Protein AF-0000000087791833 (afdb_homodimer)

Radius of gyration: 27.37 Å; Cα contacts (8 Å, |Δi|>4): 2060; chains: 2; bounding box: 64×82×60 Å

Solvent-accessible surface area (backbone atoms only — not comparable to full-atom values): 40857 Å² total; per-residue (Å²): 89,43,78,44,76,68,55,69,66,64,51,42,50,54,48,45,53,60,31,59,57,48,72,59,84,49,70,69,60,51,51,53,32,48,51,53,37,53,38,26,66,72,51,24,54,63,36,48,48,52,50,39,30,72,74,45,14,71,63,53,49,77,88,54,33,49,57,49,72,65,58,38,51,51,20,49,70,66,48,53,68,69,48,51,52,27,51,52,50,20,44,50,29,24,38,57,50,36,64,71,59,79,70,76,64,50,69,49,68,45,99,62,56,26,41,38,35,40,44,58,41,42,31,60,32,35,30,36,39,35,54,51,74,98,41,51,39,32,53,52,39,34,42,53,43,34,24,35,51,67,39,56,37,78,38,59,35,38,30,26,33,26,37,65,82,42,42,63,58,42,61,42,40,30,30,30,48,75,62,69,44,70,49,36,33,45,33,40,46,34,59,34,44,35,35,33,46,63,23,35,89,83,39,69,53,30,36,28,42,40,64,58,42,53,71,54,17,28,52,27,46,58,70,43,50,69,75,18,36,66,73,70,62,40,44,49,53,36,37,36,34,38,37,46,83,84,46,56,35,61,57,54,23,30,45,47,44,28,57,19,62,78,30,48,72,16,38,36,35,39,28,21,48,31,66,63,53,55,53,45,21,55,53,34,40,57,59,59,46,76,76,42,92,55,43,71,41,31,51,47,4,32,59,67,12,38,38,34,46,36,90,33,64,66,52,28,30,49,46,43,30,69,40,4,27,21,32,34,32,28,30,49,96,58,24,71,69,50,50,73,57,35,82,21,25,11,26,40,19,39,57,30,60,65,52,48,40,54,54,45,64,18,62,37,60,56,39,18,17,44,36,28,13,46,51,34,42,33,55,42,28,67,74,33,39,28,40,25,40,37,40,34,37,47,50,68,27,41,44,74,41,34,63,40,46,32,46,54,28,51,72,33,70,33,59,41,37,32,52,29,44,50,57,58,36,99,89,42,77,44,75,70,55,68,66,64,52,43,49,55,46,44,53,60,28,61,60,47,74,59,85,50,70,70,59,51,50,53,33,49,51,53,38,52,38,27,66,73,51,24,54,62,36,49,47,54,50,39,30,72,76,47,12,71,63,55,51,79,86,52,32,49,56,49,70,64,58,40,50,50,19,50,70,64,48,52,66,69,49,51,52,28,51,53,50,21,44,52,29,24,36,56,50,37,64,70,59,78,69,77,64,52,69,50,69,46,98,61,56,27,41,37,34,39,44,58,41,42,30,61,31,37,31,36,39,34,53,51,73,99,40,51,41,32,53,52,41,36,41,54,43,35,24,33,51,69,39,56,36,76,40,59,35,38,29,27,34,27,35,66,82,40,42,63,56,42,60,44,41,28,31,30,49,75,62,69,45,71,49,35,34,46,32,41,47,33,60,33,45,35,36,32,45,61,23,34,92,82,40,69,53,32,37,30,42,40,66,56,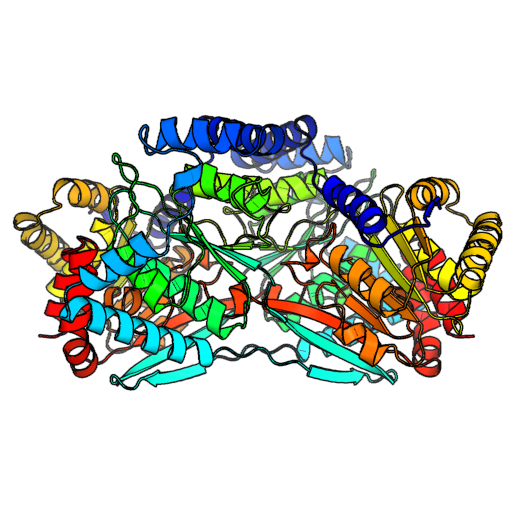42,53,71,54,18,29,50,27,47,58,69,43,50,70,76,18,37,65,75,71,64,42,45,47,55,38,36,36,34,37,37,47,82,84,46,58,34,61,56,54,24,31,44,48,45,28,58,18,61,78,28,47,72,15,39,36,35,39,29,22,50,31,65,63,52,54,51,45,20,56,52,34,39,56,60,58,46,75,75,42,93,55,42,69,41,30,50,47,4,32,59,68,11,40,37,34,46,38,91,33,64,68,53,28,30,50,45,44,30,69,36,4,27,21,32,34,32,26,32,48,97,56,24,71,67,50,51,73,58,34,82,21,25,12,27,40,19,40,58,30,62,66,53,50,40,54,52,43,64,18,61,36,60,55,40,17,16,42,34,28,13,45,52,35,42,33,54,42,27,67,76,33,38,28,42,25,39,37,40,32,37,46,51,68,26,41,44,74,42,35,66,41,46,31,45,51,28,50,73,34,70,33,59,41,36,31,50,28,44,50,56,59,36,99

Sequence (852 aa):
MKFIEGTLAARAAILEANAARAFSSNPQIEAVVREICEAIASRGDEALLEWTRKLDSAALNLDQIRVSKAEIEAAMSALPAPARTALERAAKNIETFHSRQTLPDWSFTSADGALLGQRTTPIERVGLYAPNGRAAYPSTVLMLAMPAQVAGVKQIALATPASLDGMANPTILAAAHIAGIEEIYKIGGAVAMAAFAYGTDTVQKVDKIVGPANIYGTLAKKYLYGIVGIDGLYGPSDAAIVADVGANPAQLAADLIAQAEHGGDSFVCLLTASAQIARDVQSEIEVQLLGSLRAKILVEALENGLICHVDSLNDACEMCDLLAAEHVEIWSRDAFALSARIPNAGAIFINTPVPIGDYIAGPSHALPTGATARFASGVGVDTFLKRTSLVSAPRESIAGLADDLETIALLEELPGHAAAVRRAAAMKFIEGTLAARAAILEANAARAFSSNPQIEAVVREICEAIASRGDEALLEWTRKLDSAALNLDQIRVSKAEIEAAMSALPAPARTALERAAKNIETFHSRQTLPDWSFTSADGALLGQRTTPIERVGLYAPNGRAAYPSTVLMLAMPAQVAGVKQIALATPASLDGMANPTILAAAHIAGIEEIYKIGGAVAMAAFAYGTDTVQKVDKIVGPANIYGTLAKKYLYGIVGIDGLYGPSDAAIVADVGANPAQLAADLIAQAEHGGDSFVCLLTASAQIARDVQSEIEVQLLGSLRAKILVEALENGLICHVDSLNDACEMCDLLAAEHVEIWSRDAFALSARIPNAGAIFINTPVPIGDYIAGPSHALPTGATARFASGVGVDTFLKRTSLVSAPRESIAGLADDLETIALLEELPGHAAAVRRAAA

Secondary structure (DSSP, 8-state):
-EEEES-HHHHHHHHHHHHHGGG---HHHHHHHHHHHHHHHHHTHHHHHHHHHHHT-TT--GGGSBPPHHHHHHHHHHS-HHHHHHHHHHHHHHHHHHTT-----EEEE-TTS-EEEEEEEE-SEEEEE--BSSSB-HHHHHHHHHHHHHHT-SEEEEE-PPPTTSPPPHHHHHHHHHTT--EEE---HHHHHHHHHH--SSS---SEEES---HHHHHHHHHHBTTBEE-----S-EEEEEE-TTS-HHHHHHHHHHHHTT-TT-EEEEEES-HHHHHHHHHHHHHHHHT-TTHHHHHHHHHS-EEEE-S-HHHHHHHHHHHT-SEEEEESTTHHHHHTT----SEEEESS-HHHHHHTSSS-S----TTGGGT---S-GGGGEEEEEEEE--HHHHHHHHHHHHHHHHHTT-HHHHHHHHHHH-/-EEEES-HHHHHHHHHHHHHGGG---HHHHHHHHHHHHHHHHHTHHHHHHHHHHHT-TT--GGGSBPPHHHHHHHHHHS-HHHHHHHHHHHHHHHHHHTT-----EEEE-TTS-EEEEEEEE-SEEEEE--BSSSB-HHHHHHHHHHHHHHT-SEEEEE-PPPTTSPPPHHHHHHHHHTT--EEE---HHHHHHHHHH--SSS---SEEES---HHHHHHHHHHBTTBEE-----S-EEEEEE-TTS-HHHHHHHHHHHHTT-TT-EEEEEES-HHHHHHHHHHHHHHHHT-TTHHHHHHHHHS-EEEE-S-HHHHHHHHHHHT-SEEEEESTTHHHHHTT----SEEEESS-HHHHHHTSSS-S----TTGGGT---S-GGGGEEEEEEEE--HHHHHHHHHHHHHHHHHTT-HHHHHHHHHHH-

Structure (mmCIF, N/CA/C/O backbone):
data_AF-0000000087791833-model_v1
#
loop_
_entity.id
_entity.type
_entity.pdbx_description
1 polymer 'Histidinol dehydrogenase'
#
loop_
_atom_site.group_PDB
_atom_site.id
_atom_site.type_symbol
_atom_site.label_atom_id
_atom_site.label_alt_id
_atom_site.label_comp_id
_atom_site.label_asym_id
_atom_site.label_entity_id
_atom_site.label_seq_id
_atom_site.pdbx_PDB_ins_code
_atom_site.Cartn_x
_atom_site.Cartn_y
_atom_site.Cartn_z
_atom_site.occupancy
_atom_site.B_iso_or_equiv
_atom_site.auth_seq_id
_atom_site.auth_comp_id
_atom_site.auth_asym_id
_atom_site.auth_atom_id
_atom_site.pdbx_PDB_model_num
ATOM 1 N N . MET A 1 1 ? 13.672 25.422 20.25 1 90.19 1 MET A N 1
ATOM 2 C CA . MET A 1 1 ? 14.266 24.656 19.156 1 90.19 1 MET A CA 1
ATOM 3 C C . MET A 1 1 ? 15.773 24.531 19.328 1 90.19 1 MET A C 1
ATOM 5 O O . MET A 1 1 ? 16.422 25.438 19.828 1 90.19 1 MET A O 1
ATOM 9 N N . LYS A 1 2 ? 16.344 23.438 19.141 1 82.38 2 LYS A N 1
ATOM 10 C CA . LYS A 1 2 ? 17.781 23.203 19.234 1 82.38 2 LYS A CA 1
ATOM 11 C C . LYS A 1 2 ? 18.5 23.672 17.984 1 82.38 2 LYS A C 1
ATOM 13 O O . LYS A 1 2 ? 18.109 23.312 16.859 1 82.38 2 LYS A O 1
ATOM 18 N N . PHE A 1 3 ? 19.406 24.438 18.266 1 84.56 3 PHE A N 1
ATOM 19 C CA . PHE A 1 3 ? 20.25 24.891 17.172 1 84.56 3 PHE A CA 1
ATOM 20 C C . PHE A 1 3 ? 21.391 23.906 16.906 1 84.56 3 PHE A C 1
ATOM 22 O O . PHE A 1 3 ? 22.141 23.578 17.828 1 84.56 3 PHE A O 1
ATOM 29 N N . ILE A 1 4 ? 21.484 23.438 15.711 1 84.94 4 ILE A N 1
ATOM 30 C CA . ILE A 1 4 ? 22.5 22.438 15.375 1 84.94 4 ILE A CA 1
ATOM 31 C C . ILE A 1 4 ? 23.406 22.984 14.281 1 84.94 4 ILE A C 1
ATOM 33 O O . ILE A 1 4 ? 22.938 23.438 13.227 1 84.94 4 ILE A O 1
ATOM 37 N N . GLU A 1 5 ? 24.672 22.969 14.656 1 83.5 5 GLU A N 1
ATOM 38 C CA . GLU A 1 5 ? 25.719 23.297 13.703 1 83.5 5 GLU A CA 1
ATOM 39 C C . GLU A 1 5 ? 26.656 22.109 13.492 1 83.5 5 GLU A C 1
ATOM 41 O O . GLU A 1 5 ? 26.766 21.234 14.367 1 83.5 5 GLU A O 1
ATOM 46 N N . GLY A 1 6 ? 27.281 22.047 12.398 1 77.75 6 GLY A N 1
ATOM 47 C CA . GLY A 1 6 ? 28.203 20.953 12.156 1 77.75 6 GLY A CA 1
ATOM 48 C C . GLY A 1 6 ? 28.141 20.422 10.734 1 77.75 6 GLY A C 1
ATOM 49 O O . GLY A 1 6 ? 27.609 21.094 9.844 1 77.75 6 GLY A O 1
ATOM 50 N N . THR A 1 7 ? 28.656 19.156 10.625 1 81.19 7 THR A N 1
ATOM 51 C CA . THR A 1 7 ? 28.734 18.562 9.297 1 81.19 7 THR A CA 1
ATOM 52 C C . THR A 1 7 ? 27.391 17.922 8.922 1 81.19 7 THR A C 1
ATOM 54 O O . THR A 1 7 ? 26.547 17.703 9.789 1 81.19 7 THR A O 1
ATOM 57 N N . LEU A 1 8 ? 27.25 17.719 7.738 1 81.88 8 LEU A N 1
ATOM 58 C CA . LEU A 1 8 ? 26.031 17.141 7.191 1 81.88 8 LEU A CA 1
ATOM 59 C C . LEU A 1 8 ? 25.734 15.781 7.809 1 81.88 8 LEU A C 1
ATOM 61 O O . LEU A 1 8 ? 24.594 15.484 8.164 1 81.88 8 LEU A O 1
ATOM 65 N N . ALA A 1 9 ? 26.766 15.039 7.965 1 79.19 9 ALA A N 1
ATOM 66 C CA . ALA A 1 9 ? 26.594 13.68 8.469 1 79.19 9 ALA A CA 1
ATOM 67 C C . ALA A 1 9 ? 26.078 13.68 9.898 1 79.19 9 ALA A C 1
ATOM 69 O O . ALA A 1 9 ? 25.172 12.914 10.242 1 79.19 9 ALA A O 1
ATOM 70 N N . ALA A 1 10 ? 26.656 14.5 10.68 1 80.62 10 ALA A N 1
ATOM 71 C CA . ALA A 1 10 ? 26.25 14.57 12.086 1 80.62 10 ALA A CA 1
ATOM 72 C C . ALA A 1 10 ? 24.812 15.07 12.203 1 80.62 10 ALA A C 1
ATOM 74 O O . ALA A 1 10 ? 24.031 14.555 13.016 1 80.62 10 ALA A O 1
ATOM 75 N N . ARG A 1 11 ? 24.547 15.961 11.391 1 80.44 11 ARG A N 1
ATOM 76 C CA . ARG A 1 11 ? 23.188 16.516 11.391 1 80.44 11 ARG A CA 1
ATOM 77 C C . ARG A 1 11 ? 22.172 15.492 10.891 1 80.44 11 ARG A C 1
ATOM 79 O O . ARG A 1 11 ? 21.109 15.344 11.484 1 80.44 11 ARG A O 1
ATOM 86 N N . ALA A 1 12 ? 22.609 14.797 9.906 1 81.5 12 ALA A N 1
ATOM 87 C CA . ALA A 1 12 ? 21.75 13.766 9.32 1 81.5 12 ALA A CA 1
ATOM 88 C C . ALA A 1 12 ? 21.422 12.68 10.336 1 81.5 12 ALA A C 1
ATOM 90 O O . ALA A 1 12 ? 20.281 12.203 10.398 1 81.5 12 ALA A O 1
ATOM 91 N N . ALA A 1 13 ? 22.297 12.398 11.117 1 80.5 13 ALA A N 1
ATOM 92 C CA . ALA A 1 13 ? 22.109 11.344 12.109 1 80.5 13 ALA A CA 1
ATOM 93 C C . ALA A 1 13 ? 21.062 11.75 13.148 1 80.5 13 ALA A C 1
ATOM 95 O O . ALA A 1 13 ? 20.25 10.93 13.57 1 80.5 13 ALA A O 1
ATOM 96 N N . ILE A 1 14 ? 21.109 12.945 13.516 1 79.56 14 ILE A N 1
ATOM 97 C CA . ILE A 1 14 ? 20.156 13.453 14.5 1 79.56 14 ILE A CA 1
ATOM 98 C C . ILE A 1 14 ? 18.75 13.438 13.914 1 79.56 14 ILE A C 1
ATOM 100 O O . ILE A 1 14 ? 17.797 13 14.57 1 79.56 14 ILE A O 1
ATOM 104 N N . LEU A 1 15 ? 18.719 13.781 12.75 1 81.5 15 LEU A N 1
ATOM 105 C CA . LEU A 1 15 ? 17.422 13.852 12.094 1 81.5 15 LEU A CA 1
ATOM 106 C C . LEU A 1 15 ? 16.859 12.461 11.836 1 81.5 15 LEU A C 1
ATOM 108 O O . LEU A 1 15 ? 15.656 12.227 12.008 1 81.5 15 LEU A O 1
ATOM 112 N N . GLU A 1 16 ? 17.719 11.594 11.492 1 78.12 16 GLU A N 1
ATOM 113 C CA . GLU A 1 16 ? 17.312 10.203 11.281 1 78.12 16 GLU A CA 1
ATOM 114 C C . GLU A 1 16 ? 16.812 9.57 12.578 1 78.12 16 GLU A C 1
ATOM 116 O O . GLU A 1 16 ? 15.836 8.828 12.57 1 78.12 16 GLU A O 1
ATOM 121 N N . ALA A 1 17 ? 17.438 9.844 13.594 1 76.94 17 ALA A N 1
ATOM 122 C CA . ALA A 1 17 ? 17.062 9.312 14.898 1 76.94 17 ALA A CA 1
ATOM 123 C C . ALA A 1 17 ? 15.68 9.82 15.312 1 76.94 17 ALA A C 1
ATOM 125 O O . ALA A 1 17 ? 14.883 9.078 15.891 1 76.94 17 ALA A O 1
ATOM 126 N N . ASN A 1 18 ? 15.438 10.977 14.992 1 75.25 18 ASN A N 1
ATOM 127 C CA . ASN A 1 18 ? 14.133 11.555 15.32 1 75.25 18 ASN A CA 1
ATOM 128 C C . ASN A 1 18 ? 13.016 10.906 14.5 1 75.25 18 ASN A C 1
ATOM 130 O O . ASN A 1 18 ? 11.93 10.648 15.031 1 75.25 18 ASN A O 1
ATOM 134 N N . ALA A 1 19 ? 13.344 10.609 13.344 1 73.5 19 ALA A N 1
ATOM 135 C CA . ALA A 1 19 ? 12.367 9.961 12.469 1 73.5 19 ALA A CA 1
ATOM 136 C C . ALA A 1 19 ? 12.094 8.531 12.914 1 73.5 19 ALA A C 1
ATOM 138 O O . ALA A 1 19 ? 10.945 8.086 12.906 1 73.5 19 ALA A O 1
ATOM 139 N N . ALA A 1 20 ? 13.094 7.848 13.344 1 71.31 20 ALA A N 1
ATOM 140 C CA . ALA A 1 20 ? 12.984 6.453 13.758 1 71.31 20 ALA A CA 1
ATOM 141 C C . ALA A 1 20 ? 12.125 6.32 15.008 1 71.31 20 ALA A C 1
ATOM 143 O O . ALA A 1 20 ? 11.492 5.281 15.227 1 71.31 20 ALA A O 1
ATOM 144 N N . ARG A 1 21 ? 11.875 7.301 15.695 1 69.62 21 ARG A N 1
ATOM 145 C CA . ARG A 1 21 ? 11.117 7.254 16.938 1 69.62 21 ARG A CA 1
ATOM 146 C C . ARG A 1 21 ? 9.617 7.25 16.672 1 69.62 21 ARG A C 1
ATOM 148 O O . ARG A 1 21 ? 8.828 6.867 17.531 1 69.62 21 ARG A O 1
ATOM 155 N N . ALA A 1 22 ? 9.281 7.426 15.523 1 70.5 22 ALA A N 1
ATOM 156 C CA . ALA A 1 22 ? 7.867 7.605 15.219 1 70.5 22 ALA A CA 1
ATOM 157 C C . ALA A 1 22 ? 7.109 6.289 15.336 1 70.5 22 ALA A C 1
ATOM 159 O O . ALA A 1 22 ? 5.965 6.262 15.805 1 70.5 22 ALA A O 1
ATOM 160 N N . PHE A 1 23 ? 7.691 5.129 15.055 1 71.44 23 PHE A N 1
ATOM 161 C CA . PHE A 1 23 ? 6.934 3.883 15.039 1 71.44 23 PHE A CA 1
ATOM 162 C C . PHE A 1 23 ? 7.555 2.859 15.984 1 71.44 23 PHE A C 1
ATOM 164 O O . PHE A 1 23 ? 7.348 1.655 15.828 1 71.44 23 PHE A O 1
ATOM 171 N N . SER A 1 24 ? 8.242 3.383 16.938 1 67.19 24 SER A N 1
ATOM 172 C CA . SER A 1 24 ? 8.844 2.471 17.906 1 67.19 24 SER A CA 1
ATOM 173 C C . SER A 1 24 ? 7.785 1.608 18.578 1 67.19 24 SER A C 1
ATOM 175 O O . SER A 1 24 ? 6.699 2.092 18.906 1 67.19 24 SER A O 1
ATOM 177 N N . SER A 1 25 ? 8.086 0.357 18.562 1 69.06 25 SER A N 1
ATOM 178 C CA . SER A 1 25 ? 7.191 -0.628 19.141 1 69.06 25 SER A CA 1
ATOM 179 C C . SER A 1 25 ? 6.988 -0.367 20.641 1 69.06 25 SER A C 1
ATOM 181 O O . SER A 1 25 ? 7.938 -0.022 21.344 1 69.06 25 SER A O 1
ATOM 183 N N . ASN A 1 26 ? 5.711 -0.274 21 1 81.19 26 ASN A N 1
ATOM 184 C CA . ASN A 1 26 ? 5.312 -0.252 22.406 1 81.19 26 ASN A CA 1
ATOM 185 C C . ASN A 1 26 ? 4.488 -1.484 22.766 1 81.19 26 ASN A C 1
ATOM 187 O O . ASN A 1 26 ? 3.291 -1.543 22.484 1 81.19 26 ASN A O 1
ATOM 191 N N . PRO A 1 27 ? 5.113 -2.441 23.344 1 85.56 27 PRO A N 1
ATOM 192 C CA . PRO A 1 27 ? 4.457 -3.723 23.609 1 85.56 27 PRO A CA 1
ATOM 193 C C . PRO A 1 27 ? 3.176 -3.57 24.422 1 85.56 27 PRO A C 1
ATOM 195 O O . PRO A 1 27 ? 2.23 -4.344 24.25 1 85.56 27 PRO A O 1
ATOM 198 N N . GLN A 1 28 ? 3.176 -2.641 25.281 1 91.19 28 GLN A N 1
ATOM 199 C CA . GLN A 1 28 ? 1.991 -2.441 26.109 1 91.19 28 GLN A CA 1
ATOM 200 C C . GLN A 1 28 ? 0.803 -1.985 25.266 1 91.19 28 GLN A C 1
ATOM 202 O O . GLN A 1 28 ? -0.31 -2.49 25.438 1 91.19 28 GLN A O 1
ATOM 207 N N . ILE A 1 29 ? 1.038 -1.091 24.375 1 93 29 ILE A N 1
ATOM 208 C CA . ILE A 1 29 ? -0.024 -0.596 23.516 1 93 29 ILE A CA 1
ATOM 209 C C . ILE A 1 29 ? -0.479 -1.708 22.562 1 93 29 ILE A C 1
ATOM 211 O O . ILE A 1 29 ? -1.678 -1.89 22.344 1 93 29 ILE A O 1
ATOM 215 N N . GLU A 1 30 ? 0.467 -2.494 22.125 1 92 30 GLU A N 1
ATOM 216 C CA . GLU A 1 30 ? 0.159 -3.6 21.219 1 92 30 GLU A CA 1
ATOM 217 C C . GLU A 1 30 ? -0.732 -4.637 21.891 1 92 30 GLU A C 1
ATOM 219 O O . GLU A 1 30 ? -1.626 -5.203 21.266 1 92 30 GLU A O 1
ATOM 224 N N . ALA A 1 31 ? -0.485 -4.844 23.109 1 93.62 31 ALA A N 1
ATOM 225 C CA . ALA A 1 31 ? -1.283 -5.809 23.859 1 93.62 31 ALA A CA 1
ATOM 226 C C . ALA A 1 31 ? -2.73 -5.344 24 1 93.62 31 ALA A C 1
ATOM 228 O O . ALA A 1 31 ? -3.662 -6.137 23.844 1 93.62 31 ALA A O 1
ATOM 229 N N . VAL A 1 32 ? -2.865 -4.086 24.281 1 96.12 32 VAL A N 1
ATOM 230 C CA . VAL A 1 32 ? -4.203 -3.516 24.406 1 96.12 32 VAL A CA 1
ATOM 231 C C . VAL A 1 32 ? -4.922 -3.58 23.047 1 96.12 32 VAL A C 1
ATOM 233 O O . VAL A 1 32 ? -6.094 -3.949 22.984 1 96.12 32 VAL A O 1
ATOM 236 N N . VAL A 1 33 ? -4.246 -3.285 22.031 1 96.69 33 VAL A N 1
ATOM 237 C CA . VAL A 1 33 ? -4.801 -3.316 20.688 1 96.69 33 VAL A CA 1
ATOM 238 C C . VAL A 1 33 ? -5.258 -4.734 20.344 1 96.69 33 VAL A C 1
ATOM 240 O O . VAL A 1 33 ? -6.367 -4.934 19.844 1 96.69 33 VAL A O 1
ATOM 243 N N . ARG A 1 34 ? -4.434 -5.672 20.625 1 94.69 34 ARG A N 1
ATOM 244 C CA . ARG A 1 34 ? -4.766 -7.07 20.375 1 94.69 34 ARG A CA 1
ATOM 245 C C . ARG A 1 34 ? -6.02 -7.48 21.156 1 94.69 34 ARG A C 1
ATOM 247 O O . ARG A 1 34 ? -6.891 -8.164 20.609 1 94.69 34 ARG A O 1
ATOM 254 N N . GLU A 1 35 ? -6.039 -7.078 22.328 1 97.38 35 GLU A N 1
ATOM 255 C CA . GLU A 1 35 ? -7.191 -7.398 23.172 1 97.38 35 GLU A CA 1
ATOM 256 C C . GLU A 1 35 ? -8.477 -6.832 22.578 1 97.38 35 GLU A C 1
ATOM 258 O O . GLU A 1 35 ? -9.492 -7.531 22.5 1 97.38 35 GLU A O 1
ATOM 263 N N . ILE A 1 36 ? -8.461 -5.594 22.172 1 98.25 36 ILE A N 1
ATOM 264 C CA . ILE A 1 36 ? -9.625 -4.934 21.594 1 98.25 36 ILE A CA 1
ATOM 265 C C . ILE A 1 36 ? -10.047 -5.66 20.312 1 98.25 36 ILE A C 1
ATOM 267 O O . ILE A 1 36 ? -11.219 -5.996 20.141 1 98.25 36 ILE A O 1
ATOM 271 N N . CYS A 1 37 ? -9.125 -5.934 19.438 1 97.44 37 CYS A N 1
ATOM 272 C CA . CYS A 1 37 ? -9.406 -6.559 18.141 1 97.44 37 CYS A CA 1
ATOM 273 C C . CYS A 1 37 ? -9.984 -7.953 18.328 1 97.44 37 CYS A C 1
ATOM 275 O O . CYS A 1 37 ? -10.992 -8.305 17.719 1 97.44 37 CYS A O 1
ATOM 277 N N . GLU A 1 38 ? -9.391 -8.711 19.234 1 96.12 38 GLU A N 1
ATOM 278 C CA . GLU A 1 38 ? -9.852 -10.078 19.469 1 96.12 38 GLU A CA 1
ATOM 279 C C . GLU A 1 38 ? -11.242 -10.086 20.109 1 96.12 38 GLU A C 1
ATOM 281 O O . GLU A 1 38 ? -12.062 -10.945 19.797 1 96.12 38 GLU A O 1
ATOM 286 N N . ALA A 1 39 ? -11.445 -9.18 20.969 1 98.19 39 ALA A N 1
ATOM 287 C CA . ALA A 1 39 ? -12.75 -9.086 21.609 1 98.19 39 ALA A CA 1
ATOM 288 C C . ALA A 1 39 ? -13.844 -8.789 20.594 1 98.19 39 ALA A C 1
ATOM 290 O O . ALA A 1 39 ? -14.906 -9.414 20.609 1 98.19 39 ALA A O 1
ATOM 291 N N . ILE A 1 40 ? -13.617 -7.918 19.719 1 98.31 40 ILE A N 1
ATOM 292 C CA . ILE A 1 40 ? -14.625 -7.527 18.734 1 98.31 40 ILE A CA 1
ATOM 293 C C . ILE A 1 40 ? -14.805 -8.648 17.703 1 98.31 40 ILE A C 1
ATOM 295 O O . ILE A 1 40 ? -15.93 -8.922 17.281 1 98.31 40 ILE A O 1
ATOM 299 N N . ALA A 1 41 ? -13.742 -9.281 17.344 1 96 41 ALA A N 1
ATOM 300 C CA . ALA A 1 41 ? -13.828 -10.414 16.438 1 96 41 ALA A CA 1
ATOM 301 C C . ALA A 1 41 ? -14.719 -11.516 17 1 96 41 ALA A C 1
ATOM 303 O O . ALA A 1 41 ? -15.492 -12.141 16.266 1 96 41 ALA A O 1
ATOM 304 N N . SER A 1 42 ? -14.625 -11.703 18.297 1 96.81 42 SER A N 1
ATOM 305 C CA . SER A 1 42 ? -15.281 -12.852 18.922 1 96.81 42 SER A CA 1
ATOM 306 C C . SER A 1 42 ? -16.688 -12.492 19.406 1 96.81 42 SER A C 1
ATOM 308 O O . SER A 1 42 ? -17.594 -13.312 19.328 1 96.81 42 SER A O 1
ATOM 310 N N . ARG A 1 43 ? -16.844 -11.242 19.969 1 97.94 43 ARG A N 1
ATOM 311 C CA . ARG A 1 43 ? -18.062 -10.93 20.672 1 97.94 43 ARG A CA 1
ATOM 312 C C . ARG A 1 43 ? -18.875 -9.859 19.938 1 97.94 43 ARG A C 1
ATOM 314 O O . ARG A 1 43 ? -19.969 -9.492 20.375 1 97.94 43 ARG A O 1
ATOM 321 N N . GLY A 1 44 ? -18.422 -9.266 18.844 1 98 44 GLY A N 1
ATOM 322 C CA . GLY A 1 44 ? -19.172 -8.359 17.984 1 98 44 GLY A CA 1
ATOM 323 C C . GLY A 1 44 ? -19.625 -7.098 18.703 1 98 44 GLY A C 1
ATOM 324 O O . GLY A 1 44 ? -18.812 -6.41 19.328 1 98 44 GLY A O 1
ATOM 325 N N . ASP A 1 45 ? -20.859 -6.812 18.672 1 98.5 45 ASP A N 1
ATOM 326 C CA . ASP A 1 45 ? -21.453 -5.57 19.172 1 98.5 45 ASP A CA 1
ATOM 327 C C . ASP A 1 45 ? -21.25 -5.438 20.672 1 98.5 45 ASP A C 1
ATOM 329 O O . ASP A 1 45 ? -21.078 -4.332 21.188 1 98.5 45 ASP A O 1
ATOM 333 N N . GLU A 1 46 ? -21.297 -6.578 21.328 1 98.31 46 GLU A N 1
ATOM 334 C CA . GLU A 1 46 ? -21.109 -6.531 22.781 1 98.31 46 GLU A CA 1
ATOM 335 C C . GLU A 1 46 ? -19.75 -5.926 23.141 1 98.31 46 GLU A C 1
ATOM 337 O O . GLU A 1 46 ? -19.688 -5.016 23.984 1 98.31 46 GLU A O 1
ATOM 342 N N . ALA A 1 47 ? -18.719 -6.41 22.5 1 98.5 47 ALA A N 1
ATOM 343 C CA . ALA A 1 47 ? -17.359 -5.898 22.75 1 98.5 47 ALA A CA 1
ATOM 344 C C . ALA A 1 47 ? -17.203 -4.48 22.203 1 98.5 47 ALA A C 1
ATOM 346 O O . ALA A 1 47 ? -16.547 -3.646 22.828 1 98.5 47 ALA A O 1
ATOM 347 N N . LEU A 1 48 ? -17.828 -4.23 21.047 1 98.31 48 LEU A N 1
ATOM 348 C CA . LEU A 1 48 ? -17.812 -2.902 20.453 1 98.31 48 LEU A CA 1
ATOM 349 C C . LEU A 1 48 ? -18.328 -1.849 21.422 1 98.31 48 LEU A C 1
ATOM 351 O O . LEU A 1 48 ? -17.672 -0.833 21.656 1 98.31 48 LEU A O 1
ATOM 355 N N . LEU A 1 49 ? -19.469 -2.115 22 1 97.81 49 LEU A N 1
ATOM 356 C CA . LEU A 1 49 ? -20.078 -1.169 22.938 1 97.81 49 LEU A CA 1
ATOM 357 C C . LEU A 1 49 ? -19.25 -1.055 24.203 1 97.81 49 LEU A C 1
ATOM 359 O O . LEU A 1 49 ? -19.031 0.048 24.719 1 97.81 49 LEU A O 1
ATOM 363 N N . GLU A 1 50 ? -18.797 -2.176 24.734 1 97.94 50 GLU A N 1
ATOM 364 C CA . GLU A 1 50 ? -18.016 -2.203 25.953 1 97.94 50 GLU A CA 1
ATOM 365 C C . GLU A 1 50 ? -16.766 -1.319 25.844 1 97.94 50 GLU A C 1
ATOM 367 O O . GLU A 1 50 ? -16.531 -0.468 26.688 1 97.94 50 GLU A O 1
ATOM 372 N N . TRP A 1 51 ? -16.062 -1.479 24.766 1 97.81 51 TRP A N 1
ATOM 373 C CA . TRP A 1 51 ? -14.82 -0.745 24.594 1 97.81 51 TRP A CA 1
ATOM 374 C C . TRP A 1 51 ? -15.094 0.716 24.25 1 97.81 51 TRP A C 1
ATOM 376 O O . TRP A 1 51 ? -14.352 1.607 24.656 1 97.81 51 TRP A O 1
ATOM 386 N N . THR A 1 52 ? -16.141 0.982 23.469 1 96.88 52 THR A N 1
ATOM 387 C CA . THR A 1 52 ? -16.484 2.365 23.172 1 96.88 52 THR A CA 1
ATOM 388 C C . THR A 1 52 ? -16.859 3.121 24.438 1 96.88 52 THR A C 1
ATOM 390 O O . THR A 1 52 ? -16.422 4.262 24.641 1 96.88 52 THR A O 1
ATOM 393 N N . ARG A 1 53 ? -17.609 2.494 25.344 1 96.69 53 ARG A N 1
ATOM 394 C CA . ARG A 1 53 ? -17.984 3.117 26.609 1 96.69 53 ARG A CA 1
ATOM 395 C C . ARG A 1 53 ? -16.766 3.361 27.5 1 96.69 53 ARG A C 1
ATOM 397 O O . ARG A 1 53 ? -16.688 4.383 28.188 1 96.69 53 ARG A O 1
ATOM 404 N N . LYS A 1 54 ? -15.852 2.467 27.438 1 95.81 54 LYS A N 1
ATOM 405 C CA . LYS A 1 54 ? -14.656 2.533 28.266 1 95.81 54 LYS A CA 1
ATOM 406 C C . LYS A 1 54 ? -13.703 3.627 27.781 1 95.81 54 LYS A C 1
ATOM 408 O O . LYS A 1 54 ? -13.102 4.336 28.594 1 95.81 54 LYS A O 1
ATOM 413 N N . LEU A 1 55 ? -13.562 3.834 26.453 1 93.44 55 LEU A N 1
ATOM 414 C CA . LEU A 1 55 ? -12.477 4.656 25.922 1 93.44 55 LEU A CA 1
ATOM 415 C C . LEU A 1 55 ? -13 6.016 25.469 1 93.44 55 LEU A C 1
ATOM 417 O O . LEU A 1 55 ? -12.258 6.996 25.453 1 93.44 55 LEU A O 1
ATOM 421 N N . ASP A 1 56 ? -14.281 6.047 25.109 1 90.31 56 ASP A N 1
ATOM 422 C CA . ASP A 1 56 ? -14.758 7.277 24.5 1 90.31 56 ASP A CA 1
ATOM 423 C C . ASP A 1 56 ? -15.93 7.867 25.266 1 90.31 56 ASP A C 1
ATOM 425 O O . ASP A 1 56 ? -15.836 8.969 25.812 1 90.31 56 ASP A O 1
ATOM 429 N N . SER A 1 57 ? -17.062 7.082 25.328 1 91.75 57 SER A N 1
ATOM 430 C CA . SER A 1 57 ? -18.25 7.68 25.938 1 91.75 57 SER A CA 1
ATOM 431 C C . SER A 1 57 ? -19.078 6.633 26.672 1 91.75 57 SER A C 1
ATOM 433 O O . SER A 1 57 ? -19.766 5.82 26.062 1 91.75 57 SER A O 1
ATOM 435 N N . ALA A 1 58 ? -19.203 6.852 27.922 1 89.19 58 ALA A N 1
ATOM 436 C CA . ALA A 1 58 ? -20 5.949 28.766 1 89.19 58 ALA A CA 1
ATOM 437 C C . ALA A 1 58 ? -21.484 6.102 28.484 1 89.19 58 ALA A C 1
ATOM 439 O O . ALA A 1 58 ? -22.281 5.219 28.812 1 89.19 58 ALA A O 1
ATOM 440 N N . ALA A 1 59 ? -21.812 7.047 27.812 1 89.25 59 ALA A N 1
ATOM 441 C CA . ALA A 1 59 ? -23.219 7.398 27.625 1 89.25 59 ALA A CA 1
ATOM 442 C C . ALA A 1 59 ? -23.797 6.703 26.406 1 89.25 59 ALA A C 1
ATOM 444 O O . ALA A 1 59 ? -25.031 6.68 26.219 1 89.25 59 ALA A O 1
ATOM 445 N N . LEU A 1 60 ? -23 6.121 25.562 1 93.88 60 LEU A N 1
ATOM 446 C CA . LEU A 1 60 ? -23.453 5.621 24.281 1 93.88 60 LEU A CA 1
ATOM 447 C C . LEU A 1 60 ? -24.188 4.289 24.438 1 93.88 60 LEU A C 1
ATOM 449 O O . LEU A 1 60 ? -23.75 3.432 25.203 1 93.88 60 LEU A O 1
ATOM 453 N N . ASN A 1 61 ? -25.328 4.188 23.734 1 95 61 ASN A N 1
ATOM 454 C CA . ASN A 1 61 ? -26 2.9 23.547 1 95 61 ASN A CA 1
ATOM 455 C C . ASN A 1 61 ? -25.766 2.354 22.141 1 95 61 ASN A C 1
ATOM 457 O O . ASN A 1 61 ? -25.375 3.092 21.234 1 95 61 ASN A O 1
ATOM 461 N N . LEU A 1 62 ? -26.047 1.09 22.016 1 95.69 62 LEU A N 1
ATOM 462 C CA . LEU A 1 62 ? -25.75 0.424 20.75 1 95.69 62 LEU A CA 1
ATOM 463 C C . LEU A 1 62 ? -26.516 1.065 19.609 1 95.69 62 LEU A C 1
ATOM 465 O O . LEU A 1 62 ? -26 1.211 18.5 1 95.69 62 LEU A O 1
ATOM 469 N N . ASP A 1 63 ? -27.734 1.466 19.859 1 95.19 63 ASP A N 1
ATOM 470 C CA . ASP A 1 63 ? -28.594 2.025 18.812 1 95.19 63 ASP A CA 1
ATOM 471 C C . ASP A 1 63 ? -28.156 3.441 18.438 1 95.19 63 ASP A C 1
ATOM 473 O O . ASP A 1 63 ? -28.625 4.008 17.453 1 95.19 63 ASP A O 1
ATOM 477 N N . GLN A 1 64 ? -27.188 3.959 19.188 1 95.44 64 GLN A N 1
ATOM 478 C CA . GLN A 1 64 ? -26.703 5.316 18.953 1 95.44 64 GLN A CA 1
ATOM 479 C C . GLN A 1 64 ? -25.359 5.312 18.25 1 95.44 64 GLN A C 1
ATOM 481 O O . GLN A 1 64 ? -24.828 6.367 17.875 1 95.44 64 GLN A O 1
ATOM 486 N N . ILE A 1 65 ? -24.859 4.125 18.047 1 97.25 65 ILE A N 1
ATOM 487 C CA . ILE A 1 65 ? -23.516 4.016 17.484 1 97.25 65 ILE A CA 1
ATOM 488 C C . ILE A 1 65 ? -23.516 4.609 16.078 1 97.25 65 ILE A C 1
ATOM 490 O O . ILE A 1 65 ? -22.578 5.324 15.695 1 97.25 65 ILE A O 1
ATOM 494 N N . ARG A 1 66 ? -24.531 4.309 15.312 1 97.69 66 ARG A N 1
ATOM 495 C CA . ARG A 1 66 ? -24.656 4.898 13.984 1 97.69 66 ARG A CA 1
ATOM 496 C C . ARG A 1 66 ? -25.312 6.273 14.055 1 97.69 66 ARG A C 1
ATOM 498 O O . ARG A 1 66 ? -26.328 6.449 14.727 1 97.69 66 ARG A O 1
ATOM 505 N N . VAL A 1 67 ? -24.703 7.227 13.461 1 97.75 67 VAL A N 1
ATOM 506 C CA . VAL A 1 67 ? -25.25 8.578 13.438 1 97.75 67 VAL A CA 1
ATOM 507 C C . VAL A 1 67 ? -26.562 8.594 12.672 1 97.75 67 VAL A C 1
ATOM 509 O O . VAL A 1 67 ? -26.672 8.008 11.594 1 97.75 67 VAL A O 1
ATOM 512 N N . SER A 1 68 ? -27.578 9.227 13.195 1 96.88 68 SER A N 1
ATOM 513 C CA . SER A 1 68 ? -28.891 9.289 12.555 1 96.88 68 SER A CA 1
ATOM 514 C C . SER A 1 68 ? -28.953 10.43 11.539 1 96.88 68 SER A C 1
ATOM 516 O O . SER A 1 68 ? -28.125 11.336 11.57 1 96.88 68 SER A O 1
ATOM 518 N N . LYS A 1 69 ? -29.922 10.344 10.711 1 96.5 69 LYS A N 1
ATOM 519 C CA . LYS A 1 69 ? -30.156 11.422 9.758 1 96.5 69 LYS A CA 1
ATOM 520 C C . LYS A 1 69 ? -30.469 12.734 10.469 1 96.5 69 LYS A C 1
ATOM 522 O O . LYS A 1 69 ? -30.062 13.805 10.016 1 96.5 69 LYS A O 1
ATOM 527 N N . ALA A 1 70 ? -31.125 12.641 11.539 1 96.69 70 ALA A N 1
ATOM 528 C CA . ALA A 1 70 ? -31.484 13.82 12.32 1 96.69 70 ALA A CA 1
ATOM 529 C C . ALA A 1 70 ? -30.25 14.508 12.875 1 96.69 70 ALA A C 1
ATOM 531 O O . ALA A 1 70 ? -30.188 15.742 12.922 1 96.69 70 ALA A O 1
ATOM 532 N N . GLU A 1 71 ? -29.281 13.734 13.344 1 96.5 71 GLU A N 1
ATOM 533 C CA . GLU A 1 71 ? -28.031 14.297 13.852 1 96.5 71 GLU A CA 1
ATOM 534 C C . GLU A 1 71 ? -27.281 15.047 12.75 1 96.5 71 GLU A C 1
ATOM 536 O O . GLU A 1 71 ? -26.734 16.125 13 1 96.5 71 GLU A O 1
ATOM 541 N N . ILE A 1 72 ? -27.297 14.5 11.586 1 97.06 72 ILE A N 1
ATOM 542 C CA . ILE A 1 72 ? -26.609 15.109 10.453 1 97.06 72 ILE A CA 1
ATOM 543 C C . ILE A 1 72 ? -27.297 16.406 10.07 1 97.06 72 ILE A C 1
ATOM 545 O O . ILE A 1 72 ? -26.641 17.438 9.859 1 97.06 72 ILE A O 1
ATOM 549 N N . GLU A 1 73 ? -28.594 16.391 10.031 1 96.25 73 GLU A N 1
ATOM 550 C CA . GLU A 1 73 ? -29.375 17.578 9.695 1 96.25 73 GLU A CA 1
ATOM 551 C C . GLU A 1 73 ? -29.156 18.688 10.727 1 96.25 73 GLU A C 1
ATOM 553 O O . GLU A 1 73 ? -29.031 19.859 10.367 1 96.25 73 GLU A O 1
ATOM 558 N N . ALA A 1 74 ? -29.141 18.297 11.938 1 96.69 74 ALA A N 1
ATOM 559 C CA . ALA A 1 74 ? -28.906 19.266 13 1 96.69 74 ALA A CA 1
ATOM 560 C C . ALA A 1 74 ? -27.531 19.906 12.867 1 96.69 74 ALA A C 1
ATOM 562 O O . ALA A 1 74 ? -27.359 21.109 13.086 1 96.69 74 ALA A O 1
ATOM 563 N N . ALA A 1 75 ? -26.531 19.109 12.562 1 95.56 75 ALA A N 1
ATOM 564 C CA . ALA A 1 75 ? -25.172 19.594 12.375 1 95.56 75 ALA A CA 1
ATOM 565 C C . ALA A 1 75 ? -25.094 20.594 11.227 1 95.56 75 ALA A C 1
ATOM 567 O O . ALA A 1 75 ? -24.438 21.641 11.344 1 95.56 75 ALA A O 1
ATOM 568 N N . MET A 1 76 ? -25.812 20.328 10.148 1 95.88 76 MET A N 1
ATOM 569 C CA . MET A 1 76 ? -25.812 21.203 8.984 1 95.88 76 MET A CA 1
ATOM 570 C C . MET A 1 76 ? -26.516 22.531 9.297 1 95.88 76 MET A C 1
ATOM 572 O O . MET A 1 76 ? -26.062 23.594 8.867 1 95.88 76 MET A O 1
ATOM 576 N N . SER A 1 77 ? -27.547 22.391 10.055 1 96.06 77 SER A N 1
ATOM 577 C CA . SER A 1 77 ? -28.297 23.578 10.422 1 96.06 77 SER A CA 1
ATOM 578 C C . SER A 1 77 ? -27.5 24.469 11.367 1 96.06 77 SER A C 1
ATOM 580 O O . SER A 1 77 ? -27.641 25.703 11.328 1 96.06 77 SER A O 1
ATOM 582 N N . ALA A 1 78 ? -26.688 23.875 12.125 1 94.5 78 ALA A N 1
ATOM 583 C CA . ALA A 1 78 ? -25.938 24.609 13.141 1 94.5 78 ALA A CA 1
ATOM 584 C C . ALA A 1 78 ? -24.641 25.172 12.555 1 94.5 78 ALA A C 1
ATOM 586 O O . ALA A 1 78 ? -24 26.031 13.156 1 94.5 78 ALA A O 1
ATOM 587 N N . LEU A 1 79 ? -24.25 24.719 11.438 1 95.81 79 LEU A N 1
ATOM 588 C CA . LEU A 1 79 ? -22.984 25.141 10.82 1 95.81 79 LEU A CA 1
ATOM 589 C C . LEU A 1 79 ? -23.078 26.578 10.336 1 95.81 79 LEU A C 1
ATOM 591 O O . LEU A 1 79 ? -23.906 26.906 9.484 1 95.81 79 LEU A O 1
ATOM 595 N N . PRO A 1 80 ? -22.234 27.5 10.859 1 96.31 80 PRO A N 1
ATOM 596 C CA . PRO A 1 80 ? -22.25 28.875 10.359 1 96.31 80 PRO A CA 1
ATOM 597 C C . PRO A 1 80 ? -22.047 28.953 8.852 1 96.31 80 PRO A C 1
ATOM 599 O O . PRO A 1 80 ? -21.266 28.188 8.289 1 96.31 80 PRO A O 1
ATOM 602 N N . ALA A 1 81 ? -22.609 29.906 8.211 1 97.25 81 ALA A N 1
ATOM 603 C CA . ALA A 1 81 ? -22.594 30.047 6.762 1 97.25 81 ALA A CA 1
ATOM 604 C C . ALA A 1 81 ? -21.172 30.172 6.227 1 97.25 81 ALA A C 1
ATOM 606 O O . ALA A 1 81 ? -20.828 29.531 5.23 1 97.25 81 ALA A O 1
ATOM 607 N N . PRO A 1 82 ? -20.328 30.953 6.887 1 97.69 82 PRO A N 1
ATOM 608 C CA . PRO A 1 82 ? -18.953 31.031 6.375 1 97.69 82 PRO A CA 1
ATOM 609 C C . PRO A 1 82 ? -18.219 29.688 6.418 1 97.69 82 PRO A C 1
ATOM 611 O O . PRO A 1 82 ? -17.438 29.391 5.516 1 97.69 82 PRO A O 1
ATOM 614 N N . ALA A 1 83 ? -18.531 28.938 7.434 1 97.75 83 ALA A N 1
ATOM 615 C CA . ALA A 1 83 ? -17.906 27.625 7.559 1 97.75 83 ALA A CA 1
ATOM 616 C C . ALA A 1 83 ? -18.391 26.688 6.453 1 97.75 83 ALA A C 1
ATOM 618 O O . ALA A 1 83 ? -17.594 25.938 5.875 1 97.75 83 ALA A O 1
ATOM 619 N N . ARG A 1 84 ? -19.672 26.719 6.191 1 97.88 84 ARG A N 1
ATOM 620 C CA . ARG A 1 84 ? -20.219 25.891 5.117 1 97.88 84 ARG A CA 1
ATOM 621 C C . ARG A 1 84 ? -19.578 26.25 3.777 1 97.88 84 ARG A C 1
ATOM 623 O O . ARG A 1 84 ? -19.156 25.359 3.033 1 97.88 84 ARG A O 1
ATOM 630 N N . THR A 1 85 ? -19.484 27.516 3.516 1 98.25 85 THR A N 1
ATOM 631 C CA . THR A 1 85 ? -18.891 27.984 2.264 1 98.25 85 THR A CA 1
ATOM 632 C C . THR A 1 85 ? -17.438 27.547 2.143 1 98.25 85 THR A C 1
ATOM 634 O O . THR A 1 85 ? -17.016 27.062 1.086 1 98.25 85 THR A O 1
ATOM 637 N N . ALA A 1 86 ? -16.719 27.688 3.207 1 98.56 86 ALA A N 1
ATOM 638 C CA . ALA A 1 86 ? -15.297 27.328 3.215 1 98.56 86 ALA A CA 1
ATOM 639 C C . ALA A 1 86 ? -15.109 25.828 2.977 1 98.56 86 ALA A C 1
ATOM 641 O O . ALA A 1 86 ? -14.273 25.422 2.17 1 98.56 86 ALA A O 1
ATOM 642 N N . LEU A 1 87 ? -15.906 25.016 3.621 1 98.62 87 LEU A N 1
ATOM 643 C CA . LEU A 1 87 ? -15.805 23.562 3.488 1 98.62 87 LEU A CA 1
ATOM 644 C C . LEU A 1 87 ? -16.203 23.125 2.088 1 98.62 87 LEU A C 1
ATOM 646 O O . LEU A 1 87 ? -15.594 22.219 1.519 1 98.62 87 LEU A O 1
ATOM 650 N N . GLU A 1 88 ? -17.25 23.719 1.542 1 98.62 88 GLU A N 1
ATOM 651 C CA . GLU A 1 88 ? -17.688 23.391 0.19 1 98.62 88 GLU A CA 1
ATOM 652 C C . GLU A 1 88 ? -16.625 23.766 -0.841 1 98.62 88 GLU A C 1
ATOM 654 O O . GLU A 1 88 ? -16.391 23.016 -1.8 1 98.62 88 GLU A O 1
ATOM 659 N N . ARG A 1 89 ? -15.969 24.875 -0.63 1 98.69 89 ARG A N 1
ATOM 660 C CA . ARG A 1 89 ? -14.883 25.266 -1.526 1 98.69 89 ARG A CA 1
ATOM 661 C C . ARG A 1 89 ? -13.711 24.297 -1.424 1 98.69 89 ARG A C 1
ATOM 663 O O . ARG A 1 89 ? -13.148 23.891 -2.441 1 98.69 89 ARG A O 1
ATOM 670 N N . ALA A 1 90 ? -13.359 23.953 -0.21 1 98.69 90 ALA A N 1
ATOM 671 C CA . ALA A 1 90 ? -12.297 22.969 -0.01 1 98.69 90 ALA A CA 1
ATOM 672 C C . ALA A 1 90 ? -12.625 21.656 -0.708 1 98.69 90 ALA A C 1
ATOM 674 O O . ALA A 1 90 ? -11.781 21.094 -1.409 1 98.69 90 ALA A O 1
ATOM 675 N N . ALA A 1 91 ? -13.867 21.188 -0.553 1 98.75 91 ALA A N 1
ATOM 676 C CA . ALA A 1 91 ? -14.297 19.953 -1.178 1 98.75 91 ALA A CA 1
ATOM 677 C C . ALA A 1 91 ? -14.156 20.016 -2.695 1 98.75 91 ALA A C 1
ATOM 679 O O . ALA A 1 91 ? -13.656 19.078 -3.324 1 98.75 91 ALA A O 1
ATOM 680 N N . LYS A 1 92 ? -14.586 21.109 -3.232 1 98.69 92 LYS A N 1
ATOM 681 C CA . LYS A 1 92 ? -14.523 21.297 -4.68 1 98.69 92 LYS A CA 1
ATOM 682 C C . LYS A 1 92 ? -13.078 21.297 -5.168 1 98.69 92 LYS A C 1
ATOM 684 O O . LYS A 1 92 ? -12.758 20.688 -6.191 1 98.69 92 LYS A O 1
ATOM 689 N N . ASN A 1 93 ? -12.195 22.016 -4.477 1 98.81 93 ASN A N 1
ATOM 690 C CA . ASN A 1 93 ? -10.781 22.078 -4.84 1 98.81 93 ASN A CA 1
ATOM 691 C C . ASN A 1 93 ? -10.133 20.688 -4.758 1 98.81 93 ASN A C 1
ATOM 693 O O . ASN A 1 93 ? -9.359 20.312 -5.637 1 98.81 93 ASN A O 1
ATOM 697 N N . ILE A 1 94 ? -10.469 19.953 -3.697 1 98.75 94 ILE A N 1
ATOM 698 C CA . ILE A 1 94 ? -9.922 18.625 -3.506 1 98.75 94 ILE A CA 1
ATOM 699 C C . ILE A 1 94 ? -10.391 17.703 -4.629 1 98.75 94 ILE A C 1
ATOM 701 O O . ILE A 1 94 ? -9.602 16.953 -5.195 1 98.75 94 ILE A O 1
ATOM 705 N N . GLU A 1 95 ? -11.641 17.797 -4.988 1 98.62 95 GLU A N 1
ATOM 706 C CA . GLU A 1 95 ? -12.188 17.031 -6.102 1 98.62 95 GLU A CA 1
ATOM 707 C C . GLU A 1 95 ? -11.469 17.359 -7.406 1 98.62 95 GLU A C 1
ATOM 709 O O . GLU A 1 95 ? -11.102 16.469 -8.172 1 98.62 95 GLU A O 1
ATOM 714 N N . THR A 1 96 ? -11.273 18.609 -7.637 1 98.62 96 THR A N 1
ATOM 715 C CA . THR A 1 96 ? -10.641 19.078 -8.875 1 98.62 96 THR A CA 1
ATOM 716 C C . THR A 1 96 ? -9.219 18.531 -8.992 1 98.62 96 THR A C 1
ATOM 718 O O . THR A 1 96 ? -8.828 18.031 -10.047 1 98.62 96 THR A O 1
ATOM 721 N N . PHE A 1 97 ? -8.484 18.609 -7.957 1 98.62 97 PHE A N 1
ATOM 722 C CA . PHE A 1 97 ? -7.117 18.125 -7.961 1 98.62 97 PHE A CA 1
ATOM 723 C C . PHE A 1 97 ? -7.082 16.625 -8.258 1 98.62 97 PHE A C 1
ATOM 725 O O . PHE A 1 97 ? -6.344 16.172 -9.141 1 98.62 97 PHE A O 1
ATOM 732 N N . HIS A 1 98 ? -7.91 15.852 -7.566 1 98.38 98 HIS A N 1
ATOM 733 C CA . HIS A 1 98 ? -7.832 14.398 -7.637 1 98.38 98 HIS A CA 1
ATOM 734 C C . HIS A 1 98 ? -8.438 13.875 -8.938 1 98.38 98 HIS A C 1
ATOM 736 O O . HIS A 1 98 ? -8.109 12.766 -9.375 1 98.38 98 HIS A O 1
ATOM 742 N N . SER A 1 99 ? -9.305 14.664 -9.547 1 97.75 99 SER A N 1
ATOM 743 C CA . SER A 1 99 ? -9.875 14.273 -10.836 1 97.75 99 SER A CA 1
ATOM 744 C C . SER A 1 99 ? -8.805 14.219 -11.922 1 97.75 99 SER A C 1
ATOM 746 O O . SER A 1 99 ? -9.023 13.648 -12.992 1 97.75 99 SER A O 1
ATOM 748 N N . ARG A 1 100 ? -7.637 14.789 -11.625 1 95.88 100 ARG A N 1
ATOM 749 C CA . ARG A 1 100 ? -6.531 14.781 -12.586 1 95.88 100 ARG A CA 1
ATOM 750 C C . ARG A 1 100 ? -5.754 13.469 -12.508 1 95.88 100 ARG A C 1
ATOM 752 O O . ARG A 1 100 ? -4.973 13.156 -13.406 1 95.88 100 ARG A O 1
ATOM 759 N N . GLN A 1 101 ? -6.004 12.773 -11.422 1 93 101 GLN A N 1
ATOM 760 C CA . GLN A 1 101 ? -5.359 11.469 -11.266 1 93 101 GLN A CA 1
ATOM 761 C C . GLN A 1 101 ? -6.152 10.375 -11.977 1 93 101 GLN A C 1
ATOM 763 O O . GLN A 1 101 ? -7.281 10.062 -11.586 1 93 101 GLN A O 1
ATOM 768 N N . THR A 1 102 ? -5.598 9.82 -13.109 1 86.12 102 THR A N 1
ATOM 769 C CA . THR A 1 102 ? -6.309 8.797 -13.867 1 86.12 102 THR A CA 1
ATOM 770 C C . THR A 1 102 ? -5.441 7.555 -14.047 1 86.12 102 THR A C 1
ATOM 772 O O . THR A 1 102 ? -4.223 7.66 -14.211 1 86.12 102 THR A O 1
ATOM 775 N N . LEU A 1 103 ? -6.051 6.434 -13.922 1 88.62 103 LEU A N 1
ATOM 776 C CA . LEU A 1 103 ? -5.457 5.133 -14.211 1 88.62 103 LEU A CA 1
ATOM 777 C C . LEU A 1 103 ? -6.359 4.312 -15.133 1 88.62 103 LEU A C 1
ATOM 779 O O . LEU A 1 103 ? -6.965 3.328 -14.695 1 88.62 103 LEU A O 1
ATOM 783 N N . PRO A 1 104 ? -6.359 4.621 -16.375 1 90.25 104 PRO A N 1
ATOM 784 C CA . PRO A 1 104 ? -7.277 3.949 -17.297 1 90.25 104 PRO A CA 1
ATOM 785 C C . PRO A 1 104 ? -6.898 2.492 -17.547 1 90.25 104 PRO A C 1
ATOM 787 O O . PRO A 1 104 ? -5.727 2.121 -17.422 1 90.25 104 PRO A O 1
ATOM 790 N N . ASP A 1 105 ? -7.891 1.765 -17.984 1 95.62 105 ASP A N 1
ATOM 791 C CA . ASP A 1 105 ? -7.641 0.422 -18.5 1 95.62 105 ASP A CA 1
ATOM 792 C C . ASP A 1 105 ? -6.801 0.47 -19.766 1 95.62 105 ASP A C 1
ATOM 794 O O . ASP A 1 105 ? -6.836 1.457 -20.516 1 95.62 105 ASP A O 1
ATOM 798 N N . TRP A 1 106 ? -6.031 -0.564 -19.984 1 96.62 106 TRP A N 1
ATOM 799 C CA . TRP A 1 106 ? -5.301 -0.675 -21.25 1 96.62 106 TRP A CA 1
ATOM 800 C C . TRP A 1 106 ? -5.098 -2.137 -21.625 1 96.62 106 TRP A C 1
ATOM 802 O O . TRP A 1 106 ? -5.215 -3.029 -20.781 1 96.62 106 TRP A O 1
ATOM 812 N N . SER A 1 107 ? -4.934 -2.393 -22.828 1 97.62 107 SER A N 1
ATOM 813 C CA . SER A 1 107 ? -4.594 -3.701 -23.375 1 97.62 107 SER A CA 1
ATOM 814 C C . SER A 1 107 ? -3.76 -3.572 -24.656 1 97.62 107 SER A C 1
ATOM 816 O O . SER A 1 107 ? -3.717 -2.504 -25.266 1 97.62 107 SER A O 1
ATOM 818 N N . PHE A 1 108 ? -3.047 -4.621 -24.984 1 98.12 108 PHE A N 1
ATOM 819 C CA . PHE A 1 108 ? -2.275 -4.711 -26.203 1 98.12 108 PHE A CA 1
ATOM 820 C C . PHE A 1 108 ? -2.047 -6.168 -26.594 1 98.12 108 PHE A C 1
ATOM 822 O O . PHE A 1 108 ? -2.232 -7.07 -25.781 1 98.12 108 PHE A O 1
ATOM 829 N N . THR A 1 109 ? -1.759 -6.41 -27.828 1 98.5 109 THR A N 1
ATOM 830 C CA . THR A 1 109 ? -1.379 -7.742 -28.281 1 98.5 109 THR A CA 1
ATOM 831 C C . THR A 1 109 ? 0.137 -7.914 -28.25 1 98.5 109 THR A C 1
ATOM 833 O O . THR A 1 109 ? 0.869 -7.121 -28.859 1 98.5 109 THR A O 1
ATOM 836 N N . SER A 1 110 ? 0.572 -8.891 -27.547 1 97.88 110 SER A N 1
ATOM 837 C CA . SER A 1 110 ? 2.002 -9.141 -27.422 1 97.88 110 SER A CA 1
ATOM 838 C C . SER A 1 110 ? 2.596 -9.664 -28.719 1 97.88 110 SER A C 1
ATOM 840 O O . SER A 1 110 ? 1.859 -10.031 -29.641 1 97.88 110 SER A O 1
ATOM 842 N N . ALA A 1 111 ? 3.914 -9.703 -28.781 1 96.69 111 ALA A N 1
ATOM 843 C CA . ALA A 1 111 ? 4.617 -10.242 -29.953 1 96.69 111 ALA A CA 1
ATOM 844 C C . ALA A 1 111 ? 4.297 -11.727 -30.141 1 96.69 111 ALA A C 1
ATOM 846 O O . ALA A 1 111 ? 4.328 -12.234 -31.266 1 96.69 111 ALA A O 1
ATOM 847 N N . ASP A 1 112 ? 3.844 -12.398 -29.078 1 97.25 112 ASP A N 1
ATOM 848 C CA . ASP A 1 112 ? 3.533 -13.82 -29.125 1 97.25 112 ASP A CA 1
ATOM 849 C C . ASP A 1 112 ? 2.064 -14.055 -29.469 1 97.25 112 ASP A C 1
ATOM 851 O O . ASP A 1 112 ? 1.61 -15.195 -29.547 1 97.25 112 ASP A O 1
ATOM 855 N N . GLY A 1 113 ? 1.323 -13.031 -29.578 1 97.75 113 GLY A N 1
ATOM 856 C CA . GLY A 1 113 ? -0.051 -13.148 -30.047 1 97.75 113 GLY A CA 1
ATOM 857 C C . GLY A 1 113 ? -1.062 -13.141 -28.906 1 97.75 113 GLY A C 1
ATOM 858 O O . GLY A 1 113 ? -2.268 -13.258 -29.141 1 97.75 113 GLY A O 1
ATOM 859 N N . ALA A 1 114 ? -0.675 -12.984 -27.688 1 98.25 114 ALA A N 1
ATOM 860 C CA . ALA A 1 114 ? -1.59 -12.945 -26.547 1 98.25 114 ALA A CA 1
ATOM 861 C C . ALA A 1 114 ? -2.121 -11.539 -26.328 1 98.25 114 ALA A C 1
ATOM 863 O O . ALA A 1 114 ? -1.382 -10.555 -26.453 1 98.25 114 ALA A O 1
ATOM 864 N N . LEU A 1 115 ? -3.383 -11.391 -26.062 1 98.5 115 LEU A N 1
ATOM 865 C CA . LEU A 1 115 ? -3.941 -10.133 -25.578 1 98.5 115 LEU A CA 1
ATOM 866 C C . LEU A 1 115 ? -3.689 -9.969 -24.078 1 98.5 115 LEU A C 1
ATOM 868 O O . LEU A 1 115 ? -4.16 -10.773 -23.281 1 98.5 115 LEU A O 1
ATOM 872 N N . LEU A 1 116 ? -2.914 -8.953 -23.75 1 98.62 116 LEU A N 1
ATOM 873 C CA . LEU A 1 116 ? -2.566 -8.641 -22.375 1 98.62 116 LEU A CA 1
ATOM 874 C C . LEU A 1 116 ? -3.127 -7.281 -21.969 1 98.62 116 LEU A C 1
ATOM 876 O O . LEU A 1 116 ? -3.326 -6.406 -22.812 1 98.62 116 LEU A O 1
ATOM 880 N N . GLY A 1 117 ? -3.439 -7.164 -20.719 1 97.81 117 GLY A N 1
ATOM 881 C CA . GLY A 1 117 ? -3.939 -5.871 -20.297 1 97.81 117 GLY A CA 1
ATOM 882 C C . GLY A 1 117 ? -4.07 -5.754 -18.781 1 97.81 117 GLY A C 1
ATOM 883 O O . GLY A 1 117 ? -3.646 -6.648 -18.047 1 97.81 117 GLY A O 1
ATOM 884 N N . GLN A 1 118 ? -4.562 -4.645 -18.391 1 97.44 118 GLN A N 1
ATOM 885 C CA . GLN A 1 118 ? -4.816 -4.332 -16.984 1 97.44 118 GLN A CA 1
ATOM 886 C C . GLN A 1 118 ? -6.129 -3.568 -16.812 1 97.44 118 GLN A C 1
ATOM 888 O O . GLN A 1 118 ? -6.418 -2.645 -17.578 1 97.44 118 GLN A O 1
ATOM 893 N N . ARG A 1 119 ? -6.902 -4.051 -15.938 1 97.69 119 ARG A N 1
ATOM 894 C CA . ARG A 1 119 ? -8.141 -3.387 -15.555 1 97.69 119 ARG A CA 1
ATOM 895 C C . ARG A 1 119 ? -8.016 -2.727 -14.188 1 97.69 119 ARG A C 1
ATOM 897 O O . ARG A 1 119 ? -7.488 -3.33 -13.25 1 97.69 119 ARG A O 1
ATOM 904 N N . THR A 1 120 ? -8.422 -1.438 -14.133 1 96.88 120 THR A N 1
ATOM 905 C CA . THR A 1 120 ? -8.43 -0.708 -12.867 1 96.88 120 THR A CA 1
ATOM 906 C C . THR A 1 120 ? -9.844 -0.618 -12.305 1 96.88 120 THR A C 1
ATOM 908 O O . THR A 1 120 ? -10.766 -0.19 -13 1 96.88 120 THR A O 1
ATOM 911 N N . THR A 1 121 ? -10.023 -1.037 -11.07 1 97.75 121 THR A N 1
ATOM 912 C CA . THR A 1 121 ? -11.344 -1.05 -10.445 1 97.75 121 THR A CA 1
ATOM 913 C C . THR A 1 121 ? -11.289 -0.419 -9.055 1 97.75 121 THR A C 1
ATOM 915 O O . THR A 1 121 ? -10.328 -0.623 -8.312 1 97.75 121 THR A O 1
ATOM 918 N N . PRO A 1 122 ? -12.312 0.396 -8.703 1 98.19 122 PRO A N 1
ATOM 919 C CA . PRO A 1 122 ? -12.359 0.929 -7.34 1 98.19 122 PRO A CA 1
ATOM 920 C C . PRO A 1 122 ? -12.609 -0.151 -6.293 1 98.19 122 PRO A C 1
ATOM 922 O O . PRO A 1 122 ? -13.281 -1.146 -6.574 1 98.19 122 PRO A O 1
ATOM 925 N N . ILE A 1 123 ? -12.023 0.033 -5.164 1 98.5 123 ILE A N 1
ATOM 926 C CA . ILE A 1 123 ? -12.375 -0.784 -4.008 1 98.5 123 ILE A CA 1
ATOM 927 C C . ILE A 1 123 ? -13.867 -0.638 -3.715 1 98.5 123 ILE A C 1
ATOM 929 O O . ILE A 1 123 ? -14.414 0.466 -3.777 1 98.5 123 ILE A O 1
ATOM 933 N N . GLU A 1 124 ? -14.492 -1.706 -3.4 1 97.62 124 GLU A N 1
ATOM 934 C CA . GLU A 1 124 ? -15.945 -1.726 -3.295 1 97.62 124 GLU A CA 1
ATOM 935 C C . GLU A 1 124 ? -16.422 -0.944 -2.072 1 97.62 124 GLU A C 1
ATOM 937 O O . GLU A 1 124 ? -17.344 -0.124 -2.172 1 97.62 124 GLU A O 1
ATOM 942 N N . ARG A 1 125 ? -15.859 -1.194 -0.95 1 98.31 125 ARG A N 1
ATOM 943 C CA . ARG A 1 125 ? -16.281 -0.587 0.306 1 98.31 125 ARG A CA 1
ATOM 944 C C . ARG A 1 125 ? -15.086 -0.129 1.13 1 98.31 125 ARG A C 1
ATOM 946 O O . ARG A 1 125 ? -14.164 -0.91 1.387 1 98.31 125 ARG A O 1
ATOM 953 N N . VAL A 1 126 ? -15.062 1.135 1.567 1 98.81 126 VAL A N 1
ATOM 954 C CA . VAL A 1 126 ? -13.945 1.676 2.336 1 98.81 126 VAL A CA 1
ATOM 955 C C . VAL A 1 126 ? -14.461 2.297 3.631 1 98.81 126 VAL A C 1
ATOM 957 O O . VAL A 1 126 ? -15.578 2.807 3.678 1 98.81 126 VAL A O 1
ATOM 960 N N . GLY A 1 127 ? -13.68 2.145 4.68 1 98.88 127 GLY A N 1
ATOM 961 C CA . GLY A 1 127 ? -13.898 2.85 5.934 1 98.88 127 GLY A CA 1
ATOM 962 C C . GLY A 1 127 ? -12.914 3.984 6.152 1 98.88 127 GLY A C 1
ATOM 963 O O . GLY A 1 127 ? -11.703 3.76 6.23 1 98.88 127 GLY A O 1
ATOM 964 N N . LEU A 1 128 ? -13.461 5.16 6.246 1 98.88 128 LEU A N 1
ATOM 965 C CA . LEU A 1 128 ? -12.633 6.324 6.559 1 98.88 128 LEU A CA 1
ATOM 966 C C . LEU A 1 128 ? -12.633 6.594 8.062 1 98.88 128 LEU A C 1
ATOM 968 O O . LEU A 1 128 ? -13.625 6.352 8.742 1 98.88 128 LEU A O 1
ATOM 972 N N . TYR A 1 129 ? -11.523 7.09 8.562 1 98.38 129 TYR A N 1
ATOM 973 C CA . TYR A 1 129 ? -11.43 7.449 9.969 1 98.38 129 TYR A CA 1
ATOM 974 C C . TYR A 1 129 ? -11.016 8.906 10.141 1 98.38 129 TYR A C 1
ATOM 976 O O . TYR A 1 129 ? -10.008 9.344 9.57 1 98.38 129 TYR A O 1
ATOM 984 N N . ALA A 1 130 ? -11.781 9.609 10.82 1 96.25 130 ALA A N 1
ATOM 985 C CA . ALA A 1 130 ? -11.477 10.992 11.156 1 96.25 130 ALA A CA 1
ATOM 986 C C . ALA A 1 130 ? -11.312 11.172 12.664 1 96.25 130 ALA A C 1
ATOM 988 O O . ALA A 1 130 ? -12.273 11.039 13.422 1 96.25 130 ALA A O 1
ATOM 989 N N . PRO A 1 131 ? -10.172 11.547 13.078 1 90.06 131 PRO A N 1
ATOM 990 C CA . PRO A 1 131 ? -9.938 11.711 14.516 1 90.06 131 PRO A CA 1
ATOM 991 C C . PRO A 1 131 ? -10.742 12.859 15.117 1 90.06 131 PRO A C 1
ATOM 993 O O . PRO A 1 131 ? -11.211 13.742 14.383 1 90.06 131 PRO A O 1
ATOM 996 N N . ASN A 1 132 ? -11.023 12.812 16.391 1 80.06 132 ASN A N 1
ATOM 997 C CA . ASN A 1 132 ? -11.664 13.836 17.203 1 80.06 132 ASN A CA 1
ATOM 998 C C . ASN A 1 132 ? -11 13.969 18.578 1 80.06 132 ASN A C 1
ATOM 1000 O O . ASN A 1 132 ? -11.68 14.062 19.594 1 80.06 132 ASN A O 1
ATOM 1004 N N . GLY A 1 133 ? -9.742 13.758 18.656 1 64.88 133 GLY A N 1
ATOM 1005 C CA . GLY A 1 133 ? -9.086 13.789 19.953 1 64.88 133 GLY A CA 1
ATOM 1006 C C . GLY A 1 133 ? -8.844 15.195 20.469 1 64.88 133 GLY A C 1
ATOM 1007 O O . GLY A 1 133 ? -9.781 15.867 20.891 1 64.88 133 GLY A O 1
ATOM 1008 N N . ARG A 1 134 ? -7.816 15.828 20.25 1 61.19 134 ARG A N 1
ATOM 1009 C CA . ARG A 1 134 ? -7.418 17.156 20.703 1 61.19 134 ARG A CA 1
ATOM 1010 C C . ARG A 1 134 ? -8.156 18.25 19.938 1 61.19 134 ARG A C 1
ATOM 1012 O O . ARG A 1 134 ? -8.43 19.312 20.484 1 61.19 134 ARG A O 1
ATOM 1019 N N . ALA A 1 135 ? -8.422 17.75 18.609 1 65 135 ALA A N 1
ATOM 1020 C CA . ALA A 1 135 ? -9.195 18.609 17.734 1 65 135 ALA A CA 1
ATOM 1021 C C . ALA A 1 135 ? -10.031 17.797 16.75 1 65 135 ALA A C 1
ATOM 1023 O O . ALA A 1 135 ? -9.734 16.625 16.5 1 65 135 ALA A O 1
ATOM 1024 N N . ALA A 1 136 ? -11.234 18.375 16.406 1 82.88 136 ALA A N 1
ATOM 1025 C CA . ALA A 1 136 ? -12.023 17.797 15.32 1 82.88 136 ALA A CA 1
ATOM 1026 C C . ALA A 1 136 ? -11.508 18.25 13.961 1 82.88 136 ALA A C 1
ATOM 1028 O O . ALA A 1 136 ? -11.078 19.391 13.797 1 82.88 136 ALA A O 1
ATOM 1029 N N . TYR A 1 137 ? -11.477 17.312 13.016 1 90.81 137 TYR A N 1
ATOM 1030 C CA . TYR A 1 137 ? -10.852 17.641 11.734 1 90.81 137 TYR A CA 1
ATOM 1031 C C . TYR A 1 137 ? -11.828 17.422 10.586 1 90.81 137 TYR A C 1
ATOM 1033 O O . TYR A 1 137 ? -11.719 16.453 9.828 1 90.81 137 TYR A O 1
ATOM 1041 N N . PRO A 1 138 ? -12.75 18.406 10.414 1 96.62 138 PRO A N 1
ATOM 1042 C CA . PRO A 1 138 ? -13.602 18.312 9.227 1 96.62 138 PRO A CA 1
ATOM 1043 C C . PRO A 1 138 ? -12.797 18.312 7.926 1 96.62 138 PRO A C 1
ATOM 1045 O O . PRO A 1 138 ? -13.219 17.703 6.941 1 96.62 138 PRO A O 1
ATOM 1048 N N . SER A 1 139 ? -11.625 18.922 7.945 1 97.69 139 SER A N 1
ATOM 1049 C CA . SER A 1 139 ? -10.781 18.938 6.758 1 97.69 139 SER A CA 1
ATOM 1050 C C . SER A 1 139 ? -10.336 17.531 6.383 1 97.69 139 SER A C 1
ATOM 1052 O O . SER A 1 139 ? -10.289 17.188 5.199 1 97.69 139 SER A O 1
ATOM 1054 N N . THR A 1 140 ? -10.031 16.703 7.391 1 97.56 140 THR A N 1
ATOM 1055 C CA . THR A 1 140 ? -9.578 15.344 7.133 1 97.56 140 THR A CA 1
ATOM 1056 C C . THR A 1 140 ? -10.688 14.516 6.492 1 97.56 140 THR A C 1
ATOM 1058 O O . THR A 1 140 ? -10.422 13.688 5.621 1 97.56 140 THR A O 1
ATOM 1061 N N . VAL A 1 141 ? -11.922 14.766 6.918 1 98.31 141 VAL A N 1
ATOM 1062 C CA . VAL A 1 141 ? -13.047 14.07 6.301 1 98.31 141 VAL A CA 1
ATOM 1063 C C . VAL A 1 141 ? -13.047 14.312 4.793 1 98.31 141 VAL A C 1
ATOM 1065 O O . VAL A 1 141 ? -13.109 13.367 4.004 1 98.31 141 VAL A O 1
ATOM 1068 N N . LEU A 1 142 ? -12.914 15.562 4.426 1 98.75 142 LEU A N 1
ATOM 1069 C CA . LEU A 1 142 ? -12.945 15.93 3.014 1 98.75 142 LEU A CA 1
ATOM 1070 C C . LEU A 1 142 ? -11.727 15.367 2.283 1 98.75 142 LEU A C 1
ATOM 1072 O O . LEU A 1 142 ? -11.852 14.859 1.165 1 98.75 142 LEU A O 1
ATOM 1076 N N . MET A 1 143 ? -10.586 15.43 2.936 1 98.69 143 MET A N 1
ATOM 1077 C CA . MET A 1 143 ? -9.32 15.031 2.342 1 98.69 143 MET A CA 1
ATOM 1078 C C . MET A 1 143 ? -9.289 13.531 2.086 1 98.69 143 MET A C 1
ATOM 1080 O O . MET A 1 143 ? -8.453 13.039 1.323 1 98.69 143 MET A O 1
ATOM 1084 N N . LEU A 1 144 ? -10.133 12.766 2.729 1 98.75 144 LEU A N 1
ATOM 1085 C CA . LEU A 1 144 ? -10.219 11.32 2.521 1 98.75 144 LEU A CA 1
ATOM 1086 C C . LEU A 1 144 ? -11.383 10.969 1.602 1 98.75 144 LEU A C 1
ATOM 1088 O O . LEU A 1 144 ? -11.242 10.141 0.699 1 98.75 144 LEU A O 1
ATOM 1092 N N . ALA A 1 145 ? -12.5 11.625 1.752 1 98.81 145 ALA A N 1
ATOM 1093 C CA . ALA A 1 145 ? -13.75 11.273 1.086 1 98.81 145 ALA A CA 1
ATOM 1094 C C . ALA A 1 145 ? -13.719 11.664 -0.389 1 98.81 145 ALA A C 1
ATOM 1096 O O . ALA A 1 145 ? -14.195 10.914 -1.246 1 98.81 145 ALA A O 1
ATOM 1097 N N . MET A 1 146 ? -13.195 12.812 -0.69 1 98.75 146 MET A N 1
ATOM 1098 C CA . MET A 1 146 ? -13.281 13.32 -2.057 1 98.75 146 MET A CA 1
ATOM 1099 C C . MET A 1 146 ? -12.469 12.461 -3.012 1 98.75 146 MET A C 1
ATOM 1101 O O . MET A 1 146 ? -12.953 12.07 -4.074 1 98.75 146 MET A O 1
ATOM 1105 N N . PRO A 1 147 ? -11.227 12.102 -2.619 1 98.69 147 PRO A N 1
ATOM 1106 C CA . PRO A 1 147 ? -10.508 11.195 -3.514 1 98.69 147 PRO A CA 1
ATOM 1107 C C . PRO A 1 147 ? -11.203 9.844 -3.668 1 98.69 147 PRO A C 1
ATOM 1109 O O . PRO A 1 147 ? -11.156 9.242 -4.742 1 98.69 147 PRO A O 1
ATOM 1112 N N . ALA A 1 148 ? -11.789 9.312 -2.613 1 98.75 148 ALA A N 1
ATOM 1113 C CA . ALA A 1 148 ? -12.523 8.055 -2.691 1 98.75 148 ALA A CA 1
ATOM 1114 C C . ALA A 1 148 ? -13.672 8.156 -3.686 1 98.75 148 ALA A C 1
ATOM 1116 O O . ALA A 1 148 ? -13.883 7.246 -4.492 1 98.75 148 ALA A O 1
ATOM 1117 N N . GLN A 1 149 ? -14.359 9.273 -3.617 1 98.31 149 GLN A N 1
ATOM 1118 C CA . GLN A 1 149 ? -15.477 9.5 -4.527 1 98.31 149 GLN A CA 1
ATOM 1119 C C . GLN A 1 149 ? -14.992 9.617 -5.973 1 98.31 149 GLN A C 1
ATOM 1121 O O . GLN A 1 149 ? -15.586 9.031 -6.879 1 98.31 149 GLN A O 1
ATOM 1126 N N . VAL A 1 150 ? -13.938 10.359 -6.164 1 98.38 150 VAL A N 1
ATOM 1127 C CA . VAL A 1 150 ? -13.383 10.523 -7.5 1 98.38 150 VAL A CA 1
ATOM 1128 C C . VAL A 1 150 ? -12.953 9.172 -8.055 1 98.38 150 VAL A C 1
ATOM 1130 O O . VAL A 1 150 ? -13.109 8.906 -9.25 1 98.38 150 VAL A O 1
ATOM 1133 N N . ALA A 1 151 ? -12.461 8.289 -7.219 1 98.12 151 ALA A N 1
ATOM 1134 C CA . ALA A 1 151 ? -12.023 6.957 -7.629 1 98.12 151 ALA A CA 1
ATOM 1135 C C . ALA A 1 151 ? -13.219 6.09 -8.031 1 98.12 151 ALA A C 1
ATOM 1137 O O . ALA A 1 151 ? -13.055 5.074 -8.711 1 98.12 151 ALA A O 1
ATOM 1138 N N . GLY A 1 152 ? -14.414 6.426 -7.543 1 97.69 152 GLY A N 1
ATOM 1139 C CA . GLY A 1 152 ? -15.617 5.688 -7.887 1 97.69 152 GLY A CA 1
ATOM 1140 C C . GLY A 1 152 ? -16.031 4.691 -6.824 1 97.69 152 GLY A C 1
ATOM 1141 O O . GLY A 1 152 ? -16.797 3.756 -7.098 1 97.69 152 GLY A O 1
ATOM 1142 N N . VAL A 1 153 ? -15.516 4.828 -5.586 1 98.31 153 VAL A N 1
ATOM 1143 C CA . VAL A 1 153 ? -15.922 3.938 -4.508 1 98.31 153 VAL A CA 1
ATOM 1144 C C . VAL A 1 153 ? -17.422 4.094 -4.246 1 98.31 153 VAL A C 1
ATOM 1146 O O . VAL A 1 153 ? -17.906 5.207 -4.035 1 98.31 153 VAL A O 1
ATOM 1149 N N . LYS A 1 154 ? -18.094 3.049 -4.164 1 95.69 154 LYS A N 1
ATOM 1150 C CA . LYS A 1 154 ? -19.562 3.104 -4.086 1 95.69 154 LYS A CA 1
ATOM 1151 C C . LYS A 1 154 ? -20.031 3.174 -2.635 1 95.69 154 LYS A C 1
ATOM 1153 O O . LYS A 1 154 ? -21.016 3.846 -2.328 1 95.69 154 LYS A O 1
ATOM 1158 N N . GLN A 1 155 ? -19.312 2.451 -1.788 1 98.25 155 GLN A N 1
ATOM 1159 C CA . GLN A 1 155 ? -19.719 2.412 -0.385 1 98.25 155 GLN A CA 1
ATOM 1160 C C . GLN A 1 155 ? -18.625 2.986 0.512 1 98.25 155 GLN A C 1
ATOM 1162 O O . GLN A 1 155 ? -17.547 2.404 0.633 1 98.25 155 GLN A O 1
ATOM 1167 N N . ILE A 1 156 ? -18.938 4.105 1.152 1 98.81 156 ILE A N 1
ATOM 1168 C CA . ILE A 1 156 ? -17.984 4.77 2.035 1 98.81 156 ILE A CA 1
ATOM 1169 C C . ILE A 1 156 ? -18.594 4.945 3.42 1 98.81 156 ILE A C 1
ATOM 1171 O O . ILE A 1 156 ? -19.688 5.508 3.553 1 98.81 156 ILE A O 1
ATOM 1175 N N . ALA A 1 157 ? -17.953 4.441 4.414 1 98.88 157 ALA A N 1
ATOM 1176 C CA . ALA A 1 157 ? -18.328 4.66 5.812 1 98.88 157 ALA A CA 1
ATOM 1177 C C . ALA A 1 157 ? -17.297 5.539 6.516 1 98.88 157 ALA A C 1
ATOM 1179 O O . ALA A 1 157 ? -16.125 5.574 6.125 1 98.88 157 ALA A O 1
ATOM 1180 N N . LEU A 1 158 ? -17.781 6.258 7.473 1 98.75 158 LEU A N 1
ATOM 1181 C CA . LEU A 1 158 ? -16.906 7.102 8.273 1 98.75 158 LEU A CA 1
ATOM 1182 C C . LEU A 1 158 ? -17.016 6.75 9.758 1 98.75 158 LEU A C 1
ATOM 1184 O O . LEU A 1 158 ? -18.125 6.52 10.266 1 98.75 158 LEU A O 1
ATOM 1188 N N . ALA A 1 159 ? -15.906 6.629 10.414 1 98.38 159 ALA A N 1
ATOM 1189 C CA . ALA A 1 159 ? -15.875 6.477 11.867 1 98.38 159 ALA A CA 1
ATOM 1190 C C . ALA A 1 159 ? -15.18 7.664 12.523 1 98.38 159 ALA A C 1
ATOM 1192 O O . ALA A 1 159 ? -14.188 8.18 12.008 1 98.38 159 ALA A O 1
ATOM 1193 N N . THR A 1 160 ? -15.711 8.141 13.555 1 97.56 160 THR A N 1
ATOM 1194 C CA . THR A 1 160 ? -15.164 9.188 14.406 1 97.56 160 THR A CA 1
ATOM 1195 C C . THR A 1 160 ? -15.562 8.953 15.859 1 97.56 160 THR A C 1
ATOM 1197 O O . THR A 1 160 ? -16.672 8.508 16.141 1 97.56 160 THR A O 1
ATOM 1200 N N . PRO A 1 161 ? -14.695 9.203 16.781 1 95.81 161 PRO A N 1
ATOM 1201 C CA . PRO A 1 161 ? -15.047 8.938 18.188 1 95.81 161 PRO A CA 1
ATOM 1202 C C . PRO A 1 161 ? -16.203 9.797 18.688 1 95.81 161 PRO A C 1
ATOM 1204 O O . PRO A 1 161 ? -16.344 10.953 18.266 1 95.81 161 PRO A O 1
ATOM 1207 N N . ALA A 1 162 ? -16.922 9.281 19.641 1 92.94 162 ALA A N 1
ATOM 1208 C CA . ALA A 1 162 ? -17.984 10.039 20.281 1 92.94 162 ALA A CA 1
ATOM 1209 C C . ALA A 1 162 ? -17.406 10.984 21.344 1 92.94 162 ALA A C 1
ATOM 1211 O O . ALA A 1 162 ? -16.344 10.727 21.906 1 92.94 162 ALA A O 1
ATOM 1212 N N . SER A 1 163 ? -18.188 12.047 21.5 1 89.5 163 SER A N 1
ATOM 1213 C CA . SER A 1 163 ? -17.891 12.883 22.656 1 89.5 163 SER A CA 1
ATOM 1214 C C . SER A 1 163 ? -18.359 12.211 23.953 1 89.5 163 SER A C 1
ATOM 1216 O O . SER A 1 163 ? -19 11.156 23.906 1 89.5 163 SER A O 1
ATOM 1218 N N . LEU A 1 164 ? -18 12.852 25.047 1 88.56 164 LEU A N 1
ATOM 1219 C CA . LEU A 1 164 ? -18.328 12.289 26.359 1 88.56 164 LEU A CA 1
ATOM 1220 C C . LEU A 1 164 ? -19.828 12.125 26.516 1 88.56 164 LEU A C 1
ATOM 1222 O O . LEU A 1 164 ? -20.297 11.195 27.188 1 88.56 164 LEU A O 1
ATOM 1226 N N . ASP A 1 165 ? -20.547 12.961 25.812 1 89 165 ASP A N 1
ATOM 1227 C CA . ASP A 1 165 ? -22 12.93 25.922 1 89 165 ASP A CA 1
ATOM 1228 C C . ASP A 1 165 ? -22.609 12.008 24.875 1 89 165 ASP A C 1
ATOM 1230 O O . ASP A 1 165 ? -23.828 11.93 24.75 1 89 165 ASP A O 1
ATOM 1234 N N . GLY A 1 166 ? -21.75 11.422 24.062 1 91 166 GLY A N 1
ATOM 1235 C CA . GLY A 1 166 ? -22.219 10.414 23.109 1 91 166 GLY A CA 1
ATOM 1236 C C . GLY A 1 166 ? -22.562 10.992 21.75 1 91 166 GLY A C 1
ATOM 1237 O O . GLY A 1 166 ? -23.203 10.336 20.938 1 91 166 GLY A O 1
ATOM 1238 N N . MET A 1 167 ? -22.156 12.172 21.562 1 90.81 167 MET A N 1
ATOM 1239 C CA . MET A 1 167 ? -22.453 12.812 20.281 1 90.81 167 MET A CA 1
ATOM 1240 C C . MET A 1 167 ? -21.219 12.812 19.375 1 90.81 167 MET A C 1
ATOM 1242 O O . MET A 1 167 ? -20.094 12.688 19.859 1 90.81 167 MET A O 1
ATOM 1246 N N . ALA A 1 168 ? -21.484 12.859 18.078 1 93 168 ALA A N 1
ATOM 1247 C CA . ALA A 1 168 ? -20.406 13.117 17.125 1 93 168 ALA A CA 1
ATOM 1248 C C . ALA A 1 168 ? -20.203 14.617 16.953 1 93 168 ALA A C 1
ATOM 1250 O O . ALA A 1 168 ? -21.125 15.414 17.094 1 93 168 ALA A O 1
ATOM 1251 N N . ASN A 1 169 ? -19 15 16.688 1 94.12 169 ASN A N 1
ATOM 1252 C CA . ASN A 1 169 ? -18.703 16.406 16.453 1 94.12 169 ASN A CA 1
ATOM 1253 C C . ASN A 1 169 ? -19.516 16.953 15.273 1 94.12 169 ASN A C 1
ATOM 1255 O O . ASN A 1 169 ? -19.453 16.422 14.172 1 94.12 169 ASN A O 1
ATOM 1259 N N . PRO A 1 170 ? -20.203 18.016 15.5 1 94.56 170 PRO A N 1
ATOM 1260 C CA . PRO A 1 170 ? -21.094 18.531 14.453 1 94.56 170 PRO A CA 1
ATOM 1261 C C . PRO A 1 170 ? -20.344 18.969 13.195 1 94.56 170 PRO A C 1
ATOM 1263 O O . PRO A 1 170 ? -20.859 18.844 12.086 1 94.56 170 PRO A O 1
ATOM 1266 N N . THR A 1 171 ? -19.125 19.469 13.32 1 95.56 171 THR A N 1
ATOM 1267 C CA . THR A 1 171 ? -18.391 19.922 12.148 1 95.56 171 THR A CA 1
ATOM 1268 C C . THR A 1 171 ? -17.922 18.734 11.305 1 95.56 171 THR A C 1
ATOM 1270 O O . THR A 1 171 ? -17.844 18.828 10.078 1 95.56 171 THR A O 1
ATOM 1273 N N . ILE A 1 172 ? -17.625 17.609 11.953 1 96.81 172 ILE A N 1
ATOM 1274 C CA . ILE A 1 172 ? -17.281 16.375 11.242 1 96.81 172 ILE A CA 1
ATOM 1275 C C . ILE A 1 172 ? -18.5 15.875 10.477 1 96.81 172 ILE A C 1
ATOM 1277 O O . ILE A 1 172 ? -18.406 15.508 9.305 1 96.81 172 ILE A O 1
ATOM 1281 N N . LEU A 1 173 ? -19.656 15.891 11.156 1 97.44 173 LEU A N 1
ATOM 1282 C CA . LEU A 1 173 ? -20.891 15.461 10.508 1 97.44 173 LEU A CA 1
ATOM 1283 C C . LEU A 1 173 ? -21.203 16.328 9.305 1 97.44 173 LEU A C 1
ATOM 1285 O O . LEU A 1 173 ? -21.625 15.828 8.258 1 97.44 173 LEU A O 1
ATOM 1289 N N . ALA A 1 174 ? -21 17.625 9.453 1 96.94 174 ALA A N 1
ATOM 1290 C CA . ALA A 1 174 ? -21.266 18.547 8.359 1 96.94 174 ALA A CA 1
ATOM 1291 C C . ALA A 1 174 ? -20.344 18.281 7.172 1 96.94 174 ALA A C 1
ATOM 1293 O O . ALA A 1 174 ? -20.797 18.234 6.027 1 96.94 174 ALA A O 1
ATOM 1294 N N . ALA A 1 175 ? -19.047 18.109 7.441 1 97.88 175 ALA A N 1
ATOM 1295 C CA . ALA A 1 175 ? -18.094 17.812 6.383 1 97.88 175 ALA A CA 1
ATOM 1296 C C . ALA A 1 175 ? -18.453 16.5 5.672 1 97.88 175 ALA A C 1
ATOM 1298 O O . ALA A 1 175 ? -18.344 16.406 4.449 1 97.88 175 ALA A O 1
ATOM 1299 N N . ALA A 1 176 ? -18.859 15.5 6.469 1 98.06 176 ALA A N 1
ATOM 1300 C CA . ALA A 1 176 ? -19.281 14.227 5.898 1 98.06 176 ALA A CA 1
ATOM 1301 C C . ALA A 1 176 ? -20.469 14.406 4.961 1 98.06 176 ALA A C 1
ATOM 1303 O O . ALA A 1 176 ? -20.484 13.859 3.854 1 98.06 176 ALA A O 1
ATOM 1304 N N . HIS A 1 177 ? -21.406 15.18 5.414 1 97.75 177 HIS A N 1
ATOM 1305 C CA . HIS A 1 177 ? -22.578 15.453 4.594 1 97.75 177 HIS A CA 1
ATOM 1306 C C . HIS A 1 177 ? -22.188 16.156 3.295 1 97.75 177 HIS A C 1
ATOM 1308 O O . HIS A 1 177 ? -22.688 15.797 2.223 1 97.75 177 HIS A O 1
ATOM 1314 N N . ILE A 1 178 ? -21.344 17.125 3.449 1 97.81 178 ILE A N 1
ATOM 1315 C CA . ILE A 1 178 ? -20.875 17.875 2.287 1 97.81 178 ILE A CA 1
ATOM 1316 C C . ILE A 1 178 ? -20.188 16.922 1.312 1 97.81 178 ILE A C 1
ATOM 1318 O O . ILE A 1 178 ? -20.312 17.078 0.094 1 97.81 178 ILE A O 1
ATOM 1322 N N . ALA A 1 179 ? -19.5 15.938 1.822 1 97.81 179 ALA A N 1
ATOM 1323 C CA . ALA A 1 179 ? -18.797 14.961 1 1 97.81 179 ALA A CA 1
ATOM 1324 C C . ALA A 1 179 ? -19.75 13.867 0.519 1 97.81 179 ALA A C 1
ATOM 1326 O O . ALA A 1 179 ? -19.328 12.953 -0.2 1 97.81 179 ALA A O 1
ATOM 1327 N N . GLY A 1 180 ? -20.984 13.836 0.974 1 96.44 180 GLY A N 1
ATOM 1328 C CA . GLY A 1 180 ? -21.969 12.867 0.54 1 96.44 180 GLY A CA 1
ATOM 1329 C C . GLY A 1 180 ? -21.906 11.562 1.312 1 96.44 180 GLY A C 1
ATOM 1330 O O . GLY A 1 180 ? -22.328 10.516 0.811 1 96.44 180 GLY A O 1
ATOM 1331 N N . ILE A 1 181 ? -21.344 11.57 2.461 1 97.75 181 ILE A N 1
ATOM 1332 C CA . ILE A 1 181 ? -21.25 10.367 3.281 1 97.75 181 ILE A CA 1
ATOM 1333 C C . ILE A 1 181 ? -22.375 10.352 4.316 1 97.75 181 ILE A C 1
ATOM 1335 O O . ILE A 1 181 ? -22.5 11.273 5.121 1 97.75 181 ILE A O 1
ATOM 1339 N N . GLU A 1 182 ? -23.062 9.242 4.344 1 94.75 182 GLU A N 1
ATOM 1340 C CA . GLU A 1 182 ? -24.203 9.172 5.25 1 94.75 182 GLU A CA 1
ATOM 1341 C C . GLU A 1 182 ? -24.016 8.07 6.289 1 94.75 182 GLU A C 1
ATOM 1343 O O . GLU A 1 182 ? -24.672 8.078 7.336 1 94.75 182 GLU A O 1
ATOM 1348 N N . GLU A 1 183 ? -23.234 7.133 5.945 1 98.44 183 GLU A N 1
ATOM 1349 C CA . GLU A 1 183 ? -22.938 6.07 6.906 1 98.44 183 GLU A CA 1
ATOM 1350 C C . GLU A 1 183 ? -21.797 6.465 7.832 1 98.44 183 GLU A C 1
ATOM 1352 O O . GLU A 1 183 ? -20.625 6.371 7.453 1 98.44 183 GLU A O 1
ATOM 1357 N N . ILE A 1 184 ? -22.156 6.879 9.031 1 98.5 184 ILE A N 1
ATOM 1358 C CA . ILE A 1 184 ? -21.172 7.379 9.992 1 98.5 184 ILE A CA 1
ATOM 1359 C C . ILE A 1 184 ? -21.344 6.648 11.32 1 98.5 184 ILE A C 1
ATOM 1361 O O . ILE A 1 184 ? -22.469 6.473 11.805 1 98.5 184 ILE A O 1
ATOM 1365 N N . TYR A 1 185 ? -20.25 6.223 11.867 1 98.44 185 TYR A N 1
ATOM 1366 C CA . TYR A 1 185 ? -20.266 5.523 13.141 1 98.44 185 TYR A CA 1
ATOM 1367 C C . TYR A 1 185 ? -19.484 6.309 14.195 1 98.44 185 TYR A C 1
ATOM 1369 O O . TYR A 1 185 ? -18.422 6.855 13.914 1 98.44 185 TYR A O 1
ATOM 1377 N N . LYS A 1 186 ? -20.062 6.352 15.492 1 97.25 186 LYS A N 1
ATOM 1378 C CA . LYS A 1 186 ? -19.438 7.047 16.609 1 97.25 186 LYS A CA 1
ATOM 1379 C C . LYS A 1 186 ? -18.516 6.113 17.391 1 97.25 186 LYS A C 1
ATOM 1381 O O . LYS A 1 186 ? -18.703 5.902 18.594 1 97.25 186 LYS A O 1
ATOM 1386 N N . ILE A 1 187 ? -17.469 5.617 16.703 1 97.12 187 ILE A N 1
ATOM 1387 C CA . ILE A 1 187 ? -16.469 4.746 17.297 1 97.12 187 ILE A CA 1
ATOM 1388 C C . ILE A 1 187 ? -15.07 5.258 16.953 1 97.12 187 ILE A C 1
ATOM 1390 O O . ILE A 1 187 ? -14.859 5.824 15.883 1 97.12 187 ILE A O 1
ATOM 1394 N N . GLY A 1 188 ? -14.133 5.059 17.938 1 96.38 188 GLY A N 1
ATOM 1395 C CA . GLY A 1 188 ? -12.828 5.676 17.766 1 96.38 188 GLY A CA 1
ATOM 1396 C C . GLY A 1 188 ? -11.68 4.691 17.875 1 96.38 188 GLY A C 1
ATOM 1397 O O . GLY A 1 188 ? -11.836 3.609 18.453 1 96.38 188 GLY A O 1
ATOM 1398 N N . GLY A 1 189 ? -10.547 5.059 17.266 1 96.06 189 GLY A N 1
ATOM 1399 C CA . GLY A 1 189 ? -9.273 4.383 17.469 1 96.06 189 GLY A CA 1
ATOM 1400 C C . GLY A 1 189 ? -9.305 2.922 17.062 1 96.06 189 GLY A C 1
ATOM 1401 O O . GLY A 1 189 ? -9.781 2.582 15.984 1 96.06 189 GLY A O 1
ATOM 1402 N N . ALA A 1 190 ? -8.805 2.121 17.953 1 97.94 190 ALA A N 1
ATOM 1403 C CA . ALA A 1 190 ? -8.656 0.692 17.688 1 97.94 190 ALA A CA 1
ATOM 1404 C C . ALA A 1 190 ? -10.016 0.018 17.547 1 97.94 190 ALA A C 1
ATOM 1406 O O . ALA A 1 190 ? -10.172 -0.933 16.781 1 97.94 190 ALA A O 1
ATOM 1407 N N . VAL A 1 191 ? -10.984 0.525 18.25 1 98.5 191 VAL A N 1
ATOM 1408 C CA . VAL A 1 191 ? -12.336 -0.033 18.203 1 98.5 191 VAL A CA 1
ATOM 1409 C C . VAL A 1 191 ? -12.898 0.132 16.781 1 98.5 191 VAL A C 1
ATOM 1411 O O . VAL A 1 191 ? -13.453 -0.812 16.219 1 98.5 191 VAL A O 1
ATOM 1414 N N . ALA A 1 192 ? -12.727 1.319 16.25 1 98.56 192 ALA A N 1
ATOM 1415 C CA . ALA A 1 192 ? -13.195 1.596 14.891 1 98.56 192 ALA A CA 1
ATOM 1416 C C . ALA A 1 192 ? -12.508 0.696 13.875 1 98.56 192 ALA A C 1
ATOM 1418 O O . ALA A 1 192 ? -13.156 0.128 12.992 1 98.56 192 ALA A O 1
ATOM 1419 N N . MET A 1 193 ? -11.211 0.568 14.031 1 98.69 193 MET A N 1
ATOM 1420 C CA . MET A 1 193 ? -10.445 -0.246 13.086 1 98.69 193 MET A CA 1
ATOM 1421 C C . MET A 1 193 ? -10.914 -1.698 13.125 1 98.69 193 MET A C 1
ATOM 1423 O O . MET A 1 193 ? -11.133 -2.309 12.078 1 98.69 193 MET A O 1
ATOM 1427 N N . ALA A 1 194 ? -11.07 -2.225 14.289 1 98.69 194 ALA A N 1
ATOM 1428 C CA . ALA A 1 194 ? -11.484 -3.615 14.453 1 98.69 194 ALA A CA 1
ATOM 1429 C C . ALA A 1 194 ? -12.891 -3.84 13.914 1 98.69 194 ALA A C 1
ATOM 1431 O O . ALA A 1 194 ? -13.148 -4.832 13.227 1 98.69 194 ALA A O 1
ATOM 1432 N N . ALA A 1 195 ? -13.773 -2.943 14.219 1 98.81 195 ALA A N 1
ATOM 1433 C CA . ALA A 1 195 ? -15.148 -3.061 13.758 1 98.81 195 ALA A CA 1
ATOM 1434 C C . ALA A 1 195 ? -15.219 -3.027 12.234 1 98.81 195 ALA A C 1
ATOM 1436 O O . ALA A 1 195 ? -15.953 -3.805 11.617 1 98.81 195 ALA A O 1
ATOM 1437 N N . PHE A 1 196 ? -14.492 -2.137 11.602 1 98.81 196 PHE A N 1
ATOM 1438 C CA . PHE A 1 196 ? -14.438 -2.039 10.148 1 98.81 196 PHE A CA 1
ATOM 1439 C C . PHE A 1 196 ? -13.844 -3.305 9.547 1 98.81 196 PHE A C 1
ATOM 1441 O O . PHE A 1 196 ? -14.297 -3.773 8.5 1 98.81 196 PHE A O 1
ATOM 1448 N N . ALA A 1 197 ? -12.859 -3.857 10.219 1 97.69 197 ALA A N 1
ATOM 1449 C CA . ALA A 1 197 ? -12.141 -5.004 9.672 1 97.69 197 ALA A CA 1
ATOM 1450 C C . ALA A 1 197 ? -12.969 -6.277 9.773 1 97.69 197 ALA A C 1
ATOM 1452 O O . ALA A 1 197 ? -13.07 -7.039 8.805 1 97.69 197 ALA A O 1
ATOM 1453 N N . TYR A 1 198 ? -13.586 -6.5 10.922 1 96.31 198 TYR A N 1
ATOM 1454 C CA . TYR A 1 198 ? -14.258 -7.77 11.188 1 96.31 198 TYR A CA 1
ATOM 1455 C C . TYR A 1 198 ? -15.75 -7.672 10.883 1 96.31 198 TYR A C 1
ATOM 1457 O O . TYR A 1 198 ? -16.406 -8.688 10.617 1 96.31 198 TYR A O 1
ATOM 1465 N N . GLY A 1 199 ? -16.266 -6.469 10.953 1 97.5 199 GLY A N 1
ATOM 1466 C CA . GLY A 1 199 ? -17.703 -6.309 10.93 1 97.5 199 GLY A CA 1
ATOM 1467 C C . GLY A 1 199 ? -18.375 -6.746 12.219 1 97.5 199 GLY A C 1
ATOM 1468 O O . GLY A 1 199 ? -17.812 -7.543 12.977 1 97.5 199 GLY A O 1
ATOM 1469 N N . THR A 1 200 ? -19.438 -6.129 12.508 1 97.88 200 THR A N 1
ATOM 1470 C CA . THR A 1 200 ? -20.391 -6.523 13.555 1 97.88 200 THR A CA 1
ATOM 1471 C C . THR A 1 200 ? -21.812 -6.453 13.039 1 97.88 200 THR A C 1
ATOM 1473 O O . THR A 1 200 ? -22.047 -6.176 11.859 1 97.88 200 THR A O 1
ATOM 1476 N N . ASP A 1 201 ? -22.75 -6.789 13.906 1 97.56 201 ASP A N 1
ATOM 1477 C CA . ASP A 1 201 ? -24.141 -6.652 13.484 1 97.56 201 ASP A CA 1
ATOM 1478 C C . ASP A 1 201 ? -24.469 -5.199 13.164 1 97.56 201 ASP A C 1
ATOM 1480 O O . ASP A 1 201 ? -25.297 -4.926 12.297 1 97.56 201 ASP A O 1
ATOM 1484 N N . THR A 1 202 ? -23.797 -4.25 13.742 1 97.94 202 THR A N 1
ATOM 1485 C CA . THR A 1 202 ? -24.062 -2.822 13.586 1 97.94 202 THR A CA 1
ATOM 1486 C C . THR A 1 202 ? -23.172 -2.217 12.516 1 97.94 202 THR A C 1
ATOM 1488 O O . THR A 1 202 ? -23.609 -1.388 11.719 1 97.94 202 THR A O 1
ATOM 1491 N N . VAL A 1 203 ? -21.984 -2.604 12.508 1 98.5 203 VAL A N 1
ATOM 1492 C CA . VAL A 1 203 ? -20.984 -2.039 11.594 1 98.5 203 VAL A CA 1
ATOM 1493 C C . VAL A 1 203 ? -20.656 -3.049 10.5 1 98.5 203 VAL A C 1
ATOM 1495 O O . VAL A 1 203 ? -20.141 -4.137 10.781 1 98.5 203 VAL A O 1
ATOM 1498 N N . GLN A 1 204 ? -20.922 -2.715 9.273 1 97.38 204 GLN A N 1
ATOM 1499 C CA . GLN A 1 204 ? -20.578 -3.594 8.156 1 97.38 204 GLN A CA 1
ATOM 1500 C C . GLN A 1 204 ? -19.094 -3.564 7.867 1 97.38 204 GLN A C 1
ATOM 1502 O O . GLN A 1 204 ? -18.469 -2.502 7.895 1 97.38 204 GLN A O 1
ATOM 1507 N N . LYS A 1 205 ? -18.516 -4.691 7.629 1 96.62 205 LYS A N 1
ATOM 1508 C CA . LYS A 1 205 ? -17.094 -4.809 7.34 1 96.62 205 LYS A CA 1
ATOM 1509 C C . LYS A 1 205 ? -16.719 -4.008 6.098 1 96.62 205 LYS A C 1
ATOM 1511 O O . LYS A 1 205 ? -17.547 -3.801 5.211 1 96.62 205 LYS A O 1
ATOM 1516 N N . VAL A 1 206 ? -15.508 -3.572 5.977 1 98.44 206 VAL A N 1
ATOM 1517 C CA . VAL A 1 206 ? -15 -2.852 4.812 1 98.44 206 VAL A CA 1
ATOM 1518 C C . VAL A 1 206 ? -13.805 -3.594 4.223 1 98.44 206 VAL A C 1
ATOM 1520 O O . VAL A 1 206 ? -13.266 -4.512 4.844 1 98.44 206 VAL A O 1
ATOM 1523 N N . ASP A 1 207 ? -13.375 -3.203 3.043 1 98.12 207 ASP A N 1
ATOM 1524 C CA . ASP A 1 207 ? -12.242 -3.822 2.371 1 98.12 207 ASP A CA 1
ATOM 1525 C C . ASP A 1 207 ? -10.945 -3.086 2.697 1 98.12 207 ASP A C 1
ATOM 1527 O O . ASP A 1 207 ? -9.867 -3.684 2.686 1 98.12 207 ASP A O 1
ATOM 1531 N N . LYS A 1 208 ? -11.062 -1.829 2.988 1 98.75 208 LYS A N 1
ATOM 1532 C CA . LYS A 1 208 ? -9.883 -1.025 3.279 1 98.75 208 LYS A CA 1
ATOM 1533 C C . LYS A 1 208 ? -10.211 0.109 4.246 1 98.75 208 LYS A C 1
ATOM 1535 O O . LYS A 1 208 ? -11.258 0.75 4.125 1 98.75 208 LYS A O 1
ATOM 1540 N N . ILE A 1 209 ? -9.305 0.374 5.18 1 98.88 209 ILE A N 1
ATOM 1541 C CA . ILE A 1 209 ? -9.422 1.472 6.133 1 98.88 209 ILE A CA 1
ATOM 1542 C C . ILE A 1 209 ? -8.438 2.582 5.766 1 98.88 209 ILE A C 1
ATOM 1544 O O . ILE A 1 209 ? -7.258 2.318 5.52 1 98.88 209 ILE A O 1
ATOM 1548 N N . VAL A 1 210 ? -8.906 3.826 5.727 1 98.81 210 VAL A N 1
ATOM 1549 C CA . VAL A 1 210 ? -8.07 4.957 5.324 1 98.81 210 VAL A CA 1
ATOM 1550 C C . VAL A 1 210 ? -8.219 6.09 6.332 1 98.81 210 VAL A C 1
ATOM 1552 O O . VAL A 1 210 ? -9.328 6.418 6.754 1 98.81 210 VAL A O 1
ATOM 1555 N N . GLY A 1 211 ? -7.07 6.656 6.723 1 97.88 211 GLY A N 1
ATOM 1556 C CA . GLY A 1 211 ? -7.113 7.836 7.57 1 97.88 211 GLY A CA 1
ATOM 1557 C C . GLY A 1 211 ? -6.16 7.758 8.75 1 97.88 211 GLY A C 1
ATOM 1558 O O . GLY A 1 211 ? -5.816 6.668 9.203 1 97.88 211 GLY A O 1
ATOM 1559 N N . PRO A 1 212 ? -5.742 8.898 9.258 1 95.38 212 PRO A N 1
ATOM 1560 C CA . PRO A 1 212 ? -4.871 8.93 10.438 1 95.38 212 PRO A CA 1
ATOM 1561 C C . PRO A 1 212 ? -5.621 8.641 11.734 1 95.38 212 PRO A C 1
ATOM 1563 O O . PRO A 1 212 ? -6.824 8.891 11.828 1 95.38 212 PRO A O 1
ATOM 1566 N N . ALA A 1 213 ? -4.91 8.086 12.664 1 93.5 213 ALA A N 1
ATOM 1567 C CA . ALA A 1 213 ? -5.445 7.785 13.984 1 93.5 213 ALA A CA 1
ATOM 1568 C C . ALA A 1 213 ? -4.371 7.922 15.062 1 93.5 213 ALA A C 1
ATOM 1570 O O . ALA A 1 213 ? -3.197 8.141 14.75 1 93.5 213 ALA A O 1
ATOM 1571 N N . ASN A 1 214 ? -4.809 7.93 16.297 1 89.94 214 ASN A N 1
ATOM 1572 C CA . ASN A 1 214 ? -3.834 7.883 17.375 1 89.94 214 ASN A CA 1
ATOM 1573 C C . ASN A 1 214 ? -3.031 6.586 17.359 1 89.94 214 ASN A C 1
ATOM 1575 O O . ASN A 1 214 ? -3.27 5.719 16.516 1 89.94 214 ASN A O 1
ATOM 1579 N N . ILE A 1 215 ? -2.129 6.492 18.25 1 90.94 215 ILE A N 1
ATOM 1580 C CA . ILE A 1 215 ? -1.176 5.391 18.219 1 90.94 215 ILE A CA 1
ATOM 1581 C C . ILE A 1 215 ? -1.918 4.059 18.328 1 90.94 215 ILE A C 1
ATOM 1583 O O . ILE A 1 215 ? -1.532 3.068 17.703 1 90.94 215 ILE A O 1
ATOM 1587 N N . TYR A 1 216 ? -3.039 3.994 19.125 1 94.06 216 TYR A N 1
ATOM 1588 C CA . TYR A 1 216 ? -3.82 2.768 19.25 1 94.06 216 TYR A CA 1
ATOM 1589 C C . TYR A 1 216 ? -4.477 2.4 17.922 1 94.06 216 TYR A C 1
ATOM 1591 O O . TYR A 1 216 ? -4.449 1.238 17.516 1 94.06 216 TYR A O 1
ATOM 1599 N N . GLY A 1 217 ? -5.094 3.412 17.281 1 95.75 217 GLY A N 1
ATOM 1600 C CA . GLY A 1 217 ? -5.676 3.182 15.969 1 95.75 217 GLY A CA 1
ATOM 1601 C C . GLY A 1 217 ? -4.652 2.783 14.922 1 95.75 217 GLY A C 1
ATOM 1602 O O . GLY A 1 217 ? -4.895 1.884 14.117 1 95.75 217 GLY A O 1
ATOM 1603 N N . THR A 1 218 ? -3.516 3.449 14.977 1 94.75 218 THR A N 1
ATOM 1604 C CA . THR A 1 218 ? -2.451 3.182 14.016 1 94.75 218 THR A CA 1
ATOM 1605 C C . THR A 1 218 ? -1.937 1.754 14.156 1 94.75 218 THR A C 1
ATOM 1607 O O . THR A 1 218 ? -1.774 1.041 13.164 1 94.75 218 THR A O 1
ATOM 1610 N N . LEU A 1 219 ? -1.722 1.309 15.352 1 94.25 219 LEU A N 1
ATOM 1611 C CA . LEU A 1 219 ? -1.215 -0.04 15.578 1 94.25 219 LEU A CA 1
ATOM 1612 C C . LEU A 1 219 ? -2.299 -1.08 15.32 1 94.25 219 LEU A C 1
ATOM 1614 O O . LEU A 1 219 ? -1.998 -2.207 14.914 1 94.25 219 LEU A O 1
ATOM 1618 N N . ALA A 1 220 ? -3.562 -0.679 15.539 1 96.75 220 ALA A N 1
ATOM 1619 C CA . ALA A 1 220 ? -4.652 -1.573 15.164 1 96.75 220 ALA A CA 1
ATOM 1620 C C . ALA A 1 220 ? -4.688 -1.795 13.656 1 96.75 220 ALA A C 1
ATOM 1622 O O . ALA A 1 220 ? -4.891 -2.918 13.188 1 96.75 220 ALA A O 1
ATOM 1623 N N . LYS A 1 221 ? -4.504 -0.703 12.898 1 96.69 221 LYS A N 1
ATOM 1624 C CA . LYS A 1 221 ? -4.414 -0.842 11.445 1 96.69 221 LYS A CA 1
ATOM 1625 C C . LYS A 1 221 ? -3.316 -1.829 11.055 1 96.69 221 LYS A C 1
ATOM 1627 O O . LYS A 1 221 ? -3.529 -2.699 10.211 1 96.69 221 LYS A O 1
ATOM 1632 N N . LYS A 1 222 ? -2.188 -1.697 11.656 1 94.38 222 LYS A N 1
ATOM 1633 C CA . LYS A 1 222 ? -1.076 -2.604 11.383 1 94.38 222 LYS A CA 1
ATOM 1634 C C . LYS A 1 222 ? -1.442 -4.043 11.727 1 94.38 222 LYS A C 1
ATOM 1636 O O . LYS A 1 222 ? -1.199 -4.957 10.938 1 94.38 222 LYS A O 1
ATOM 1641 N N . TYR A 1 223 ? -2.061 -4.223 12.859 1 93.19 223 TYR A N 1
ATOM 1642 C CA . TYR A 1 223 ? -2.445 -5.543 13.352 1 93.19 223 TYR A CA 1
ATOM 1643 C C . TYR A 1 223 ? -3.445 -6.203 12.414 1 93.19 223 TYR A C 1
ATOM 1645 O O . TYR A 1 223 ? -3.377 -7.41 12.172 1 93.19 223 TYR A O 1
ATOM 1653 N N . LEU A 1 224 ? -4.316 -5.445 11.875 1 95.81 224 LEU A N 1
ATOM 1654 C CA . LEU A 1 224 ? -5.445 -5.961 11.117 1 95.81 224 LEU A CA 1
ATOM 1655 C C . LEU A 1 224 ? -5.094 -6.082 9.633 1 95.81 224 LEU A C 1
ATOM 1657 O O . LEU A 1 224 ? -5.844 -6.684 8.859 1 95.81 224 LEU A O 1
ATOM 1661 N N . TYR A 1 225 ? -3.896 -5.527 9.25 1 95.56 225 TYR A N 1
ATOM 1662 C CA . TYR A 1 225 ? -3.479 -5.566 7.855 1 95.56 225 TYR A CA 1
ATOM 1663 C C . TYR A 1 225 ? -3.432 -7 7.34 1 95.56 225 TYR A C 1
ATOM 1665 O O . TYR A 1 225 ? -2.832 -7.875 7.973 1 95.56 225 TYR A O 1
ATOM 1673 N N . GLY A 1 226 ? -4.07 -7.258 6.168 1 92.5 226 GLY A N 1
ATOM 1674 C CA . GLY A 1 226 ? -4.234 -8.594 5.613 1 92.5 226 GLY A CA 1
ATOM 1675 C C . GLY A 1 226 ? -5.668 -9.086 5.656 1 92.5 226 GLY A C 1
ATOM 1676 O O . GLY A 1 226 ? -6.141 -9.727 4.715 1 92.5 226 GLY A O 1
ATOM 1677 N N . ILE A 1 227 ? -6.293 -8.797 6.809 1 92.56 227 ILE A N 1
ATOM 1678 C CA . ILE A 1 227 ? -7.727 -9.023 6.93 1 92.56 227 ILE A CA 1
ATOM 1679 C C . ILE A 1 227 ? -8.492 -7.926 6.199 1 92.56 227 ILE A C 1
ATOM 1681 O O . ILE A 1 227 ? -9.531 -8.188 5.59 1 92.56 227 ILE A O 1
ATOM 1685 N N . VAL A 1 228 ? -7.934 -6.777 6.297 1 96.44 228 VAL A N 1
ATOM 1686 C CA . VAL A 1 228 ? -8.414 -5.562 5.652 1 96.44 228 VAL A CA 1
ATOM 1687 C C . VAL A 1 228 ? -7.238 -4.789 5.059 1 96.44 228 VAL A C 1
ATOM 1689 O O . VAL A 1 228 ? -6.098 -4.945 5.504 1 96.44 228 VAL A O 1
ATOM 1692 N N . GLY A 1 229 ? -7.453 -4.074 3.996 1 97.56 229 GLY A N 1
ATOM 1693 C CA . GLY A 1 229 ? -6.43 -3.156 3.514 1 97.56 229 GLY A CA 1
ATOM 1694 C C . GLY A 1 229 ? -6.316 -1.895 4.352 1 97.56 229 GLY A C 1
ATOM 1695 O O . GLY A 1 229 ? -7.262 -1.522 5.051 1 97.56 229 GLY A O 1
ATOM 1696 N N . ILE A 1 230 ? -5.156 -1.28 4.316 1 98.19 230 ILE A N 1
ATOM 1697 C CA . ILE A 1 230 ? -4.957 0.019 4.949 1 98.19 230 ILE A CA 1
ATOM 1698 C C . ILE A 1 230 ? -4.18 0.937 4.008 1 98.19 230 ILE A C 1
ATOM 1700 O O . ILE A 1 230 ? -3.486 0.466 3.104 1 98.19 230 ILE A O 1
ATOM 1704 N N . ASP A 1 231 ? -4.301 2.219 4.227 1 97.69 231 ASP A N 1
ATOM 1705 C CA . ASP A 1 231 ? -3.576 3.186 3.404 1 97.69 231 ASP A CA 1
ATOM 1706 C C . ASP A 1 231 ? -2.139 3.352 3.891 1 97.69 231 ASP A C 1
ATOM 1708 O O . ASP A 1 231 ? -1.248 3.693 3.109 1 97.69 231 ASP A O 1
ATOM 1712 N N . GLY A 1 232 ? -1.924 3.213 5.078 1 95.12 232 GLY A N 1
ATOM 1713 C CA . GLY A 1 232 ? -0.607 3.367 5.676 1 95.12 232 GLY A CA 1
ATOM 1714 C C . GLY A 1 232 ? -0.653 3.578 7.176 1 95.12 232 GLY A C 1
ATOM 1715 O O . GLY A 1 232 ? -1.715 3.461 7.793 1 95.12 232 GLY A O 1
ATOM 1716 N N . LEU A 1 233 ? 0.508 3.844 7.727 1 93.56 233 LEU A N 1
ATOM 1717 C CA . LEU A 1 233 ? 0.661 4.141 9.148 1 93.56 233 LEU A CA 1
ATOM 1718 C C . LEU A 1 233 ? 1.042 5.602 9.359 1 93.56 233 LEU A C 1
ATOM 1720 O O . LEU A 1 233 ? 1.975 6.102 8.727 1 93.56 233 LEU A O 1
ATOM 1724 N N . TYR A 1 234 ? 0.288 6.199 10.188 1 91.62 234 TYR A N 1
ATOM 1725 C CA . TYR A 1 234 ? 0.527 7.617 10.43 1 91.62 234 TYR A CA 1
ATOM 1726 C C . TYR A 1 234 ? 1.079 7.844 11.828 1 91.62 234 TYR A C 1
ATOM 1728 O O . TYR A 1 234 ? 0.502 7.379 12.812 1 91.62 234 TYR A O 1
ATOM 1736 N N . GLY A 1 235 ? 2.209 8.422 11.906 1 86.88 235 GLY A N 1
ATOM 1737 C CA . GLY A 1 235 ? 2.779 8.867 13.164 1 86.88 235 GLY A CA 1
ATOM 1738 C C . GLY A 1 235 ? 2.623 10.359 13.398 1 86.88 235 GLY A C 1
ATOM 1739 O O . GLY A 1 235 ? 1.721 10.992 12.836 1 86.88 235 GLY A O 1
ATOM 1740 N N . PRO A 1 236 ? 3.412 10.844 14.266 1 88.31 236 PRO A N 1
ATOM 1741 C CA . PRO A 1 236 ? 3.359 12.281 14.508 1 88.31 236 PRO A CA 1
ATOM 1742 C C . PRO A 1 236 ? 3.688 13.102 13.266 1 88.31 236 PRO A C 1
ATOM 1744 O O . PRO A 1 236 ? 4.539 12.711 12.469 1 88.31 236 PRO A O 1
ATOM 1747 N N . SER A 1 237 ? 3.027 14.156 13.148 1 90.94 237 SER A N 1
ATOM 1748 C CA . SER A 1 237 ? 3.229 15.008 11.984 1 90.94 237 SER A CA 1
ATOM 1749 C C . SER A 1 237 ? 4.602 15.672 12.016 1 90.94 237 SER A C 1
ATOM 1751 O O . SER A 1 237 ? 5.164 15.891 13.094 1 90.94 237 SER A O 1
ATOM 1753 N N . ASP A 1 238 ? 5.152 15.945 10.859 1 93.75 238 ASP A N 1
ATOM 1754 C CA . ASP A 1 238 ? 6.461 16.578 10.789 1 93.75 238 ASP A CA 1
ATOM 1755 C C . ASP A 1 238 ? 6.566 17.484 9.57 1 93.75 238 ASP A C 1
ATOM 1757 O O . ASP A 1 238 ? 5.77 17.375 8.633 1 93.75 238 ASP A O 1
ATOM 1761 N N . ALA A 1 239 ? 7.449 18.453 9.672 1 96.5 239 ALA A N 1
ATOM 1762 C CA . ALA A 1 239 ? 7.688 19.406 8.586 1 96.5 239 ALA A CA 1
ATOM 1763 C C . ALA A 1 239 ? 9.148 19.859 8.57 1 96.5 239 ALA A C 1
ATOM 1765 O O . ALA A 1 239 ? 9.773 19.984 9.617 1 96.5 239 ALA A O 1
ATOM 1766 N N . ALA A 1 240 ? 9.656 20.031 7.398 1 97.12 240 ALA A N 1
ATOM 1767 C CA . ALA A 1 240 ? 10.992 20.594 7.18 1 97.12 240 ALA A CA 1
ATOM 1768 C C . ALA A 1 240 ? 10.922 21.812 6.27 1 97.12 240 ALA A C 1
ATOM 1770 O O . ALA A 1 240 ? 10.203 21.812 5.266 1 97.12 240 ALA A O 1
ATOM 1771 N N . ILE A 1 241 ? 11.633 22.859 6.664 1 98.5 241 ILE A N 1
ATOM 1772 C CA . ILE A 1 241 ? 11.695 24.078 5.863 1 98.5 241 ILE A CA 1
ATOM 1773 C C . ILE A 1 241 ? 13.125 24.297 5.371 1 98.5 241 ILE A C 1
ATOM 1775 O O . ILE A 1 241 ? 14.062 24.312 6.168 1 98.5 241 ILE A O 1
ATOM 1779 N N . VAL A 1 242 ? 13.266 24.375 4.078 1 98.5 242 VAL A N 1
ATOM 1780 C CA . VAL A 1 242 ? 14.5 24.844 3.455 1 98.5 242 VAL A CA 1
ATOM 1781 C C . VAL A 1 242 ? 14.383 26.312 3.104 1 98.5 242 VAL A C 1
ATOM 1783 O O . VAL A 1 242 ? 13.484 26.719 2.365 1 98.5 242 VAL A O 1
ATOM 1786 N N . ALA A 1 243 ? 15.258 27.141 3.629 1 98.38 243 ALA A N 1
ATOM 1787 C CA . ALA A 1 243 ? 15.109 28.594 3.432 1 98.38 243 ALA A CA 1
ATOM 1788 C C . ALA A 1 243 ? 16.438 29.219 3.016 1 98.38 243 ALA A C 1
ATOM 1790 O O . ALA A 1 243 ? 17.484 28.906 3.578 1 98.38 243 ALA A O 1
ATOM 1791 N N . ASP A 1 244 ? 16.359 30.094 2.041 1 97.06 244 ASP A N 1
ATOM 1792 C CA . ASP A 1 244 ? 17.547 30.859 1.67 1 97.06 244 ASP A CA 1
ATOM 1793 C C . ASP A 1 244 ? 17.547 32.219 2.344 1 97.06 244 ASP A C 1
ATOM 1795 O O . ASP A 1 244 ? 16.703 32.5 3.199 1 97.06 244 ASP A O 1
ATOM 1799 N N . VAL A 1 245 ? 18.531 33.062 1.997 1 95 245 VAL A N 1
ATOM 1800 C CA . VAL A 1 245 ? 18.797 34.312 2.689 1 95 245 VAL A CA 1
ATOM 1801 C C . VAL A 1 245 ? 17.656 35.312 2.414 1 95 245 VAL A C 1
ATOM 1803 O O . VAL A 1 245 ? 17.406 36.219 3.203 1 95 245 VAL A O 1
ATOM 1806 N N . GLY A 1 246 ? 16.922 35.125 1.441 1 94.88 246 GLY A N 1
ATOM 1807 C CA . GLY A 1 246 ? 15.852 36.062 1.083 1 94.88 246 GLY A CA 1
ATOM 1808 C C . GLY A 1 246 ? 14.531 35.719 1.761 1 94.88 246 GLY A C 1
ATOM 1809 O O . GLY A 1 246 ? 13.586 36.531 1.68 1 94.88 246 GLY A O 1
ATOM 1810 N N . ALA A 1 247 ? 14.453 34.688 2.518 1 97.19 247 ALA A N 1
ATOM 1811 C CA . ALA A 1 247 ? 13.211 34.281 3.16 1 97.19 247 ALA A CA 1
ATOM 1812 C C . ALA A 1 247 ? 12.859 35.188 4.324 1 97.19 247 ALA A C 1
ATOM 1814 O O . ALA A 1 247 ? 13.742 35.781 4.934 1 97.19 247 ALA A O 1
ATOM 1815 N N . ASN A 1 248 ? 11.562 35.344 4.586 1 97.81 248 ASN A N 1
ATOM 1816 C CA . ASN A 1 248 ? 11.078 36.156 5.703 1 97.81 248 ASN A CA 1
ATOM 1817 C C . ASN A 1 248 ? 11.07 35.344 7.004 1 97.81 248 ASN A C 1
ATOM 1819 O O . ASN A 1 248 ? 10.234 34.469 7.18 1 97.81 248 ASN A O 1
ATOM 1823 N N . PRO A 1 249 ? 11.93 35.719 7.953 1 98.19 249 PRO A N 1
ATOM 1824 C CA . PRO A 1 249 ? 12.039 34.938 9.188 1 98.19 249 PRO A CA 1
ATOM 1825 C C . PRO A 1 249 ? 10.711 34.844 9.938 1 98.19 249 PRO A C 1
ATOM 1827 O O . PRO A 1 249 ? 10.43 33.812 10.57 1 98.19 249 PRO A O 1
ATOM 1830 N N . ALA A 1 250 ? 9.945 35.906 9.898 1 98 250 ALA A N 1
ATOM 1831 C CA . ALA A 1 250 ? 8.656 35.906 10.594 1 98 250 ALA A CA 1
ATOM 1832 C C . ALA A 1 250 ? 7.723 34.844 9.984 1 98 250 ALA A C 1
ATOM 1834 O O . ALA A 1 250 ? 6.98 34.188 10.703 1 98 250 ALA A O 1
ATOM 1835 N N . GLN A 1 251 ? 7.742 34.75 8.711 1 98.19 251 GLN A N 1
ATOM 1836 C CA . GLN A 1 251 ? 6.934 33.75 8.016 1 98.19 251 GLN A CA 1
ATOM 1837 C C . GLN A 1 251 ? 7.414 32.312 8.336 1 98.19 251 GLN A C 1
ATOM 1839 O O . GLN A 1 251 ? 6.605 31.438 8.602 1 98.19 251 GLN A O 1
ATOM 1844 N N . LEU A 1 252 ? 8.711 32.125 8.305 1 98.5 252 LEU A N 1
ATOM 1845 C CA . LEU A 1 252 ? 9.273 30.812 8.609 1 98.5 252 LEU A CA 1
ATOM 1846 C C . LEU A 1 252 ? 8.883 30.375 10.016 1 98.5 252 LEU A C 1
ATOM 1848 O O . LEU A 1 252 ? 8.508 29.219 10.219 1 98.5 252 LEU A O 1
ATOM 1852 N N . ALA A 1 253 ? 8.961 31.297 10.938 1 97.62 253 ALA A N 1
ATOM 1853 C CA . ALA A 1 253 ? 8.586 31 12.32 1 97.62 253 ALA A CA 1
ATOM 1854 C C . ALA A 1 253 ? 7.117 30.609 12.414 1 97.62 253 ALA A C 1
ATOM 1856 O O . ALA A 1 253 ? 6.773 29.656 13.109 1 97.62 253 ALA A O 1
ATOM 1857 N N . ALA A 1 254 ? 6.293 31.359 11.727 1 97.5 254 ALA A N 1
ATOM 1858 C CA . ALA A 1 254 ? 4.859 31.078 11.742 1 97.5 254 ALA A CA 1
ATOM 1859 C C . ALA A 1 254 ? 4.57 29.688 11.18 1 97.5 254 ALA A C 1
ATOM 1861 O O . ALA A 1 254 ? 3.701 28.984 11.688 1 97.5 254 ALA A O 1
ATOM 1862 N N . ASP A 1 255 ? 5.266 29.344 10.172 1 98 255 ASP A N 1
ATOM 1863 C CA . ASP A 1 255 ? 5.074 28.047 9.547 1 98 255 ASP A CA 1
ATOM 1864 C C . ASP A 1 255 ? 5.508 26.922 10.484 1 98 255 ASP A C 1
ATOM 1866 O O . ASP A 1 255 ? 4.844 25.891 10.57 1 98 255 ASP A O 1
ATOM 1870 N N . LEU A 1 256 ? 6.605 27.047 11.117 1 97.56 256 LEU A N 1
ATOM 1871 C CA . LEU A 1 256 ? 7.062 26.062 12.094 1 97.56 256 LEU A CA 1
ATOM 1872 C C . LEU A 1 256 ? 6.059 25.922 13.227 1 97.56 256 LEU A C 1
ATOM 1874 O O . LEU A 1 256 ? 5.742 24.812 13.641 1 97.56 256 LEU A O 1
ATOM 1878 N N . ILE A 1 257 ? 5.543 27.047 13.664 1 96.12 257 ILE A N 1
ATOM 1879 C CA . ILE A 1 257 ? 4.582 27.062 14.766 1 96.12 257 ILE A CA 1
ATOM 1880 C C . ILE A 1 257 ? 3.287 26.375 14.328 1 96.12 257 ILE A C 1
ATOM 1882 O O . ILE A 1 257 ? 2.695 25.609 15.094 1 96.12 257 ILE A O 1
ATOM 1886 N N . ALA A 1 258 ? 2.879 26.641 13.117 1 96.25 258 ALA A N 1
ATOM 1887 C CA . ALA A 1 258 ? 1.662 26.016 12.594 1 96.25 258 ALA A CA 1
ATOM 1888 C C . ALA A 1 258 ? 1.744 24.5 12.656 1 96.25 258 ALA A C 1
ATOM 1890 O O . ALA A 1 258 ? 0.8 23.844 13.102 1 96.25 258 ALA A O 1
ATOM 1891 N N . GLN A 1 259 ? 2.863 23.938 12.273 1 95.62 259 GLN A N 1
ATOM 1892 C CA . GLN A 1 259 ? 3.027 22.484 12.328 1 95.62 259 GLN A CA 1
ATOM 1893 C C . GLN A 1 259 ? 3.143 22 13.766 1 95.62 259 GLN A C 1
ATOM 1895 O O . GLN A 1 259 ? 2.59 20.953 14.117 1 95.62 259 GLN A O 1
ATOM 1900 N N . ALA A 1 260 ? 3.773 22.703 14.602 1 93.81 260 ALA A N 1
ATOM 1901 C CA . ALA A 1 260 ? 4.066 22.297 15.977 1 93.81 260 ALA A CA 1
ATOM 1902 C C . ALA A 1 260 ? 2.793 22.25 16.812 1 93.81 260 ALA A C 1
ATOM 1904 O O . ALA A 1 260 ? 2.727 21.531 17.812 1 93.81 260 ALA A O 1
ATOM 1905 N N . GLU A 1 261 ? 1.8 22.984 16.406 1 92.38 261 GLU A N 1
ATOM 1906 C CA . GLU A 1 261 ? 0.632 23.109 17.266 1 92.38 261 GLU A CA 1
ATOM 1907 C C . GLU A 1 261 ? -0.261 21.875 17.188 1 92.38 261 GLU A C 1
ATOM 1909 O O . GLU A 1 261 ? -1.262 21.781 17.891 1 92.38 261 GLU A O 1
ATOM 1914 N N . HIS A 1 262 ? 0.082 20.906 16.297 1 88.75 262 HIS A N 1
ATOM 1915 C CA . HIS A 1 262 ? -0.673 19.672 16.188 1 88.75 262 HIS A CA 1
ATOM 1916 C C . HIS A 1 262 ? -0.544 18.828 17.453 1 88.75 262 HIS A C 1
ATOM 1918 O O . HIS A 1 262 ? -1.458 18.078 17.812 1 88.75 262 HIS A O 1
ATOM 1924 N N . GLY A 1 263 ? 0.629 18.922 18.047 1 87.38 263 GLY A N 1
ATOM 1925 C CA . GLY A 1 263 ? 0.872 18.156 19.25 1 87.38 263 GLY A CA 1
ATOM 1926 C C . GLY A 1 263 ? 2.311 18.219 19.719 1 87.38 263 GLY A C 1
ATOM 1927 O O . GLY A 1 263 ? 3.205 18.594 18.969 1 87.38 263 GLY A O 1
ATOM 1928 N N . GLY A 1 264 ? 2.459 17.781 20.938 1 87 264 GLY A N 1
ATOM 1929 C CA . GLY A 1 264 ? 3.779 17.828 21.547 1 87 264 GLY A CA 1
ATOM 1930 C C . GLY A 1 264 ? 4.777 16.906 20.891 1 87 264 GLY A C 1
ATOM 1931 O O . GLY A 1 264 ? 5.992 17.094 21 1 87 264 GLY A O 1
ATOM 1932 N N . ASP A 1 265 ? 4.309 15.945 20.109 1 87.38 265 ASP A N 1
ATOM 1933 C CA . ASP A 1 265 ? 5.199 14.969 19.484 1 87.38 265 ASP A CA 1
ATOM 1934 C C . ASP A 1 265 ? 5.48 15.328 18.031 1 87.38 265 ASP A C 1
ATOM 1936 O O . ASP A 1 265 ? 6.164 14.586 17.328 1 87.38 265 ASP A O 1
ATOM 1940 N N . SER A 1 266 ? 4.988 16.484 17.609 1 90.94 266 SER A N 1
ATOM 1941 C CA . SER A 1 266 ? 5.285 16.938 16.25 1 90.94 266 SER A CA 1
ATOM 1942 C C . SER A 1 266 ? 6.766 17.281 16.094 1 90.94 266 SER A C 1
ATOM 1944 O O . SER A 1 266 ? 7.414 17.703 17.062 1 90.94 266 SER A O 1
ATOM 1946 N N . PHE A 1 267 ? 7.27 17.125 14.945 1 92.5 267 PHE A N 1
ATOM 1947 C CA . PHE A 1 267 ? 8.664 17.453 14.672 1 92.5 267 PHE A CA 1
ATOM 1948 C C . PHE A 1 267 ? 8.758 18.531 13.578 1 92.5 267 PHE A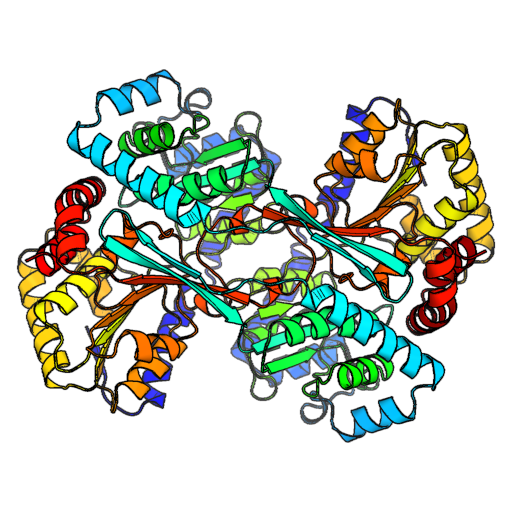 C 1
ATOM 1950 O O . PHE A 1 267 ? 8.148 18.391 12.516 1 92.5 267 PHE A O 1
ATOM 1957 N N . VAL A 1 268 ? 9.5 19.578 13.883 1 95.44 268 VAL A N 1
ATOM 1958 C CA . VAL A 1 268 ? 9.703 20.641 12.898 1 95.44 268 VAL A CA 1
ATOM 1959 C C . VAL A 1 268 ? 11.195 20.953 12.781 1 95.44 268 VAL A C 1
ATOM 1961 O O . VAL A 1 268 ? 11.93 20.891 13.773 1 95.44 268 VAL A O 1
ATOM 1964 N N . CYS A 1 269 ? 11.594 21.266 11.57 1 95.69 269 CYS A N 1
ATOM 1965 C CA . CYS A 1 269 ? 13.008 21.531 11.305 1 95.69 269 CYS A CA 1
ATOM 1966 C C . CYS A 1 269 ? 13.18 22.641 10.281 1 95.69 269 CYS A C 1
ATOM 1968 O O . CYS A 1 269 ? 12.438 22.703 9.297 1 95.69 269 CYS A O 1
ATOM 1970 N N . LEU A 1 270 ? 14.086 23.562 10.594 1 97.62 270 LEU A N 1
ATOM 1971 C CA . LEU A 1 270 ? 14.539 24.547 9.625 1 97.62 270 LEU A CA 1
ATOM 1972 C C . LEU A 1 270 ? 15.945 24.234 9.141 1 97.62 270 LEU A C 1
ATOM 1974 O O . LEU A 1 270 ? 16.859 24.016 9.945 1 97.62 270 LEU A O 1
ATOM 1978 N N . LEU A 1 271 ? 16.141 24.156 7.859 1 97.19 271 LEU A N 1
ATOM 1979 C CA . LEU A 1 271 ? 17.438 23.969 7.203 1 97.19 271 LEU A CA 1
ATOM 1980 C C . LEU A 1 271 ? 17.797 25.203 6.379 1 97.19 271 LEU A C 1
ATOM 1982 O O . LEU A 1 271 ? 17.094 25.547 5.43 1 97.19 271 LEU A O 1
ATOM 1986 N N . THR A 1 272 ? 18.875 25.875 6.684 1 96.81 272 THR A N 1
ATOM 1987 C CA . THR A 1 272 ? 19.266 27.094 5.98 1 96.81 272 THR A CA 1
ATOM 1988 C C . THR A 1 272 ? 20.781 27.234 5.953 1 96.81 272 THR A C 1
ATOM 1990 O O . THR A 1 272 ? 21.469 26.734 6.848 1 96.81 272 THR A O 1
ATOM 1993 N N . ALA A 1 273 ? 21.25 27.875 4.883 1 94.94 273 ALA A N 1
ATOM 1994 C CA . ALA A 1 273 ? 22.672 28.156 4.781 1 94.94 273 ALA A CA 1
ATOM 1995 C C . ALA A 1 273 ? 23 29.547 5.328 1 94.94 273 ALA A C 1
ATOM 1997 O O . ALA A 1 273 ? 24.125 30.016 5.234 1 94.94 273 ALA A O 1
ATOM 1998 N N . SER A 1 274 ? 22.047 30.234 5.93 1 96.12 274 SER A N 1
ATOM 1999 C CA . SER A 1 274 ? 22.219 31.562 6.492 1 96.12 274 SER A CA 1
ATOM 2000 C C . SER A 1 274 ? 22.125 31.531 8.016 1 96.12 274 SER A C 1
ATOM 2002 O O . SER A 1 274 ? 21.047 31.312 8.57 1 96.12 274 SER A O 1
ATOM 2004 N N . ALA A 1 275 ? 23.203 31.875 8.633 1 95.06 275 ALA A N 1
ATOM 2005 C CA . ALA A 1 275 ? 23.219 31.953 10.086 1 95.06 275 ALA A CA 1
ATOM 2006 C C . ALA A 1 275 ? 22.266 33.031 10.586 1 95.06 275 ALA A C 1
ATOM 2008 O O . ALA A 1 275 ? 21.656 32.875 11.648 1 95.06 275 ALA A O 1
ATOM 2009 N N . GLN A 1 276 ? 22.203 34.062 9.82 1 96.75 276 GLN A N 1
ATOM 2010 C CA . GLN A 1 276 ? 21.312 35.156 10.188 1 96.75 276 GLN A CA 1
ATOM 2011 C C . GLN A 1 276 ? 19.844 34.688 10.195 1 96.75 276 GLN A C 1
ATOM 2013 O O . GLN A 1 276 ? 19.109 35 11.133 1 96.75 276 GLN A O 1
ATOM 2018 N N . ILE A 1 277 ? 19.469 34 9.148 1 97.31 277 ILE A N 1
ATOM 2019 C CA . ILE A 1 277 ? 18.109 33.5 9.062 1 97.31 277 ILE A CA 1
ATOM 2020 C C . ILE A 1 277 ? 17.828 32.594 10.258 1 97.31 277 ILE A C 1
ATOM 2022 O O . ILE A 1 277 ? 16.766 32.656 10.867 1 97.31 277 ILE A O 1
ATOM 2026 N N . ALA A 1 278 ? 18.75 31.719 10.586 1 96.56 278 ALA A N 1
ATOM 2027 C CA . ALA A 1 278 ? 18.609 30.797 11.703 1 96.56 278 ALA A CA 1
ATOM 2028 C C . ALA A 1 278 ? 18.328 31.547 13 1 96.56 278 ALA A C 1
ATOM 2030 O O . ALA A 1 278 ? 17.391 31.219 13.734 1 96.56 278 ALA A O 1
ATOM 2031 N N . ARG A 1 279 ? 19.094 32.594 13.234 1 96.38 279 ARG A N 1
ATOM 2032 C CA . ARG A 1 279 ? 18.953 33.375 14.453 1 96.38 279 ARG A CA 1
ATOM 2033 C C . ARG A 1 279 ? 17.641 34.156 14.453 1 96.38 279 ARG A C 1
ATOM 2035 O O . ARG A 1 279 ? 16.953 34.219 15.469 1 96.38 279 ARG A O 1
ATOM 2042 N N . ASP A 1 280 ? 17.391 34.75 13.312 1 97.69 280 ASP A N 1
ATOM 2043 C CA . ASP A 1 280 ? 16.188 35.562 13.203 1 97.69 280 ASP A CA 1
ATOM 2044 C C . ASP A 1 280 ? 14.938 34.719 13.414 1 97.69 280 ASP A C 1
ATOM 2046 O O . ASP A 1 280 ? 13.977 35.188 14.039 1 97.69 280 ASP A O 1
ATOM 2050 N N . VAL A 1 281 ? 14.914 33.531 12.875 1 97.94 281 VAL A N 1
ATOM 2051 C CA . VAL A 1 281 ? 13.758 32.656 13.016 1 97.94 281 VAL A CA 1
ATOM 2052 C C . VAL A 1 281 ? 13.586 32.25 14.477 1 97.94 281 VAL A C 1
ATOM 2054 O O . VAL A 1 281 ? 12.469 32.25 14.992 1 97.94 281 VAL A O 1
ATOM 2057 N N . GLN A 1 282 ? 14.664 31.938 15.125 1 96 282 GLN A N 1
ATOM 2058 C CA . GLN A 1 282 ? 14.594 31.594 16.547 1 96 282 GLN A CA 1
ATOM 2059 C C . GLN A 1 282 ? 13.969 32.719 17.344 1 96 282 GLN A C 1
ATOM 2061 O O . GLN A 1 282 ? 13.109 32.5 18.203 1 96 282 GLN A O 1
ATOM 2066 N N . SER A 1 283 ? 14.422 33.906 17.078 1 96.31 283 SER A N 1
ATOM 2067 C CA . SER A 1 283 ? 13.883 35.094 17.766 1 96.31 283 SER A CA 1
ATOM 2068 C C . SER A 1 283 ? 12.398 35.281 17.469 1 96.31 283 SER A C 1
ATOM 2070 O O . SER A 1 283 ? 11.617 35.594 18.359 1 96.31 283 SER A O 1
ATOM 2072 N N . GLU A 1 284 ? 12.07 35.125 16.219 1 96.69 284 GLU A N 1
ATOM 2073 C CA . GLU A 1 284 ? 10.68 35.281 15.805 1 96.69 284 GLU A CA 1
ATOM 2074 C C . GLU A 1 284 ? 9.781 34.25 16.484 1 96.69 284 GLU A C 1
ATOM 2076 O O . GLU A 1 284 ? 8.625 34.531 16.797 1 96.69 284 GLU A O 1
ATOM 2081 N N . ILE A 1 285 ? 10.258 33 16.656 1 95.75 285 ILE A N 1
ATOM 2082 C CA . ILE A 1 285 ? 9.492 31.969 17.328 1 95.75 285 ILE A CA 1
ATOM 2083 C C . ILE A 1 285 ? 9.164 32.406 18.766 1 95.75 285 ILE A C 1
ATOM 2085 O O . ILE A 1 285 ? 8.031 32.281 19.219 1 95.75 285 ILE A O 1
ATOM 2089 N N . GLU A 1 286 ? 10.109 33 19.438 1 93.38 286 GLU A N 1
ATOM 2090 C CA . GLU A 1 286 ? 9.898 33.469 20.812 1 93.38 286 GLU A CA 1
ATOM 2091 C C . GLU A 1 286 ? 8.844 34.562 20.859 1 93.38 286 GLU A C 1
ATOM 2093 O O . GLU A 1 286 ? 7.977 34.562 21.734 1 93.38 286 GLU A O 1
ATOM 2098 N N . VAL A 1 287 ? 8.922 35.406 19.922 1 94.25 287 VAL A N 1
ATOM 2099 C CA . VAL A 1 287 ? 7.98 36.5 19.859 1 94.25 287 VAL A CA 1
ATOM 2100 C C . VAL A 1 287 ? 6.57 36 19.609 1 94.25 287 VAL A C 1
ATOM 2102 O O . VAL A 1 287 ? 5.617 36.406 20.281 1 94.25 287 VAL A O 1
ATOM 2105 N N . GLN A 1 288 ? 6.457 35.125 18.688 1 93.94 288 GLN A N 1
ATOM 2106 C CA . GLN A 1 288 ? 5.148 34.625 18.266 1 93.94 288 GLN A CA 1
ATOM 2107 C C . GLN A 1 288 ? 4.559 33.688 19.312 1 93.94 288 GLN A C 1
ATOM 2109 O O . GLN A 1 288 ? 3.342 33.531 19.391 1 93.94 288 GLN A O 1
ATOM 2114 N N . LEU A 1 289 ? 5.344 33.031 20.172 1 92.19 289 LEU A N 1
ATOM 2115 C CA . LEU A 1 289 ? 4.879 32.156 21.234 1 92.19 289 LEU A CA 1
ATOM 2116 C C . LEU A 1 289 ? 4.219 32.938 22.359 1 92.19 289 LEU A C 1
ATOM 2118 O O . LEU A 1 289 ? 3.322 32.438 23.031 1 92.19 289 LEU A O 1
ATOM 2122 N N . LEU A 1 290 ? 4.703 34.094 22.688 1 87.25 290 LEU A N 1
ATOM 2123 C CA . LEU A 1 290 ? 4.184 34.938 23.766 1 87.25 290 LEU A CA 1
ATOM 2124 C C . LEU A 1 290 ? 2.689 35.188 23.594 1 87.25 290 LEU A C 1
ATOM 2126 O O . LEU A 1 290 ? 1.944 35.25 24.562 1 87.25 290 LEU A O 1
ATOM 2130 N N . GLY A 1 291 ? 2.072 35.156 22.5 1 76.06 291 GLY A N 1
ATOM 2131 C CA . GLY A 1 291 ? 0.676 35.438 22.219 1 76.06 291 GLY A CA 1
ATOM 2132 C C . GLY A 1 291 ? -0.13 34.219 21.844 1 76.06 291 GLY A C 1
ATOM 2133 O O . GLY A 1 291 ? -1.317 34.312 21.516 1 76.06 291 GLY A O 1
ATOM 2134 N N . SER A 1 292 ? 0.542 33.094 22.188 1 82.19 292 SER A N 1
ATOM 2135 C CA . SER A 1 292 ? -0.142 31.922 21.609 1 82.19 292 SER A CA 1
ATOM 2136 C C . SER A 1 292 ? -1.054 31.266 22.641 1 82.19 292 SER A C 1
ATOM 2138 O O . SER A 1 292 ? -0.703 31.172 23.812 1 82.19 292 SER A O 1
ATOM 2140 N N . LEU A 1 293 ? -2.266 30.875 22.219 1 76.69 293 LEU A N 1
ATOM 2141 C CA . LEU A 1 293 ? -3.258 30.172 23.031 1 76.69 293 LEU A CA 1
ATOM 2142 C C . LEU A 1 293 ? -2.828 28.734 23.297 1 76.69 293 LEU A C 1
ATOM 2144 O O . LEU A 1 293 ? -3.344 28.094 24.219 1 76.69 293 LEU A O 1
ATOM 2148 N N . ARG A 1 294 ? -1.928 28.141 22.594 1 80.44 294 ARG A N 1
ATOM 2149 C CA . ARG A 1 294 ? -1.482 26.75 22.734 1 80.44 294 ARG A CA 1
ATOM 2150 C C . ARG A 1 294 ? -0.029 26.688 23.188 1 80.44 294 ARG A C 1
ATOM 2152 O O . ARG A 1 294 ? 0.73 25.828 22.75 1 80.44 294 ARG A O 1
ATOM 2159 N N . ALA A 1 295 ? 0.321 27.484 24.062 1 82.06 295 ALA A N 1
ATOM 2160 C CA . ALA A 1 295 ? 1.723 27.688 24.422 1 82.06 295 ALA A CA 1
ATOM 2161 C C . ALA A 1 295 ? 2.344 26.406 24.969 1 82.06 295 ALA A C 1
ATOM 2163 O O . ALA A 1 295 ? 3.475 26.062 24.625 1 82.06 295 ALA A O 1
ATOM 2164 N N . LYS A 1 296 ? 1.662 25.688 25.766 1 83.06 296 LYS A N 1
ATOM 2165 C CA . LYS A 1 296 ? 2.234 24.516 26.406 1 83.06 296 LYS A CA 1
ATOM 2166 C C . LYS A 1 296 ? 2.602 23.453 25.375 1 83.06 296 LYS A C 1
ATOM 2168 O O . LYS A 1 296 ? 3.725 22.938 25.359 1 83.06 296 LYS A O 1
ATOM 2173 N N . ILE A 1 297 ? 1.684 23.125 24.453 1 86.81 297 ILE A N 1
ATOM 2174 C CA . ILE A 1 297 ? 1.91 22.125 23.422 1 86.81 297 ILE A CA 1
ATOM 2175 C C . ILE A 1 297 ? 3.021 22.594 22.484 1 86.81 297 ILE A C 1
ATOM 2177 O O . ILE A 1 297 ? 3.848 21.797 22.047 1 86.81 297 ILE A O 1
ATOM 2181 N N . LEU A 1 298 ? 3.021 23.844 22.25 1 91.12 298 LEU A N 1
ATOM 2182 C CA . LEU A 1 298 ? 4 24.406 21.344 1 91.12 298 LEU A CA 1
ATOM 2183 C C . LEU A 1 298 ? 5.406 24.328 21.922 1 91.12 298 LEU A C 1
ATOM 2185 O O . LEU A 1 298 ? 6.355 23.984 21.203 1 91.12 298 LEU A O 1
ATOM 2189 N N . VAL A 1 299 ? 5.465 24.594 23.172 1 89.69 299 VAL A N 1
ATOM 2190 C CA . VAL A 1 299 ? 6.77 24.531 23.812 1 89.69 299 VAL A CA 1
ATOM 2191 C C . VAL A 1 299 ? 7.312 23.109 23.781 1 89.69 299 VAL A C 1
ATOM 2193 O O . VAL A 1 299 ? 8.492 22.891 23.484 1 89.69 299 VAL A O 1
ATOM 2196 N N . GLU A 1 300 ? 6.496 22.203 24 1 89.62 300 GLU A N 1
ATOM 2197 C CA . GLU A 1 300 ? 6.895 20.797 23.969 1 89.62 300 GLU A CA 1
ATOM 2198 C C . GLU A 1 300 ? 7.371 20.391 22.578 1 89.62 300 GLU A C 1
ATOM 2200 O O . GLU A 1 300 ? 8.414 19.75 22.438 1 89.62 300 GLU A O 1
ATOM 2205 N N . ALA A 1 301 ? 6.617 20.719 21.578 1 90.06 301 ALA A N 1
ATOM 2206 C CA . ALA A 1 301 ? 6.957 20.375 20.203 1 90.06 301 ALA A CA 1
ATOM 2207 C C . ALA A 1 301 ? 8.242 21.062 19.75 1 90.06 301 ALA A C 1
ATOM 2209 O O . ALA A 1 301 ? 9.102 20.453 19.125 1 90.06 301 ALA A O 1
ATOM 2210 N N . LEU A 1 302 ? 8.352 22.297 20.141 1 92.31 302 LEU A N 1
ATOM 2211 C CA . LEU A 1 302 ? 9.477 23.109 19.672 1 92.31 302 LEU A CA 1
ATOM 2212 C C . LEU A 1 302 ? 10.758 22.719 20.391 1 92.31 302 LEU A C 1
ATOM 2214 O O . LEU A 1 302 ? 11.859 22.953 19.875 1 92.31 302 LEU A O 1
ATOM 2218 N N . GLU A 1 303 ? 10.57 22.109 21.562 1 88.69 303 GLU A N 1
ATOM 2219 C CA . GLU A 1 303 ? 11.734 21.609 22.266 1 88.69 303 GLU A CA 1
ATOM 2220 C C . GLU A 1 303 ? 12.422 20.5 21.484 1 88.69 303 GLU A C 1
ATOM 2222 O O . GLU A 1 303 ? 13.641 20.328 21.562 1 88.69 303 GLU A O 1
ATOM 2227 N N . ASN A 1 304 ? 11.672 19.812 20.719 1 86.75 304 ASN A N 1
ATOM 2228 C CA . ASN A 1 304 ? 12.211 18.719 19.906 1 86.75 304 ASN A CA 1
ATOM 2229 C C . ASN A 1 304 ? 12.547 19.188 18.484 1 86.75 304 ASN A C 1
ATOM 2231 O O . ASN A 1 304 ? 13.109 18.438 17.703 1 86.75 304 ASN A O 1
ATOM 2235 N N . GLY A 1 305 ? 12.172 20.422 18.172 1 92.5 305 GLY A N 1
ATOM 2236 C CA . GLY A 1 305 ? 12.438 20.969 16.844 1 92.5 305 GLY A CA 1
ATOM 2237 C C . GLY A 1 305 ? 13.891 21.344 16.625 1 92.5 305 GLY A C 1
ATOM 2238 O O . GLY A 1 305 ? 14.664 21.438 17.594 1 92.5 305 GLY A O 1
ATOM 2239 N N . LEU A 1 306 ? 14.312 21.469 15.367 1 93.62 306 LEU A N 1
ATOM 2240 C CA . LEU A 1 306 ? 15.703 21.734 15.031 1 93.62 306 LEU A CA 1
ATOM 2241 C C . LEU A 1 306 ? 15.82 22.938 14.109 1 93.62 306 LEU A C 1
ATOM 2243 O O . LEU A 1 306 ? 14.977 23.141 13.234 1 93.62 306 LEU A O 1
ATOM 2247 N N . ILE A 1 307 ? 16.734 23.766 14.398 1 95.56 307 ILE A N 1
ATOM 2248 C CA . ILE A 1 307 ? 17.25 24.75 13.453 1 95.56 307 ILE A CA 1
ATOM 2249 C C . ILE A 1 307 ? 18.672 24.391 13.055 1 95.56 307 ILE A C 1
ATOM 2251 O O . ILE A 1 307 ? 19.594 24.453 13.875 1 95.56 307 ILE A O 1
ATOM 2255 N N . CYS A 1 308 ? 18.844 24.062 11.805 1 94.75 308 CYS A N 1
ATOM 2256 C CA . CYS A 1 308 ? 20.141 23.594 11.328 1 94.75 308 CYS A CA 1
ATOM 2257 C C . CYS A 1 308 ? 20.781 24.594 10.375 1 94.75 308 CYS A C 1
ATOM 2259 O O . CYS A 1 308 ? 20.219 24.891 9.312 1 94.75 308 CYS A O 1
ATOM 2261 N N . HIS A 1 309 ? 21.859 25.109 10.742 1 94.5 309 HIS A N 1
ATOM 2262 C CA . HIS A 1 309 ? 22.703 25.906 9.859 1 94.5 309 HIS A CA 1
ATOM 2263 C C . HIS A 1 309 ? 23.641 25.016 9.039 1 94.5 309 HIS A C 1
ATOM 2265 O O . HIS A 1 309 ? 24.578 24.438 9.586 1 94.5 309 HIS A O 1
ATOM 2271 N N . VAL A 1 310 ? 23.406 24.922 7.742 1 94.06 310 VAL A N 1
ATOM 2272 C CA . VAL A 1 310 ? 24.141 24.016 6.867 1 94.06 310 VAL A CA 1
ATOM 2273 C C . VAL A 1 310 ? 25.062 24.828 5.953 1 94.06 310 VAL A C 1
ATOM 2275 O O . VAL A 1 310 ? 25 26.062 5.93 1 94.06 310 VAL A O 1
ATOM 2278 N N . ASP A 1 311 ? 25.906 24.156 5.172 1 93.25 311 ASP A N 1
ATOM 2279 C CA . ASP A 1 311 ? 26.969 24.812 4.398 1 93.25 311 ASP A CA 1
ATOM 2280 C C . ASP A 1 311 ? 26.406 25.391 3.098 1 93.25 311 ASP A C 1
ATOM 2282 O O . ASP A 1 311 ? 26.922 26.391 2.58 1 93.25 311 ASP A O 1
ATOM 2286 N N . SER A 1 312 ? 25.375 24.75 2.516 1 94.56 312 SER A N 1
ATOM 2287 C CA . SER A 1 312 ? 24.781 25.188 1.26 1 94.56 312 SER A CA 1
ATOM 2288 C C . SER A 1 312 ? 23.328 24.75 1.155 1 94.56 312 SER A C 1
ATOM 2290 O O . SER A 1 312 ? 22.875 23.906 1.923 1 94.56 312 SER A O 1
ATOM 2292 N N . LEU A 1 313 ? 22.625 25.344 0.235 1 95.5 313 LEU A N 1
ATOM 2293 C CA . LEU A 1 313 ? 21.25 24.938 0.002 1 95.5 313 LEU A CA 1
ATOM 2294 C C . LEU A 1 313 ? 21.188 23.5 -0.525 1 95.5 313 LEU A C 1
ATOM 2296 O O . LEU A 1 313 ? 20.219 22.781 -0.265 1 95.5 313 LEU A O 1
ATOM 2300 N N . ASN A 1 314 ? 22.219 23.141 -1.243 1 95 314 ASN A N 1
ATOM 2301 C CA . ASN A 1 314 ? 22.297 21.75 -1.683 1 95 314 ASN A CA 1
ATOM 2302 C C . ASN A 1 314 ? 22.359 20.797 -0.498 1 95 314 ASN A C 1
ATOM 2304 O O . ASN A 1 314 ? 21.703 19.75 -0.503 1 95 314 ASN A O 1
ATOM 2308 N N . ASP A 1 315 ? 23.141 21.203 0.478 1 94.75 315 ASP A N 1
ATOM 2309 C CA . ASP A 1 315 ? 23.203 20.406 1.697 1 94.75 315 ASP A CA 1
ATOM 2310 C C . ASP A 1 315 ? 21.859 20.359 2.408 1 94.75 315 ASP A C 1
ATOM 2312 O O . ASP A 1 315 ? 21.469 19.328 2.957 1 94.75 315 ASP A O 1
ATOM 2316 N N . ALA A 1 316 ? 21.156 21.484 2.387 1 95.12 316 ALA A N 1
ATOM 2317 C CA . ALA A 1 316 ? 19.828 21.547 2.992 1 95.12 316 ALA A CA 1
ATOM 2318 C C . ALA A 1 316 ? 18.875 20.562 2.318 1 95.12 316 ALA A C 1
ATOM 2320 O O . ALA A 1 316 ? 18.141 19.844 2.994 1 95.12 316 ALA A O 1
ATOM 2321 N N . CYS A 1 317 ? 18.953 20.531 1.025 1 96.38 317 CYS A N 1
ATOM 2322 C CA . CYS A 1 317 ? 18.062 19.641 0.272 1 96.38 317 CYS A CA 1
ATOM 2323 C C . CYS A 1 317 ? 18.406 18.188 0.541 1 96.38 317 CYS A C 1
ATOM 2325 O O . CYS A 1 317 ? 17.516 17.344 0.674 1 96.38 317 CYS A O 1
ATOM 2327 N N . GLU A 1 318 ? 19.688 17.891 0.596 1 94.31 318 GLU A N 1
ATOM 2328 C CA . GLU A 1 318 ? 20.109 16.531 0.886 1 94.31 318 GLU A CA 1
ATOM 2329 C C . GLU A 1 318 ? 19.609 16.078 2.254 1 94.31 318 GLU A C 1
ATOM 2331 O O . GLU A 1 318 ? 19.141 14.938 2.406 1 94.31 318 GLU A O 1
ATOM 2336 N N . MET A 1 319 ? 19.688 16.953 3.199 1 92.94 319 MET A N 1
ATOM 2337 C CA . MET A 1 319 ? 19.219 16.641 4.543 1 92.94 319 MET A CA 1
ATOM 2338 C C . MET A 1 319 ? 17.703 16.484 4.559 1 92.94 319 MET A C 1
ATOM 2340 O O . MET A 1 319 ? 17.172 15.594 5.238 1 92.94 319 MET A O 1
ATOM 2344 N N . CYS A 1 320 ? 17.109 17.328 3.869 1 94.38 320 CYS A N 1
ATOM 2345 C CA . CYS A 1 320 ? 15.648 17.25 3.764 1 94.38 320 CYS A CA 1
ATOM 2346 C C . CYS A 1 320 ? 15.227 15.922 3.145 1 94.38 320 CYS A C 1
ATOM 2348 O O . CYS A 1 320 ? 14.273 15.289 3.604 1 94.38 320 CYS A O 1
ATOM 2350 N N . ASP A 1 321 ? 15.922 15.523 2.119 1 94.5 321 ASP A N 1
ATOM 2351 C CA . ASP A 1 321 ? 15.641 14.258 1.459 1 94.5 321 ASP A CA 1
ATOM 2352 C C . ASP A 1 321 ? 15.836 13.086 2.42 1 94.5 321 ASP A C 1
ATOM 2354 O O . ASP A 1 321 ? 15.055 12.125 2.404 1 94.5 321 ASP A O 1
ATOM 2358 N N . LEU A 1 322 ? 16.875 13.172 3.223 1 90.81 322 LEU A N 1
ATOM 2359 C CA . LEU A 1 322 ? 17.141 12.133 4.207 1 90.81 322 LEU A CA 1
ATOM 2360 C C . LEU A 1 322 ? 16.031 12.055 5.242 1 90.81 322 LEU A C 1
ATOM 2362 O O . LEU A 1 322 ? 15.672 10.969 5.699 1 90.81 322 LEU A O 1
ATOM 2366 N N . LEU A 1 323 ? 15.453 13.172 5.566 1 92.44 323 LEU A N 1
ATOM 2367 C CA . LEU A 1 323 ? 14.383 13.25 6.555 1 92.44 323 LEU A CA 1
ATOM 2368 C C . LEU A 1 323 ? 13.102 12.641 6.008 1 92.44 323 LEU A C 1
ATOM 2370 O O . LEU A 1 323 ? 12.328 12.031 6.754 1 92.44 323 LEU A O 1
ATOM 2374 N N . ALA A 1 324 ? 12.898 12.812 4.672 1 94.88 324 ALA A N 1
ATOM 2375 C CA . ALA A 1 324 ? 11.672 12.336 4.027 1 94.88 324 ALA A CA 1
ATOM 2376 C C . ALA A 1 324 ? 10.438 12.797 4.789 1 94.88 324 ALA A C 1
ATOM 2378 O O . ALA A 1 324 ? 9.586 11.984 5.16 1 94.88 324 ALA A O 1
ATOM 2379 N N . ALA A 1 325 ? 10.352 14.102 4.914 1 95.75 325 ALA A N 1
ATOM 2380 C CA . ALA A 1 325 ? 9.336 14.688 5.793 1 95.75 325 ALA A CA 1
ATOM 2381 C C . ALA A 1 325 ? 7.953 14.617 5.156 1 95.75 325 ALA A C 1
ATOM 2383 O O . ALA A 1 325 ? 7.828 14.5 3.934 1 95.75 325 ALA A O 1
ATOM 2384 N N . GLU A 1 326 ? 6.957 14.688 6.031 1 96.62 326 GLU A N 1
ATOM 2385 C CA . GLU A 1 326 ? 5.555 14.773 5.637 1 96.62 326 GLU A CA 1
ATOM 2386 C C . GLU A 1 326 ? 5.293 16.016 4.785 1 96.62 326 GLU A C 1
ATOM 2388 O O . GLU A 1 326 ? 4.746 15.914 3.688 1 96.62 326 GLU A O 1
ATOM 2393 N N . HIS A 1 327 ? 5.773 17.141 5.27 1 98.31 327 HIS A N 1
ATOM 2394 C CA . HIS A 1 327 ? 5.676 18.438 4.59 1 98.31 327 HIS A CA 1
ATOM 2395 C C . HIS A 1 327 ? 7.055 19.062 4.387 1 98.31 327 HIS A C 1
ATOM 2397 O O . HIS A 1 327 ? 7.832 19.172 5.336 1 98.31 327 HIS A O 1
ATOM 2403 N N . VAL A 1 328 ? 7.312 19.5 3.213 1 98.62 328 VAL A N 1
ATOM 2404 C CA . VAL A 1 328 ? 8.531 20.25 2.93 1 98.62 328 VAL A CA 1
ATOM 2405 C C . VAL A 1 328 ? 8.18 21.609 2.346 1 98.62 328 VAL A C 1
ATOM 2407 O O . VAL A 1 328 ? 7.414 21.703 1.383 1 98.62 328 VAL A O 1
ATOM 2410 N N . GLU A 1 329 ? 8.68 22.641 2.986 1 98.75 329 GLU A N 1
ATOM 2411 C CA . GLU A 1 329 ? 8.586 23.984 2.43 1 98.75 329 GLU A CA 1
ATOM 2412 C C . GLU A 1 329 ? 9.945 24.469 1.913 1 98.75 329 GLU A C 1
ATOM 2414 O O . GLU A 1 329 ? 10.969 24.266 2.568 1 98.75 329 GLU A O 1
ATOM 2419 N N . ILE A 1 330 ? 9.875 25.031 0.779 1 98.81 330 ILE A N 1
ATOM 2420 C CA . ILE A 1 330 ? 11.078 25.656 0.246 1 98.81 330 ILE A CA 1
ATOM 2421 C C . ILE A 1 330 ? 10.82 27.141 -0.001 1 98.81 330 ILE A C 1
ATOM 2423 O O . ILE A 1 330 ? 9.969 27.5 -0.812 1 98.81 330 ILE A O 1
ATOM 2427 N N . TRP A 1 331 ? 11.531 27.969 0.712 1 98.5 331 TRP A N 1
ATOM 2428 C CA . TRP A 1 331 ? 11.477 29.422 0.562 1 98.5 331 TRP A CA 1
ATOM 2429 C C . TRP A 1 331 ? 12.75 29.953 -0.074 1 98.5 331 TRP A C 1
ATOM 2431 O O . TRP A 1 331 ? 13.758 30.156 0.615 1 98.5 331 TRP A O 1
ATOM 2441 N N . SER A 1 332 ? 12.695 30.109 -1.363 1 97.75 332 SER A N 1
ATOM 2442 C CA . SER A 1 332 ? 13.852 30.5 -2.166 1 97.75 332 SER A CA 1
ATOM 2443 C C . SER A 1 332 ? 13.414 31.016 -3.537 1 97.75 332 SER A C 1
ATOM 2445 O O . SER A 1 332 ? 12.328 30.672 -4.012 1 97.75 332 SER A O 1
ATOM 2447 N N . ARG A 1 333 ? 14.305 31.812 -4.129 1 95.44 333 ARG A N 1
ATOM 2448 C CA . ARG A 1 333 ? 14.078 32.219 -5.508 1 95.44 333 ARG A CA 1
ATOM 2449 C C . ARG A 1 333 ? 14.172 31.047 -6.461 1 95.44 333 ARG A C 1
ATOM 2451 O O . ARG A 1 333 ? 13.492 31.016 -7.492 1 95.44 333 ARG A O 1
ATOM 2458 N N . ASP A 1 334 ? 14.953 30.016 -6.113 1 96.06 334 ASP A N 1
ATOM 2459 C CA . ASP A 1 334 ? 15.164 28.844 -6.938 1 96.06 334 ASP A CA 1
ATOM 2460 C C . ASP A 1 334 ? 14.414 27.641 -6.375 1 96.06 334 ASP A C 1
ATOM 2462 O O . ASP A 1 334 ? 14.875 26.5 -6.48 1 96.06 334 ASP A O 1
ATOM 2466 N N . ALA A 1 335 ? 13.305 27.891 -5.773 1 97.56 335 ALA A N 1
ATOM 2467 C CA . ALA A 1 335 ? 12.609 26.875 -5.004 1 97.56 335 ALA A CA 1
ATOM 2468 C C . ALA A 1 335 ? 12.203 25.688 -5.895 1 97.56 335 ALA A C 1
ATOM 2470 O O . ALA A 1 335 ? 12.266 24.531 -5.473 1 97.56 335 ALA A O 1
ATOM 2471 N N . PHE A 1 336 ? 11.789 25.906 -7.117 1 97 336 PHE A N 1
ATOM 2472 C CA . PHE A 1 336 ? 11.398 24.844 -8.023 1 97 336 PHE A CA 1
ATOM 2473 C C . PHE A 1 336 ? 12.57 23.922 -8.32 1 97 336 PHE A C 1
ATOM 2475 O O . PHE A 1 336 ? 12.445 22.688 -8.25 1 97 336 PHE A O 1
ATOM 2482 N N . ALA A 1 337 ? 13.68 24.531 -8.648 1 97.19 337 ALA A N 1
ATOM 2483 C CA . ALA A 1 337 ? 14.875 23.75 -8.938 1 97.19 337 ALA A CA 1
ATOM 2484 C C . ALA A 1 337 ? 15.32 22.953 -7.715 1 97.19 337 ALA A C 1
ATOM 2486 O O . ALA A 1 337 ? 15.734 21.797 -7.832 1 97.19 337 ALA A O 1
ATOM 2487 N N . LEU A 1 338 ? 15.258 23.594 -6.562 1 98 338 LEU A N 1
ATOM 2488 C CA . LEU A 1 338 ? 15.664 22.922 -5.328 1 98 338 LEU A CA 1
ATOM 2489 C C . LEU A 1 338 ? 14.742 21.75 -5.02 1 98 338 LEU A C 1
ATOM 2491 O O . LEU A 1 338 ? 15.195 20.734 -4.492 1 98 338 LEU A O 1
ATOM 2495 N N . SER A 1 339 ? 13.461 21.891 -5.348 1 98 339 SER A N 1
ATOM 2496 C CA . SER A 1 339 ? 12.5 20.828 -5.059 1 98 339 SER A CA 1
ATOM 2497 C C . SER A 1 339 ? 12.852 19.547 -5.797 1 98 339 SER A C 1
ATOM 2499 O O . SER A 1 339 ? 12.578 18.453 -5.312 1 98 339 SER A O 1
ATOM 2501 N N . ALA A 1 340 ? 13.484 19.641 -6.941 1 96.56 340 ALA A N 1
ATOM 2502 C CA . ALA A 1 340 ? 13.859 18.484 -7.746 1 96.56 340 ALA A CA 1
ATOM 2503 C C . ALA A 1 340 ? 14.953 17.672 -7.055 1 96.56 340 ALA A C 1
ATOM 2505 O O . ALA A 1 340 ? 15.172 16.5 -7.395 1 96.56 340 ALA A O 1
ATOM 2506 N N . ARG A 1 341 ? 15.578 18.25 -6.07 1 96.94 341 ARG A N 1
ATOM 2507 C CA . ARG A 1 341 ? 16.656 17.578 -5.344 1 96.94 341 ARG A CA 1
ATOM 2508 C C . ARG A 1 341 ? 16.125 16.859 -4.109 1 96.94 341 ARG A C 1
ATOM 2510 O O . ARG A 1 341 ? 16.891 16.281 -3.338 1 96.94 341 ARG A O 1
ATOM 2517 N N . ILE A 1 342 ? 14.836 16.859 -3.945 1 97.69 342 ILE A N 1
ATOM 2518 C CA . ILE A 1 342 ? 14.211 16.234 -2.787 1 97.69 342 ILE A CA 1
ATOM 2519 C C . ILE A 1 342 ? 13.195 15.188 -3.25 1 97.69 342 ILE A C 1
ATOM 2521 O O . ILE A 1 342 ? 11.984 15.422 -3.186 1 97.69 342 ILE A O 1
ATOM 2525 N N . PRO A 1 343 ? 13.625 14.078 -3.621 1 96.62 343 PRO A N 1
ATOM 2526 C CA . PRO A 1 343 ? 12.711 13.055 -4.109 1 96.62 343 PRO A CA 1
ATOM 2527 C C . PRO A 1 343 ? 11.82 12.484 -3.006 1 96.62 343 PRO A C 1
ATOM 2529 O O . PRO A 1 343 ? 10.758 11.93 -3.291 1 96.62 343 PRO A O 1
ATOM 2532 N N . ASN A 1 344 ? 12.203 12.578 -1.769 1 96.88 344 ASN A N 1
ATOM 2533 C CA . ASN A 1 344 ? 11.43 11.984 -0.679 1 96.88 344 ASN A CA 1
ATOM 2534 C C . ASN A 1 344 ? 10.75 13.055 0.169 1 96.88 344 ASN A C 1
ATOM 2536 O O . ASN A 1 344 ? 11.375 13.648 1.053 1 96.88 344 ASN A O 1
ATOM 2540 N N . ALA A 1 345 ? 9.469 13.242 -0.045 1 98.06 345 ALA A N 1
ATOM 2541 C CA . ALA A 1 345 ? 8.586 14.141 0.689 1 98.06 345 ALA A CA 1
ATOM 2542 C C . ALA A 1 345 ? 7.121 13.781 0.466 1 98.06 345 ALA A C 1
ATOM 2544 O O . ALA A 1 345 ? 6.75 13.312 -0.612 1 98.06 345 ALA A O 1
ATOM 2545 N N . GLY A 1 346 ? 6.344 13.93 1.493 1 98.12 346 GLY A N 1
ATOM 2546 C CA . GLY A 1 346 ? 4.914 13.766 1.278 1 98.12 346 GLY A CA 1
ATOM 2547 C C . GLY A 1 346 ? 4.332 14.805 0.333 1 98.12 346 GLY A C 1
ATOM 2548 O O . GLY A 1 346 ? 3.707 14.453 -0.669 1 98.12 346 GLY A O 1
ATOM 2549 N N . ALA A 1 347 ? 4.613 16.031 0.657 1 98.75 347 ALA A N 1
ATOM 2550 C CA . ALA A 1 347 ? 4.23 17.172 -0.169 1 98.75 347 ALA A CA 1
ATOM 2551 C C . ALA A 1 347 ? 5.289 18.266 -0.109 1 98.75 347 ALA A C 1
ATOM 2553 O O . ALA A 1 347 ? 5.918 18.484 0.931 1 98.75 347 ALA A O 1
ATOM 2554 N N . ILE A 1 348 ? 5.434 18.953 -1.205 1 98.88 348 ILE A N 1
ATOM 2555 C CA . ILE A 1 348 ? 6.391 20.047 -1.271 1 98.88 348 ILE A CA 1
ATOM 2556 C C . ILE A 1 348 ? 5.66 21.359 -1.564 1 98.88 348 ILE A C 1
ATOM 2558 O O . ILE A 1 348 ? 4.863 21.438 -2.502 1 98.88 348 ILE A O 1
ATOM 2562 N N . PHE A 1 349 ? 5.93 22.297 -0.766 1 98.88 349 PHE A N 1
ATOM 2563 C CA . PHE A 1 349 ? 5.355 23.625 -0.883 1 98.88 349 PHE A CA 1
ATOM 2564 C C . PHE A 1 349 ? 6.414 24.641 -1.327 1 98.88 349 PHE A C 1
ATOM 2566 O O . PHE A 1 349 ? 7.406 24.859 -0.625 1 98.88 349 PHE A O 1
ATOM 2573 N N . ILE A 1 350 ? 6.195 25.219 -2.418 1 98.62 350 ILE A N 1
ATOM 2574 C CA . ILE A 1 350 ? 7.148 26.125 -3.033 1 98.62 350 ILE A CA 1
ATOM 2575 C C . ILE A 1 350 ? 6.727 27.562 -2.766 1 98.62 350 ILE A C 1
ATOM 2577 O O . ILE A 1 350 ? 5.773 28.062 -3.367 1 98.62 350 ILE A O 1
ATOM 2581 N N . ASN A 1 351 ? 7.461 28.234 -1.907 1 98.19 351 ASN A N 1
ATOM 2582 C CA . ASN A 1 351 ? 7.145 29.594 -1.468 1 98.19 351 ASN A CA 1
ATOM 2583 C C . ASN A 1 351 ? 5.684 29.719 -1.051 1 98.19 351 ASN A C 1
ATOM 2585 O O . ASN A 1 351 ? 5 30.672 -1.447 1 98.19 351 ASN A O 1
ATOM 2589 N N . THR A 1 352 ? 5.211 28.75 -0.383 1 98.56 352 THR A N 1
ATOM 2590 C CA . THR A 1 352 ? 3.816 28.609 0.026 1 98.56 352 THR A CA 1
ATOM 2591 C C . THR A 1 352 ? 3.721 27.938 1.395 1 98.56 352 THR A C 1
ATOM 2593 O O . THR A 1 352 ? 4.375 26.922 1.643 1 98.56 352 THR A O 1
ATOM 2596 N N . PRO A 1 353 ? 2.938 28.531 2.312 1 98.5 353 PRO A N 1
ATOM 2597 C CA . PRO A 1 353 ? 2.781 27.875 3.611 1 98.5 353 PRO A CA 1
ATOM 2598 C C . PRO A 1 353 ? 2.025 26.547 3.518 1 98.5 353 PRO A C 1
ATOM 2600 O O . PRO A 1 353 ? 1.084 26.422 2.729 1 98.5 353 PRO A O 1
ATOM 2603 N N . VAL A 1 354 ? 2.346 25.594 4.352 1 98.31 354 VAL A N 1
ATOM 2604 C CA . VAL A 1 354 ? 1.806 24.234 4.383 1 98.31 354 VAL A CA 1
ATOM 2605 C C . VAL A 1 354 ? 0.292 24.297 4.574 1 98.31 354 VAL A C 1
ATOM 2607 O O . VAL A 1 354 ? -0.443 23.516 3.961 1 98.31 354 VAL A O 1
ATOM 2610 N N . PRO A 1 355 ? -0.274 25.281 5.379 1 98.38 355 PRO A N 1
ATOM 2611 C CA . PRO A 1 355 ? -1.72 25.281 5.617 1 98.38 355 PRO A CA 1
ATOM 2612 C C . PRO A 1 355 ? -2.529 25.406 4.328 1 98.38 355 PRO A C 1
ATOM 2614 O O . PRO A 1 355 ? -3.668 24.938 4.262 1 98.38 355 PRO A O 1
ATOM 2617 N N . ILE A 1 356 ? -1.979 26.016 3.311 1 98.5 356 ILE A N 1
ATOM 2618 C CA . ILE A 1 356 ? -2.666 26.109 2.025 1 98.5 356 ILE A CA 1
ATOM 2619 C C . ILE A 1 356 ? -2.994 24.719 1.516 1 98.5 356 ILE A C 1
ATOM 2621 O O . ILE A 1 356 ? -4.109 24.453 1.05 1 98.5 356 ILE A O 1
ATOM 2625 N N . GLY A 1 357 ? -2.084 23.828 1.654 1 97.88 357 GLY A N 1
ATOM 2626 C CA . GLY A 1 357 ? -2.293 22.438 1.253 1 97.88 357 GLY A CA 1
ATOM 2627 C C . GLY A 1 357 ? -3.094 21.641 2.262 1 97.88 357 GLY A C 1
ATOM 2628 O O . GLY A 1 357 ? -3.83 20.719 1.892 1 97.88 357 GLY A O 1
ATOM 2629 N N . ASP A 1 358 ? -3.049 21.984 3.496 1 97.38 358 ASP A N 1
ATOM 2630 C CA . ASP A 1 358 ? -3.73 21.266 4.562 1 97.38 358 ASP A CA 1
ATOM 2631 C C . ASP A 1 358 ? -5.246 21.422 4.449 1 97.38 358 ASP A C 1
ATOM 2633 O O . ASP A 1 358 ? -5.996 20.531 4.871 1 97.38 358 ASP A O 1
ATOM 2637 N N . TYR A 1 359 ? -5.613 22.562 3.836 1 98.12 359 TYR A N 1
ATOM 2638 C CA . TYR A 1 359 ? -7.031 22.844 4.027 1 98.12 359 TYR A CA 1
ATOM 2639 C C . TYR A 1 359 ? -7.738 23.016 2.686 1 98.12 359 TYR A C 1
ATOM 2641 O O . TYR A 1 359 ? -8.914 22.656 2.547 1 98.12 359 TYR A O 1
ATOM 2649 N N . ILE A 1 360 ? -6.977 23.578 1.658 1 98.31 360 ILE A N 1
ATOM 2650 C CA . ILE A 1 360 ? -7.949 24.094 0.707 1 98.31 360 ILE A CA 1
ATOM 2651 C C . ILE A 1 360 ? -7.359 24.062 -0.702 1 98.31 360 ILE A C 1
ATOM 2653 O O . ILE A 1 360 ? -8.086 24.234 -1.687 1 98.31 360 ILE A O 1
ATOM 2657 N N . ALA A 1 361 ? -6.09 23.781 -0.906 1 98.06 361 ALA A N 1
ATOM 2658 C CA . ALA A 1 361 ? -5.473 23.875 -2.227 1 98.06 361 ALA A CA 1
ATOM 2659 C C . ALA A 1 361 ? -5.926 22.734 -3.129 1 98.06 361 ALA A C 1
ATOM 2661 O O . ALA A 1 361 ? -6.109 22.922 -4.332 1 98.06 361 ALA A O 1
ATOM 2662 N N . GLY A 1 362 ? -6.039 21.516 -2.525 1 98.25 362 GLY A N 1
ATOM 2663 C CA . GLY A 1 362 ? -6.449 20.406 -3.375 1 98.25 362 GLY A CA 1
ATOM 2664 C C . GLY A 1 362 ? -5.883 19.062 -2.93 1 98.25 362 GLY A C 1
ATOM 2665 O O . GLY A 1 362 ? -6.637 18.156 -2.584 1 98.25 362 GLY A O 1
ATOM 2666 N N . PRO A 1 363 ? -4.582 18.969 -2.885 1 98.38 363 PRO A N 1
ATOM 2667 C CA . PRO A 1 363 ? -4 17.688 -2.498 1 98.38 363 PRO A CA 1
ATOM 2668 C C . PRO A 1 363 ? -4.395 17.266 -1.087 1 98.38 363 PRO A C 1
ATOM 2670 O O . PRO A 1 363 ? -4.582 18.109 -0.211 1 98.38 363 PRO A O 1
ATOM 2673 N N . SER A 1 364 ? -4.488 15.992 -0.894 1 98.38 364 SER A N 1
ATOM 2674 C CA . SER A 1 364 ? -4.809 15.484 0.436 1 98.38 364 SER A CA 1
ATOM 2675 C C . SER A 1 364 ? -3.672 15.742 1.418 1 98.38 364 SER A C 1
ATOM 2677 O O . SER A 1 364 ? -2.5 15.594 1.071 1 98.38 364 SER A O 1
ATOM 2679 N N . HIS A 1 365 ? -4.07 16.125 2.639 1 97.88 365 HIS A N 1
ATOM 2680 C CA . HIS A 1 365 ? -3.066 16.359 3.668 1 97.88 365 HIS A CA 1
ATOM 2681 C C . HIS A 1 365 ? -2.803 15.102 4.48 1 97.88 365 HIS A C 1
ATOM 2683 O O . HIS A 1 365 ? -2.104 15.148 5.496 1 97.88 365 HIS A O 1
ATOM 2689 N N . ALA A 1 366 ? -3.539 13.969 4.145 1 97.5 366 ALA A N 1
ATOM 2690 C CA . ALA A 1 366 ? -3.146 12.664 4.688 1 97.5 366 ALA A CA 1
ATOM 2691 C C . ALA A 1 366 ? -1.886 12.141 4.004 1 97.5 366 ALA A C 1
ATOM 2693 O O . ALA A 1 366 ? -1.961 11.508 2.949 1 97.5 366 ALA A O 1
ATOM 2694 N N . LEU A 1 367 ? -0.773 12.367 4.633 1 97.88 367 LEU A N 1
ATOM 2695 C CA . LEU A 1 367 ? 0.542 12.164 4.039 1 97.88 367 LEU A CA 1
ATOM 2696 C C . LEU A 1 367 ? 1.384 11.219 4.887 1 97.88 367 LEU A C 1
ATOM 2698 O O . LEU A 1 367 ? 1.117 11.047 6.078 1 97.88 367 LEU A O 1
ATOM 2702 N N . PRO A 1 368 ? 2.361 10.617 4.25 1 96.06 368 PRO A N 1
ATOM 2703 C CA . PRO A 1 368 ? 3.26 9.766 5.031 1 96.06 368 PRO A CA 1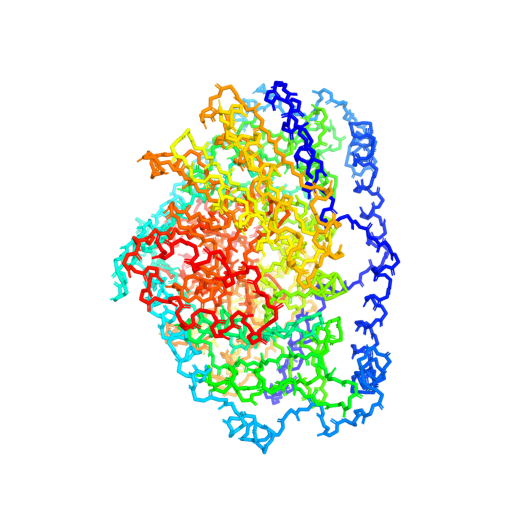
ATOM 2704 C C . PRO A 1 368 ? 4.059 10.547 6.07 1 96.06 368 PRO A C 1
ATOM 2706 O O . PRO A 1 368 ? 4.598 11.617 5.762 1 96.06 368 PRO A O 1
ATOM 2709 N N . THR A 1 369 ? 4.16 10.047 7.254 1 93.5 369 THR A N 1
ATOM 2710 C CA . THR A 1 369 ? 4.93 10.641 8.344 1 93.5 369 THR A CA 1
ATOM 2711 C C . THR A 1 369 ? 6.09 9.734 8.742 1 93.5 369 THR A C 1
ATOM 2713 O O . THR A 1 369 ? 6.203 8.609 8.258 1 93.5 369 THR A O 1
ATOM 2716 N N . GLY A 1 370 ? 6.957 10.227 9.531 1 90 370 GLY A N 1
ATOM 2717 C CA . GLY A 1 370 ? 8.016 9.414 10.102 1 90 370 GLY A CA 1
ATOM 2718 C C . GLY A 1 370 ? 8.945 8.828 9.062 1 90 370 GLY A C 1
ATOM 2719 O O . GLY A 1 370 ? 9.258 7.633 9.102 1 90 370 GLY A O 1
ATOM 2720 N N . ALA A 1 371 ? 9.211 9.539 8.008 1 92.69 371 ALA A N 1
ATOM 2721 C CA . ALA A 1 371 ? 10.195 9.203 6.98 1 92.69 371 ALA A CA 1
ATOM 2722 C C . ALA A 1 371 ? 9.633 8.18 6 1 92.69 371 ALA A C 1
ATOM 2724 O O . ALA A 1 371 ? 10.359 7.641 5.164 1 92.69 371 ALA A O 1
ATOM 2725 N N . THR A 1 372 ? 8.32 7.918 6.133 1 95 372 THR A N 1
ATOM 2726 C CA . THR A 1 372 ? 7.746 6.887 5.281 1 95 372 THR A CA 1
ATOM 2727 C C . THR A 1 372 ? 7.535 7.414 3.863 1 95 372 THR A C 1
ATOM 2729 O O . THR A 1 372 ? 7.238 6.645 2.945 1 95 372 THR A O 1
ATOM 2732 N N . ALA A 1 373 ? 7.816 8.68 3.658 1 96.88 373 ALA A N 1
ATOM 2733 C CA . ALA A 1 373 ? 7.762 9.219 2.303 1 96.88 373 ALA A CA 1
ATOM 2734 C C . ALA A 1 373 ? 8.82 8.578 1.413 1 96.88 373 ALA A C 1
ATOM 2736 O O . ALA A 1 373 ? 8.805 8.75 0.192 1 96.88 373 ALA A O 1
ATOM 2737 N N . ARG A 1 374 ? 9.68 7.816 2.008 1 96.31 374 ARG A N 1
ATOM 2738 C CA . ARG A 1 374 ? 10.672 7.07 1.248 1 96.31 374 ARG A CA 1
ATOM 2739 C C . ARG A 1 374 ? 10.023 5.965 0.424 1 96.31 374 ARG A C 1
ATOM 2741 O O . ARG A 1 374 ? 10.594 5.512 -0.572 1 96.31 374 ARG A O 1
ATOM 2748 N N . PHE A 1 375 ? 8.789 5.531 0.884 1 97.5 375 PHE A N 1
ATOM 2749 C CA . PHE A 1 375 ? 8.203 4.402 0.173 1 97.5 375 PHE A CA 1
ATOM 2750 C C . PHE A 1 375 ? 6.688 4.551 0.077 1 97.5 375 PHE A C 1
ATOM 2752 O O . PHE A 1 375 ? 6.016 3.707 -0.517 1 97.5 375 PHE A O 1
ATOM 2759 N N . ALA A 1 376 ? 6.098 5.566 0.673 1 97.25 376 ALA A N 1
ATOM 2760 C CA . ALA A 1 376 ? 4.648 5.746 0.699 1 97.25 376 ALA A CA 1
ATOM 2761 C C . ALA A 1 376 ? 4.25 7.082 0.079 1 97.25 376 ALA A C 1
ATOM 2763 O O . ALA A 1 376 ? 5.074 7.996 -0.027 1 97.25 376 ALA A O 1
ATOM 2764 N N . SER A 1 377 ? 3.051 7.207 -0.359 1 97.75 377 SER A N 1
ATOM 2765 C CA . SER A 1 377 ? 2.471 8.406 -0.952 1 97.75 377 SER A CA 1
ATOM 2766 C C . SER A 1 377 ? 1.307 8.93 -0.115 1 97.75 377 SER A C 1
ATOM 2768 O O . SER A 1 377 ? 0.755 8.203 0.713 1 97.75 377 SER A O 1
ATOM 2770 N N . GLY A 1 378 ? 1.013 10.141 -0.303 1 97.69 378 GLY A N 1
ATOM 2771 C CA . GLY A 1 378 ? -0.211 10.656 0.291 1 97.69 378 GLY A CA 1
ATOM 2772 C C . GLY A 1 378 ? -1.466 10.039 -0.299 1 97.69 378 GLY A C 1
ATOM 2773 O O . GLY A 1 378 ? -1.427 9.453 -1.385 1 97.69 378 GLY A O 1
ATOM 2774 N N . VAL A 1 379 ? -2.568 10.172 0.439 1 98.44 379 VAL A N 1
ATOM 2775 C CA . VAL A 1 379 ? -3.848 9.656 -0.039 1 98.44 379 VAL A CA 1
ATOM 2776 C C . VAL A 1 379 ? -4.195 10.305 -1.38 1 98.44 379 VAL A C 1
ATOM 2778 O O . VAL A 1 379 ? -4.062 11.516 -1.547 1 98.44 379 VAL A O 1
ATOM 2781 N N . GLY A 1 380 ? -4.531 9.594 -2.369 1 97.81 380 GLY A N 1
ATOM 2782 C CA . GLY A 1 380 ? -5 9.969 -3.691 1 97.81 380 GLY A CA 1
ATOM 2783 C C . GLY A 1 380 ? -5.984 8.977 -4.281 1 97.81 380 GLY A C 1
ATOM 2784 O O . GLY A 1 380 ? -6.48 8.094 -3.578 1 97.81 380 GLY A O 1
ATOM 2785 N N . VAL A 1 381 ? -6.32 9.164 -5.523 1 97.81 381 VAL A N 1
ATOM 2786 C CA . VAL A 1 381 ? -7.293 8.305 -6.188 1 97.81 381 VAL A CA 1
ATOM 2787 C C . VAL A 1 381 ? -6.797 6.859 -6.184 1 97.81 381 VAL A C 1
ATOM 2789 O O . VAL A 1 381 ? -7.578 5.926 -5.98 1 97.81 381 VAL A O 1
ATOM 2792 N N . ASP A 1 382 ? -5.523 6.688 -6.332 1 96.38 382 ASP A N 1
ATOM 2793 C CA . ASP A 1 382 ? -4.922 5.363 -6.414 1 96.38 382 ASP A CA 1
ATOM 2794 C C . ASP A 1 382 ? -5.09 4.602 -5.102 1 96.38 382 ASP A C 1
ATOM 2796 O O . ASP A 1 382 ? -5.109 3.367 -5.09 1 96.38 382 ASP A O 1
ATOM 2800 N N . THR A 1 383 ? -5.203 5.34 -3.996 1 98.12 383 THR A N 1
ATOM 2801 C CA . THR A 1 383 ? -5.422 4.719 -2.693 1 98.12 383 THR A CA 1
ATOM 2802 C C . THR A 1 383 ? -6.688 3.867 -2.707 1 98.12 383 THR A C 1
ATOM 2804 O O . THR A 1 383 ? -6.805 2.908 -1.941 1 98.12 383 THR A O 1
ATOM 2807 N N . PHE A 1 384 ? -7.57 4.133 -3.639 1 98.69 384 PHE A N 1
ATOM 2808 C CA . PHE A 1 384 ? -8.906 3.545 -3.602 1 98.69 384 PHE A CA 1
ATOM 2809 C C . PHE A 1 384 ? -9.141 2.664 -4.824 1 98.69 384 PHE A C 1
ATOM 2811 O O . PHE A 1 384 ? -10.273 2.26 -5.094 1 98.69 384 PHE A O 1
ATOM 2818 N N . LEU A 1 385 ? -8.07 2.381 -5.551 1 97.94 385 LEU A N 1
ATOM 2819 C CA . LEU A 1 385 ? -8.164 1.583 -6.766 1 97.94 385 LEU A CA 1
ATOM 2820 C C . LEU A 1 385 ? -7.324 0.316 -6.648 1 97.94 385 LEU A C 1
ATOM 2822 O O . LEU A 1 385 ? -6.387 0.26 -5.855 1 97.94 385 LEU A O 1
ATOM 2826 N N . LYS A 1 386 ? -7.684 -0.665 -7.336 1 97.06 386 LYS A N 1
ATOM 2827 C CA . LYS A 1 386 ? -6.879 -1.868 -7.527 1 97.06 386 LYS A CA 1
ATOM 2828 C C . LYS A 1 386 ? -6.77 -2.225 -9.008 1 97.06 386 LYS A C 1
ATOM 2830 O O . LYS A 1 386 ? -7.594 -1.798 -9.82 1 97.06 386 LYS A O 1
ATOM 2835 N N . ARG A 1 387 ? -5.777 -2.969 -9.312 1 96.88 387 ARG A N 1
ATOM 2836 C CA . ARG A 1 387 ? -5.527 -3.387 -10.688 1 96.88 387 ARG A CA 1
ATOM 2837 C C . ARG A 1 387 ? -5.59 -4.902 -10.812 1 96.88 387 ARG A C 1
ATOM 2839 O O . ARG A 1 387 ? -5.129 -5.629 -9.93 1 96.88 387 ARG A O 1
ATOM 2846 N N . THR A 1 388 ? -6.113 -5.371 -11.914 1 98.12 388 THR A N 1
ATOM 2847 C CA . THR A 1 388 ? -6.188 -6.777 -12.289 1 98.12 388 THR A CA 1
ATOM 2848 C C . THR A 1 388 ? -5.566 -7.004 -13.672 1 98.12 388 THR A C 1
ATOM 2850 O O . THR A 1 388 ? -5.926 -6.328 -14.633 1 98.12 388 THR A O 1
ATOM 2853 N N . SER A 1 389 ? -4.656 -7.926 -13.773 1 98.31 389 SER A N 1
ATOM 2854 C CA . SER A 1 389 ? -4.086 -8.266 -15.07 1 98.31 389 SER A CA 1
ATOM 2855 C C . SER A 1 389 ? -5.023 -9.18 -15.859 1 98.31 389 SER A C 1
ATOM 2857 O O . SER A 1 389 ? -5.691 -10.039 -15.289 1 98.31 389 SER A O 1
ATOM 2859 N N . LEU A 1 390 ? -5.051 -8.977 -17.109 1 98.56 390 LEU A N 1
ATOM 2860 C CA . LEU A 1 390 ? -5.82 -9.805 -18.031 1 98.56 390 LEU A CA 1
ATOM 2861 C C . LEU A 1 390 ? -4.906 -10.516 -19.016 1 98.56 390 LEU A C 1
ATOM 2863 O O . LEU A 1 390 ? -3.998 -9.898 -19.578 1 98.56 390 LEU A O 1
ATOM 2867 N N . VAL A 1 391 ? -5.102 -11.789 -19.172 1 98.81 391 VAL A N 1
ATOM 2868 C CA . VAL A 1 391 ? -4.328 -12.586 -20.125 1 98.81 391 VAL A CA 1
ATOM 2869 C C . VAL A 1 391 ? -5.266 -13.438 -20.984 1 98.81 391 VAL A C 1
ATOM 2871 O O . VAL A 1 391 ? -6.016 -14.266 -20.453 1 98.81 391 VAL A O 1
ATOM 2874 N N . SER A 1 392 ? -5.242 -13.227 -22.203 1 98.69 392 SER A N 1
ATOM 2875 C CA . SER A 1 392 ? -5.957 -14.031 -23.188 1 98.69 392 SER A CA 1
ATOM 2876 C C . SER A 1 392 ? -5.039 -14.461 -24.328 1 98.69 392 SER A C 1
ATOM 2878 O O . SER A 1 392 ? -4.672 -13.648 -25.172 1 98.69 392 SER A O 1
ATOM 2880 N N . ALA A 1 393 ? -4.746 -15.773 -24.328 1 98.31 393 ALA A N 1
ATOM 2881 C CA . ALA A 1 393 ? -3.832 -16.297 -25.344 1 98.31 393 ALA A CA 1
ATOM 2882 C C . ALA A 1 393 ? -4.527 -17.328 -26.234 1 98.31 393 ALA A C 1
ATOM 2884 O O . ALA A 1 393 ? -5.043 -18.328 -25.75 1 98.31 393 ALA A O 1
ATOM 2885 N N . PRO A 1 394 ? -4.523 -17.031 -27.562 1 97.06 394 PRO A N 1
ATOM 2886 C CA . PRO A 1 394 ? -5.027 -18.078 -28.453 1 97.06 394 PRO A CA 1
ATOM 2887 C C . PRO A 1 394 ? -4.113 -19.297 -28.516 1 97.06 394 PRO A C 1
ATOM 2889 O O . PRO A 1 394 ? -2.957 -19.234 -28.094 1 97.06 394 PRO A O 1
ATOM 2892 N N . ARG A 1 395 ? -4.629 -20.375 -29 1 97.19 395 ARG A N 1
ATOM 2893 C CA . ARG A 1 395 ? -3.918 -21.656 -29.031 1 97.19 395 ARG A CA 1
ATOM 2894 C C . ARG A 1 395 ? -2.551 -21.5 -29.688 1 97.19 395 ARG A C 1
ATOM 2896 O O . ARG A 1 395 ? -1.568 -22.094 -29.234 1 97.19 395 ARG A O 1
ATOM 2903 N N . GLU A 1 396 ? -2.479 -20.75 -30.734 1 97.38 396 GLU A N 1
ATOM 2904 C CA . GLU A 1 396 ? -1.221 -20.562 -31.453 1 97.38 396 GLU A CA 1
ATOM 2905 C C . GLU A 1 396 ? -0.181 -19.875 -30.562 1 97.38 396 GLU A C 1
ATOM 2907 O O . GLU A 1 396 ? 0.997 -20.234 -30.594 1 97.38 396 GLU A O 1
ATOM 2912 N N . SER A 1 397 ? -0.641 -18.875 -29.844 1 97.81 397 SER A N 1
ATOM 2913 C CA . SER A 1 397 ? 0.234 -18.188 -28.906 1 97.81 397 SER A CA 1
ATOM 2914 C C . SER A 1 397 ? 0.726 -19.125 -27.812 1 97.81 397 SER A C 1
ATOM 2916 O O . SER A 1 397 ? 1.915 -19.141 -27.484 1 97.81 397 SER A O 1
ATOM 2918 N N . ILE A 1 398 ? -0.132 -19.938 -27.297 1 98.38 398 ILE A N 1
ATOM 2919 C CA . ILE A 1 398 ? 0.211 -20.906 -26.25 1 98.38 398 ILE A CA 1
ATOM 2920 C C . ILE A 1 398 ? 1.235 -21.906 -26.781 1 98.38 398 ILE A C 1
ATOM 2922 O O . ILE A 1 398 ? 2.24 -22.188 -26.125 1 98.38 398 ILE A O 1
ATOM 2926 N N . ALA A 1 399 ? 0.995 -22.375 -27.953 1 97.94 399 ALA A N 1
ATOM 2927 C CA . ALA A 1 399 ? 1.895 -23.344 -28.562 1 97.94 399 ALA A CA 1
ATOM 2928 C C . ALA A 1 399 ? 3.289 -22.75 -28.75 1 97.94 399 ALA A C 1
ATOM 2930 O O . ALA A 1 399 ? 4.293 -23.438 -28.547 1 97.94 399 ALA A O 1
ATOM 2931 N N . GLY A 1 400 ? 3.338 -21.5 -29.172 1 97.75 400 GLY A N 1
ATOM 2932 C CA . GLY A 1 400 ? 4.605 -20.828 -29.406 1 97.75 400 GLY A CA 1
ATOM 2933 C C . GLY A 1 400 ? 5.398 -20.609 -28.125 1 97.75 400 GLY A C 1
ATOM 2934 O O . GLY A 1 400 ? 6.625 -20.469 -28.172 1 97.75 400 GLY A O 1
ATOM 2935 N N . LEU A 1 401 ? 4.707 -20.625 -26.969 1 98 401 LEU A N 1
ATOM 2936 C CA . LEU A 1 401 ? 5.34 -20.328 -25.688 1 98 401 LEU A CA 1
ATOM 2937 C C . LEU A 1 401 ? 5.594 -21.609 -24.906 1 98 401 LEU A C 1
ATOM 2939 O O . LEU A 1 401 ? 6.316 -21.609 -23.906 1 98 401 LEU A O 1
ATOM 2943 N N . ALA A 1 402 ? 5.07 -22.703 -25.344 1 98 402 ALA A N 1
ATOM 2944 C CA . ALA A 1 402 ? 4.941 -23.922 -24.547 1 98 402 ALA A CA 1
ATOM 2945 C C . ALA A 1 402 ? 6.309 -24.5 -24.203 1 98 402 ALA A C 1
ATOM 2947 O O . ALA A 1 402 ? 6.547 -24.906 -23.062 1 98 402 ALA A O 1
ATOM 2948 N N . ASP A 1 403 ? 7.234 -24.516 -25.172 1 98.06 403 ASP A N 1
ATOM 2949 C CA . ASP A 1 403 ? 8.539 -25.125 -24.922 1 98.06 403 ASP A CA 1
ATOM 2950 C C . ASP A 1 403 ? 9.32 -24.344 -23.875 1 98.06 403 ASP A C 1
ATOM 2952 O O . ASP A 1 403 ? 9.883 -24.922 -22.938 1 98.06 403 ASP A O 1
ATOM 2956 N N . ASP A 1 404 ? 9.344 -23.031 -24.062 1 98.31 404 ASP A N 1
ATOM 2957 C CA . ASP A 1 404 ? 10.047 -22.188 -23.109 1 98.31 404 ASP A CA 1
ATOM 2958 C C . ASP A 1 404 ? 9.414 -22.297 -21.719 1 98.31 404 ASP A C 1
ATOM 2960 O O . ASP A 1 404 ? 10.125 -22.422 -20.719 1 98.31 404 ASP A O 1
ATOM 2964 N N . LEU A 1 405 ? 8.102 -22.234 -21.703 1 98.25 405 LEU A N 1
ATOM 2965 C CA . LEU A 1 405 ? 7.387 -22.328 -20.438 1 98.25 405 LEU A CA 1
ATOM 2966 C C . LEU A 1 405 ? 7.672 -23.656 -19.75 1 98.25 405 LEU A C 1
ATOM 2968 O O . LEU A 1 405 ? 7.949 -23.688 -18.547 1 98.25 405 LEU A O 1
ATOM 2972 N N . GLU A 1 406 ? 7.582 -24.719 -20.469 1 97.81 406 GLU A N 1
ATOM 2973 C CA . GLU A 1 406 ? 7.855 -26.047 -19.906 1 97.81 406 GLU A CA 1
ATOM 2974 C C . GLU A 1 406 ? 9.266 -26.109 -19.328 1 97.81 406 GLU A C 1
ATOM 2976 O O . GLU A 1 406 ? 9.484 -26.703 -18.266 1 97.81 406 GLU A O 1
ATOM 2981 N N . THR A 1 407 ? 10.188 -25.531 -20.047 1 98 407 THR A N 1
ATOM 2982 C CA . THR A 1 407 ? 11.578 -25.516 -19.594 1 98 407 THR A CA 1
ATOM 2983 C C . THR A 1 407 ? 11.688 -24.844 -18.219 1 98 407 THR A C 1
ATOM 2985 O O . THR A 1 407 ? 12.312 -25.391 -17.312 1 98 407 THR A O 1
ATOM 2988 N N . ILE A 1 408 ? 11.055 -23.703 -18.031 1 97.75 408 ILE A N 1
ATOM 2989 C CA . ILE A 1 408 ? 11.133 -22.969 -16.766 1 97.75 408 ILE A CA 1
ATOM 2990 C C . ILE A 1 408 ? 10.375 -23.734 -15.688 1 97.75 408 ILE A C 1
ATOM 2992 O O . ILE A 1 408 ? 10.867 -23.891 -14.57 1 97.75 408 ILE A O 1
ATOM 2996 N N . ALA A 1 409 ? 9.156 -24.234 -16.016 1 96.75 409 ALA A N 1
ATOM 2997 C CA . ALA A 1 409 ? 8.336 -24.969 -15.047 1 96.75 409 ALA A CA 1
ATOM 2998 C C . ALA A 1 409 ? 9.078 -26.172 -14.5 1 96.75 409 ALA A C 1
ATOM 3000 O O . ALA A 1 409 ? 9.031 -26.453 -13.297 1 96.75 409 ALA A O 1
ATOM 3001 N N . LEU A 1 410 ? 9.797 -26.859 -15.352 1 94.38 410 LEU A N 1
ATOM 3002 C CA . LEU A 1 410 ? 10.523 -28.047 -14.93 1 94.38 410 LEU A CA 1
ATOM 3003 C C . LEU A 1 410 ? 11.758 -27.672 -14.117 1 94.38 410 LEU A C 1
ATOM 3005 O O . LEU A 1 410 ? 12.148 -28.406 -13.203 1 94.38 410 LEU A O 1
ATOM 3009 N N . LEU A 1 411 ? 12.328 -26.547 -14.492 1 92.69 411 LEU A N 1
ATOM 3010 C CA . LEU A 1 411 ? 13.414 -26.016 -13.68 1 92.69 411 LEU A CA 1
ATOM 3011 C C . LEU A 1 411 ? 12.945 -25.781 -12.242 1 92.69 411 LEU A C 1
ATOM 3013 O O . LEU A 1 411 ? 13.727 -25.938 -11.297 1 92.69 411 LEU A O 1
ATOM 3017 N N . GLU A 1 412 ? 11.695 -25.453 -12.062 1 93.62 412 GLU A N 1
ATOM 3018 C CA . GLU A 1 412 ? 11.117 -25.156 -10.758 1 93.62 412 GLU A CA 1
ATOM 3019 C C . GLU A 1 412 ? 10.414 -26.391 -10.172 1 93.62 412 GLU A C 1
ATOM 3021 O O . GLU A 1 412 ? 9.734 -26.281 -9.148 1 93.62 412 GLU A O 1
ATOM 3026 N N . GLU A 1 413 ? 10.484 -27.5 -10.891 1 91.5 413 GLU A N 1
ATOM 3027 C CA . GLU A 1 413 ? 9.914 -28.781 -10.461 1 91.5 413 GLU A CA 1
ATOM 3028 C C . GLU A 1 413 ? 8.398 -28.672 -10.289 1 91.5 413 GLU A C 1
ATOM 3030 O O . GLU A 1 413 ? 7.855 -29.125 -9.273 1 91.5 413 GLU A O 1
ATOM 3035 N N . LEU A 1 414 ? 7.801 -28.078 -11.242 1 93.62 414 LEU A N 1
ATOM 3036 C CA . LEU A 1 414 ? 6.348 -27.969 -11.281 1 93.62 414 LEU A CA 1
ATOM 3037 C C . LEU A 1 414 ? 5.789 -28.578 -12.562 1 93.62 414 LEU A C 1
ATOM 3039 O O . LEU A 1 414 ? 5.289 -27.859 -13.43 1 93.62 414 LEU A O 1
ATOM 3043 N N . PRO A 1 415 ? 5.816 -29.875 -12.602 1 94.31 415 PRO A N 1
ATOM 3044 C CA . PRO A 1 415 ? 5.402 -30.562 -13.828 1 94.31 415 PRO A CA 1
ATOM 3045 C C . PRO A 1 415 ? 3.926 -30.359 -14.148 1 94.31 415 PRO A C 1
ATOM 3047 O O . PRO A 1 415 ? 3.533 -30.438 -15.32 1 94.31 415 PRO A O 1
ATOM 3050 N N . GLY A 1 416 ? 3.072 -30.125 -13.133 1 94.62 416 GLY A N 1
ATOM 3051 C CA . GLY A 1 416 ? 1.669 -29.844 -13.391 1 94.62 416 GLY A CA 1
ATOM 3052 C C . GLY A 1 416 ? 1.457 -28.609 -14.242 1 94.62 416 GLY A C 1
ATOM 3053 O O . GLY A 1 416 ? 0.578 -28.594 -15.109 1 94.62 416 GLY A O 1
ATOM 3054 N N . HIS A 1 417 ? 2.27 -27.625 -14.039 1 96.56 417 HIS A N 1
ATOM 3055 C CA . HIS A 1 417 ? 2.213 -26.406 -14.844 1 96.56 417 HIS A CA 1
ATOM 3056 C C . HIS A 1 417 ? 2.562 -26.688 -16.297 1 96.56 417 HIS A C 1
ATOM 3058 O O . HIS A 1 417 ? 1.874 -26.234 -17.219 1 96.56 417 HIS A O 1
ATOM 3064 N N . ALA A 1 418 ? 3.611 -27.5 -16.484 1 96.56 418 ALA A N 1
ATOM 3065 C CA . ALA A 1 418 ? 4.012 -27.891 -17.828 1 96.56 418 ALA A CA 1
ATOM 3066 C C . ALA A 1 418 ? 2.898 -28.672 -18.531 1 96.56 418 ALA A C 1
ATOM 3068 O O . ALA A 1 418 ? 2.596 -28.406 -19.688 1 96.56 418 ALA A O 1
ATOM 3069 N N . ALA A 1 419 ? 2.309 -29.547 -17.812 1 95.94 419 ALA A N 1
ATOM 3070 C CA . ALA A 1 419 ? 1.259 -30.406 -18.375 1 95.94 419 ALA A CA 1
ATOM 3071 C C . ALA A 1 419 ? 0.044 -29.562 -18.781 1 95.94 419 ALA A C 1
ATOM 3073 O O . ALA A 1 419 ? -0.565 -29.812 -19.828 1 95.94 419 ALA A O 1
ATOM 3074 N N . ALA A 1 420 ? -0.319 -28.594 -17.969 1 97.44 420 ALA A N 1
ATOM 3075 C CA . ALA A 1 420 ? -1.475 -27.75 -18.25 1 97.44 420 ALA A CA 1
ATOM 3076 C C . ALA A 1 420 ? -1.289 -26.984 -19.562 1 97.44 420 ALA A C 1
ATOM 3078 O O . ALA A 1 420 ? -2.211 -26.906 -20.375 1 97.44 420 ALA A O 1
ATOM 3079 N N . VAL A 1 421 ? -0.139 -26.484 -19.781 1 97.94 421 VAL A N 1
ATOM 3080 C CA . VAL A 1 421 ? 0.119 -25.688 -20.969 1 97.94 421 VAL A CA 1
ATOM 3081 C C . VAL A 1 421 ? 0.21 -26.594 -22.203 1 97.94 421 VAL A C 1
ATOM 3083 O O . VAL A 1 421 ? -0.273 -26.234 -23.281 1 97.94 421 VAL A O 1
ATOM 3086 N N . ARG A 1 422 ? 0.812 -27.734 -22.047 1 96.62 422 ARG A N 1
ATOM 3087 C CA . ARG A 1 422 ? 0.918 -28.672 -23.156 1 96.62 422 ARG A CA 1
ATOM 3088 C C . ARG A 1 422 ? -0.461 -29.109 -23.625 1 96.62 422 ARG A C 1
ATOM 3090 O O . ARG A 1 422 ? -0.696 -29.25 -24.828 1 96.62 422 ARG A O 1
ATOM 3097 N N . ARG A 1 423 ? -1.262 -29.344 -22.75 1 95.88 423 ARG A N 1
ATOM 3098 C CA . ARG A 1 423 ? -2.621 -29.75 -23.094 1 95.88 423 ARG A CA 1
ATOM 3099 C C . ARG A 1 423 ? -3.342 -28.641 -23.859 1 95.88 423 ARG A C 1
ATOM 3101 O O . ARG A 1 423 ? -4.027 -28.906 -24.844 1 95.88 423 ARG A O 1
ATOM 3108 N N . ALA A 1 424 ? -3.191 -27.422 -23.375 1 96 424 ALA A N 1
ATOM 3109 C CA . ALA A 1 424 ? -3.852 -26.281 -24 1 96 424 ALA A CA 1
ATOM 3110 C C . ALA A 1 424 ? -3.268 -26 -25.391 1 96 424 ALA A C 1
ATOM 3112 O O . ALA A 1 424 ? -3.959 -25.484 -26.266 1 96 424 ALA A O 1
ATOM 3113 N N . ALA A 1 425 ? -2.041 -26.359 -25.531 1 95.25 425 ALA A N 1
ATOM 3114 C CA . ALA A 1 425 ? -1.351 -26.125 -26.797 1 95.25 425 ALA A CA 1
ATOM 3115 C C . ALA A 1 425 ? -1.775 -27.141 -27.859 1 95.25 425 ALA A C 1
ATOM 3117 O O . ALA A 1 425 ? -1.586 -26.906 -29.062 1 95.25 425 ALA A O 1
ATOM 3118 N N . ALA A 1 426 ? -2.213 -28.312 -27.469 1 89.88 426 ALA A N 1
ATOM 3119 C CA . ALA A 1 426 ? -2.588 -29.391 -28.375 1 89.88 426 ALA A CA 1
ATOM 3120 C C . ALA A 1 426 ? -3.98 -29.156 -28.953 1 89.88 426 ALA A C 1
ATOM 3122 O O . ALA A 1 426 ? -4.828 -28.531 -28.328 1 89.88 426 ALA A O 1
ATOM 3123 N N . MET B 1 1 ? -11.336 -33.5 -4.074 1 89.94 1 MET B N 1
ATOM 3124 C CA . MET B 1 1 ? -12.047 -32.25 -4.062 1 89.94 1 MET B CA 1
ATOM 3125 C C . MET B 1 1 ? -13.469 -32.406 -3.555 1 89.94 1 MET B C 1
ATOM 3127 O O . MET B 1 1 ? -14.102 -33.438 -3.805 1 89.94 1 MET B O 1
ATOM 3131 N N . LYS B 1 2 ? -13.953 -31.609 -2.744 1 83.19 2 LYS B N 1
ATOM 3132 C CA . LYS B 1 2 ? -15.312 -31.656 -2.215 1 83.19 2 LYS B CA 1
ATOM 3133 C C . LYS B 1 2 ? -16.312 -31.078 -3.211 1 83.19 2 LYS B C 1
ATOM 3135 O O . LYS B 1 2 ? -16.109 -29.969 -3.725 1 83.19 2 LYS B O 1
ATOM 3140 N N . PHE B 1 3 ? -17.219 -31.875 -3.428 1 84.56 3 PHE B N 1
ATOM 3141 C CA . PHE B 1 3 ? -18.297 -31.422 -4.301 1 84.56 3 PHE B CA 1
ATOM 3142 C C . PHE B 1 3 ? -19.359 -30.688 -3.502 1 84.56 3 PHE B C 1
ATOM 3144 O O . PHE B 1 3 ? -19.891 -31.219 -2.527 1 84.56 3 PHE B O 1
ATOM 3151 N N . ILE B 1 4 ? -19.656 -29.469 -3.873 1 85.06 4 ILE B N 1
ATOM 3152 C CA . ILE B 1 4 ? -20.625 -28.656 -3.139 1 85.06 4 ILE B CA 1
ATOM 3153 C C . ILE B 1 4 ? -21.797 -28.297 -4.047 1 85.06 4 ILE B C 1
ATOM 3155 O O . ILE B 1 4 ? -21.609 -27.766 -5.141 1 85.06 4 ILE B O 1
ATOM 3159 N N . GLU B 1 5 ? -22.938 -28.703 -3.541 1 82.81 5 GLU B N 1
ATOM 3160 C CA . GLU B 1 5 ? -24.203 -28.297 -4.148 1 82.81 5 GLU B CA 1
ATOM 3161 C C . GLU B 1 5 ? -25.047 -27.484 -3.18 1 82.81 5 GLU B C 1
ATOM 3163 O O . GLU B 1 5 ? -24.875 -27.594 -1.962 1 82.81 5 GLU B O 1
ATOM 3168 N N . GLY B 1 6 ? -25.891 -26.703 -3.676 1 77.44 6 GLY B N 1
ATOM 3169 C CA . GLY B 1 6 ? -26.734 -25.906 -2.795 1 77.44 6 GLY B CA 1
ATOM 3170 C C . GLY B 1 6 ? -26.984 -24.5 -3.311 1 77.44 6 GLY B C 1
ATOM 3171 O O . GLY B 1 6 ? -26.781 -24.234 -4.496 1 77.44 6 GLY B O 1
ATOM 3172 N N . THR B 1 7 ? -27.391 -23.688 -2.314 1 80.62 7 THR B N 1
ATOM 3173 C CA . THR B 1 7 ? -27.703 -22.297 -2.682 1 80.62 7 THR B CA 1
ATOM 3174 C C . THR B 1 7 ? -26.422 -21.469 -2.773 1 80.62 7 THR B C 1
ATOM 3176 O O . THR B 1 7 ? -25.375 -21.859 -2.248 1 80.62 7 THR B O 1
ATOM 3179 N N . LEU B 1 8 ? -26.562 -20.438 -3.396 1 82.94 8 LEU B N 1
ATOM 3180 C CA . LEU B 1 8 ? -25.438 -19.531 -3.604 1 82.94 8 LEU B CA 1
ATOM 3181 C C . LEU B 1 8 ? -24.875 -19.047 -2.27 1 82.94 8 LEU B C 1
ATOM 3183 O O . LEU B 1 8 ? -23.656 -18.984 -2.088 1 82.94 8 LEU B O 1
ATOM 3187 N N . ALA B 1 9 ? -25.766 -18.766 -1.391 1 80.44 9 ALA B N 1
ATOM 3188 C CA . ALA B 1 9 ? -25.359 -18.219 -0.101 1 80.44 9 ALA B CA 1
ATOM 3189 C C . ALA B 1 9 ? -24.531 -19.234 0.688 1 80.44 9 ALA B C 1
ATOM 3191 O O . ALA B 1 9 ? -23.5 -18.875 1.267 1 80.44 9 ALA B O 1
ATOM 3192 N N . ALA B 1 10 ? -25 -20.406 0.723 1 81.19 10 ALA B N 1
ATOM 3193 C CA . ALA B 1 10 ? -24.281 -21.438 1.47 1 81.19 10 ALA B CA 1
ATOM 3194 C C . ALA B 1 10 ? -22.922 -21.719 0.858 1 81.19 10 ALA B C 1
ATOM 3196 O O . ALA B 1 10 ? -21.938 -21.906 1.579 1 81.19 10 ALA B O 1
ATOM 3197 N N . ARG B 1 11 ? -22.938 -21.703 -0.388 1 81.94 11 ARG B N 1
ATOM 3198 C CA . ARG B 1 11 ? -21.688 -21.922 -1.1 1 81.94 11 ARG B CA 1
ATOM 3199 C C . ARG B 1 11 ? -20.719 -20.781 -0.868 1 81.94 11 ARG B C 1
ATOM 3201 O O . ARG B 1 11 ? -19.531 -21 -0.592 1 81.94 11 ARG B O 1
ATOM 3208 N N . ALA B 1 12 ? -21.281 -19.641 -0.876 1 82.69 12 ALA B N 1
ATOM 3209 C CA . ALA B 1 12 ? -20.484 -18.422 -0.672 1 82.69 12 ALA B CA 1
ATOM 3210 C C . ALA B 1 12 ? -19.844 -18.422 0.712 1 82.69 12 ALA B C 1
ATOM 3212 O O . ALA B 1 12 ? -18.688 -18.047 0.863 1 82.69 12 ALA B O 1
ATOM 3213 N N . ALA B 1 13 ? -20.484 -18.906 1.595 1 82.19 13 ALA B N 1
ATOM 3214 C CA . ALA B 1 13 ? -20 -18.922 2.969 1 82.19 13 ALA B CA 1
ATOM 3215 C C . ALA B 1 13 ? -18.797 -19.859 3.105 1 82.19 13 ALA B C 1
ATOM 3217 O O . ALA B 1 13 ? -17.828 -19.547 3.805 1 82.19 13 ALA B O 1
ATOM 3218 N N . ILE B 1 14 ? -18.875 -20.906 2.455 1 81.19 14 ILE B N 1
ATOM 3219 C CA . ILE B 1 14 ? -17.781 -21.875 2.51 1 81.19 14 ILE B CA 1
ATOM 3220 C C . ILE B 1 14 ? -16.531 -21.297 1.844 1 81.19 14 ILE B C 1
ATOM 3222 O O . ILE B 1 14 ? -15.43 -21.406 2.381 1 81.19 14 ILE B O 1
ATOM 3226 N N . LEU B 1 15 ? -16.797 -20.656 0.821 1 83.31 15 LEU B N 1
ATOM 3227 C CA . LEU B 1 15 ? -15.68 -20.078 0.08 1 83.31 15 LEU B CA 1
ATOM 3228 C C . LEU B 1 15 ? -15.055 -18.922 0.85 1 83.31 15 LEU B C 1
ATOM 3230 O O . LEU B 1 15 ? -13.828 -18.797 0.9 1 83.31 15 LEU B O 1
ATOM 3234 N N . GLU B 1 16 ? -15.875 -18.188 1.466 1 81.31 16 GLU B N 1
ATOM 3235 C CA . GLU B 1 16 ? -15.398 -17.078 2.285 1 81.31 16 GLU B CA 1
ATOM 3236 C C . GLU B 1 16 ? -14.586 -17.578 3.479 1 81.31 16 GLU B C 1
ATOM 3238 O O . GLU B 1 16 ? -13.562 -17 3.832 1 81.31 16 GLU B O 1
ATOM 3243 N N . ALA B 1 17 ? -15.023 -18.578 4.051 1 79.69 17 ALA B N 1
ATOM 3244 C CA . ALA B 1 17 ? -14.336 -19.156 5.199 1 79.69 17 ALA B CA 1
ATOM 3245 C C . ALA B 1 17 ? -12.953 -19.688 4.809 1 79.69 17 ALA B C 1
ATOM 3247 O O . ALA B 1 17 ? -11.992 -19.547 5.566 1 79.69 17 ALA B O 1
ATOM 3248 N N . ASN B 1 18 ? -12.891 -20.219 3.715 1 77.56 18 ASN B N 1
ATOM 3249 C CA . ASN B 1 18 ? -11.617 -20.734 3.229 1 77.56 18 ASN B CA 1
ATOM 3250 C C . ASN B 1 18 ? -10.617 -19.594 2.969 1 77.56 18 ASN B C 1
ATOM 3252 O O . ASN B 1 18 ? -9.438 -19.719 3.287 1 77.56 18 ASN B O 1
ATOM 3256 N N . ALA B 1 19 ? -11.133 -18.562 2.516 1 76.31 19 ALA B N 1
ATOM 3257 C CA . ALA B 1 19 ? -10.297 -17.406 2.25 1 76.31 19 ALA B CA 1
ATOM 3258 C C . ALA B 1 19 ? -9.812 -16.766 3.551 1 76.31 19 ALA B C 1
ATOM 3260 O O . ALA B 1 19 ? -8.648 -16.359 3.654 1 76.31 19 ALA B O 1
ATOM 3261 N N . ALA B 1 20 ? -10.625 -16.719 4.531 1 73.75 20 ALA B N 1
ATOM 3262 C CA . ALA B 1 20 ? -10.32 -16.094 5.816 1 73.75 20 ALA B CA 1
ATOM 3263 C C . ALA B 1 20 ? -9.234 -16.875 6.562 1 73.75 20 ALA B C 1
ATOM 3265 O O . ALA B 1 20 ? -8.484 -16.297 7.355 1 73.75 20 ALA B O 1
ATOM 3266 N N . ARG B 1 21 ? -8.945 -18.016 6.254 1 71.62 21 ARG B N 1
ATOM 3267 C CA . ARG B 1 21 ? -7.988 -18.859 6.969 1 71.62 21 ARG B CA 1
ATOM 3268 C C . ARG B 1 21 ? -6.559 -18.562 6.527 1 71.62 21 ARG B C 1
ATOM 3270 O O . ARG B 1 21 ? -5.602 -18.922 7.219 1 71.62 21 ARG B O 1
ATOM 3277 N N . ALA B 1 22 ? -6.422 -17.781 5.637 1 72.25 22 ALA B N 1
ATOM 3278 C CA . ALA B 1 22 ? -5.102 -17.578 5.047 1 72.25 22 ALA B CA 1
ATOM 3279 C C . ALA B 1 22 ? -4.207 -16.766 5.98 1 72.25 22 ALA B C 1
ATOM 3281 O O . ALA B 1 22 ? -3.004 -17.031 6.078 1 72.25 22 ALA B O 1
ATOM 3282 N N . PHE B 1 23 ? -4.695 -15.836 6.777 1 72.56 23 PHE B N 1
ATOM 3283 C CA . PHE B 1 23 ? -3.83 -14.969 7.566 1 72.56 23 PHE B CA 1
ATOM 3284 C C . PHE B 1 23 ? -4.172 -15.062 9.047 1 72.56 23 PHE B C 1
ATOM 3286 O O . PHE B 1 23 ? -3.902 -14.133 9.812 1 72.56 23 PHE B O 1
ATOM 3293 N N . SER B 1 24 ? -4.684 -16.188 9.391 1 68 24 SER B N 1
ATOM 3294 C CA . SER B 1 24 ? -5 -16.391 10.797 1 68 24 SER B CA 1
ATOM 3295 C C . SER B 1 24 ? -3.762 -16.219 11.672 1 68 24 SER B C 1
ATOM 3297 O O . SER B 1 24 ? -2.67 -16.656 11.297 1 68 24 SER B O 1
ATOM 3299 N N . SER B 1 25 ? -3.971 -15.438 12.672 1 69.62 25 SER B N 1
ATOM 3300 C CA . SER B 1 25 ? -2.893 -15.164 13.617 1 69.62 25 SER B CA 1
ATOM 3301 C C . SER B 1 25 ? -2.406 -16.438 14.297 1 69.62 25 SER B C 1
ATOM 3303 O O . SER B 1 25 ? -3.209 -17.297 14.648 1 69.62 25 SER B O 1
ATOM 3305 N N . ASN B 1 26 ? -1.087 -16.625 14.227 1 81.69 26 ASN B N 1
ATOM 3306 C CA . ASN B 1 26 ? -0.411 -17.672 14.992 1 81.69 26 ASN B CA 1
ATOM 3307 C C . ASN B 1 26 ? 0.576 -17.078 15.992 1 81.69 26 ASN B C 1
ATOM 3309 O O . ASN B 1 26 ? 1.698 -16.719 15.633 1 81.69 26 ASN B O 1
ATOM 3313 N N . PRO B 1 27 ? 0.166 -16.953 17.188 1 85.81 27 PRO B N 1
ATOM 3314 C CA . PRO B 1 27 ? 0.977 -16.25 18.203 1 85.81 27 PRO B CA 1
ATOM 3315 C C . PRO B 1 27 ? 2.371 -16.859 18.344 1 85.81 27 PRO B C 1
ATOM 3317 O O . PRO B 1 27 ? 3.332 -16.141 18.641 1 85.81 27 PRO B O 1
ATOM 3320 N N . GLN B 1 28 ? 2.453 -18.125 18.188 1 91.31 28 GLN B N 1
ATOM 3321 C CA . GLN B 1 28 ? 3.752 -18.766 18.328 1 91.31 28 GLN B CA 1
ATOM 3322 C C . GLN B 1 28 ? 4.711 -18.328 17.219 1 91.31 28 GLN B C 1
ATOM 3324 O O . GLN B 1 28 ? 5.875 -18.016 17.5 1 91.31 28 GLN B O 1
ATOM 3329 N N . ILE B 1 29 ? 4.219 -18.25 16.031 1 93.12 29 ILE B N 1
ATOM 3330 C CA . ILE B 1 29 ? 5.043 -17.828 14.906 1 93.12 29 ILE B CA 1
ATOM 3331 C C . ILE B 1 29 ? 5.402 -16.344 15.062 1 93.12 29 ILE B C 1
ATOM 3333 O O . ILE B 1 29 ? 6.547 -15.953 14.82 1 93.12 29 ILE B O 1
ATOM 3337 N N . GLU B 1 30 ? 4.465 -15.586 15.562 1 92.12 30 GLU B N 1
ATOM 3338 C CA . GLU B 1 30 ? 4.688 -14.156 15.766 1 92.12 30 GLU B CA 1
ATOM 3339 C C . GLU B 1 30 ? 5.781 -13.914 16.797 1 92.12 30 GLU B C 1
ATOM 3341 O O . GLU B 1 30 ? 6.582 -12.984 16.656 1 92.12 30 GLU B O 1
ATOM 3346 N N . ALA B 1 31 ? 5.805 -14.727 17.766 1 93.69 31 ALA B N 1
ATOM 3347 C CA . ALA B 1 31 ? 6.816 -14.586 18.812 1 93.69 31 ALA B CA 1
ATOM 3348 C C . ALA B 1 31 ? 8.211 -14.859 18.266 1 93.69 31 ALA B C 1
ATOM 3350 O O . ALA B 1 31 ? 9.164 -14.148 18.594 1 93.69 31 ALA B O 1
ATOM 3351 N N . VAL B 1 32 ? 8.281 -15.875 17.453 1 96.19 32 VAL B N 1
ATOM 3352 C CA . VAL B 1 32 ? 9.562 -16.219 16.844 1 96.19 32 VAL B CA 1
ATOM 3353 C C . VAL B 1 32 ? 10.008 -15.094 15.914 1 96.19 32 VAL B C 1
ATOM 3355 O O . VAL B 1 32 ? 11.172 -14.703 15.922 1 96.19 32 VAL B O 1
ATOM 3358 N N . VAL B 1 33 ? 9.117 -14.578 15.188 1 96.75 33 VAL B N 1
ATOM 3359 C CA . VAL B 1 33 ? 9.398 -13.492 14.258 1 96.75 33 VAL B CA 1
ATOM 3360 C C . VAL B 1 33 ? 9.906 -12.273 15.023 1 96.75 33 VAL B C 1
ATOM 3362 O O . VAL B 1 33 ? 10.914 -11.664 14.641 1 96.75 33 VAL B O 1
ATOM 3365 N N . ARG B 1 34 ? 9.25 -11.953 16.078 1 94.75 34 ARG B N 1
ATOM 3366 C CA . ARG B 1 34 ? 9.648 -10.82 16.906 1 94.75 34 ARG B CA 1
ATOM 3367 C C . ARG B 1 34 ? 11.062 -11.023 17.453 1 94.75 34 ARG B C 1
ATOM 3369 O O . ARG B 1 34 ? 11.867 -10.094 17.453 1 94.75 34 ARG B O 1
ATOM 3376 N N . GLU B 1 35 ? 11.273 -12.18 17.891 1 97.38 35 GLU B N 1
ATOM 3377 C CA . GLU B 1 35 ? 12.594 -12.492 18.438 1 97.38 35 GLU B CA 1
ATOM 3378 C C . GLU B 1 35 ? 13.68 -12.297 17.375 1 97.38 35 GLU B C 1
ATOM 3380 O O . GLU B 1 35 ? 14.719 -11.695 17.656 1 97.38 35 GLU B O 1
ATOM 3385 N N . ILE B 1 36 ? 13.477 -12.797 16.188 1 98.31 36 ILE B N 1
ATOM 3386 C CA . ILE B 1 36 ? 14.438 -12.688 15.102 1 98.31 36 ILE B CA 1
ATOM 3387 C C . ILE B 1 36 ? 14.672 -11.211 14.773 1 98.31 36 ILE B C 1
ATOM 3389 O O . ILE B 1 36 ? 15.812 -10.766 14.688 1 98.31 36 ILE B O 1
ATOM 3393 N N . CYS B 1 37 ? 13.617 -10.461 14.602 1 97.44 37 CYS B N 1
ATOM 3394 C CA . CYS B 1 37 ? 13.695 -9.055 14.211 1 97.44 37 CYS B CA 1
ATOM 3395 C C . CYS B 1 37 ? 14.422 -8.234 15.266 1 97.44 37 CYS B C 1
ATOM 3397 O O . CYS B 1 37 ? 15.32 -7.449 14.945 1 97.44 37 CYS B O 1
ATOM 3399 N N . GLU B 1 38 ? 14.086 -8.477 16.516 1 96.12 38 GLU B N 1
ATOM 3400 C CA . GLU B 1 38 ? 14.711 -7.723 17.609 1 96.12 38 GLU B CA 1
ATOM 3401 C C . GLU B 1 38 ? 16.188 -8.07 17.734 1 96.12 38 GLU B C 1
ATOM 3403 O O . GLU B 1 38 ? 17.016 -7.199 18.031 1 96.12 38 GLU B O 1
ATOM 3408 N N . ALA B 1 39 ? 16.484 -9.289 17.562 1 98.19 39 ALA B N 1
ATOM 3409 C CA . ALA B 1 39 ? 17.875 -9.719 17.641 1 98.19 39 ALA B CA 1
ATOM 3410 C C . ALA B 1 39 ? 18.719 -9.047 16.562 1 98.19 39 ALA B C 1
ATOM 3412 O O . ALA B 1 39 ? 19.812 -8.555 16.828 1 98.19 39 ALA B O 1
ATOM 3413 N N . ILE B 1 40 ? 18.25 -8.977 15.391 1 98.25 40 ILE B N 1
ATOM 3414 C CA . ILE B 1 40 ? 19 -8.398 14.281 1 98.25 40 ILE B CA 1
ATOM 3415 C C . ILE B 1 40 ? 19.078 -6.887 14.445 1 98.25 40 ILE B C 1
ATOM 3417 O O . ILE B 1 40 ? 20.109 -6.281 14.164 1 98.25 40 ILE B O 1
ATOM 3421 N N . ALA B 1 41 ? 18.031 -6.293 14.906 1 95.94 41 ALA B N 1
ATOM 3422 C CA . ALA B 1 41 ? 18.047 -4.855 15.172 1 95.94 41 ALA B CA 1
ATOM 3423 C C . ALA B 1 41 ? 19.125 -4.492 16.188 1 95.94 41 ALA B C 1
ATOM 3425 O O . ALA B 1 41 ? 19.797 -3.465 16.047 1 95.94 41 ALA B O 1
ATOM 3426 N N . SER B 1 42 ? 19.297 -5.352 17.156 1 96.75 42 SER B N 1
ATOM 3427 C CA . SER B 1 42 ? 20.156 -5.02 18.281 1 96.75 42 SER B CA 1
ATOM 3428 C C . SER B 1 42 ? 21.594 -5.488 18.047 1 96.75 42 SER B C 1
ATOM 3430 O O . SER B 1 42 ? 22.547 -4.809 18.422 1 96.75 42 SER B O 1
ATOM 3432 N N . ARG B 1 43 ? 21.734 -6.715 17.438 1 97.94 43 ARG B N 1
ATOM 3433 C CA . ARG B 1 43 ? 23.062 -7.344 17.406 1 97.94 43 ARG B CA 1
ATOM 3434 C C . ARG B 1 43 ? 23.609 -7.41 15.977 1 97.94 43 ARG B C 1
ATOM 3436 O O . ARG B 1 43 ? 24.719 -7.883 15.758 1 97.94 43 ARG B O 1
ATOM 3443 N N . GLY B 1 44 ? 22.891 -7.012 14.93 1 97.94 44 GLY B N 1
ATOM 3444 C CA . GLY B 1 44 ? 23.375 -6.883 13.562 1 97.94 44 GLY B CA 1
ATOM 3445 C C . GLY B 1 44 ? 23.844 -8.203 12.969 1 97.94 44 GLY B C 1
ATOM 3446 O O . GLY B 1 44 ? 23.109 -9.195 13 1 97.94 44 GLY B O 1
ATOM 3447 N N . ASP B 1 45 ? 25.016 -8.258 12.5 1 98.44 45 ASP B N 1
ATOM 3448 C CA . ASP B 1 45 ? 25.578 -9.391 11.766 1 98.44 45 ASP B CA 1
ATOM 3449 C C . ASP B 1 45 ? 25.656 -10.633 12.648 1 98.44 45 ASP B C 1
ATOM 3451 O O . ASP B 1 45 ? 25.5 -11.758 12.172 1 98.44 45 ASP B O 1
ATOM 3455 N N . GLU B 1 46 ? 25.938 -10.367 13.914 1 98.25 46 GLU B N 1
ATOM 3456 C CA . GLU B 1 46 ? 26.031 -11.508 14.828 1 98.25 46 GLU B CA 1
ATOM 3457 C C . GLU B 1 46 ? 24.719 -12.297 14.859 1 98.25 46 GLU B C 1
ATOM 3459 O O . GLU B 1 46 ? 24.734 -13.523 14.711 1 98.25 46 GLU B O 1
ATOM 3464 N N . ALA B 1 47 ? 23.625 -11.594 15.008 1 98.5 47 ALA B N 1
ATOM 3465 C CA . ALA B 1 47 ? 22.312 -12.234 15.039 1 98.5 47 ALA B CA 1
ATOM 3466 C C . ALA B 1 47 ? 21.922 -12.766 13.664 1 98.5 47 ALA B C 1
ATOM 3468 O O . ALA B 1 47 ? 21.312 -13.828 13.547 1 98.5 47 ALA B O 1
ATOM 3469 N N . LEU B 1 48 ? 22.297 -12 12.633 1 98.31 48 LEU B N 1
ATOM 3470 C CA . LEU B 1 48 ? 22.031 -12.406 11.258 1 98.31 48 LEU B CA 1
ATOM 3471 C C . LEU B 1 48 ? 22.625 -13.781 10.977 1 98.31 48 LEU B C 1
ATOM 3473 O O . LEU B 1 48 ? 21.938 -14.68 10.484 1 98.31 48 LEU B O 1
ATOM 3477 N N . LEU B 1 49 ? 23.875 -13.945 11.32 1 97.69 49 LEU B N 1
ATOM 3478 C CA . LEU B 1 49 ? 24.562 -15.211 11.07 1 97.69 49 LEU B CA 1
ATOM 3479 C C . LEU B 1 49 ? 24 -16.328 11.945 1 97.69 49 LEU B C 1
ATOM 3481 O O . LEU B 1 49 ? 23.781 -17.438 11.477 1 97.69 49 LEU B O 1
ATOM 3485 N N . GLU B 1 50 ? 23.766 -16.031 13.203 1 97.88 50 GLU B N 1
ATOM 3486 C CA . GLU B 1 50 ? 23.234 -17 14.148 1 97.88 50 GLU B CA 1
ATOM 3487 C C . GLU B 1 50 ? 21.922 -17.594 13.648 1 97.88 50 GLU B C 1
ATOM 3489 O O . GLU B 1 50 ? 21.766 -18.828 13.594 1 97.88 50 GLU B O 1
ATOM 3494 N N . TRP B 1 51 ? 21.047 -16.75 13.234 1 97.75 51 TRP B N 1
ATOM 3495 C CA . TRP B 1 51 ? 19.719 -17.203 12.812 1 97.75 51 TRP B CA 1
ATOM 3496 C C . TRP B 1 51 ? 19.781 -17.875 11.445 1 97.75 51 TRP B C 1
ATOM 3498 O O . TRP B 1 51 ? 19.062 -18.828 11.18 1 97.75 51 TRP B O 1
ATOM 3508 N N . THR B 1 52 ? 20.625 -17.375 10.562 1 96.75 52 THR B N 1
ATOM 3509 C CA . THR B 1 52 ? 20.781 -18 9.258 1 96.75 52 THR B CA 1
ATOM 3510 C C . THR B 1 52 ? 21.312 -19.438 9.414 1 96.75 52 THR B C 1
ATOM 3512 O O . THR B 1 52 ? 20.828 -20.359 8.758 1 96.75 52 THR B O 1
ATOM 3515 N N . ARG B 1 53 ? 22.281 -19.641 10.305 1 96.44 53 ARG B N 1
ATOM 3516 C CA . ARG B 1 53 ? 22.859 -20.969 10.547 1 96.44 53 ARG B CA 1
ATOM 3517 C C . ARG B 1 53 ? 21.812 -21.891 11.164 1 96.44 53 ARG B C 1
ATOM 3519 O O . ARG B 1 53 ? 21.766 -23.078 10.836 1 96.44 53 ARG B O 1
ATOM 3526 N N . LYS B 1 54 ? 20.984 -21.344 11.977 1 95.5 54 LYS B N 1
ATOM 3527 C CA . LYS B 1 54 ? 19.984 -22.125 12.688 1 95.5 54 LYS B CA 1
ATOM 3528 C C . LYS B 1 54 ? 18.859 -22.562 11.742 1 95.5 54 LYS B C 1
ATOM 3530 O O . LYS B 1 54 ? 18.375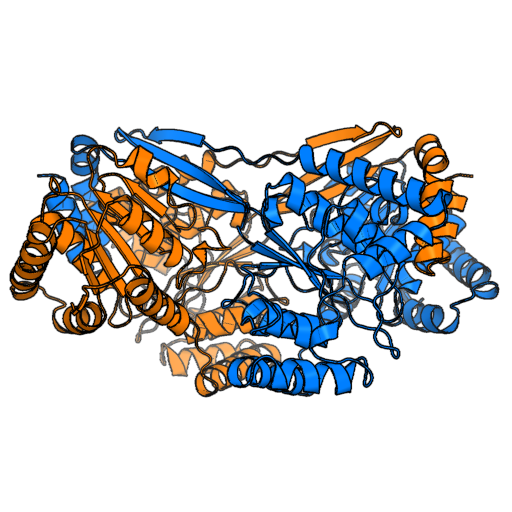 -23.688 11.836 1 95.5 54 LYS B O 1
ATOM 3535 N N . LEU B 1 55 ? 18.438 -21.719 10.781 1 93.12 55 LEU B N 1
ATOM 3536 C CA . LEU B 1 55 ? 17.203 -21.953 10.039 1 93.12 55 LEU B CA 1
ATOM 3537 C C . LEU B 1 55 ? 17.516 -22.453 8.633 1 93.12 55 LEU B C 1
ATOM 3539 O O . LEU B 1 55 ? 16.688 -23.141 8.023 1 93.12 55 LEU B O 1
ATOM 3543 N N . ASP B 1 56 ? 18.672 -22.094 8.133 1 89.88 56 ASP B N 1
ATOM 3544 C CA . ASP B 1 56 ? 18.906 -22.375 6.719 1 89.88 56 ASP B CA 1
ATOM 3545 C C . ASP B 1 56 ? 20.156 -23.234 6.535 1 89.88 56 ASP B C 1
ATOM 3547 O O . ASP B 1 56 ? 20.062 -24.391 6.082 1 89.88 56 ASP B O 1
ATOM 3551 N N . SER B 1 57 ? 21.328 -22.656 6.926 1 91.19 57 SER B N 1
ATOM 3552 C CA . SER B 1 57 ? 22.547 -23.406 6.625 1 91.19 57 SER B CA 1
ATOM 3553 C C . SER B 1 57 ? 23.594 -23.203 7.719 1 91.19 57 SER B C 1
ATOM 3555 O O . SER B 1 57 ? 24.219 -22.141 7.809 1 91.19 57 SER B O 1
ATOM 3557 N N . ALA B 1 58 ? 23.953 -24.281 8.305 1 88.06 58 ALA B N 1
ATOM 3558 C CA . ALA B 1 58 ? 24.969 -24.25 9.359 1 88.06 58 ALA B CA 1
ATOM 3559 C C . ALA B 1 58 ? 26.344 -24 8.781 1 88.06 58 ALA B C 1
ATOM 3561 O O . ALA B 1 58 ? 27.266 -23.594 9.5 1 88.06 58 ALA B O 1
ATOM 3562 N N . ALA B 1 59 ? 26.453 -24.062 7.582 1 88.62 59 ALA B N 1
ATOM 3563 C CA . ALA B 1 59 ? 27.766 -24.031 6.938 1 88.62 59 ALA B CA 1
ATOM 3564 C C . ALA B 1 59 ? 28.172 -22.594 6.574 1 88.62 59 ALA B C 1
ATOM 3566 O O . ALA B 1 59 ? 29.328 -22.344 6.246 1 88.62 59 ALA B O 1
ATOM 3567 N N . LEU B 1 60 ? 27.266 -21.656 6.652 1 93.5 60 LEU B N 1
ATOM 3568 C CA . LEU B 1 60 ? 27.5 -20.328 6.129 1 93.5 60 LEU B CA 1
ATOM 3569 C C . LEU B 1 60 ? 28.375 -19.5 7.086 1 93.5 60 LEU B C 1
ATOM 3571 O O . LEU B 1 60 ? 28.188 -19.578 8.305 1 93.5 60 LEU B O 1
ATOM 3575 N N . ASN B 1 61 ? 29.375 -18.812 6.5 1 94.75 61 ASN B N 1
ATOM 3576 C CA . ASN B 1 61 ? 30.094 -17.781 7.223 1 94.75 61 ASN B CA 1
ATOM 3577 C C . ASN B 1 61 ? 29.656 -16.375 6.793 1 94.75 61 ASN B C 1
ATOM 3579 O O . ASN B 1 61 ? 29.016 -16.219 5.75 1 94.75 61 ASN B O 1
ATOM 3583 N N . LEU B 1 62 ? 30 -15.438 7.609 1 95.5 62 LEU B N 1
ATOM 3584 C CA . LEU B 1 62 ? 29.516 -14.078 7.375 1 95.5 62 LEU B CA 1
ATOM 3585 C C . LEU B 1 62 ? 30 -13.562 6.023 1 95.5 62 LEU B C 1
ATOM 3587 O O . LEU B 1 62 ? 29.25 -12.875 5.32 1 95.5 62 LEU B O 1
ATOM 3591 N N . ASP B 1 63 ? 31.203 -13.906 5.641 1 95.06 63 ASP B N 1
ATOM 3592 C CA . ASP B 1 63 ? 31.781 -13.406 4.398 1 95.06 63 ASP B CA 1
ATOM 3593 C C . ASP B 1 63 ? 31.156 -14.094 3.186 1 95.06 63 ASP B C 1
ATOM 3595 O O . ASP B 1 63 ? 31.375 -13.672 2.047 1 95.06 63 ASP B O 1
ATOM 3599 N N . GLN B 1 64 ? 30.312 -15.078 3.459 1 95.31 64 GLN B N 1
ATOM 3600 C CA . GLN B 1 64 ? 29.672 -15.836 2.387 1 95.31 64 GLN B CA 1
ATOM 3601 C C . GLN B 1 64 ? 28.219 -15.414 2.211 1 95.31 64 GLN B C 1
ATOM 3603 O O . GLN B 1 64 ? 27.547 -15.867 1.286 1 95.31 64 GLN B O 1
ATOM 3608 N N . ILE B 1 65 ? 27.797 -14.547 3.072 1 97.12 65 ILE B N 1
ATOM 3609 C CA . ILE B 1 65 ? 26.391 -14.164 3.053 1 97.12 65 ILE B CA 1
ATOM 3610 C C . ILE B 1 65 ? 26.047 -13.484 1.726 1 97.12 65 ILE B C 1
ATOM 3612 O O . ILE B 1 65 ? 25.016 -13.758 1.13 1 97.12 65 ILE B O 1
ATOM 3616 N N . ARG B 1 66 ? 26.938 -12.625 1.284 1 97.62 66 ARG B N 1
ATOM 3617 C CA . ARG B 1 66 ? 26.734 -11.992 -0.019 1 97.62 66 ARG B CA 1
ATOM 3618 C C . ARG B 1 66 ? 27.266 -12.883 -1.139 1 97.62 66 ARG B C 1
ATOM 3620 O O . ARG B 1 66 ? 28.375 -13.414 -1.047 1 97.62 66 ARG B O 1
ATOM 3627 N N . VAL B 1 67 ? 26.469 -13.102 -2.107 1 97.69 67 VAL B N 1
ATOM 3628 C CA . VAL B 1 67 ? 26.875 -13.922 -3.248 1 97.69 67 VAL B CA 1
ATOM 3629 C C . VAL B 1 67 ? 28.016 -13.242 -3.998 1 97.69 67 VAL B C 1
ATOM 3631 O O . VAL B 1 67 ? 27.969 -12.031 -4.246 1 97.69 67 VAL B O 1
ATOM 3634 N N . SER B 1 68 ? 29.047 -13.953 -4.348 1 96.75 68 SER B N 1
ATOM 3635 C CA . SER B 1 68 ? 30.203 -13.398 -5.051 1 96.75 68 SER B CA 1
ATOM 3636 C C . SER B 1 68 ? 29.969 -13.367 -6.559 1 96.75 68 SER B C 1
ATOM 3638 O O . SER B 1 68 ? 29.078 -14.055 -7.066 1 96.75 68 SER B O 1
ATOM 3640 N N . LYS B 1 69 ? 30.75 -12.602 -7.211 1 96.38 69 LYS B N 1
ATOM 3641 C CA . LYS B 1 69 ? 30.703 -12.562 -8.672 1 96.38 69 LYS B CA 1
ATOM 3642 C C . LYS B 1 69 ? 31.031 -13.93 -9.266 1 96.38 69 LYS B C 1
ATOM 3644 O O . LYS B 1 69 ? 30.438 -14.32 -10.281 1 96.38 69 LYS B O 1
ATOM 3649 N N . ALA B 1 70 ? 31.891 -14.609 -8.648 1 96.56 70 ALA B N 1
ATOM 3650 C CA . ALA B 1 70 ? 32.281 -15.93 -9.125 1 96.56 70 ALA B CA 1
ATOM 3651 C C . ALA B 1 70 ? 31.125 -16.906 -9.055 1 96.56 70 ALA B C 1
ATOM 3653 O O . ALA B 1 70 ? 30.953 -17.75 -9.945 1 96.56 70 ALA B O 1
ATOM 3654 N N . GLU B 1 71 ? 30.344 -16.844 -7.988 1 96.38 71 GLU B N 1
ATOM 3655 C CA . GLU B 1 71 ? 29.156 -17.703 -7.855 1 96.38 71 GLU B CA 1
ATOM 3656 C C . GLU B 1 71 ? 28.156 -17.438 -8.961 1 96.38 71 GLU B C 1
ATOM 3658 O O . GLU B 1 71 ? 27.562 -18.359 -9.516 1 96.38 71 GLU B O 1
ATOM 3663 N N . ILE B 1 72 ? 27.984 -16.203 -9.273 1 96.94 72 ILE B N 1
ATOM 3664 C CA . ILE B 1 72 ? 27.031 -15.797 -10.312 1 96.94 72 ILE B CA 1
ATOM 3665 C C . ILE B 1 72 ? 27.516 -16.297 -11.672 1 96.94 72 ILE B C 1
ATOM 3667 O O . ILE B 1 72 ? 26.734 -16.859 -12.445 1 96.94 72 ILE B O 1
ATOM 3671 N N . GLU B 1 73 ? 28.781 -16.141 -11.93 1 96.12 73 GLU B N 1
ATOM 3672 C CA . GLU B 1 73 ? 29.359 -16.578 -13.195 1 96.12 73 GLU B CA 1
ATOM 3673 C C . GLU B 1 73 ? 29.25 -18.094 -13.344 1 96.12 73 GLU B C 1
ATOM 3675 O O . GLU B 1 73 ? 28.953 -18.594 -14.43 1 96.12 73 GLU B O 1
ATOM 3680 N N . ALA B 1 74 ? 29.516 -18.766 -12.289 1 96.5 74 ALA B N 1
ATOM 3681 C CA . ALA B 1 74 ? 29.406 -20.219 -12.305 1 96.5 74 ALA B CA 1
ATOM 3682 C C . ALA B 1 74 ? 27.969 -20.656 -12.594 1 96.5 74 ALA B C 1
ATOM 3684 O O . ALA B 1 74 ? 27.75 -21.609 -13.336 1 96.5 74 ALA B O 1
ATOM 3685 N N . ALA B 1 75 ? 27.016 -20 -12 1 95.5 75 ALA B N 1
ATOM 3686 C CA . ALA B 1 75 ? 25.594 -20.297 -12.219 1 95.5 75 ALA B CA 1
ATOM 3687 C C . ALA B 1 75 ? 25.203 -20.094 -13.68 1 95.5 75 ALA B C 1
ATOM 3689 O O . ALA B 1 75 ? 24.5 -20.922 -14.266 1 95.5 75 ALA B O 1
ATOM 3690 N N . MET B 1 76 ? 25.734 -19.031 -14.289 1 95.81 76 MET B N 1
ATOM 3691 C CA . MET B 1 76 ? 25.422 -18.734 -15.68 1 95.81 76 MET B CA 1
ATOM 3692 C C . MET B 1 76 ? 26.047 -19.766 -16.609 1 95.81 76 MET B C 1
ATOM 3694 O O . MET B 1 76 ? 25.422 -20.172 -17.594 1 95.81 76 MET B O 1
ATOM 3698 N N . SER B 1 77 ? 27.219 -20.156 -16.234 1 96 77 SER B N 1
ATOM 3699 C CA . SER B 1 77 ? 27.906 -21.141 -17.062 1 96 77 SER B CA 1
ATOM 3700 C C . SER B 1 77 ? 27.234 -22.5 -16.984 1 96 77 SER B C 1
ATOM 3702 O O . SER B 1 77 ? 27.25 -23.25 -17.953 1 96 77 SER B O 1
ATOM 3704 N N . ALA B 1 78 ? 26.641 -22.75 -15.906 1 94.44 78 ALA B N 1
ATOM 3705 C CA . ALA B 1 78 ? 26.031 -24.062 -15.672 1 94.44 78 ALA B CA 1
ATOM 3706 C C . ALA B 1 78 ? 24.609 -24.094 -16.203 1 94.44 78 ALA B C 1
ATOM 3708 O O . ALA B 1 78 ? 24.016 -25.172 -16.344 1 94.44 78 ALA B O 1
ATOM 3709 N N . LEU B 1 79 ? 24.047 -23 -16.484 1 95.75 79 LEU B N 1
ATOM 3710 C CA . LEU B 1 79 ? 22.656 -22.922 -16.938 1 95.75 79 LEU B CA 1
ATOM 3711 C C . LEU B 1 79 ? 22.516 -23.484 -18.359 1 95.75 79 LEU B C 1
ATOM 3713 O O . LEU B 1 79 ? 23.141 -22.984 -19.297 1 95.75 79 LEU B O 1
ATOM 3717 N N . PRO B 1 80 ? 21.703 -24.547 -18.547 1 96.31 80 PRO B N 1
ATOM 3718 C CA . PRO B 1 80 ? 21.516 -25.062 -19.906 1 96.31 80 PRO B CA 1
ATOM 3719 C C . PRO B 1 80 ? 21 -24 -20.875 1 96.31 80 PRO B C 1
ATOM 3721 O O . PRO B 1 80 ? 20.203 -23.141 -20.5 1 96.31 80 PRO B O 1
ATOM 3724 N N . ALA B 1 81 ? 21.328 -24.094 -22.109 1 97.25 81 ALA B N 1
ATOM 3725 C CA . ALA B 1 81 ? 21.031 -23.094 -23.125 1 97.25 81 ALA B CA 1
ATOM 3726 C C . ALA B 1 81 ? 19.531 -22.891 -23.266 1 97.25 81 ALA B C 1
ATOM 3728 O O . ALA B 1 81 ? 19.047 -21.766 -23.344 1 97.25 81 ALA B O 1
ATOM 3729 N N . PRO B 1 82 ? 18.766 -23.969 -23.281 1 97.69 82 PRO B N 1
ATOM 3730 C CA . PRO B 1 82 ? 17.312 -23.766 -23.391 1 97.69 82 PRO B CA 1
ATOM 3731 C C . PRO B 1 82 ? 16.734 -23 -22.219 1 97.69 82 PRO B C 1
ATOM 3733 O O . PRO B 1 82 ? 15.82 -22.188 -22.391 1 97.69 82 PRO B O 1
ATOM 3736 N N . ALA B 1 83 ? 17.297 -23.234 -21.062 1 97.69 83 ALA B N 1
ATOM 3737 C CA . ALA B 1 83 ? 16.844 -22.531 -19.875 1 97.69 83 ALA B CA 1
ATOM 3738 C C . ALA B 1 83 ? 17.172 -21.047 -19.953 1 97.69 83 ALA B C 1
ATOM 3740 O O . ALA B 1 83 ? 16.344 -20.203 -19.609 1 97.69 83 ALA B O 1
ATOM 3741 N N . ARG B 1 84 ? 18.359 -20.75 -20.391 1 97.88 84 ARG B N 1
ATOM 3742 C CA . ARG B 1 84 ? 18.766 -19.359 -20.547 1 97.88 84 ARG B CA 1
ATOM 3743 C C . ARG B 1 84 ? 17.859 -18.625 -21.531 1 97.88 84 ARG B C 1
ATOM 3745 O O . ARG B 1 84 ? 17.375 -17.531 -21.25 1 97.88 84 ARG B O 1
ATOM 3752 N N . THR B 1 85 ? 17.594 -19.281 -22.625 1 98.25 85 THR B N 1
ATOM 3753 C CA . THR B 1 85 ? 16.734 -18.688 -23.656 1 98.25 85 THR B CA 1
ATOM 3754 C C . THR B 1 85 ? 15.328 -18.438 -23.125 1 98.25 85 THR B C 1
ATOM 3756 O O . THR B 1 85 ? 14.75 -17.375 -23.344 1 98.25 85 THR B O 1
ATOM 3759 N N . ALA B 1 86 ? 14.82 -19.406 -22.422 1 98.56 86 ALA B N 1
ATOM 3760 C CA . ALA B 1 86 ? 13.469 -19.297 -21.859 1 98.56 86 ALA B CA 1
ATOM 3761 C C . ALA B 1 86 ? 13.375 -18.172 -20.859 1 98.56 86 ALA B C 1
ATOM 3763 O O . ALA B 1 86 ? 12.438 -17.375 -20.891 1 98.56 86 ALA B O 1
ATOM 3764 N N . LEU B 1 87 ? 14.352 -18.062 -20 1 98.62 87 LEU B N 1
ATOM 3765 C CA . LEU B 1 87 ? 14.359 -17.016 -18.969 1 98.62 87 LEU B CA 1
ATOM 3766 C C . LEU B 1 87 ? 14.523 -15.641 -19.578 1 98.62 87 LEU B C 1
ATOM 3768 O O . LEU B 1 87 ? 13.891 -14.672 -19.141 1 98.62 87 LEU B O 1
ATOM 3772 N N . GLU B 1 88 ? 15.375 -15.523 -20.578 1 98.62 88 GLU B N 1
ATOM 3773 C CA . GLU B 1 88 ? 15.57 -14.242 -21.25 1 98.62 88 GLU B CA 1
ATOM 3774 C C . GLU B 1 88 ? 14.297 -13.797 -21.969 1 98.62 88 GLU B C 1
ATOM 3776 O O . GLU B 1 88 ? 13.961 -12.617 -21.969 1 98.62 88 GLU B O 1
ATOM 3781 N N . ARG B 1 89 ? 13.594 -14.75 -22.562 1 98.62 89 ARG B N 1
ATOM 3782 C CA . ARG B 1 89 ? 12.328 -14.422 -23.203 1 98.62 89 ARG B CA 1
ATOM 3783 C C . ARG B 1 89 ? 11.289 -13.977 -22.172 1 98.62 89 ARG B C 1
ATOM 3785 O O . ARG B 1 89 ? 10.578 -12.992 -22.391 1 98.62 89 ARG B O 1
ATOM 3792 N N . ALA B 1 90 ? 11.219 -14.703 -21.094 1 98.69 90 ALA B N 1
ATOM 3793 C CA . ALA B 1 90 ? 10.312 -14.312 -20.016 1 98.69 90 ALA B CA 1
ATOM 3794 C C . ALA B 1 90 ? 10.617 -12.898 -19.531 1 98.69 90 ALA B C 1
ATOM 3796 O O . ALA B 1 90 ? 9.703 -12.078 -19.375 1 98.69 90 ALA B O 1
ATOM 3797 N N . ALA B 1 91 ? 11.898 -12.602 -19.328 1 98.75 91 ALA B N 1
ATOM 3798 C CA . ALA B 1 91 ? 12.312 -11.281 -18.859 1 98.75 91 ALA B CA 1
ATOM 3799 C C . ALA B 1 91 ? 11.875 -10.195 -19.828 1 98.75 91 ALA B C 1
ATOM 3801 O O . ALA B 1 91 ? 11.344 -9.156 -19.422 1 98.75 91 ALA B O 1
ATOM 3802 N N . LYS B 1 92 ? 12.078 -10.453 -21.062 1 98.69 92 LYS B N 1
ATOM 3803 C CA . LYS B 1 92 ? 11.719 -9.484 -22.109 1 98.69 92 LYS B CA 1
ATOM 3804 C C . LYS B 1 92 ? 10.211 -9.25 -22.125 1 98.69 92 LYS B C 1
ATOM 3806 O O . LYS B 1 92 ? 9.758 -8.109 -22.25 1 98.69 92 LYS B O 1
ATOM 3811 N N . ASN B 1 93 ? 9.422 -10.32 -22.078 1 98.81 93 ASN B N 1
ATOM 3812 C CA . ASN B 1 93 ? 7.969 -10.211 -22.062 1 98.81 93 ASN B CA 1
ATOM 3813 C C . ASN B 1 93 ? 7.477 -9.438 -20.844 1 98.81 93 ASN B C 1
ATOM 3815 O O . ASN B 1 93 ? 6.582 -8.594 -20.953 1 98.81 93 ASN B O 1
ATOM 3819 N N . ILE B 1 94 ? 8.078 -9.734 -19.688 1 98.75 94 ILE B N 1
ATOM 3820 C CA . ILE B 1 94 ? 7.703 -9.055 -18.453 1 98.75 94 ILE B CA 1
ATOM 3821 C C . ILE B 1 94 ? 8.031 -7.566 -18.562 1 98.75 94 ILE B C 1
ATOM 3823 O O . ILE B 1 94 ? 7.215 -6.719 -18.188 1 98.75 94 ILE B O 1
ATOM 3827 N N . GLU B 1 95 ? 9.172 -7.246 -19.109 1 98.62 95 GLU B N 1
ATOM 3828 C CA . GLU B 1 95 ? 9.555 -5.855 -19.328 1 98.62 95 GLU B CA 1
ATOM 3829 C C . GLU B 1 95 ? 8.57 -5.152 -20.25 1 98.62 95 GLU B C 1
ATOM 3831 O O . GLU B 1 95 ? 8.148 -4.027 -19.984 1 98.62 95 GLU B O 1
ATOM 3836 N N . THR B 1 96 ? 8.219 -5.812 -21.297 1 98.62 96 THR B N 1
ATOM 3837 C CA . THR B 1 96 ? 7.32 -5.234 -22.297 1 98.62 96 THR B CA 1
ATOM 3838 C C . THR B 1 96 ? 5.957 -4.93 -21.688 1 98.62 96 THR B C 1
ATOM 3840 O O . THR B 1 96 ? 5.41 -3.844 -21.891 1 98.62 96 THR B O 1
ATOM 3843 N N . PHE B 1 97 ? 5.438 -5.824 -20.953 1 98.62 97 PHE B N 1
ATOM 3844 C CA . PHE B 1 97 ? 4.145 -5.621 -20.312 1 98.62 97 PHE B CA 1
ATOM 3845 C C . PHE B 1 97 ? 4.188 -4.43 -19.375 1 98.62 97 PHE B C 1
ATOM 3847 O O . PHE B 1 97 ? 3.338 -3.539 -19.438 1 98.62 97 PHE B O 1
ATOM 3854 N N . HIS B 1 98 ? 5.195 -4.375 -18.516 1 98.38 98 HIS B N 1
ATOM 3855 C CA . HIS B 1 98 ? 5.238 -3.385 -17.438 1 98.38 98 HIS B CA 1
ATOM 3856 C C . HIS B 1 98 ? 5.621 -2.01 -17.984 1 98.38 98 HIS B C 1
ATOM 3858 O O . HIS B 1 98 ? 5.316 -0.989 -17.359 1 98.38 98 HIS B O 1
ATOM 3864 N N . SER B 1 99 ? 6.289 -1.973 -19.125 1 97.75 99 SER B N 1
ATOM 3865 C CA . SER B 1 99 ? 6.625 -0.697 -19.75 1 97.75 99 SER B CA 1
ATOM 3866 C C . SER B 1 99 ? 5.371 0.058 -20.188 1 97.75 99 SER B C 1
ATOM 3868 O O . SER B 1 99 ? 5.426 1.26 -20.453 1 97.75 99 SER B O 1
ATOM 3870 N N . ARG B 1 100 ? 4.234 -0.648 -20.203 1 95.88 100 ARG B N 1
ATOM 3871 C CA . ARG B 1 100 ? 2.971 -0.02 -20.562 1 95.88 100 ARG B CA 1
ATOM 3872 C C . ARG B 1 100 ? 2.346 0.698 -19.375 1 95.88 100 ARG B C 1
ATOM 3874 O O . ARG B 1 100 ? 1.433 1.51 -19.547 1 95.88 100 ARG B O 1
ATOM 3881 N N . GLN B 1 101 ? 2.852 0.352 -18.219 1 93.12 101 GLN B N 1
ATOM 3882 C CA . GLN B 1 101 ? 2.373 1.017 -17.016 1 93.12 101 GLN B CA 1
ATOM 3883 C C . GLN B 1 101 ? 3.109 2.332 -16.781 1 93.12 101 GLN B C 1
ATOM 3885 O O . GLN B 1 101 ? 4.309 2.338 -16.5 1 93.12 101 GLN B O 1
ATOM 3890 N N . THR B 1 102 ? 2.422 3.494 -16.984 1 86.38 102 THR B N 1
ATOM 3891 C CA . THR B 1 102 ? 3.064 4.797 -16.828 1 86.38 102 THR B CA 1
ATOM 3892 C C . THR B 1 102 ? 2.291 5.66 -15.836 1 86.38 102 THR B C 1
ATOM 3894 O O . THR B 1 102 ? 1.061 5.602 -15.773 1 86.38 102 THR B O 1
ATOM 3897 N N . LEU B 1 103 ? 3.004 6.367 -15.031 1 88.69 103 LEU B N 1
ATOM 3898 C CA . LEU B 1 103 ? 2.479 7.383 -14.117 1 88.69 103 LEU B CA 1
ATOM 3899 C C . LEU B 1 103 ? 3.256 8.688 -14.25 1 88.69 103 LEU B C 1
ATOM 3901 O O . LEU B 1 103 ? 4.02 9.055 -13.359 1 88.69 103 LEU B O 1
ATOM 3905 N N . PRO B 1 104 ? 2.992 9.43 -15.266 1 90.31 104 PRO B N 1
ATOM 3906 C CA . PRO B 1 104 ? 3.766 10.641 -15.516 1 90.31 104 PRO B CA 1
ATOM 3907 C C . PRO B 1 104 ? 3.477 11.75 -14.508 1 90.31 104 PRO B C 1
ATOM 3909 O O . PRO B 1 104 ? 2.396 11.781 -13.914 1 90.31 104 PRO B O 1
ATOM 3912 N N . ASP B 1 105 ? 4.426 12.633 -14.422 1 95.69 105 ASP B N 1
ATOM 3913 C CA . ASP B 1 105 ? 4.199 13.875 -13.68 1 95.69 105 ASP B CA 1
ATOM 3914 C C . ASP B 1 105 ? 3.125 14.727 -14.352 1 95.69 105 ASP B C 1
ATOM 3916 O O . ASP B 1 105 ? 2.93 14.641 -15.562 1 95.69 105 ASP B O 1
ATOM 3920 N N . TRP B 1 106 ? 2.43 15.492 -13.562 1 96.62 106 TRP B N 1
ATOM 3921 C CA . TRP B 1 106 ? 1.479 16.453 -14.125 1 96.62 106 TRP B CA 1
ATOM 3922 C C . TRP B 1 106 ? 1.339 17.672 -13.227 1 96.62 106 TRP B C 1
ATOM 3924 O O . TRP B 1 106 ? 1.706 17.625 -12.047 1 96.62 106 TRP B O 1
ATOM 3934 N N . SER B 1 107 ? 0.955 18.734 -13.758 1 97.62 107 SER B N 1
ATOM 3935 C CA . SER B 1 107 ? 0.636 19.969 -13.047 1 97.62 107 SER B CA 1
ATOM 3936 C C . SER B 1 107 ? -0.438 20.766 -13.773 1 97.62 107 SER B C 1
ATOM 3938 O O . SER B 1 107 ? -0.698 20.531 -14.961 1 97.62 107 SER B O 1
ATOM 3940 N N . PHE B 1 108 ? -1.102 21.625 -13.047 1 98.12 108 PHE B N 1
ATOM 3941 C CA . PHE B 1 108 ? -2.086 22.547 -13.602 1 98.12 108 PHE B CA 1
ATOM 3942 C C . PHE B 1 108 ? -2.252 23.766 -12.695 1 98.12 108 PHE B C 1
ATOM 3944 O O . PHE B 1 108 ? -1.829 23.75 -11.539 1 98.12 108 PHE B O 1
ATOM 3951 N N . THR B 1 109 ? -2.746 24.828 -13.234 1 98.5 109 THR B N 1
ATOM 3952 C CA . THR B 1 109 ? -3.086 26 -12.445 1 98.5 109 THR B CA 1
ATOM 3953 C C . THR B 1 109 ? -4.547 25.953 -12 1 98.5 109 THR B C 1
ATOM 3955 O O . THR B 1 109 ? -5.449 25.828 -12.836 1 98.5 109 THR B O 1
ATOM 3958 N N . SER B 1 110 ? -4.754 26.016 -10.734 1 97.88 110 SER B N 1
ATOM 3959 C CA . SER B 1 110 ? -6.105 25.953 -10.188 1 97.88 110 SER B CA 1
ATOM 3960 C C . SER B 1 110 ? -6.887 27.219 -10.492 1 97.88 110 SER B C 1
ATOM 3962 O O . SER B 1 110 ? -6.316 28.219 -10.945 1 97.88 110 SER B O 1
ATOM 3964 N N . ALA B 1 111 ? -8.172 27.172 -10.25 1 96.69 111 ALA B N 1
ATOM 3965 C CA . ALA B 1 111 ? -9.031 28.344 -10.438 1 96.69 111 ALA B CA 1
ATOM 3966 C C . ALA B 1 111 ? -8.625 29.484 -9.5 1 96.69 111 ALA B C 1
ATOM 3968 O O . ALA B 1 111 ? -8.828 30.656 -9.82 1 96.69 111 ALA B O 1
ATOM 3969 N N . ASP B 1 112 ? -7.93 29.156 -8.414 1 97.19 112 ASP B N 1
ATOM 3970 C CA . ASP B 1 112 ? -7.504 30.141 -7.43 1 97.19 112 ASP B CA 1
ATOM 3971 C C . ASP B 1 112 ? -6.117 30.688 -7.762 1 97.19 112 ASP B C 1
ATOM 3973 O O . ASP B 1 112 ? -5.59 31.531 -7.039 1 97.19 112 ASP B O 1
ATOM 3977 N N . GLY B 1 113 ? -5.5 30.172 -8.734 1 97.75 113 GLY B N 1
ATOM 3978 C 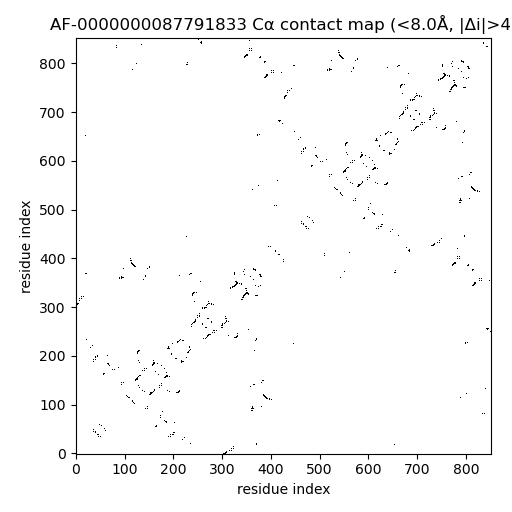CA . GLY B 1 113 ? -4.238 30.719 -9.211 1 97.75 113 GLY B CA 1
ATOM 3979 C C . GLY B 1 113 ? -3.029 29.953 -8.695 1 97.75 113 GLY B C 1
ATOM 3980 O O . GLY B 1 113 ? -1.889 30.312 -9 1 97.75 113 GLY B O 1
ATOM 3981 N N . ALA B 1 114 ? -3.193 28.891 -7.977 1 98.31 114 ALA B N 1
ATOM 3982 C CA . ALA B 1 114 ? -2.082 28.094 -7.469 1 98.31 114 ALA B CA 1
ATOM 3983 C C . ALA B 1 114 ? -1.644 27.047 -8.492 1 98.31 114 ALA B C 1
ATOM 3985 O O . ALA B 1 114 ? -2.479 26.453 -9.172 1 98.31 114 ALA B O 1
ATOM 3986 N N . LEU B 1 115 ? -0.365 26.891 -8.688 1 98.56 115 LEU B N 1
ATOM 3987 C CA . LEU B 1 115 ? 0.163 25.75 -9.438 1 98.56 115 LEU B CA 1
ATOM 3988 C C . LEU B 1 115 ? 0.193 24.5 -8.578 1 98.56 115 LEU B C 1
ATOM 3990 O O . LEU B 1 115 ? 0.88 24.453 -7.555 1 98.56 115 LEU B O 1
ATOM 3994 N N . LEU B 1 116 ? -0.593 23.516 -8.984 1 98.62 116 LEU B N 1
ATOM 3995 C CA . LEU B 1 116 ? -0.691 22.234 -8.289 1 98.62 116 LEU B CA 1
ATOM 3996 C C . LEU B 1 116 ? -0.189 21.094 -9.164 1 98.62 116 LEU B C 1
ATOM 3998 O O . LEU B 1 116 ? -0.242 21.188 -10.391 1 98.62 116 LEU B O 1
ATOM 4002 N N . GLY B 1 117 ? 0.354 20.109 -8.539 1 97.81 117 GLY B N 1
ATOM 4003 C CA . GLY B 1 117 ? 0.807 18.984 -9.336 1 97.81 117 GLY B CA 1
ATOM 4004 C C . GLY B 1 117 ? 1.219 17.781 -8.5 1 97.81 117 GLY B C 1
ATOM 4005 O O . GLY B 1 117 ? 1.028 17.781 -7.285 1 97.81 117 GLY B O 1
ATOM 4006 N N . GLN B 1 118 ? 1.669 16.797 -9.188 1 97.44 118 GLN B N 1
ATOM 4007 C CA . GLN B 1 118 ? 2.168 15.57 -8.594 1 97.44 118 GLN B CA 1
ATOM 4008 C C . GLN B 1 118 ? 3.41 15.07 -9.32 1 97.44 118 GLN B C 1
ATOM 4010 O O . GLN B 1 118 ? 3.455 15.062 -10.555 1 97.44 118 GLN B O 1
ATOM 4015 N N . ARG B 1 119 ? 4.383 14.789 -8.555 1 97.69 119 ARG B N 1
ATOM 4016 C CA . ARG B 1 119 ? 5.609 14.18 -9.062 1 97.69 119 ARG B CA 1
ATOM 4017 C C . ARG B 1 119 ? 5.691 12.711 -8.68 1 97.69 119 ARG B C 1
ATOM 4019 O O . ARG B 1 119 ? 5.422 12.344 -7.531 1 97.69 119 ARG B O 1
ATOM 4026 N N . THR B 1 120 ? 5.977 11.867 -9.695 1 96.94 120 THR B N 1
ATOM 4027 C CA . THR B 1 120 ? 6.164 10.438 -9.461 1 96.94 120 THR B CA 1
ATOM 4028 C C . THR B 1 120 ? 7.648 10.086 -9.453 1 96.94 120 THR B C 1
ATOM 4030 O O . THR B 1 120 ? 8.375 10.414 -10.383 1 96.94 120 THR B O 1
ATOM 4033 N N . THR B 1 121 ? 8.109 9.445 -8.391 1 97.75 121 THR B N 1
ATOM 4034 C CA . THR B 1 121 ? 9.523 9.094 -8.25 1 97.75 121 THR B CA 1
ATOM 4035 C C . THR B 1 121 ? 9.68 7.633 -7.844 1 97.75 121 THR B C 1
ATOM 4037 O O . THR B 1 121 ? 8.906 7.121 -7.031 1 97.75 121 THR B O 1
ATOM 4040 N N . PRO B 1 122 ? 10.68 6.93 -8.445 1 98.19 122 PRO B N 1
ATOM 4041 C CA . PRO B 1 122 ? 10.938 5.559 -7.996 1 98.19 122 PRO B CA 1
ATOM 4042 C C . PRO B 1 122 ? 11.484 5.496 -6.574 1 98.19 122 PRO B C 1
ATOM 4044 O O . PRO B 1 122 ? 12.18 6.414 -6.137 1 98.19 122 PRO B O 1
ATOM 4047 N N . ILE B 1 123 ? 11.117 4.465 -5.895 1 98.5 123 ILE B N 1
ATOM 4048 C CA . ILE B 1 123 ? 11.766 4.16 -4.621 1 98.5 123 ILE B CA 1
ATOM 4049 C C . ILE B 1 123 ? 13.266 3.98 -4.84 1 98.5 123 ILE B C 1
ATOM 4051 O O . ILE B 1 123 ? 13.688 3.355 -5.816 1 98.5 123 ILE B O 1
ATOM 4055 N N . GLU B 1 124 ? 14.023 4.496 -3.949 1 97.56 124 GLU B N 1
ATOM 4056 C CA . GLU B 1 124 ? 15.469 4.562 -4.152 1 97.56 124 GLU B CA 1
ATOM 4057 C C . GLU B 1 124 ? 16.109 3.178 -4.062 1 97.56 124 GLU B C 1
ATOM 4059 O O . GLU B 1 124 ? 16.906 2.801 -4.922 1 97.56 124 GLU B O 1
ATOM 4064 N N . ARG B 1 125 ? 15.805 2.434 -3.08 1 98.25 125 ARG B N 1
ATOM 4065 C CA . ARG B 1 125 ? 16.406 1.131 -2.832 1 98.25 125 ARG B CA 1
ATOM 4066 C C . ARG B 1 125 ? 15.359 0.104 -2.428 1 98.25 125 ARG B C 1
ATOM 4068 O O . ARG B 1 125 ? 14.586 0.337 -1.498 1 98.25 125 ARG B O 1
ATOM 4075 N N . VAL B 1 126 ? 15.297 -1.043 -3.096 1 98.88 126 VAL B N 1
ATOM 4076 C CA . VAL B 1 126 ? 14.305 -2.074 -2.803 1 98.88 126 VAL B CA 1
ATOM 4077 C C . VAL B 1 126 ? 15.008 -3.41 -2.561 1 98.88 126 VAL B C 1
ATOM 4079 O O . VAL B 1 126 ? 16.062 -3.676 -3.133 1 98.88 126 VAL B O 1
ATOM 4082 N N . GLY B 1 127 ? 14.461 -4.168 -1.638 1 98.88 127 GLY B N 1
ATOM 4083 C CA . GLY B 1 127 ? 14.852 -5.555 -1.425 1 98.88 127 GLY B CA 1
ATOM 4084 C C . GLY B 1 127 ? 13.828 -6.547 -1.951 1 98.88 127 GLY B C 1
ATOM 4085 O O . GLY B 1 127 ? 12.688 -6.566 -1.497 1 98.88 127 GLY B O 1
ATOM 4086 N N . LEU B 1 128 ? 14.273 -7.336 -2.879 1 98.88 128 LEU B N 1
ATOM 4087 C CA . LEU B 1 128 ? 13.43 -8.406 -3.4 1 98.88 128 LEU B CA 1
ATOM 4088 C C . LEU B 1 128 ? 13.695 -9.711 -2.664 1 98.88 128 LEU B C 1
ATOM 4090 O O . LEU B 1 128 ? 14.828 -9.984 -2.248 1 98.88 128 LEU B O 1
ATOM 4094 N N . TYR B 1 129 ? 12.672 -10.523 -2.508 1 98.38 129 TYR B N 1
ATOM 4095 C CA . TYR B 1 129 ? 12.82 -11.828 -1.876 1 98.38 129 TYR B CA 1
ATOM 4096 C C . TYR B 1 129 ? 12.32 -12.938 -2.789 1 98.38 129 TYR B C 1
ATOM 4098 O O . TYR B 1 129 ? 11.188 -12.891 -3.275 1 98.38 129 TYR B O 1
ATOM 4106 N N . ALA B 1 130 ? 13.133 -13.836 -3.033 1 96.25 130 ALA B N 1
ATOM 4107 C CA . ALA B 1 130 ? 12.773 -15.023 -3.809 1 96.25 130 ALA B CA 1
ATOM 4108 C C . ALA B 1 130 ? 12.891 -16.281 -2.963 1 96.25 130 ALA B C 1
ATOM 4110 O O . ALA B 1 130 ? 13.992 -16.688 -2.568 1 96.25 130 ALA B O 1
ATOM 4111 N N . PRO B 1 131 ? 11.828 -16.953 -2.756 1 90.12 131 PRO B N 1
ATOM 4112 C CA . PRO B 1 131 ? 11.867 -18.156 -1.937 1 90.12 131 PRO B CA 1
ATOM 4113 C C . PRO B 1 131 ? 12.664 -19.297 -2.586 1 90.12 131 PRO B C 1
ATOM 4115 O O . PRO B 1 131 ? 12.898 -19.266 -3.797 1 90.12 131 PRO B O 1
ATOM 4118 N N . ASN B 1 132 ? 13.188 -20.203 -1.797 1 79.69 132 ASN B N 1
ATOM 4119 C CA . ASN B 1 132 ? 13.883 -21.422 -2.191 1 79.69 132 ASN B CA 1
ATOM 4120 C C . ASN B 1 132 ? 13.484 -22.594 -1.306 1 79.69 132 ASN B C 1
ATOM 4122 O O . ASN B 1 132 ? 14.344 -23.375 -0.885 1 79.69 132 ASN B O 1
ATOM 4126 N N . GLY B 1 133 ? 12.305 -22.609 -0.855 1 64.81 133 GLY B N 1
ATOM 4127 C CA . GLY B 1 133 ? 11.914 -23.672 0.06 1 64.81 133 GLY B CA 1
ATOM 4128 C C . GLY B 1 133 ? 11.664 -25 -0.633 1 64.81 133 GLY B C 1
ATOM 4129 O O . GLY B 1 133 ? 12.609 -25.672 -1.045 1 64.81 133 GLY B O 1
ATOM 4130 N N . ARG B 1 134 ? 10.555 -25.344 -1.061 1 61 134 ARG B N 1
ATOM 4131 C CA . ARG B 1 134 ? 10.156 -26.594 -1.696 1 61 134 ARG B CA 1
ATOM 4132 C C . ARG B 1 134 ? 10.641 -26.656 -3.141 1 61 134 ARG B C 1
ATOM 4134 O O . ARG B 1 134 ? 10.93 -27.75 -3.656 1 61 134 ARG B O 1
ATOM 4141 N N . ALA B 1 135 ? 10.664 -25.328 -3.637 1 65.31 135 ALA B N 1
ATOM 4142 C CA . ALA B 1 135 ? 11.18 -25.156 -4.992 1 65.31 135 ALA B CA 1
ATOM 4143 C C . ALA B 1 135 ? 11.859 -23.812 -5.16 1 65.31 135 ALA B C 1
ATOM 4145 O O . ALA B 1 135 ? 11.602 -22.875 -4.395 1 65.31 135 ALA B O 1
ATOM 4146 N N . ALA B 1 136 ? 12.914 -23.812 -6.043 1 83.19 136 ALA B N 1
ATOM 4147 C CA . ALA B 1 136 ? 13.523 -22.547 -6.445 1 83.19 136 ALA B CA 1
ATOM 4148 C C . ALA B 1 136 ? 12.703 -21.875 -7.535 1 83.19 136 ALA B C 1
ATOM 4150 O O . ALA B 1 136 ? 12.148 -22.531 -8.414 1 83.19 136 ALA B O 1
ATOM 4151 N N . TYR B 1 137 ? 12.57 -20.547 -7.426 1 90.88 137 TYR B N 1
ATOM 4152 C CA . TYR B 1 137 ? 11.68 -19.859 -8.352 1 90.88 137 TYR B CA 1
ATOM 4153 C C . TYR B 1 137 ? 12.43 -18.766 -9.102 1 90.88 137 TYR B C 1
ATOM 4155 O O . TYR B 1 137 ? 12.242 -17.578 -8.828 1 90.88 137 TYR B O 1
ATOM 4163 N N . PRO B 1 138 ? 13.211 -19.172 -10.125 1 96.62 138 PRO B N 1
ATOM 4164 C CA . PRO B 1 138 ? 13.82 -18.141 -10.961 1 96.62 138 PRO B CA 1
ATOM 4165 C C . PRO B 1 138 ? 12.781 -17.234 -11.625 1 96.62 138 PRO B C 1
ATOM 4167 O O . PRO B 1 138 ? 13.062 -16.062 -11.859 1 96.62 138 PRO B O 1
ATOM 4170 N N . SER B 1 139 ? 11.586 -17.75 -11.844 1 97.62 139 SER B N 1
ATOM 4171 C CA . SER B 1 139 ? 10.531 -16.938 -12.438 1 97.62 139 SER B CA 1
ATOM 4172 C C . SER B 1 139 ? 10.148 -15.773 -11.516 1 97.62 139 SER B C 1
ATOM 4174 O O . SER B 1 139 ? 9.914 -14.664 -11.984 1 97.62 139 SER B O 1
ATOM 4176 N N . THR B 1 140 ? 10.117 -16.031 -10.211 1 97.56 140 THR B N 1
ATOM 4177 C CA . THR B 1 140 ? 9.75 -14.992 -9.25 1 97.56 140 THR B CA 1
ATOM 4178 C C . THR B 1 140 ? 10.781 -13.875 -9.25 1 97.56 140 THR B C 1
ATOM 4180 O O . THR B 1 140 ? 10.43 -12.703 -9.109 1 97.56 140 THR B O 1
ATOM 4183 N N . VAL B 1 141 ? 12.055 -14.234 -9.414 1 98.31 141 VAL B N 1
ATOM 4184 C CA . VAL B 1 141 ? 13.094 -13.219 -9.492 1 98.31 141 VAL B CA 1
ATOM 4185 C C . VAL B 1 141 ? 12.773 -12.242 -10.617 1 98.31 141 VAL B C 1
ATOM 4187 O O . VAL B 1 141 ? 12.766 -11.023 -10.414 1 98.31 141 VAL B O 1
ATOM 4190 N N . LEU B 1 142 ? 12.453 -12.789 -11.766 1 98.75 142 LEU B N 1
ATOM 4191 C CA . LEU B 1 142 ? 12.18 -11.953 -12.93 1 98.75 142 LEU B CA 1
ATOM 4192 C C . LEU B 1 142 ? 10.898 -11.148 -12.727 1 98.75 142 LEU B C 1
ATOM 4194 O O . LEU B 1 142 ? 10.844 -9.969 -13.07 1 98.75 142 LEU B O 1
ATOM 4198 N N . MET B 1 143 ? 9.906 -11.789 -12.141 1 98.69 143 MET B N 1
ATOM 4199 C CA . MET B 1 143 ? 8.586 -11.195 -11.961 1 98.69 143 MET B CA 1
ATOM 4200 C C . MET B 1 143 ? 8.641 -10.031 -10.984 1 98.69 143 MET B C 1
ATOM 4202 O O . MET B 1 143 ? 7.723 -9.211 -10.93 1 98.69 143 MET B O 1
ATOM 4206 N N . LEU B 1 144 ? 9.672 -9.938 -10.164 1 98.75 144 LEU B N 1
ATOM 4207 C CA . LEU B 1 144 ? 9.844 -8.836 -9.219 1 98.75 144 LEU B CA 1
ATOM 4208 C C . LEU B 1 144 ? 10.828 -7.812 -9.766 1 98.75 144 LEU B C 1
ATOM 4210 O O . LEU B 1 144 ? 10.586 -6.605 -9.672 1 98.75 144 LEU B O 1
ATOM 4214 N N . ALA B 1 145 ? 11.883 -8.242 -10.391 1 98.81 145 ALA B N 1
ATOM 4215 C CA . ALA B 1 145 ? 13.008 -7.395 -10.781 1 98.81 145 ALA B CA 1
ATOM 4216 C C . ALA B 1 145 ? 12.656 -6.539 -11.992 1 98.81 145 ALA B C 1
ATOM 4218 O O . ALA B 1 145 ? 13.016 -5.363 -12.055 1 98.81 145 ALA B O 1
ATOM 4219 N N . MET B 1 146 ? 11.984 -7.113 -12.953 1 98.75 146 MET B N 1
ATOM 4220 C CA . MET B 1 146 ? 11.75 -6.406 -14.211 1 98.75 146 MET B CA 1
ATOM 4221 C C . MET B 1 146 ? 10.844 -5.199 -13.992 1 98.75 146 MET B C 1
ATOM 4223 O O . MET B 1 146 ? 11.148 -4.098 -14.461 1 98.75 146 MET B O 1
ATOM 4227 N N . PRO B 1 147 ? 9.742 -5.383 -13.242 1 98.69 147 PRO B N 1
ATOM 4228 C CA . PRO B 1 147 ? 8.945 -4.184 -12.977 1 98.69 147 PRO B CA 1
ATOM 4229 C C . PRO B 1 147 ? 9.719 -3.127 -12.188 1 98.69 147 PRO B C 1
ATOM 4231 O O . PRO B 1 147 ? 9.508 -1.927 -12.391 1 98.69 147 PRO B O 1
ATOM 4234 N N . ALA B 1 148 ? 10.539 -3.518 -11.242 1 98.75 148 ALA B N 1
ATOM 4235 C CA . ALA B 1 148 ? 11.359 -2.572 -10.484 1 98.75 148 ALA B CA 1
ATOM 4236 C C . ALA B 1 148 ? 12.281 -1.781 -11.406 1 98.75 148 ALA B C 1
ATOM 4238 O O . ALA B 1 148 ? 12.414 -0.563 -11.266 1 98.75 148 ALA B O 1
ATOM 4239 N N . GLN B 1 149 ? 12.852 -2.494 -12.336 1 98.31 149 GLN B N 1
ATOM 4240 C CA . GLN B 1 149 ? 13.75 -1.852 -13.297 1 98.31 149 GLN B CA 1
ATOM 4241 C C . GLN B 1 149 ? 12.984 -0.884 -14.195 1 98.31 149 GLN B C 1
ATOM 4243 O O . GLN B 1 149 ? 13.438 0.235 -14.438 1 98.31 149 GLN B O 1
ATOM 4248 N N . VAL B 1 150 ? 11.852 -1.319 -14.664 1 98.38 150 VAL B N 1
ATOM 4249 C CA . VAL B 1 150 ? 11.031 -0.473 -15.523 1 98.38 150 VAL B CA 1
ATOM 4250 C C . VAL B 1 150 ? 10.633 0.792 -14.766 1 98.38 150 VAL B C 1
ATOM 4252 O O . VAL B 1 150 ? 10.57 1.877 -15.352 1 98.38 150 VAL B O 1
ATOM 4255 N N . ALA B 1 151 ? 10.391 0.688 -13.484 1 98.12 151 ALA B N 1
ATOM 4256 C CA . ALA B 1 151 ? 10.008 1.826 -12.648 1 98.12 151 ALA B CA 1
ATOM 4257 C C . ALA B 1 151 ? 11.164 2.801 -12.484 1 98.12 151 ALA B C 1
ATOM 4259 O O . ALA B 1 151 ? 10.969 3.961 -12.117 1 98.12 151 ALA B O 1
ATOM 4260 N N . GLY B 1 152 ? 12.406 2.322 -12.664 1 97.69 152 GLY B N 1
ATOM 4261 C CA . GLY B 1 152 ? 13.578 3.174 -12.555 1 97.69 152 GLY B CA 1
ATOM 4262 C C . GLY B 1 152 ? 14.289 3.055 -11.219 1 97.69 152 GLY B C 1
ATOM 4263 O O . GLY B 1 152 ? 15.055 3.939 -10.836 1 97.69 152 GLY B O 1
ATOM 4264 N N . VAL B 1 153 ? 14.008 1.981 -10.453 1 98.31 153 VAL B N 1
ATOM 4265 C CA . VAL B 1 153 ? 14.703 1.784 -9.188 1 98.31 153 VAL B CA 1
ATOM 4266 C C . VAL B 1 153 ? 16.203 1.614 -9.438 1 98.31 153 VAL B C 1
ATOM 4268 O O . VAL B 1 153 ? 16.609 0.769 -10.234 1 98.31 153 VAL B O 1
ATOM 4271 N N . LYS B 1 154 ? 16.984 2.295 -8.727 1 95.62 154 LYS B N 1
ATOM 4272 C CA . LYS B 1 154 ? 18.422 2.322 -9.016 1 95.62 154 LYS B CA 1
ATOM 4273 C C . LYS B 1 154 ? 19.156 1.229 -8.242 1 95.62 154 LYS B C 1
ATOM 4275 O O . LYS B 1 154 ? 20.109 0.652 -8.742 1 95.62 154 LYS B O 1
ATOM 4280 N N . GLN B 1 155 ? 18.688 1.003 -7.027 1 98.19 155 GLN B N 1
ATOM 4281 C CA . GLN B 1 155 ? 19.344 0.009 -6.191 1 98.19 155 GLN B CA 1
ATOM 4282 C C . GLN B 1 155 ? 18.406 -1.138 -5.844 1 98.19 155 GLN B C 1
ATOM 4284 O O . GLN B 1 155 ? 17.438 -0.947 -5.113 1 98.19 155 GLN B O 1
ATOM 4289 N N . ILE B 1 156 ? 18.719 -2.316 -6.352 1 98.81 156 ILE B N 1
ATOM 4290 C CA . ILE B 1 156 ? 17.906 -3.5 -6.109 1 98.81 156 ILE B CA 1
ATOM 4291 C C . ILE B 1 156 ? 18.766 -4.605 -5.5 1 98.81 156 ILE B C 1
ATOM 4293 O O . ILE B 1 156 ? 19.797 -4.973 -6.055 1 98.81 156 ILE B O 1
ATOM 4297 N N . ALA B 1 157 ? 18.375 -5.086 -4.367 1 98.88 157 ALA B N 1
ATOM 4298 C CA . ALA B 1 157 ? 18.984 -6.25 -3.729 1 98.88 157 ALA B CA 1
ATOM 4299 C C . ALA B 1 157 ? 18.047 -7.445 -3.746 1 98.88 157 ALA B C 1
ATOM 4301 O O . ALA B 1 157 ? 16.828 -7.277 -3.785 1 98.88 157 ALA B O 1
ATOM 4302 N N . LEU B 1 158 ? 18.641 -8.586 -3.785 1 98.75 158 LEU B N 1
ATOM 4303 C CA . LEU B 1 158 ? 17.875 -9.82 -3.748 1 98.75 158 LEU B CA 1
ATOM 4304 C C . LEU B 1 158 ? 18.297 -10.703 -2.576 1 98.75 158 LEU B C 1
ATOM 4306 O O . LEU B 1 158 ? 19.5 -10.836 -2.305 1 98.75 158 LEU B O 1
ATOM 4310 N N . ALA B 1 159 ? 17.359 -11.203 -1.853 1 98.38 159 ALA B N 1
ATOM 4311 C CA . ALA B 1 159 ? 17.625 -12.211 -0.825 1 98.38 159 ALA B CA 1
ATOM 4312 C C . ALA B 1 159 ? 16.969 -13.539 -1.172 1 98.38 159 ALA B C 1
ATOM 4314 O O . ALA B 1 159 ? 15.844 -13.57 -1.682 1 98.38 159 ALA B O 1
ATOM 4315 N N . THR B 1 160 ? 17.641 -14.578 -0.991 1 97.5 160 THR B N 1
ATOM 4316 C CA . THR B 1 160 ? 17.172 -15.953 -1.137 1 97.5 160 THR B CA 1
ATOM 4317 C C . THR B 1 160 ? 17.875 -16.859 -0.131 1 97.5 160 THR B C 1
ATOM 4319 O O . THR B 1 160 ? 19.047 -16.688 0.166 1 97.5 160 THR B O 1
ATOM 4322 N N . PRO B 1 161 ? 17.188 -17.812 0.428 1 95.69 161 PRO B N 1
ATOM 4323 C CA . PRO B 1 161 ? 17.828 -18.656 1.438 1 95.69 161 PRO B CA 1
ATOM 4324 C C . PRO B 1 161 ? 18.969 -19.484 0.868 1 95.69 161 PRO B C 1
ATOM 4326 O O . PRO B 1 161 ? 18.922 -19.891 -0.293 1 95.69 161 PRO B O 1
ATOM 4329 N N . ALA B 1 162 ? 19.906 -19.812 1.72 1 92.69 162 ALA B N 1
ATOM 4330 C CA . ALA B 1 162 ? 21 -20.703 1.348 1 92.69 162 ALA B CA 1
ATOM 4331 C C . ALA B 1 162 ? 20.562 -22.156 1.403 1 92.69 162 ALA B C 1
ATOM 4333 O O . ALA B 1 162 ? 19.656 -22.516 2.156 1 92.69 162 ALA B O 1
ATOM 4334 N N . SER B 1 163 ? 21.25 -22.906 0.551 1 89 163 SER B N 1
ATOM 4335 C CA . SER B 1 163 ? 21.109 -24.344 0.706 1 89 163 SER B CA 1
ATOM 4336 C C . SER B 1 163 ? 21.875 -24.844 1.93 1 89 163 SER B C 1
ATOM 4338 O O . SER B 1 163 ? 22.594 -24.078 2.574 1 89 163 SER B O 1
ATOM 4340 N N . LEU B 1 164 ? 21.688 -26.109 2.215 1 87.94 164 LEU B N 1
ATOM 4341 C CA . LEU B 1 164 ? 22.312 -26.703 3.389 1 87.94 164 LEU B CA 1
ATOM 4342 C C . LEU B 1 164 ? 23.828 -26.594 3.312 1 87.94 164 LEU B C 1
ATOM 4344 O O . LEU B 1 164 ? 24.5 -26.484 4.34 1 87.94 164 LEU B O 1
ATOM 4348 N N . ASP B 1 165 ? 24.297 -26.531 2.092 1 88.44 165 ASP B N 1
ATOM 4349 C CA . ASP B 1 165 ? 25.75 -26.469 1.901 1 88.44 165 ASP B CA 1
ATOM 4350 C C . ASP B 1 165 ? 26.234 -25.016 1.822 1 88.44 165 ASP B C 1
ATOM 4352 O O . ASP B 1 165 ? 27.406 -24.766 1.567 1 88.44 165 ASP B O 1
ATOM 4356 N N . GLY B 1 166 ? 25.281 -24.094 1.928 1 90.5 166 GLY B N 1
ATOM 4357 C CA . GLY B 1 166 ? 25.656 -22.688 2.006 1 90.5 166 GLY B CA 1
ATOM 4358 C C . GLY B 1 166 ? 25.656 -22 0.657 1 90.5 166 GLY B C 1
ATOM 4359 O O . GLY B 1 166 ? 26.188 -20.906 0.519 1 90.5 166 GLY B O 1
ATOM 4360 N N . MET B 1 167 ? 25.125 -22.656 -0.278 1 90.56 167 MET B N 1
ATOM 4361 C CA . MET B 1 167 ? 25.109 -22.078 -1.62 1 90.56 167 MET B CA 1
ATOM 4362 C C . MET B 1 167 ? 23.719 -21.516 -1.952 1 90.56 167 MET B C 1
ATOM 4364 O O . MET B 1 167 ? 22.719 -21.922 -1.355 1 90.56 167 MET B O 1
ATOM 4368 N N . ALA B 1 168 ? 23.734 -20.531 -2.842 1 92.81 168 ALA B N 1
ATOM 4369 C CA . ALA B 1 168 ? 22.469 -20.094 -3.432 1 92.81 168 ALA B CA 1
ATOM 4370 C C . ALA B 1 168 ? 22.094 -20.953 -4.629 1 92.81 168 ALA B C 1
ATOM 4372 O O . ALA B 1 168 ? 22.969 -21.5 -5.312 1 92.81 168 ALA B O 1
ATOM 4373 N N . ASN B 1 169 ? 20.844 -21.109 -4.844 1 94.06 169 ASN B N 1
ATOM 4374 C CA . ASN B 1 169 ? 20.391 -21.875 -6 1 94.06 169 ASN B CA 1
ATOM 4375 C C . ASN B 1 169 ? 20.891 -21.281 -7.309 1 94.06 169 ASN B C 1
ATOM 4377 O O . ASN B 1 169 ? 20.672 -20.094 -7.578 1 94.06 169 ASN B O 1
ATOM 4381 N N . PRO B 1 170 ? 21.516 -22.078 -8.102 1 94.5 170 PRO B N 1
ATOM 4382 C CA . PRO B 1 170 ? 22.125 -21.547 -9.312 1 94.5 170 PRO B CA 1
ATOM 4383 C C . PRO B 1 170 ? 21.109 -20.953 -10.281 1 94.5 170 PRO B C 1
ATOM 4385 O O . PRO B 1 170 ? 21.406 -19.984 -10.992 1 94.5 170 PRO B O 1
ATOM 4388 N N . THR B 1 171 ? 19.906 -21.469 -10.344 1 95.5 171 THR B N 1
ATOM 4389 C CA . THR B 1 171 ? 18.906 -20.953 -11.281 1 95.5 171 THR B CA 1
ATOM 4390 C C . THR B 1 171 ? 18.406 -19.594 -10.82 1 95.5 171 THR B C 1
ATOM 4392 O O . THR B 1 171 ? 18.078 -18.734 -11.641 1 95.5 171 THR B O 1
ATOM 4395 N N . ILE B 1 172 ? 18.344 -19.375 -9.516 1 96.75 172 ILE B N 1
ATOM 4396 C CA . ILE B 1 172 ? 17.984 -18.062 -8.961 1 96.75 172 ILE B CA 1
ATOM 4397 C C . ILE B 1 172 ? 19.078 -17.047 -9.305 1 96.75 172 ILE B C 1
ATOM 4399 O O . ILE B 1 172 ? 18.781 -15.938 -9.742 1 96.75 172 ILE B O 1
ATOM 4403 N N . LEU B 1 173 ? 20.328 -17.469 -9.109 1 97.44 173 LEU B N 1
ATOM 4404 C CA . LEU B 1 173 ? 21.438 -16.594 -9.43 1 97.44 173 LEU B CA 1
ATOM 4405 C C . LEU B 1 173 ? 21.438 -16.219 -10.914 1 97.44 173 LEU B C 1
ATOM 4407 O O . LEU B 1 173 ? 21.688 -15.062 -11.266 1 97.44 173 LEU B O 1
ATOM 4411 N N . ALA B 1 174 ? 21.141 -17.188 -11.742 1 96.88 174 ALA B N 1
ATOM 4412 C CA . ALA B 1 174 ? 21.094 -16.953 -13.18 1 96.88 174 ALA B CA 1
ATOM 4413 C C . ALA B 1 174 ? 20 -15.961 -13.539 1 96.88 174 ALA B C 1
ATOM 4415 O O . ALA B 1 174 ? 20.219 -15.031 -14.312 1 96.88 174 ALA B O 1
ATOM 4416 N N . ALA B 1 175 ? 18.797 -16.172 -12.992 1 97.81 175 ALA B N 1
ATOM 4417 C CA . ALA B 1 175 ? 17.688 -15.266 -13.242 1 97.81 175 ALA B CA 1
ATOM 4418 C C . ALA B 1 175 ? 18.016 -13.852 -12.773 1 97.81 175 ALA B C 1
ATOM 4420 O O . ALA B 1 175 ? 17.688 -12.875 -13.445 1 97.81 175 ALA B O 1
ATOM 4421 N N . ALA B 1 176 ? 18.672 -13.758 -11.602 1 98 176 ALA B N 1
ATOM 4422 C CA . ALA B 1 176 ? 19.078 -12.453 -11.078 1 98 176 ALA B CA 1
ATOM 4423 C C . ALA B 1 176 ? 20.031 -11.758 -12.031 1 98 176 ALA B C 1
ATOM 4425 O O . ALA B 1 176 ? 19.891 -10.562 -12.312 1 98 176 ALA B O 1
ATOM 4426 N N . HIS B 1 177 ? 20.969 -12.516 -12.516 1 97.69 177 HIS B N 1
ATOM 4427 C CA . HIS B 1 177 ? 21.922 -11.961 -13.469 1 97.69 177 HIS B CA 1
ATOM 4428 C C . HIS B 1 177 ? 21.234 -11.477 -14.734 1 97.69 177 HIS B C 1
ATOM 4430 O O . HIS B 1 177 ? 21.531 -10.391 -15.234 1 97.69 177 HIS B O 1
ATOM 4436 N N . ILE B 1 178 ? 20.344 -12.312 -15.195 1 97.75 178 ILE B N 1
ATOM 4437 C CA . ILE B 1 178 ? 19.594 -11.961 -16.406 1 97.75 178 ILE B CA 1
ATOM 4438 C C . ILE B 1 178 ? 18.812 -10.672 -16.156 1 97.75 178 ILE B C 1
ATOM 4440 O O . ILE B 1 178 ? 18.688 -9.836 -17.062 1 97.75 178 ILE B O 1
ATOM 4444 N N . ALA B 1 179 ? 18.344 -10.477 -14.961 1 97.75 179 ALA B N 1
ATOM 4445 C CA . ALA B 1 179 ? 17.578 -9.281 -14.602 1 97.75 179 ALA B CA 1
ATOM 4446 C C . ALA B 1 179 ? 18.5 -8.117 -14.258 1 97.75 179 ALA B C 1
ATOM 4448 O O . ALA B 1 179 ? 18.047 -7.02 -13.938 1 97.75 179 ALA B O 1
ATOM 4449 N N . GLY B 1 180 ? 19.797 -8.328 -14.203 1 96.31 180 GLY B N 1
ATOM 4450 C CA . GLY B 1 180 ? 20.766 -7.277 -13.938 1 96.31 180 GLY B CA 1
ATOM 4451 C C . GLY B 1 180 ? 20.984 -7.02 -12.453 1 96.31 180 GLY B C 1
ATOM 4452 O O . GLY B 1 180 ? 21.391 -5.922 -12.062 1 96.31 180 GLY B O 1
ATOM 4453 N N . ILE B 1 181 ? 20.656 -7.945 -11.625 1 97.69 181 ILE B N 1
ATOM 4454 C CA . ILE B 1 181 ? 20.828 -7.793 -10.188 1 97.69 181 ILE B CA 1
ATOM 4455 C C . ILE B 1 181 ? 22.125 -8.453 -9.75 1 97.69 181 ILE B C 1
ATOM 4457 O O . ILE B 1 181 ? 22.328 -9.656 -9.969 1 97.69 181 ILE B O 1
ATOM 4461 N N . GLU B 1 182 ? 22.906 -7.68 -9.031 1 94.75 182 GLU B N 1
ATOM 4462 C CA . GLU B 1 182 ? 24.203 -8.211 -8.633 1 94.75 182 GLU B CA 1
ATOM 4463 C C . GLU B 1 182 ? 24.328 -8.297 -7.113 1 94.75 182 GLU B C 1
ATOM 4465 O O . GLU B 1 182 ? 25.172 -9.031 -6.59 1 94.75 182 GLU B O 1
ATOM 4470 N N . GLU B 1 183 ? 23.578 -7.512 -6.473 1 98.38 183 GLU B N 1
ATOM 4471 C CA . GLU B 1 183 ? 23.578 -7.57 -5.012 1 98.38 183 GLU B CA 1
ATOM 4472 C C . GLU B 1 183 ? 22.609 -8.625 -4.504 1 98.38 183 GLU B C 1
ATOM 4474 O O . GLU B 1 183 ? 21.406 -8.391 -4.445 1 98.38 183 GLU B O 1
ATOM 4479 N N . ILE B 1 184 ? 23.156 -9.773 -4.133 1 98.5 184 ILE B N 1
ATOM 4480 C CA . ILE B 1 184 ? 22.344 -10.906 -3.715 1 98.5 184 ILE B CA 1
ATOM 4481 C C . ILE B 1 184 ? 22.844 -11.422 -2.363 1 98.5 184 ILE B C 1
ATOM 4483 O O . ILE B 1 184 ? 24.047 -11.57 -2.145 1 98.5 184 ILE B O 1
ATOM 4487 N N . TYR B 1 185 ? 21.922 -11.656 -1.489 1 98.44 185 TYR B N 1
ATOM 4488 C CA . TYR B 1 185 ? 22.234 -12.164 -0.158 1 98.44 185 TYR B CA 1
ATOM 4489 C C . TYR B 1 185 ? 21.625 -13.539 0.061 1 98.44 185 TYR B C 1
ATOM 4491 O O . TYR B 1 185 ? 20.469 -13.781 -0.322 1 98.44 185 TYR B O 1
ATOM 4499 N N . LYS B 1 186 ? 22.438 -14.484 0.726 1 97.06 186 LYS B N 1
ATOM 4500 C CA . LYS B 1 186 ? 21.984 -15.836 1.026 1 97.06 186 LYS B CA 1
ATOM 4501 C C . LYS B 1 186 ? 21.312 -15.906 2.396 1 97.06 186 LYS B C 1
ATOM 4503 O O . LYS B 1 186 ? 21.75 -16.641 3.273 1 97.06 186 LYS B O 1
ATOM 4508 N N . ILE B 1 187 ? 20.188 -15.156 2.541 1 97.06 187 ILE B N 1
ATOM 4509 C CA . ILE B 1 187 ? 19.406 -15.141 3.771 1 97.06 187 ILE B CA 1
ATOM 4510 C C . ILE B 1 187 ? 17.938 -15.344 3.445 1 97.06 187 ILE B C 1
ATOM 4512 O O . ILE B 1 187 ? 17.453 -14.922 2.387 1 97.06 187 ILE B O 1
ATOM 4516 N N . GLY B 1 188 ? 17.219 -16.031 4.395 1 96.38 188 GLY B N 1
ATOM 4517 C CA . GLY B 1 188 ? 15.859 -16.422 4.078 1 96.38 188 GLY B CA 1
ATOM 4518 C C . GLY B 1 188 ? 14.852 -15.969 5.113 1 96.38 188 GLY B C 1
ATOM 4519 O O . GLY B 1 188 ? 15.211 -15.672 6.254 1 96.38 188 GLY B O 1
ATOM 4520 N N . GLY B 1 189 ? 13.602 -15.859 4.672 1 96.06 189 GLY B N 1
ATOM 4521 C CA . GLY B 1 189 ? 12.461 -15.688 5.562 1 96.06 189 GLY B CA 1
ATOM 4522 C C . GLY B 1 189 ? 12.539 -14.43 6.406 1 96.06 189 GLY B C 1
ATOM 4523 O O . GLY B 1 189 ? 12.828 -13.352 5.891 1 96.06 189 GLY B O 1
ATOM 4524 N N . ALA B 1 190 ? 12.289 -14.617 7.664 1 97.94 190 ALA B N 1
ATOM 4525 C CA . ALA B 1 190 ? 12.219 -13.5 8.602 1 97.94 190 ALA B CA 1
ATOM 4526 C C . ALA B 1 190 ? 13.586 -12.836 8.758 1 97.94 190 ALA B C 1
ATOM 4528 O O . ALA B 1 190 ? 13.672 -11.625 8.969 1 97.94 190 ALA B O 1
ATOM 4529 N N . VAL B 1 191 ? 14.617 -13.609 8.625 1 98.5 191 VAL B N 1
ATOM 4530 C CA . VAL B 1 191 ? 15.977 -13.086 8.75 1 98.5 191 VAL B CA 1
ATOM 4531 C C . VAL B 1 191 ? 16.234 -12.078 7.629 1 98.5 191 VAL B C 1
ATOM 4533 O O . VAL B 1 191 ? 16.75 -10.984 7.879 1 98.5 191 VAL B O 1
ATOM 4536 N N . ALA B 1 192 ? 15.852 -12.453 6.434 1 98.56 192 ALA B N 1
ATOM 4537 C CA . ALA B 1 192 ? 16.031 -11.57 5.285 1 98.56 192 ALA B CA 1
ATOM 4538 C C . ALA B 1 192 ? 15.234 -10.281 5.461 1 98.56 192 ALA B C 1
ATOM 4540 O O . ALA B 1 192 ? 15.75 -9.188 5.211 1 98.56 192 ALA B O 1
ATOM 4541 N N . MET B 1 193 ? 14.016 -10.43 5.91 1 98.69 193 MET B N 1
ATOM 4542 C CA . MET B 1 193 ? 13.156 -9.266 6.086 1 98.69 193 MET B CA 1
ATOM 4543 C C . MET B 1 193 ? 13.75 -8.305 7.109 1 98.69 193 MET B C 1
ATOM 4545 O O . MET B 1 193 ? 13.82 -7.098 6.871 1 98.69 193 MET B O 1
ATOM 4549 N N . ALA B 1 194 ? 14.188 -8.828 8.203 1 98.69 194 ALA B N 1
ATOM 4550 C CA . ALA B 1 194 ? 14.742 -8.008 9.273 1 98.69 194 ALA B CA 1
ATOM 4551 C C . ALA B 1 194 ? 16.031 -7.328 8.828 1 98.69 194 ALA B C 1
ATOM 4553 O O . ALA B 1 194 ? 16.25 -6.141 9.094 1 98.69 194 ALA B O 1
ATOM 4554 N N . ALA B 1 195 ? 16.875 -8.062 8.172 1 98.81 195 ALA B N 1
ATOM 4555 C CA . ALA B 1 195 ? 18.141 -7.508 7.695 1 98.81 195 ALA B CA 1
ATOM 4556 C C . ALA B 1 195 ? 17.906 -6.371 6.703 1 98.81 195 ALA B C 1
ATOM 4558 O O . ALA B 1 195 ? 18.578 -5.34 6.762 1 98.81 195 ALA B O 1
ATOM 4559 N N . PHE B 1 196 ? 16.984 -6.551 5.785 1 98.81 196 PHE B N 1
ATOM 4560 C CA . PHE B 1 196 ? 16.641 -5.523 4.809 1 98.81 196 PHE B CA 1
ATOM 4561 C C . PHE B 1 196 ? 16.047 -4.297 5.5 1 98.81 196 PHE B C 1
ATOM 4563 O O . PHE B 1 196 ? 16.328 -3.162 5.105 1 98.81 196 PHE B O 1
ATOM 4570 N N . ALA B 1 197 ? 15.281 -4.531 6.535 1 97.62 197 ALA B N 1
ATOM 4571 C CA . ALA B 1 197 ? 14.57 -3.439 7.191 1 97.62 197 ALA B CA 1
ATOM 4572 C C . ALA B 1 197 ? 15.516 -2.607 8.055 1 97.62 197 ALA B C 1
ATOM 4574 O O . ALA B 1 197 ? 15.492 -1.375 8 1 97.62 197 ALA B O 1
ATOM 4575 N N . TYR B 1 198 ? 16.359 -3.273 8.828 1 96.19 198 TYR B N 1
ATOM 4576 C CA . TYR B 1 198 ? 17.188 -2.586 9.812 1 96.19 198 TYR B CA 1
ATOM 4577 C C . TYR B 1 198 ? 18.578 -2.285 9.258 1 96.19 198 TYR B C 1
ATOM 4579 O O . TYR B 1 198 ? 19.25 -1.368 9.727 1 96.19 198 TYR B O 1
ATOM 4587 N N . GLY B 1 199 ? 18.984 -3.074 8.297 1 97.44 199 GLY B N 1
ATOM 4588 C CA . GLY B 1 199 ? 20.375 -3.029 7.875 1 97.44 199 GLY B CA 1
ATOM 4589 C C . GLY B 1 199 ? 21.312 -3.654 8.883 1 97.44 199 GLY B C 1
ATOM 4590 O O . GLY B 1 199 ? 20.984 -3.768 10.062 1 97.44 199 GLY B O 1
ATOM 4591 N N . THR B 1 200 ? 22.359 -4.188 8.391 1 97.88 200 THR B N 1
ATOM 4592 C CA . THR B 1 200 ? 23.516 -4.629 9.156 1 97.88 200 THR B CA 1
ATOM 4593 C C . THR B 1 200 ? 24.812 -4.16 8.5 1 97.88 200 THR B C 1
ATOM 4595 O O . THR B 1 200 ? 24.781 -3.438 7.5 1 97.88 200 THR B O 1
ATOM 4598 N N . ASP B 1 201 ? 25.922 -4.512 9.117 1 97.5 201 ASP B N 1
ATOM 4599 C CA . ASP B 1 201 ? 27.172 -4.16 8.484 1 97.5 201 ASP B CA 1
ATOM 4600 C C . ASP B 1 201 ? 27.312 -4.836 7.117 1 97.5 201 ASP B C 1
ATOM 4602 O O . ASP B 1 201 ? 27.938 -4.289 6.203 1 97.5 201 ASP B O 1
ATOM 4606 N N . THR B 1 202 ? 26.688 -5.953 6.895 1 97.88 202 THR B N 1
ATOM 4607 C CA . THR B 1 202 ? 26.781 -6.746 5.676 1 97.88 202 THR B CA 1
ATOM 4608 C C . THR B 1 202 ? 25.641 -6.414 4.719 1 97.88 202 THR B C 1
ATOM 4610 O O . THR B 1 202 ? 25.844 -6.316 3.508 1 97.88 202 THR B O 1
ATOM 4613 N N . VAL B 1 203 ? 24.516 -6.254 5.238 1 98.5 203 VAL B N 1
ATOM 4614 C CA . VAL B 1 203 ? 23.312 -6.027 4.434 1 98.5 203 VAL B CA 1
ATOM 4615 C C . VAL B 1 203 ? 22.875 -4.574 4.57 1 98.5 203 VAL B C 1
ATOM 4617 O O . VAL B 1 203 ? 22.516 -4.125 5.668 1 98.5 203 VAL B O 1
ATOM 4620 N N . GLN B 1 204 ? 22.859 -3.846 3.498 1 97.38 204 GLN B N 1
ATOM 4621 C CA . GLN B 1 204 ? 22.391 -2.463 3.527 1 97.38 204 GLN B CA 1
ATOM 4622 C C . GLN B 1 204 ? 20.875 -2.393 3.615 1 97.38 204 GLN B C 1
ATOM 4624 O O . GLN B 1 204 ? 20.172 -3.16 2.953 1 97.38 204 GLN B O 1
ATOM 4629 N N . LYS B 1 205 ? 20.391 -1.521 4.414 1 96.62 205 LYS B N 1
ATOM 4630 C CA . LYS B 1 205 ? 18.953 -1.352 4.605 1 96.62 205 LYS B CA 1
ATOM 4631 C C . LYS B 1 205 ? 18.266 -0.97 3.297 1 96.62 205 LYS B C 1
ATOM 4633 O O . LYS B 1 205 ? 18.875 -0.368 2.418 1 96.62 205 LYS B O 1
ATOM 4638 N N . VAL B 1 206 ? 17.016 -1.274 3.145 1 98.44 206 VAL B N 1
ATOM 4639 C CA . VAL B 1 206 ? 16.219 -0.908 1.969 1 98.44 206 VAL B CA 1
ATOM 4640 C C . VAL B 1 206 ? 15.008 -0.088 2.395 1 98.44 206 VAL B C 1
ATOM 4642 O O . VAL B 1 206 ? 14.695 -0.003 3.584 1 98.44 206 VAL B O 1
ATOM 4645 N N . ASP B 1 207 ? 14.328 0.509 1.44 1 98.12 207 ASP B N 1
ATOM 4646 C CA . ASP B 1 207 ? 13.141 1.313 1.712 1 98.12 207 ASP B CA 1
ATOM 4647 C C . ASP B 1 207 ? 11.875 0.471 1.61 1 98.12 207 ASP B C 1
ATOM 4649 O O . ASP B 1 207 ? 10.867 0.769 2.264 1 98.12 207 ASP B O 1
ATOM 4653 N N . LYS B 1 208 ? 11.93 -0.551 0.817 1 98.69 208 LYS B N 1
ATOM 4654 C CA . LYS B 1 208 ? 10.758 -1.402 0.623 1 98.69 208 LYS B CA 1
ATOM 4655 C C . LYS B 1 208 ? 11.172 -2.838 0.307 1 98.69 208 LYS B C 1
ATOM 4657 O O . LYS B 1 208 ? 12.109 -3.066 -0.456 1 98.69 208 LYS B O 1
ATOM 4662 N N . ILE B 1 209 ? 10.445 -3.795 0.875 1 98.88 209 ILE B N 1
ATOM 4663 C CA . ILE B 1 209 ? 10.648 -5.219 0.622 1 98.88 209 ILE B CA 1
ATOM 4664 C C . ILE B 1 209 ? 9.516 -5.754 -0.252 1 98.88 209 ILE B C 1
ATOM 4666 O O . ILE B 1 209 ? 8.344 -5.504 0.024 1 98.88 209 ILE B O 1
ATOM 4670 N N . VAL B 1 210 ? 9.852 -6.496 -1.312 1 98.81 210 VAL B N 1
ATOM 4671 C CA . VAL B 1 210 ? 8.859 -7.004 -2.252 1 98.81 210 VAL B CA 1
ATOM 4672 C C . VAL B 1 210 ? 9.102 -8.492 -2.502 1 98.81 210 VAL B C 1
ATOM 4674 O O . VAL B 1 210 ? 10.242 -8.922 -2.699 1 98.81 210 VAL B O 1
ATOM 4677 N N . GLY B 1 211 ? 8.008 -9.25 -2.459 1 97.88 211 GLY B N 1
ATOM 4678 C CA . GLY B 1 211 ? 8.109 -10.656 -2.824 1 97.88 211 GLY B CA 1
ATOM 4679 C C . GLY B 1 211 ? 7.414 -11.578 -1.843 1 97.88 211 GLY B C 1
ATOM 4680 O O . GLY B 1 211 ? 7.258 -11.242 -0.667 1 97.88 211 GLY B O 1
ATOM 4681 N N . PRO B 1 212 ? 7.012 -12.75 -2.291 1 95.44 212 PRO B N 1
ATOM 4682 C CA . PRO B 1 212 ? 6.387 -13.742 -1.412 1 95.44 212 PRO B CA 1
ATOM 4683 C C . PRO B 1 212 ? 7.398 -14.461 -0.521 1 95.44 212 PRO B C 1
ATOM 4685 O O . PRO B 1 212 ? 8.57 -14.586 -0.886 1 95.44 212 PRO B O 1
ATOM 4688 N N . ALA B 1 213 ? 6.934 -14.867 0.61 1 93.56 213 ALA B N 1
ATOM 4689 C CA . ALA B 1 213 ? 7.746 -15.625 1.564 1 93.56 213 ALA B CA 1
ATOM 4690 C C . ALA B 1 213 ? 6.895 -16.625 2.344 1 93.56 213 ALA B C 1
ATOM 4692 O O . ALA B 1 213 ? 5.668 -16.641 2.207 1 93.56 213 ALA B O 1
ATOM 4693 N N . ASN B 1 214 ? 7.562 -17.516 3.029 1 90.06 214 ASN B N 1
ATOM 4694 C CA . ASN B 1 214 ? 6.828 -18.391 3.932 1 90.06 214 ASN B CA 1
ATOM 4695 C C . ASN B 1 214 ? 6.152 -17.609 5.055 1 90.06 214 ASN B C 1
ATOM 4697 O O . ASN B 1 214 ? 6.297 -16.375 5.133 1 90.06 214 ASN B O 1
ATOM 4701 N N . ILE B 1 215 ? 5.453 -18.297 5.863 1 91.12 215 ILE B N 1
ATOM 4702 C CA . ILE B 1 215 ? 4.609 -17.641 6.859 1 91.12 215 ILE B CA 1
ATOM 4703 C C . ILE B 1 215 ? 5.473 -16.797 7.789 1 91.12 215 ILE B C 1
ATOM 4705 O O . ILE B 1 215 ? 5.059 -15.719 8.219 1 91.12 215 ILE B O 1
ATOM 4709 N N . TYR B 1 216 ? 6.73 -17.234 8.117 1 94.12 216 TYR B N 1
ATOM 4710 C CA . TYR B 1 216 ? 7.625 -16.469 8.969 1 94.12 216 TYR B CA 1
ATOM 4711 C C . TYR B 1 216 ? 8.039 -15.164 8.289 1 94.12 216 TYR B C 1
ATOM 4713 O O . TYR B 1 216 ? 8.039 -14.102 8.906 1 94.12 216 TYR B O 1
ATOM 4721 N N . GLY B 1 217 ? 8.422 -15.289 6.992 1 95.75 217 GLY B N 1
ATOM 4722 C CA . GLY B 1 217 ? 8.758 -14.094 6.23 1 95.75 217 GLY B CA 1
ATOM 4723 C C . GLY B 1 217 ? 7.586 -13.141 6.074 1 95.75 217 GLY B C 1
ATOM 4724 O O . GLY B 1 217 ? 7.746 -11.93 6.199 1 95.75 217 GLY B O 1
ATOM 4725 N N . THR B 1 218 ? 6.426 -13.719 5.824 1 94.81 218 THR B N 1
ATOM 4726 C CA . THR B 1 218 ? 5.223 -12.922 5.629 1 94.81 218 THR B CA 1
ATOM 4727 C C . THR B 1 218 ? 4.875 -12.148 6.895 1 94.81 218 THR B C 1
ATOM 4729 O O . THR B 1 218 ? 4.586 -10.953 6.84 1 94.81 218 THR B O 1
ATOM 4732 N N . LEU B 1 219 ? 4.945 -12.773 8.023 1 94.31 219 LEU B N 1
ATOM 4733 C CA . LEU B 1 219 ? 4.617 -12.117 9.281 1 94.31 219 LEU B CA 1
ATOM 4734 C C . LEU B 1 219 ? 5.715 -11.141 9.695 1 94.31 219 LEU B C 1
ATOM 4736 O O . LEU B 1 219 ? 5.441 -10.133 10.352 1 94.31 219 LEU B O 1
ATOM 4740 N N . ALA B 1 220 ? 6.957 -11.453 9.289 1 96.75 220 ALA B N 1
ATOM 4741 C CA . ALA B 1 220 ? 8.031 -10.492 9.516 1 96.75 220 ALA B CA 1
ATOM 4742 C C . ALA B 1 220 ? 7.785 -9.203 8.727 1 96.75 220 ALA B C 1
ATOM 4744 O O . ALA B 1 220 ? 7.996 -8.102 9.242 1 96.75 220 ALA B O 1
ATOM 4745 N N . LYS B 1 221 ? 7.355 -9.359 7.461 1 96.69 221 LYS B N 1
ATOM 4746 C CA . LYS B 1 221 ? 6.992 -8.18 6.676 1 96.69 221 LYS B CA 1
ATOM 4747 C C . LYS B 1 221 ? 5.934 -7.348 7.387 1 96.69 221 LYS B C 1
ATOM 4749 O O . LYS B 1 221 ? 6.055 -6.125 7.473 1 96.69 221 LYS B O 1
ATOM 4754 N N . LYS B 1 222 ? 4.938 -7.996 7.887 1 94.44 222 LYS B N 1
ATOM 4755 C CA . LYS B 1 222 ? 3.881 -7.305 8.617 1 94.44 222 LYS B CA 1
ATOM 4756 C C . LYS B 1 222 ? 4.438 -6.598 9.852 1 94.44 222 LYS B C 1
ATOM 4758 O O . LYS B 1 222 ? 4.125 -5.43 10.094 1 94.44 222 LYS B O 1
ATOM 4763 N N . TYR B 1 223 ? 5.285 -7.27 10.578 1 93.12 223 TYR B N 1
ATOM 4764 C CA . TYR B 1 223 ? 5.879 -6.746 11.805 1 93.12 223 TYR B CA 1
ATOM 4765 C C . TYR B 1 223 ? 6.727 -5.516 11.516 1 93.12 223 TYR B C 1
ATOM 4767 O O . TYR B 1 223 ? 6.723 -4.555 12.297 1 93.12 223 TYR B O 1
ATOM 4775 N N . LEU B 1 224 ? 7.398 -5.523 10.438 1 95.69 224 LEU B N 1
ATOM 4776 C CA . LEU B 1 224 ? 8.398 -4.508 10.125 1 95.69 224 LEU B CA 1
ATOM 4777 C C . LEU B 1 224 ? 7.777 -3.346 9.359 1 95.69 224 LEU B C 1
ATOM 4779 O O . LEU B 1 224 ? 8.414 -2.301 9.188 1 95.69 224 LEU B O 1
ATOM 4783 N N . TYR B 1 225 ? 6.48 -3.533 8.938 1 95.5 225 TYR B N 1
ATOM 4784 C CA . TYR B 1 225 ? 5.805 -2.492 8.172 1 95.5 225 TYR B CA 1
ATOM 4785 C C . TYR B 1 225 ? 5.785 -1.176 8.938 1 95.5 225 TYR B C 1
ATOM 4787 O O . TYR B 1 225 ? 5.406 -1.139 10.109 1 95.5 225 TYR B O 1
ATOM 4795 N N . GLY B 1 226 ? 6.199 -0.058 8.266 1 92.19 226 GLY B N 1
ATOM 4796 C CA . GLY B 1 226 ? 6.367 1.243 8.891 1 92.19 226 GLY B CA 1
ATOM 4797 C C . GLY B 1 226 ? 7.82 1.664 9.008 1 92.19 226 GLY B C 1
ATOM 4798 O O . GLY B 1 226 ? 8.156 2.834 8.805 1 92.19 226 GLY B O 1
ATOM 4799 N N . ILE B 1 227 ? 8.633 0.659 9.391 1 92.25 227 ILE B N 1
ATOM 4800 C CA . ILE B 1 227 ? 10.078 0.85 9.359 1 92.25 227 ILE B CA 1
ATOM 4801 C C . ILE B 1 227 ? 10.586 0.756 7.926 1 92.25 227 ILE B C 1
ATOM 4803 O O . ILE B 1 227 ? 11.5 1.483 7.535 1 92.25 227 ILE B O 1
ATOM 4807 N N . VAL B 1 228 ? 9.953 -0.124 7.234 1 96.31 228 VAL B N 1
ATOM 4808 C CA . VAL B 1 228 ? 10.188 -0.387 5.82 1 96.31 228 VAL B CA 1
ATOM 4809 C C . VAL B 1 228 ? 8.859 -0.551 5.094 1 96.31 228 VAL B C 1
ATOM 4811 O O . VAL B 1 228 ? 7.844 -0.889 5.715 1 96.31 228 VAL B O 1
ATOM 4814 N N . GLY B 1 229 ? 8.797 -0.194 3.846 1 97.44 229 GLY B N 1
ATOM 4815 C CA . GLY B 1 229 ? 7.625 -0.52 3.053 1 97.44 229 GLY B CA 1
ATOM 4816 C C . GLY B 1 229 ? 7.566 -1.979 2.645 1 97.44 229 GLY B C 1
ATOM 4817 O O . GLY B 1 229 ? 8.594 -2.662 2.613 1 97.44 229 GLY B O 1
ATOM 4818 N N . ILE B 1 230 ? 6.367 -2.453 2.385 1 98.19 230 ILE B N 1
ATOM 4819 C CA . ILE B 1 230 ? 6.184 -3.795 1.843 1 98.19 230 ILE B CA 1
ATOM 4820 C C . ILE B 1 230 ? 5.156 -3.758 0.714 1 98.19 230 ILE B C 1
ATOM 4822 O O . ILE B 1 230 ? 4.348 -2.83 0.632 1 98.19 230 ILE B O 1
ATOM 4826 N N . ASP B 1 231 ? 5.203 -4.75 -0.142 1 97.69 231 ASP B N 1
ATOM 4827 C CA . ASP B 1 231 ? 4.25 -4.828 -1.246 1 97.69 231 ASP B CA 1
ATOM 4828 C C . ASP B 1 231 ? 2.928 -5.438 -0.786 1 97.69 231 ASP B C 1
ATOM 4830 O O . ASP B 1 231 ? 1.878 -5.16 -1.369 1 97.69 231 ASP B O 1
ATOM 4834 N N . GLY B 1 232 ? 2.957 -6.246 0.119 1 95.25 232 GLY B N 1
ATOM 4835 C CA . GLY B 1 232 ? 1.774 -6.918 0.635 1 95.25 232 GLY B CA 1
ATOM 4836 C C . GLY B 1 232 ? 2.094 -8.18 1.405 1 95.25 232 GLY B C 1
ATOM 4837 O O . GLY B 1 232 ? 3.262 -8.484 1.664 1 95.25 232 GLY B O 1
ATOM 4838 N N . LEU B 1 233 ? 1.045 -8.875 1.774 1 93.75 233 LEU B N 1
ATOM 4839 C CA . LEU B 1 233 ? 1.148 -10.156 2.469 1 93.75 233 LEU B CA 1
ATOM 4840 C C . LEU B 1 233 ? 0.694 -11.297 1.569 1 93.75 233 LEU B C 1
ATOM 4842 O O . LEU B 1 233 ? -0.378 -11.227 0.964 1 93.75 233 LEU B O 1
ATOM 4846 N N . TYR B 1 234 ? 1.539 -12.234 1.491 1 91.88 234 TYR B N 1
ATOM 4847 C CA . TYR B 1 234 ? 1.232 -13.367 0.621 1 91.88 234 TYR B CA 1
ATOM 4848 C C . TYR B 1 234 ? 0.954 -14.625 1.438 1 91.88 234 TYR B C 1
ATOM 4850 O O . TYR B 1 234 ? 1.754 -15.008 2.295 1 91.88 234 TYR B O 1
ATOM 4858 N N . GLY B 1 235 ? -0.187 -15.148 1.274 1 87.06 235 GLY B N 1
ATOM 4859 C CA . GLY B 1 235 ? -0.533 -16.453 1.84 1 87.06 235 GLY B CA 1
ATOM 4860 C C . GLY B 1 235 ? -0.479 -17.578 0.827 1 87.06 235 GLY B C 1
ATOM 4861 O O . GLY B 1 235 ? 0.231 -17.484 -0.177 1 87.06 235 GLY B O 1
ATOM 4862 N N . PRO B 1 236 ? -1.132 -18.609 1.16 1 88.5 236 PRO B N 1
ATOM 4863 C CA . PRO B 1 236 ? -1.166 -19.719 0.214 1 88.5 236 PRO B CA 1
ATOM 4864 C C . PRO B 1 236 ? -1.804 -19.344 -1.121 1 88.5 236 PRO B C 1
ATOM 4866 O O . PRO B 1 236 ? -2.752 -18.562 -1.157 1 88.5 236 PRO B O 1
ATOM 4869 N N . SER B 1 237 ? -1.283 -19.891 -2.119 1 91.19 237 SER B N 1
ATOM 4870 C CA . SER B 1 237 ? -1.785 -19.578 -3.453 1 91.19 237 SER B CA 1
ATOM 4871 C C . SER B 1 237 ? -3.178 -20.172 -3.668 1 91.19 237 SER B C 1
ATOM 4873 O O . SER B 1 237 ? -3.539 -21.172 -3.053 1 91.19 237 SER B O 1
ATOM 4875 N N . ASP B 1 238 ? -3.963 -19.516 -4.484 1 94.06 238 ASP B N 1
ATOM 4876 C CA . ASP B 1 238 ? -5.312 -20 -4.758 1 94.06 238 ASP B CA 1
ATOM 4877 C C . ASP B 1 238 ? -5.738 -19.672 -6.188 1 94.06 238 ASP B C 1
ATOM 4879 O O . ASP B 1 238 ? -5.129 -18.828 -6.84 1 94.06 238 ASP B O 1
ATOM 4883 N N . ALA B 1 239 ? -6.664 -20.453 -6.672 1 96.69 239 ALA B N 1
ATOM 4884 C CA . ALA B 1 239 ? -7.195 -20.281 -8.023 1 96.69 239 ALA B CA 1
ATOM 4885 C C . ALA B 1 239 ? -8.664 -20.688 -8.094 1 96.69 239 ALA B C 1
ATOM 4887 O O . ALA B 1 239 ? -9.086 -21.625 -7.406 1 96.69 239 ALA B O 1
ATOM 4888 N N . ALA B 1 240 ? -9.406 -19.969 -8.859 1 97.44 240 ALA B N 1
ATOM 4889 C CA . ALA B 1 240 ? -10.797 -20.281 -9.164 1 97.44 240 ALA B CA 1
ATOM 4890 C C . ALA B 1 240 ? -11.023 -20.391 -10.672 1 97.44 240 ALA B C 1
ATOM 4892 O O . ALA B 1 240 ? -10.508 -19.578 -11.438 1 97.44 240 ALA B O 1
ATOM 4893 N N . ILE B 1 241 ? -11.742 -21.422 -11.062 1 98.56 241 ILE B N 1
ATOM 4894 C CA . ILE B 1 241 ? -12.07 -21.625 -12.477 1 98.56 241 ILE B CA 1
ATOM 4895 C C . ILE B 1 241 ? -13.586 -21.516 -12.672 1 98.56 241 ILE B C 1
ATOM 4897 O O . ILE B 1 241 ? -14.352 -22.219 -12 1 98.56 241 ILE B O 1
ATOM 4901 N N . VAL B 1 242 ? -13.977 -20.609 -13.516 1 98.56 242 VAL B N 1
ATOM 4902 C CA . VAL B 1 242 ? -15.352 -20.547 -14.008 1 98.56 242 VAL B CA 1
ATOM 4903 C C . VAL B 1 242 ? -15.438 -21.234 -15.367 1 98.56 242 VAL B C 1
ATOM 4905 O O . VAL B 1 242 ? -14.734 -20.859 -16.312 1 98.56 242 VAL B O 1
ATOM 4908 N N . ALA B 1 243 ? -16.266 -22.25 -15.492 1 98.44 243 ALA B N 1
ATOM 4909 C CA . ALA B 1 243 ? -16.297 -23.016 -16.734 1 98.44 243 ALA B CA 1
ATOM 4910 C C . ALA B 1 243 ? -17.719 -23.234 -17.219 1 98.44 243 ALA B C 1
ATOM 4912 O O . ALA B 1 243 ? -18.609 -23.547 -16.406 1 98.44 243 ALA B O 1
ATOM 4913 N N . ASP B 1 244 ? -17.938 -23.062 -18.5 1 97.06 244 ASP B N 1
ATOM 4914 C CA . ASP B 1 244 ? -19.234 -23.391 -19.062 1 97.06 244 ASP B CA 1
ATOM 4915 C C . ASP B 1 244 ? -19.234 -24.797 -19.672 1 97.06 244 ASP B C 1
ATOM 4917 O O . ASP B 1 244 ? -18.266 -25.547 -19.5 1 97.06 244 ASP B O 1
ATOM 4921 N N . VAL B 1 245 ? -20.312 -25.172 -20.344 1 95 245 VAL B N 1
ATOM 4922 C CA . VAL B 1 245 ? -20.547 -26.531 -20.797 1 95 245 VAL B CA 1
ATOM 4923 C C . VAL B 1 245 ? -19.578 -26.875 -21.938 1 95 245 VAL B C 1
ATOM 4925 O O . VAL B 1 245 ? -19.281 -28.047 -22.188 1 95 245 VAL B O 1
ATOM 4928 N N . GLY B 1 246 ? -19.031 -25.938 -22.547 1 95 246 GLY B N 1
ATOM 4929 C CA . GLY B 1 246 ? -18.156 -26.188 -23.688 1 95 246 GLY B CA 1
ATOM 4930 C C . GLY B 1 246 ? -16.703 -26.375 -23.281 1 95 246 GLY B C 1
ATOM 4931 O O . GLY B 1 246 ? -15.859 -26.734 -24.109 1 95 246 GLY B O 1
ATOM 4932 N N . ALA B 1 247 ? -16.375 -26.234 -22.031 1 97.19 247 ALA B N 1
ATOM 4933 C CA . ALA B 1 247 ? -14.992 -26.344 -21.562 1 97.19 247 ALA B CA 1
ATOM 4934 C C . ALA B 1 247 ? -14.508 -27.797 -21.594 1 97.19 247 ALA B C 1
ATOM 4936 O O . ALA B 1 247 ? -15.312 -28.719 -21.484 1 97.19 247 ALA B O 1
ATOM 4937 N N . ASN B 1 248 ? -13.203 -27.984 -21.797 1 97.81 248 ASN B N 1
ATOM 4938 C CA . ASN B 1 248 ? -12.586 -29.297 -21.797 1 97.81 248 ASN B CA 1
ATOM 4939 C C . ASN B 1 248 ? -12.25 -29.766 -20.375 1 97.81 248 ASN B C 1
ATOM 4941 O O . ASN B 1 248 ? -11.328 -29.234 -19.75 1 97.81 248 ASN B O 1
ATOM 4945 N N . PRO B 1 249 ? -12.945 -30.812 -19.891 1 98.19 249 PRO B N 1
ATOM 4946 C CA . PRO B 1 249 ? -12.742 -31.234 -18.5 1 98.19 249 PRO B CA 1
ATOM 4947 C C . PRO B 1 249 ? -11.289 -31.625 -18.219 1 98.19 249 PRO B C 1
ATOM 4949 O O . PRO B 1 249 ? -10.797 -31.406 -17.109 1 98.19 249 PRO B O 1
ATOM 4952 N N . ALA B 1 250 ? -10.641 -32.219 -19.203 1 98 250 ALA B N 1
ATOM 4953 C CA . ALA B 1 250 ? -9.25 -32.594 -19.016 1 98 250 ALA B CA 1
ATOM 4954 C C . ALA B 1 250 ? -8.359 -31.375 -18.797 1 98 250 ALA B C 1
ATOM 4956 O O . ALA B 1 250 ? -7.438 -31.422 -17.969 1 98 250 ALA B O 1
ATOM 4957 N N . GLN B 1 251 ? -8.617 -30.344 -19.484 1 98.19 251 GLN B N 1
ATOM 4958 C CA . GLN B 1 251 ? -7.875 -29.109 -19.328 1 98.19 251 GLN B CA 1
ATOM 4959 C C . GLN B 1 251 ? -8.156 -28.469 -17.969 1 98.19 251 GLN B C 1
ATOM 4961 O O . GLN B 1 251 ? -7.23 -28.016 -17.297 1 98.19 251 GLN B O 1
ATOM 4966 N N . LEU B 1 252 ? -9.406 -28.438 -17.594 1 98.5 252 LEU B N 1
ATOM 4967 C CA . LEU B 1 252 ? -9.781 -27.859 -16.297 1 98.5 252 LEU B CA 1
ATOM 4968 C C . LEU B 1 252 ? -9.086 -28.594 -15.164 1 98.5 252 LEU B C 1
ATOM 4970 O O . LEU B 1 252 ? -8.57 -27.969 -14.234 1 98.5 252 LEU B O 1
ATOM 4974 N N . ALA B 1 253 ? -9.062 -29.891 -15.258 1 97.62 253 ALA B N 1
ATOM 4975 C CA . ALA B 1 253 ? -8.398 -30.719 -14.25 1 97.62 253 ALA B CA 1
ATOM 4976 C C . ALA B 1 253 ? -6.91 -30.406 -14.172 1 97.62 253 ALA B C 1
ATOM 4978 O O . ALA B 1 253 ? -6.352 -30.266 -13.086 1 97.62 253 ALA B O 1
ATOM 4979 N N . ALA B 1 254 ? -6.305 -30.297 -15.328 1 97.5 254 ALA B N 1
ATOM 4980 C CA . ALA B 1 254 ? -4.879 -30 -15.391 1 97.5 254 ALA B CA 1
ATOM 4981 C C . ALA B 1 254 ? -4.578 -28.641 -14.75 1 97.5 254 ALA B C 1
ATOM 4983 O O . ALA B 1 254 ? -3.566 -28.484 -14.062 1 97.5 254 ALA B O 1
ATOM 4984 N N . ASP B 1 255 ? -5.426 -27.719 -14.992 1 98 255 ASP B N 1
ATOM 4985 C CA . ASP B 1 255 ? -5.242 -26.391 -14.438 1 98 255 ASP B CA 1
ATOM 4986 C C . ASP B 1 255 ? -5.379 -26.391 -12.922 1 98 255 ASP B C 1
ATOM 4988 O O . ASP B 1 255 ? -4.617 -25.734 -12.219 1 98 255 ASP B O 1
ATOM 4992 N N . LEU B 1 256 ? -6.336 -27.062 -12.406 1 97.62 256 LEU B N 1
ATOM 4993 C CA . LEU B 1 256 ? -6.508 -27.188 -10.961 1 97.62 256 LEU B CA 1
ATOM 4994 C C . LEU B 1 256 ? -5.289 -27.859 -10.336 1 97.62 256 LEU B C 1
ATOM 4996 O O . LEU B 1 256 ? -4.797 -27.422 -9.297 1 97.62 256 LEU B O 1
ATOM 5000 N N . ILE B 1 257 ? -4.805 -28.875 -11 1 96.12 257 ILE B N 1
ATOM 5001 C CA . ILE B 1 257 ? -3.658 -29.625 -10.508 1 96.12 257 ILE B CA 1
ATOM 5002 C C . ILE B 1 257 ? -2.414 -28.75 -10.523 1 96.12 257 ILE B C 1
ATOM 5004 O O . ILE B 1 257 ? -1.617 -28.766 -9.578 1 96.12 257 ILE B O 1
ATOM 5008 N N . ALA B 1 258 ? -2.275 -27.969 -11.562 1 96.25 258 ALA B N 1
ATOM 5009 C CA . ALA B 1 258 ? -1.134 -27.062 -11.664 1 96.25 258 ALA B CA 1
ATOM 5010 C C . ALA B 1 258 ? -1.062 -26.125 -10.461 1 96.25 258 ALA B C 1
ATOM 5012 O O . ALA B 1 258 ? 0.005 -25.953 -9.867 1 96.25 258 ALA B O 1
ATOM 5013 N N . GLN B 1 259 ? -2.18 -25.578 -10.062 1 95.69 259 GLN B N 1
ATOM 5014 C CA . GLN B 1 259 ? -2.199 -24.688 -8.906 1 95.69 259 GLN B CA 1
ATOM 5015 C C . GLN B 1 259 ? -1.985 -25.453 -7.609 1 95.69 259 GLN B C 1
ATOM 5017 O O . GLN B 1 259 ? -1.284 -24.984 -6.707 1 95.69 259 GLN B O 1
ATOM 5022 N N . ALA B 1 260 ? -2.498 -26.609 -7.496 1 93.94 260 ALA B N 1
ATOM 5023 C CA . ALA B 1 260 ? -2.477 -27.406 -6.273 1 93.94 260 ALA B CA 1
ATOM 5024 C C . ALA B 1 260 ? -1.065 -27.906 -5.965 1 93.94 260 ALA B C 1
ATOM 5026 O O . ALA B 1 260 ? -0.739 -28.188 -4.809 1 93.94 260 ALA B O 1
ATOM 5027 N N . GLU B 1 261 ? -0.245 -27.969 -6.969 1 92.38 261 GLU B N 1
ATOM 5028 C CA . GLU B 1 261 ? 1.054 -28.594 -6.754 1 92.38 261 GLU B CA 1
ATOM 5029 C C . GLU B 1 261 ? 2.021 -27.656 -6.055 1 92.38 261 GLU B C 1
ATOM 5031 O O . GLU B 1 261 ? 3.146 -28.031 -5.73 1 92.38 261 GLU B O 1
ATOM 5036 N N . HIS B 1 262 ? 1.594 -26.375 -5.809 1 88.75 262 HIS B N 1
ATOM 5037 C CA . HIS B 1 262 ? 2.422 -25.422 -5.086 1 88.75 262 HIS B CA 1
ATOM 5038 C C . HIS B 1 262 ? 2.621 -25.844 -3.635 1 88.75 262 HIS B C 1
ATOM 5040 O O . HIS B 1 262 ? 3.646 -25.547 -3.025 1 88.75 262 HIS B O 1
ATOM 5046 N N . GLY B 1 263 ? 1.585 -26.469 -3.109 1 87.44 263 GLY B N 1
ATOM 5047 C CA . GLY B 1 263 ? 1.654 -26.906 -1.722 1 87.44 263 GLY B CA 1
ATOM 5048 C C . GLY B 1 263 ? 0.334 -27.438 -1.194 1 87.44 263 GLY B C 1
ATOM 5049 O O . GLY B 1 263 ? -0.721 -27.188 -1.78 1 87.44 263 GLY B O 1
ATOM 5050 N N . GLY B 1 264 ? 0.468 -28.062 -0.069 1 87.25 264 GLY B N 1
ATOM 5051 C CA . GLY B 1 264 ? -0.711 -28.672 0.526 1 87.25 264 GLY B CA 1
ATOM 5052 C C . GLY B 1 264 ? -1.727 -27.656 1.013 1 87.25 264 GLY B C 1
ATOM 5053 O O . GLY B 1 264 ? -2.906 -27.984 1.176 1 87.25 264 GLY B O 1
ATOM 5054 N N . ASP B 1 265 ? -1.338 -26.422 1.153 1 87.75 265 ASP B N 1
ATOM 5055 C CA . ASP B 1 265 ? -2.234 -25.391 1.677 1 87.75 265 ASP B CA 1
ATOM 5056 C C . ASP B 1 265 ? -2.828 -24.547 0.546 1 87.75 265 ASP B C 1
ATOM 5058 O O . ASP B 1 265 ? -3.566 -23.594 0.797 1 87.75 265 ASP B O 1
ATOM 5062 N N . SER B 1 266 ? -2.535 -24.938 -0.691 1 91.25 266 SER B N 1
ATOM 5063 C CA . SER B 1 266 ? -3.133 -24.234 -1.823 1 91.25 266 SER B CA 1
ATOM 5064 C C . SER B 1 266 ? -4.637 -24.484 -1.892 1 91.25 266 SER B C 1
ATOM 5066 O O . SER B 1 266 ? -5.121 -25.531 -1.469 1 91.25 266 SER B O 1
ATOM 5068 N N . PHE B 1 267 ? -5.344 -23.562 -2.393 1 92.88 267 PHE B N 1
ATOM 5069 C CA . PHE B 1 267 ? -6.789 -23.703 -2.543 1 92.88 267 PHE B CA 1
ATOM 5070 C C . PHE B 1 267 ? -7.195 -23.578 -4.008 1 92.88 267 PHE B C 1
ATOM 5072 O O . PHE B 1 267 ? -6.797 -22.625 -4.688 1 92.88 267 PHE B O 1
ATOM 5079 N N . VAL B 1 268 ? -7.949 -24.547 -4.469 1 95.75 268 VAL B N 1
ATOM 5080 C CA . VAL B 1 268 ? -8.445 -24.5 -5.844 1 95.75 268 VAL B CA 1
ATOM 5081 C C . VAL B 1 268 ? -9.953 -24.75 -5.855 1 95.75 268 VAL B C 1
ATOM 5083 O O . VAL B 1 268 ? -10.469 -25.516 -5.039 1 95.75 268 VAL B O 1
ATOM 5086 N N . CYS B 1 269 ? -10.609 -24.078 -6.793 1 95.94 269 CYS B N 1
ATOM 5087 C CA . CYS B 1 269 ? -12.062 -24.172 -6.867 1 95.94 269 CYS B CA 1
ATOM 5088 C C . CYS B 1 269 ? -12.531 -24.141 -8.32 1 95.94 269 CYS B C 1
ATOM 5090 O O . CYS B 1 269 ? -12.008 -23.375 -9.133 1 95.94 269 CYS B O 1
ATOM 5092 N N . LEU B 1 270 ? -13.438 -25.047 -8.633 1 97.88 270 LEU B N 1
ATOM 5093 C CA . LEU B 1 270 ? -14.156 -25.016 -9.898 1 97.88 270 LEU B CA 1
ATOM 5094 C C . LEU B 1 270 ? -15.602 -24.562 -9.695 1 97.88 270 LEU B C 1
ATOM 5096 O O . LEU B 1 270 ? -16.312 -25.125 -8.844 1 97.88 270 LEU B O 1
ATOM 5100 N N . LEU B 1 271 ? -16.031 -23.562 -10.398 1 97.38 271 LEU B N 1
ATOM 5101 C CA . LEU B 1 271 ? -17.406 -23.078 -10.422 1 97.38 271 LEU B CA 1
ATOM 5102 C C . LEU B 1 271 ? -18.031 -23.281 -11.797 1 97.38 271 LEU B C 1
ATOM 5104 O O . LEU B 1 271 ? -17.562 -22.719 -12.789 1 97.38 271 LEU B O 1
ATOM 5108 N N . THR B 1 272 ? -19.078 -24.047 -11.914 1 96.88 272 THR B N 1
ATOM 5109 C CA . THR B 1 272 ? -19.703 -24.344 -13.195 1 96.88 272 THR B CA 1
ATOM 5110 C C . THR B 1 272 ? -21.203 -24.562 -13.023 1 96.88 272 THR B C 1
ATOM 5112 O O . THR B 1 272 ? -21.656 -24.984 -11.961 1 96.88 272 THR B O 1
ATOM 5115 N N . ALA B 1 273 ? -21.922 -24.219 -14.086 1 95 273 ALA B N 1
ATOM 5116 C CA . ALA B 1 273 ? -23.375 -24.453 -14.086 1 95 273 ALA B CA 1
ATOM 5117 C C . ALA B 1 273 ? -23.703 -25.797 -14.727 1 95 273 ALA B C 1
ATOM 5119 O O . ALA B 1 273 ? -24.875 -26.141 -14.914 1 95 273 ALA B O 1
ATOM 5120 N N . SER B 1 274 ? -22.719 -26.594 -15.055 1 96.06 274 SER B N 1
ATOM 5121 C CA . SER B 1 274 ? -22.906 -27.906 -15.672 1 96.06 274 SER B CA 1
ATOM 5122 C C . SER B 1 274 ? -22.516 -29.031 -14.711 1 96.06 274 SER B C 1
ATOM 5124 O O . SER B 1 274 ? -21.328 -29.203 -14.406 1 96.06 274 SER B O 1
ATOM 5126 N N . ALA B 1 275 ? -23.469 -29.812 -14.383 1 95 275 ALA B N 1
ATOM 5127 C CA . ALA B 1 275 ? -23.219 -30.969 -13.516 1 95 275 ALA B CA 1
ATOM 5128 C C . ALA B 1 275 ? -22.281 -31.969 -14.203 1 95 275 ALA B C 1
ATOM 5130 O O . ALA B 1 275 ? -21.453 -32.625 -13.539 1 95 275 ALA B O 1
ATOM 5131 N N . GLN B 1 276 ? -22.453 -32.031 -15.461 1 96.69 276 GLN B N 1
ATOM 5132 C CA . GLN B 1 276 ? -21.609 -32.938 -16.234 1 96.69 276 GLN B CA 1
ATOM 5133 C C . GLN B 1 276 ? -20.141 -32.531 -16.172 1 96.69 276 GLN B C 1
ATOM 5135 O O . GLN B 1 276 ? -19.266 -33.344 -15.938 1 96.69 276 GLN B O 1
ATOM 5140 N N . ILE B 1 277 ? -19.906 -31.266 -16.375 1 97.31 277 ILE B N 1
ATOM 5141 C CA . ILE B 1 277 ? -18.547 -30.75 -16.312 1 97.31 277 ILE B CA 1
ATOM 5142 C C . ILE B 1 277 ? -17.969 -31.016 -14.922 1 97.31 277 ILE B C 1
ATOM 5144 O O . ILE B 1 277 ? -16.812 -31.438 -14.797 1 97.31 277 ILE B O 1
ATOM 5148 N N . ALA B 1 278 ? -18.734 -30.781 -13.891 1 96.56 278 ALA B N 1
ATOM 5149 C CA . ALA B 1 278 ? -18.281 -31.016 -12.516 1 96.56 278 ALA B CA 1
ATOM 5150 C C . ALA B 1 278 ? -17.828 -32.469 -12.328 1 96.56 278 ALA B C 1
ATOM 5152 O O . ALA B 1 278 ? -16.734 -32.719 -11.805 1 96.56 278 ALA B O 1
ATOM 5153 N N . ARG B 1 279 ? -18.625 -33.375 -12.82 1 96.31 279 ARG B N 1
ATOM 5154 C CA . ARG B 1 279 ? -18.312 -34.812 -12.664 1 96.31 279 ARG B CA 1
ATOM 5155 C C . ARG B 1 279 ? -17.109 -35.188 -13.516 1 96.31 279 ARG B C 1
ATOM 5157 O O . ARG B 1 279 ? -16.234 -35.938 -13.055 1 96.31 279 ARG B O 1
ATOM 5164 N N . ASP B 1 280 ? -17.141 -34.688 -14.727 1 97.69 280 ASP B N 1
ATOM 5165 C CA . ASP B 1 280 ? -16.062 -35.031 -15.641 1 97.69 280 ASP B CA 1
ATOM 5166 C C . ASP B 1 280 ? -14.719 -34.531 -15.125 1 97.69 280 ASP B C 1
ATOM 5168 O O . ASP B 1 280 ? -13.703 -35.219 -15.25 1 97.69 280 ASP B O 1
ATOM 5172 N N . VAL B 1 281 ? -14.703 -33.344 -14.562 1 97.94 281 VAL B N 1
ATOM 5173 C CA . VAL B 1 281 ? -13.461 -32.781 -14.039 1 97.94 281 VAL B CA 1
ATOM 5174 C C . VAL B 1 281 ? -12.977 -33.594 -12.852 1 97.94 281 VAL B C 1
ATOM 5176 O O . VAL B 1 281 ? -11.781 -33.875 -12.727 1 97.94 281 VAL B O 1
ATOM 5179 N N . GLN B 1 282 ? -13.875 -33.969 -11.984 1 96.06 282 GLN B N 1
ATOM 5180 C CA . GLN B 1 282 ? -13.508 -34.812 -10.852 1 96.06 282 GLN B CA 1
ATOM 5181 C C . GLN B 1 282 ? -12.836 -36.125 -11.32 1 96.06 282 GLN B C 1
ATOM 5183 O O . GLN B 1 282 ? -11.812 -36.531 -10.773 1 96.06 282 GLN B O 1
ATOM 5188 N N . SER B 1 283 ? -13.43 -36.719 -12.305 1 96.31 283 SER B N 1
ATOM 5189 C CA . SER B 1 283 ? -12.883 -37.938 -12.859 1 96.31 283 SER B CA 1
ATOM 5190 C C . SER B 1 283 ? -11.508 -37.719 -13.477 1 96.31 283 SER B C 1
ATOM 5192 O O . SER B 1 283 ? -10.594 -38.531 -13.297 1 96.31 283 SER B O 1
ATOM 5194 N N . GLU B 1 284 ? -11.422 -36.656 -14.227 1 96.75 284 GLU B N 1
ATOM 5195 C CA . GLU B 1 284 ? -10.148 -36.312 -14.867 1 96.75 284 GLU B CA 1
ATOM 5196 C C . GLU B 1 284 ? -9.055 -36.062 -13.844 1 96.75 284 GLU B C 1
ATOM 5198 O O . GLU B 1 284 ? -7.887 -36.406 -14.078 1 96.75 284 GLU B O 1
ATOM 5203 N N . ILE B 1 285 ? -9.367 -35.438 -12.703 1 95.75 285 ILE B N 1
ATOM 5204 C CA . ILE B 1 285 ? -8.398 -35.219 -11.641 1 95.75 285 ILE B CA 1
ATOM 5205 C C . ILE B 1 285 ? -7.844 -36.531 -11.141 1 95.75 285 ILE B C 1
ATOM 5207 O O . ILE B 1 285 ? -6.629 -36.688 -10.969 1 95.75 285 ILE B O 1
ATOM 5211 N N . GLU B 1 286 ? -8.68 -37.5 -10.961 1 93.44 286 GLU B N 1
ATOM 5212 C CA . GLU B 1 286 ? -8.258 -38.812 -10.5 1 93.44 286 GLU B CA 1
ATOM 5213 C C . GLU B 1 286 ? -7.312 -39.5 -11.5 1 93.44 286 GLU B C 1
ATOM 5215 O O . GLU B 1 286 ? -6.293 -40.062 -11.109 1 93.44 286 GLU B O 1
ATOM 5220 N N . VAL B 1 287 ? -7.645 -39.344 -12.695 1 94.25 287 VAL B N 1
ATOM 5221 C CA . VAL B 1 287 ? -6.844 -39.938 -13.766 1 94.25 287 VAL B CA 1
ATOM 5222 C C . VAL B 1 287 ? -5.469 -39.281 -13.805 1 94.25 287 VAL B C 1
ATOM 5224 O O . VAL B 1 287 ? -4.445 -39.969 -13.875 1 94.25 287 VAL B O 1
ATOM 5227 N N . GLN B 1 288 ? -5.453 -38.031 -13.758 1 93.88 288 GLN B N 1
ATOM 5228 C CA . GLN B 1 288 ? -4.211 -37.281 -13.898 1 93.88 288 GLN B CA 1
ATOM 5229 C C . GLN B 1 288 ? -3.346 -37.406 -12.648 1 93.88 288 GLN B C 1
ATOM 5231 O O . GLN B 1 288 ? -2.125 -37.219 -12.711 1 93.88 288 GLN B O 1
ATOM 5236 N N . LEU B 1 289 ? -3.893 -37.688 -11.469 1 92.19 289 LEU B N 1
ATOM 5237 C CA . LEU B 1 289 ? -3.154 -37.844 -10.227 1 92.19 289 LEU B CA 1
ATOM 5238 C C . LEU B 1 289 ? -2.359 -39.156 -10.242 1 92.19 289 LEU B C 1
ATOM 5240 O O . LEU B 1 289 ? -1.302 -39.25 -9.617 1 92.19 289 LEU B O 1
ATOM 5244 N N . LEU B 1 290 ? -2.873 -40.188 -10.805 1 87.31 290 LEU B N 1
ATOM 5245 C CA . LEU B 1 290 ? -2.225 -41.5 -10.852 1 87.31 290 LEU B CA 1
ATOM 5246 C C . LEU B 1 290 ? -0.832 -41.406 -11.469 1 87.31 290 LEU B C 1
ATOM 5248 O O . LEU B 1 290 ? 0.086 -42.125 -11.055 1 87.31 290 LEU B O 1
ATOM 5252 N N . GLY B 1 291 ? -0.447 -40.5 -12.258 1 76.19 291 GLY B N 1
ATOM 5253 C CA . GLY B 1 291 ? 0.826 -40.344 -12.938 1 76.19 291 GLY B CA 1
ATOM 5254 C C . GLY B 1 291 ? 1.661 -39.219 -12.406 1 76.19 291 GLY B C 1
ATOM 5255 O O . GLY B 1 291 ? 2.75 -38.938 -12.914 1 76.19 291 GLY B O 1
ATOM 5256 N N . SER B 1 292 ? 1.182 -38.781 -11.195 1 82.12 292 SER B N 1
ATOM 5257 C CA . SER B 1 292 ? 1.854 -37.531 -10.812 1 82.12 292 SER B CA 1
ATOM 5258 C C . SER B 1 292 ? 3.002 -37.812 -9.852 1 82.12 292 SER B C 1
ATOM 5260 O O . SER B 1 292 ? 2.895 -38.688 -8.977 1 82.12 292 SER B O 1
ATOM 5262 N N . LEU B 1 293 ? 4.148 -37.125 -10.055 1 76.75 293 LEU B N 1
ATOM 5263 C CA . LEU B 1 293 ? 5.336 -37.219 -9.219 1 76.75 293 LEU B CA 1
ATOM 5264 C C . LEU B 1 293 ? 5.105 -36.5 -7.879 1 76.75 293 LEU B C 1
ATOM 5266 O O . LEU B 1 293 ? 5.848 -36.719 -6.922 1 76.75 293 LEU B O 1
ATOM 5270 N N . ARG B 1 294 ? 4.129 -35.656 -7.695 1 80.81 294 ARG B N 1
ATOM 5271 C CA . ARG B 1 294 ? 3.846 -34.906 -6.484 1 80.81 294 ARG B CA 1
ATOM 5272 C C . ARG B 1 294 ? 2.52 -35.344 -5.867 1 80.81 294 ARG B C 1
ATOM 5274 O O . ARG B 1 294 ? 1.767 -34.5 -5.355 1 80.81 294 ARG B O 1
ATOM 5281 N N . ALA B 1 295 ? 2.266 -36.531 -5.844 1 82.31 295 ALA B N 1
ATOM 5282 C CA . ALA B 1 295 ? 0.947 -37.062 -5.5 1 82.31 295 ALA B CA 1
ATOM 5283 C C . ALA B 1 295 ? 0.568 -36.719 -4.066 1 82.31 295 ALA B C 1
ATOM 5285 O O . ALA B 1 295 ? -0.571 -36.312 -3.799 1 82.31 295 ALA B O 1
ATOM 5286 N N . LYS B 1 296 ? 1.453 -36.781 -3.158 1 83.31 296 LYS B N 1
ATOM 5287 C CA . LYS 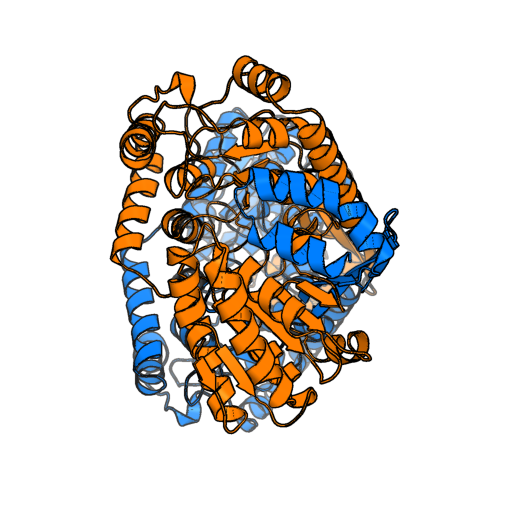B 1 296 ? 1.13 -36.562 -1.755 1 83.31 296 LYS B CA 1
ATOM 5288 C C . LYS B 1 296 ? 0.666 -35.125 -1.537 1 83.31 296 LYS B C 1
ATOM 5290 O O . LYS B 1 296 ? -0.386 -34.875 -0.938 1 83.31 296 LYS B O 1
ATOM 5295 N N . ILE B 1 297 ? 1.414 -34.125 -2.047 1 87.06 297 ILE B N 1
ATOM 5296 C CA . ILE B 1 297 ? 1.081 -32.719 -1.899 1 87.06 297 ILE B CA 1
ATOM 5297 C C . ILE B 1 297 ? -0.23 -32.406 -2.623 1 87.06 297 ILE B C 1
ATOM 5299 O O . ILE B 1 297 ? -1.052 -31.641 -2.137 1 87.06 297 ILE B O 1
ATOM 5303 N N . LEU B 1 298 ? -0.392 -33.062 -3.705 1 91.25 298 LEU B N 1
ATOM 5304 C CA . LEU B 1 298 ? -1.58 -32.812 -4.52 1 91.25 298 LEU B CA 1
ATOM 5305 C C . LEU B 1 298 ? -2.834 -33.312 -3.809 1 91.25 298 LEU B C 1
ATOM 5307 O O . LEU B 1 298 ? -3.867 -32.656 -3.818 1 91.25 298 LEU B O 1
ATOM 5311 N N . VAL B 1 299 ? -2.678 -34.438 -3.215 1 89.88 299 VAL B N 1
ATOM 5312 C CA . VAL B 1 299 ? -3.824 -35 -2.514 1 89.88 299 VAL B CA 1
ATOM 5313 C C . VAL B 1 299 ? -4.227 -34.094 -1.354 1 89.88 299 VAL B C 1
ATOM 5315 O O . VAL B 1 299 ? -5.414 -33.844 -1.151 1 89.88 299 VAL B O 1
ATOM 5318 N N . GLU B 1 300 ? -3.293 -33.625 -0.682 1 90 300 GLU B N 1
ATOM 5319 C CA . GLU B 1 300 ? -3.559 -32.719 0.435 1 90 300 GLU B CA 1
ATOM 5320 C C . GLU B 1 300 ? -4.254 -31.438 -0.038 1 90 300 GLU B C 1
ATOM 5322 O O . GLU B 1 300 ? -5.242 -31 0.56 1 90 300 GLU B O 1
ATOM 5327 N N . ALA B 1 301 ? -3.744 -30.828 -1.071 1 90.5 301 ALA B N 1
ATOM 5328 C CA . ALA B 1 301 ? -4.312 -29.594 -1.6 1 90.5 301 ALA B CA 1
ATOM 5329 C C . ALA B 1 301 ? -5.715 -29.828 -2.15 1 90.5 301 ALA B C 1
ATOM 5331 O O . ALA B 1 301 ? -6.625 -29.031 -1.906 1 90.5 301 ALA B O 1
ATOM 5332 N N . LEU B 1 302 ? -5.871 -30.922 -2.822 1 92.56 302 LEU B N 1
ATOM 5333 C CA . LEU B 1 302 ? -7.133 -31.188 -3.504 1 92.56 302 LEU B CA 1
ATOM 5334 C C . LEU B 1 302 ? -8.211 -31.594 -2.508 1 92.56 302 LEU B C 1
ATOM 5336 O O . LEU B 1 302 ? -9.406 -31.453 -2.781 1 92.56 302 LEU B O 1
ATOM 5340 N N . GLU B 1 303 ? -7.746 -32.062 -1.353 1 89.06 303 GLU B N 1
ATOM 5341 C CA . GLU B 1 303 ? -8.703 -32.375 -0.292 1 89.06 303 GLU B CA 1
ATOM 5342 C C . GLU B 1 303 ? -9.43 -31.125 0.179 1 89.06 303 GLU B C 1
ATOM 5344 O O . GLU B 1 303 ? -10.586 -31.188 0.595 1 89.06 303 GLU B O 1
ATOM 5349 N N . ASN B 1 304 ? -8.789 -30.031 0.071 1 87.12 304 ASN B N 1
ATOM 5350 C CA . ASN B 1 304 ? -9.375 -28.75 0.485 1 87.12 304 ASN B CA 1
ATOM 5351 C C . ASN B 1 304 ? -10.031 -28.031 -0.688 1 87.12 304 ASN B C 1
ATOM 5353 O O . ASN B 1 304 ? -10.656 -26.984 -0.504 1 87.12 304 ASN B O 1
ATOM 5357 N N . GLY B 1 305 ? -9.828 -28.547 -1.894 1 92.81 305 GLY B N 1
ATOM 5358 C CA . GLY B 1 305 ? -10.391 -27.938 -3.084 1 92.81 305 GLY B CA 1
ATOM 5359 C C . GLY B 1 305 ? -11.891 -28.141 -3.213 1 92.81 305 GLY B C 1
ATOM 5360 O O . GLY B 1 305 ? -12.469 -28.984 -2.537 1 92.81 305 GLY B O 1
ATOM 5361 N N . LEU B 1 306 ? -12.547 -27.297 -4.012 1 94.06 306 LEU B N 1
ATOM 5362 C CA . LEU B 1 306 ? -14 -27.328 -4.152 1 94.06 306 LEU B CA 1
ATOM 5363 C C . LEU B 1 306 ? -14.398 -27.453 -5.617 1 94.06 306 LEU B C 1
ATOM 5365 O O . LEU B 1 306 ? -13.766 -26.844 -6.488 1 94.06 306 LEU B O 1
ATOM 5369 N N . ILE B 1 307 ? -15.328 -28.266 -5.867 1 95.81 307 ILE B N 1
ATOM 5370 C CA . ILE B 1 307 ? -16.094 -28.266 -7.109 1 95.81 307 ILE B CA 1
ATOM 5371 C C . ILE B 1 307 ? -17.531 -27.859 -6.816 1 95.81 307 ILE B C 1
ATOM 5373 O O . ILE B 1 307 ? -18.281 -28.594 -6.168 1 95.81 307 ILE B O 1
ATOM 5377 N N . CYS B 1 308 ? -17.906 -26.703 -7.312 1 94.88 308 CYS B N 1
ATOM 5378 C CA . CYS B 1 308 ? -19.219 -26.141 -7.004 1 94.88 308 CYS B CA 1
ATOM 5379 C C . CYS B 1 308 ? -20.109 -26.141 -8.234 1 94.88 308 CYS B C 1
ATOM 5381 O O . CYS B 1 308 ? -19.812 -25.484 -9.234 1 94.88 308 CYS B O 1
ATOM 5383 N N . HIS B 1 309 ? -21.156 -26.875 -8.18 1 94.56 309 HIS B N 1
ATOM 5384 C CA . HIS B 1 309 ? -22.203 -26.812 -9.188 1 94.56 309 HIS B CA 1
ATOM 5385 C C . HIS B 1 309 ? -23.203 -25.703 -8.859 1 94.56 309 HIS B C 1
ATOM 5387 O O . HIS B 1 309 ? -24 -25.828 -7.918 1 94.56 309 HIS B O 1
ATOM 5393 N N . VAL B 1 310 ? -23.203 -24.641 -9.648 1 94.12 310 VAL B N 1
ATOM 5394 C CA . VAL B 1 310 ? -24.031 -23.469 -9.375 1 94.12 310 VAL B CA 1
ATOM 5395 C C . VAL B 1 310 ? -25.172 -23.391 -10.383 1 94.12 310 VAL B C 1
ATOM 5397 O O . VAL B 1 310 ? -25.219 -24.172 -11.336 1 94.12 310 VAL B O 1
ATOM 5400 N N . ASP B 1 311 ? -26.109 -22.438 -10.195 1 93.5 311 ASP B N 1
ATOM 5401 C CA . ASP B 1 311 ? -27.328 -22.391 -10.977 1 93.5 311 ASP B CA 1
ATOM 5402 C C . ASP B 1 311 ? -27.094 -21.719 -12.328 1 93.5 311 ASP B C 1
ATOM 5404 O O . ASP B 1 311 ? -27.797 -22.031 -13.305 1 93.5 311 ASP B O 1
ATOM 5408 N N . SER B 1 312 ? -26.156 -20.781 -12.398 1 94.62 312 SER B N 1
ATOM 5409 C CA . SER B 1 312 ? -25.859 -20.047 -13.633 1 94.62 312 SER B CA 1
ATOM 5410 C C . SER B 1 312 ? -24.422 -19.562 -13.648 1 94.62 312 SER B C 1
ATOM 5412 O O . SER B 1 312 ? -23.75 -19.547 -12.609 1 94.62 312 SER B O 1
ATOM 5414 N N . LEU B 1 313 ? -23.969 -19.188 -14.82 1 95.62 313 LEU B N 1
ATOM 5415 C CA . LEU B 1 313 ? -22.625 -18.625 -14.922 1 95.62 313 LEU B CA 1
ATOM 5416 C C . LEU B 1 313 ? -22.547 -17.297 -14.18 1 95.62 313 LEU B C 1
ATOM 5418 O O . LEU B 1 313 ? -21.484 -16.938 -13.656 1 95.62 313 LEU B O 1
ATOM 5422 N N . ASN B 1 314 ? -23.672 -16.609 -14.148 1 95.12 314 ASN B N 1
ATOM 5423 C CA . ASN B 1 314 ? -23.703 -15.391 -13.352 1 95.12 314 ASN B CA 1
ATOM 5424 C C . ASN B 1 314 ? -23.438 -15.672 -11.875 1 95.12 314 ASN B C 1
ATOM 5426 O O . ASN B 1 314 ? -22.703 -14.93 -11.219 1 95.12 314 ASN B O 1
ATOM 5430 N N . ASP B 1 315 ? -24.031 -16.734 -11.422 1 95.06 315 ASP B N 1
ATOM 5431 C CA . ASP B 1 315 ? -23.781 -17.141 -10.039 1 95.06 315 ASP B CA 1
ATOM 5432 C C . ASP B 1 315 ? -22.328 -17.531 -9.836 1 95.06 315 ASP B C 1
ATOM 5434 O O . ASP B 1 315 ? -21.75 -17.25 -8.789 1 95.06 315 ASP B O 1
ATOM 5438 N N . ALA B 1 316 ? -21.75 -18.188 -10.844 1 95.44 316 ALA B N 1
ATOM 5439 C CA . ALA B 1 316 ? -20.344 -18.562 -10.773 1 95.44 316 ALA B CA 1
ATOM 5440 C C . ALA B 1 316 ? -19.453 -17.328 -10.641 1 95.44 316 ALA B C 1
ATOM 5442 O O . ALA B 1 316 ? -18.547 -17.312 -9.812 1 95.44 316 ALA B O 1
ATOM 5443 N N . CYS B 1 317 ? -19.781 -16.328 -11.406 1 96.56 317 CYS B N 1
ATOM 5444 C CA . CYS B 1 317 ? -18.984 -15.109 -11.375 1 96.56 317 CYS B CA 1
ATOM 5445 C C . CYS B 1 317 ? -19.141 -14.398 -10.039 1 96.56 317 CYS B C 1
ATOM 5447 O O . CYS B 1 317 ? -18.156 -13.875 -9.492 1 96.56 317 CYS B O 1
ATOM 5449 N N . GLU B 1 318 ? -20.344 -14.375 -9.531 1 94.5 318 GLU B N 1
ATOM 5450 C CA . GLU B 1 318 ? -20.578 -13.75 -8.227 1 94.5 318 GLU B CA 1
ATOM 5451 C C . GLU B 1 318 ? -19.781 -14.445 -7.133 1 94.5 318 GLU B C 1
ATOM 5453 O O . GLU B 1 318 ? -19.188 -13.789 -6.273 1 94.5 318 GLU B O 1
ATOM 5458 N N . MET B 1 319 ? -19.75 -15.742 -7.191 1 93.69 319 MET B N 1
ATOM 5459 C CA . MET B 1 319 ? -19 -16.516 -6.215 1 93.69 319 MET B CA 1
ATOM 5460 C C . MET B 1 319 ? -17.5 -16.297 -6.383 1 93.69 319 MET B C 1
ATOM 5462 O O . MET B 1 319 ? -16.766 -16.188 -5.395 1 93.69 319 MET B O 1
ATOM 5466 N N . CYS B 1 320 ? -17.125 -16.25 -7.574 1 94.88 320 CYS B N 1
ATOM 5467 C CA . CYS B 1 320 ? -15.727 -15.977 -7.859 1 94.88 320 CYS B CA 1
ATOM 5468 C C . CYS B 1 320 ? -15.312 -14.617 -7.324 1 94.88 320 CYS B C 1
ATOM 5470 O O . CYS B 1 320 ? -14.234 -14.469 -6.746 1 94.88 320 CYS B O 1
ATOM 5472 N N . ASP B 1 321 ? -16.141 -13.648 -7.527 1 94.94 321 ASP B N 1
ATOM 5473 C CA . ASP B 1 321 ? -15.891 -12.297 -7.035 1 94.94 321 ASP B CA 1
ATOM 5474 C C . ASP B 1 321 ? -15.781 -12.273 -5.512 1 94.94 321 ASP B C 1
ATOM 5476 O O . ASP B 1 321 ? -14.945 -11.57 -4.953 1 94.94 321 ASP B O 1
ATOM 5480 N N . LEU B 1 322 ? -16.641 -13.031 -4.883 1 91.5 322 LEU B N 1
ATOM 5481 C CA . LEU B 1 322 ? -16.625 -13.133 -3.428 1 91.5 322 LEU B CA 1
ATOM 5482 C C . LEU B 1 322 ? -15.32 -13.75 -2.941 1 91.5 322 LEU B C 1
ATOM 5484 O O . LEU B 1 322 ? -14.789 -13.352 -1.908 1 91.5 322 LEU B O 1
ATOM 5488 N N . LEU B 1 323 ? -14.812 -14.688 -3.682 1 93.19 323 LEU B N 1
ATOM 5489 C CA . LEU B 1 323 ? -13.578 -15.383 -3.332 1 93.19 323 LEU B CA 1
ATOM 5490 C C . LEU B 1 323 ? -12.375 -14.453 -3.477 1 93.19 323 LEU B C 1
ATOM 5492 O O . LEU B 1 323 ? -11.422 -14.547 -2.703 1 93.19 323 LEU B O 1
ATOM 5496 N N . ALA B 1 324 ? -12.453 -13.539 -4.484 1 95.44 324 ALA B N 1
ATOM 5497 C CA . ALA B 1 324 ? -11.344 -12.625 -4.773 1 95.44 324 ALA B CA 1
ATOM 5498 C C . ALA B 1 324 ? -10.023 -13.383 -4.887 1 95.44 324 ALA B C 1
ATOM 5500 O O . ALA B 1 324 ? -9.055 -13.047 -4.207 1 95.44 324 ALA B O 1
ATOM 5501 N N . ALA B 1 325 ? -10.031 -14.312 -5.801 1 96.19 325 ALA B N 1
ATOM 5502 C CA . ALA B 1 325 ? -8.922 -15.266 -5.891 1 96.19 325 ALA B CA 1
ATOM 5503 C C . ALA B 1 325 ? -7.691 -14.609 -6.504 1 96.19 325 ALA B C 1
ATOM 5505 O O . ALA B 1 325 ? -7.797 -13.594 -7.199 1 96.19 325 ALA B O 1
ATOM 5506 N N . GLU B 1 326 ? -6.551 -15.219 -6.207 1 96.88 326 GLU B N 1
ATOM 5507 C CA . GLU B 1 326 ? -5.266 -14.852 -6.793 1 96.88 326 GLU B CA 1
ATOM 5508 C C . GLU B 1 326 ? -5.293 -14.992 -8.312 1 96.88 326 GLU B C 1
ATOM 5510 O O . GLU B 1 326 ? -4.969 -14.047 -9.031 1 96.88 326 GLU B O 1
ATOM 5515 N N . HIS B 1 327 ? -5.773 -16.141 -8.773 1 98.38 327 HIS B N 1
ATOM 5516 C CA . HIS B 1 327 ? -5.93 -16.438 -10.188 1 98.38 327 HIS B CA 1
ATOM 5517 C C . HIS B 1 327 ? -7.371 -16.812 -10.516 1 98.38 327 HIS B C 1
ATOM 5519 O O . HIS B 1 327 ? -7.957 -17.672 -9.852 1 98.38 327 HIS B O 1
ATOM 5525 N N . VAL B 1 328 ? -7.891 -16.25 -11.539 1 98.69 328 VAL B N 1
ATOM 5526 C CA . VAL B 1 328 ? -9.211 -16.625 -12.039 1 98.69 328 VAL B CA 1
ATOM 5527 C C . VAL B 1 328 ? -9.102 -17.047 -13.508 1 98.69 328 VAL B C 1
ATOM 5529 O O . VAL B 1 328 ? -8.547 -16.312 -14.328 1 98.69 328 VAL B O 1
ATOM 5532 N N . GLU B 1 329 ? -9.555 -18.234 -13.781 1 98.75 329 GLU B N 1
ATOM 5533 C CA . GLU B 1 329 ? -9.695 -18.688 -15.164 1 98.75 329 GLU B CA 1
ATOM 5534 C C . GLU B 1 329 ? -11.164 -18.734 -15.586 1 98.75 329 GLU B C 1
ATOM 5536 O O . GLU B 1 329 ? -12.016 -19.203 -14.828 1 98.75 329 GLU B O 1
ATOM 5541 N N . ILE B 1 330 ? -11.367 -18.25 -16.734 1 98.81 330 ILE B N 1
ATOM 5542 C CA . ILE B 1 330 ? -12.703 -18.359 -17.312 1 98.81 330 ILE B CA 1
ATOM 5543 C C . ILE B 1 330 ? -12.641 -19.125 -18.625 1 98.81 330 ILE B C 1
ATOM 5545 O O . ILE B 1 330 ? -12 -18.656 -19.578 1 98.81 330 ILE B O 1
ATOM 5549 N N . TRP B 1 331 ? -13.25 -20.266 -18.656 1 98.5 331 TRP B N 1
ATOM 5550 C CA . TRP B 1 331 ? -13.359 -21.078 -19.859 1 98.5 331 TRP B CA 1
ATOM 5551 C C . TRP B 1 331 ? -14.781 -21.062 -20.406 1 98.5 331 TRP B C 1
ATOM 5553 O O . TRP B 1 331 ? -15.648 -21.812 -19.938 1 98.5 331 TRP B O 1
ATOM 5563 N N . SER B 1 332 ? -15 -20.188 -21.344 1 97.75 332 SER B N 1
ATOM 5564 C CA . SER B 1 332 ? -16.328 -19.938 -21.922 1 97.75 332 SER B CA 1
ATOM 5565 C C . SER B 1 332 ? -16.219 -19.203 -23.25 1 97.75 332 SER B C 1
ATOM 5567 O O . SER B 1 332 ? -15.219 -18.531 -23.516 1 97.75 332 SER B O 1
ATOM 5569 N N . ARG B 1 333 ? -17.281 -19.344 -24.047 1 95.44 333 ARG B N 1
ATOM 5570 C CA . ARG B 1 333 ? -17.375 -18.562 -25.281 1 95.44 333 ARG B CA 1
ATOM 5571 C C . ARG B 1 333 ? -17.531 -17.078 -24.953 1 95.44 333 ARG B C 1
ATOM 5573 O O . ARG B 1 333 ? -17.078 -16.219 -25.719 1 95.44 333 ARG B O 1
ATOM 5580 N N . ASP B 1 334 ? -18.125 -16.75 -23.812 1 96.06 334 ASP B N 1
ATOM 5581 C CA . ASP B 1 334 ? -18.391 -15.375 -23.391 1 96.06 334 ASP B CA 1
ATOM 5582 C C . ASP B 1 334 ? -17.422 -14.945 -22.281 1 96.06 334 ASP B C 1
ATOM 5584 O O . ASP B 1 334 ? -17.797 -14.172 -21.406 1 96.06 334 ASP B O 1
ATOM 5588 N N . ALA B 1 335 ? -16.25 -15.469 -22.312 1 97.62 335 ALA B N 1
ATOM 5589 C CA . ALA B 1 335 ? -15.328 -15.32 -21.203 1 97.62 335 ALA B CA 1
ATOM 5590 C C . ALA B 1 335 ? -15 -13.852 -20.953 1 97.62 335 ALA B C 1
ATOM 5592 O O . ALA B 1 335 ? -14.875 -13.422 -19.812 1 97.62 335 ALA B O 1
ATOM 5593 N N . PHE B 1 336 ? -14.867 -13.031 -21.969 1 97.06 336 PHE B N 1
ATOM 5594 C CA . PHE B 1 336 ? -14.562 -11.617 -21.797 1 97.06 336 PHE B CA 1
ATOM 5595 C C . PHE B 1 336 ? -15.68 -10.898 -21.062 1 97.06 336 PHE B C 1
ATOM 5597 O O . PHE B 1 336 ? -15.43 -10.148 -20.109 1 97.06 336 PHE B O 1
ATOM 5604 N N . ALA B 1 337 ? -16.891 -11.148 -21.516 1 97.19 337 ALA B N 1
ATOM 5605 C CA . ALA B 1 337 ? -18.047 -10.531 -20.875 1 97.19 337 ALA B CA 1
ATOM 5606 C C . ALA B 1 337 ? -18.172 -10.977 -19.422 1 97.19 337 ALA B C 1
ATOM 5608 O O . ALA B 1 337 ? -18.484 -10.18 -18.531 1 97.19 337 ALA B O 1
ATOM 5609 N N . LEU B 1 338 ? -17.938 -12.258 -19.188 1 98 338 LEU B N 1
ATOM 5610 C CA . LEU B 1 338 ? -18.016 -12.797 -17.828 1 98 338 LEU B CA 1
ATOM 5611 C C . LEU B 1 338 ? -16.953 -12.18 -16.938 1 98 338 LEU B C 1
ATOM 5613 O O . LEU B 1 338 ? -17.203 -11.953 -15.742 1 98 338 LEU B O 1
ATOM 5617 N N . SER B 1 339 ? -15.789 -11.906 -17.5 1 98 339 SER B N 1
ATOM 5618 C CA . SER B 1 339 ? -14.695 -11.344 -16.719 1 98 339 SER B CA 1
ATOM 5619 C C . SER B 1 339 ? -15.062 -9.984 -16.141 1 98 339 SER B C 1
ATOM 5621 O O . SER B 1 339 ? -14.602 -9.609 -15.062 1 98 339 SER B O 1
ATOM 5623 N N . ALA B 1 340 ? -15.914 -9.242 -16.797 1 96.62 340 ALA B N 1
ATOM 5624 C CA . ALA B 1 340 ? -16.328 -7.918 -16.344 1 96.62 340 ALA B CA 1
ATOM 5625 C C . ALA B 1 340 ? -17.188 -8.008 -15.094 1 96.62 340 ALA B C 1
ATOM 5627 O O . ALA B 1 340 ? -17.375 -7.016 -14.383 1 96.62 340 ALA B O 1
ATOM 5628 N N . ARG B 1 341 ? -17.656 -9.188 -14.789 1 96.94 341 ARG B N 1
ATOM 5629 C CA . ARG B 1 341 ? -18.516 -9.406 -13.625 1 96.94 341 ARG B CA 1
ATOM 5630 C C . ARG B 1 341 ? -17.688 -9.828 -12.414 1 96.94 341 ARG B C 1
ATOM 5632 O O . ARG B 1 341 ? -18.234 -10.102 -11.344 1 96.94 341 ARG B O 1
ATOM 5639 N N . ILE B 1 342 ? -16.406 -9.828 -12.547 1 97.75 342 ILE B N 1
ATOM 5640 C CA . ILE B 1 342 ? -15.516 -10.234 -11.469 1 97.75 342 ILE B CA 1
ATOM 5641 C C . ILE B 1 342 ? -14.516 -9.117 -11.172 1 97.75 342 ILE B C 1
ATOM 5643 O O . ILE B 1 342 ? -13.344 -9.211 -11.547 1 97.75 342 ILE B O 1
ATOM 5647 N N . PRO B 1 343 ? -14.906 -8.156 -10.484 1 96.75 343 PRO B N 1
ATOM 5648 C CA . PRO B 1 343 ? -14.008 -7.035 -10.195 1 96.75 343 PRO B CA 1
ATOM 5649 C C . PRO B 1 343 ? -12.875 -7.418 -9.25 1 96.75 343 PRO B C 1
ATOM 5651 O O . PRO B 1 343 ? -11.844 -6.746 -9.219 1 96.75 343 PRO B O 1
ATOM 5654 N N . ASN B 1 344 ? -13.016 -8.445 -8.477 1 97.06 344 ASN B N 1
ATOM 5655 C CA . ASN B 1 344 ? -11.992 -8.812 -7.504 1 97.06 344 ASN B CA 1
ATOM 5656 C C . ASN B 1 344 ? -11.258 -10.086 -7.914 1 97.06 344 ASN B C 1
ATOM 5658 O O . ASN B 1 344 ? -11.75 -11.195 -7.684 1 97.06 344 ASN B O 1
ATOM 5662 N N . ALA B 1 345 ? -10.062 -9.93 -8.422 1 98.12 345 ALA B N 1
ATOM 5663 C CA . ALA B 1 345 ? -9.133 -10.984 -8.82 1 98.12 345 ALA B CA 1
ATOM 5664 C C . ALA B 1 345 ? -7.715 -10.445 -8.977 1 98.12 345 ALA B C 1
ATOM 5666 O O . ALA B 1 345 ? -7.523 -9.297 -9.367 1 98.12 345 ALA B O 1
ATOM 5667 N N . GLY B 1 346 ? -6.77 -11.25 -8.594 1 98.19 346 GLY B N 1
ATOM 5668 C CA . GLY B 1 346 ? -5.402 -10.852 -8.883 1 98.19 346 GLY B CA 1
ATOM 5669 C C . GLY B 1 346 ? -5.109 -10.758 -10.375 1 98.19 346 GLY B C 1
ATOM 5670 O O . GLY B 1 346 ? -4.656 -9.719 -10.859 1 98.19 346 GLY B O 1
ATOM 5671 N N . ALA B 1 347 ? -5.438 -11.82 -11.047 1 98.75 347 ALA B N 1
ATOM 5672 C CA . ALA B 1 347 ? -5.328 -11.906 -12.5 1 98.75 347 ALA B CA 1
ATOM 5673 C C . ALA B 1 347 ? -6.445 -12.758 -13.086 1 98.75 347 ALA B C 1
ATOM 5675 O O . ALA B 1 347 ? -6.879 -13.734 -12.469 1 98.75 347 ALA B O 1
ATOM 5676 N N . ILE B 1 348 ? -6.859 -12.391 -14.258 1 98.88 348 ILE B N 1
ATOM 5677 C CA . ILE B 1 348 ? -7.91 -13.148 -14.938 1 98.88 348 ILE B CA 1
ATOM 5678 C C . ILE B 1 348 ? -7.371 -13.711 -16.25 1 98.88 348 ILE B C 1
ATOM 5680 O O . ILE B 1 348 ? -6.785 -12.977 -17.047 1 98.88 348 ILE B O 1
ATOM 5684 N N . PHE B 1 349 ? -7.566 -14.945 -16.406 1 98.88 349 PHE B N 1
ATOM 5685 C CA . PHE B 1 349 ? -7.152 -15.672 -17.594 1 98.88 349 PHE B CA 1
ATOM 5686 C C . PHE B 1 349 ? -8.359 -16.094 -18.422 1 98.88 349 PHE B C 1
ATOM 5688 O O . PHE B 1 349 ? -9.211 -16.844 -17.953 1 98.88 349 PHE B O 1
ATOM 5695 N N . ILE B 1 350 ? -8.414 -15.617 -19.594 1 98.69 350 ILE B N 1
ATOM 5696 C CA . ILE B 1 350 ? -9.547 -15.836 -20.484 1 98.69 350 ILE B CA 1
ATOM 5697 C C . ILE B 1 350 ? -9.219 -16.938 -21.484 1 98.69 350 ILE B C 1
ATOM 5699 O O . ILE B 1 350 ? -8.445 -16.719 -22.422 1 98.69 350 ILE B O 1
ATOM 5703 N N . ASN B 1 351 ? -9.82 -18.078 -21.297 1 98.19 351 ASN B N 1
ATOM 5704 C CA . ASN B 1 351 ? -9.555 -19.266 -22.109 1 98.19 351 ASN B CA 1
ATOM 5705 C C . ASN B 1 351 ? -8.055 -19.547 -22.234 1 98.19 351 ASN B C 1
ATOM 5707 O O . ASN B 1 351 ? -7.555 -19.797 -23.328 1 98.19 351 ASN B O 1
ATOM 5711 N N . THR B 1 352 ? -7.371 -19.375 -21.172 1 98.62 352 THR B N 1
ATOM 5712 C CA . THR B 1 352 ? -5.918 -19.469 -21.094 1 98.62 352 THR B CA 1
ATOM 5713 C C . THR B 1 352 ? -5.496 -20.062 -19.75 1 98.62 352 THR B C 1
ATOM 5715 O O . THR B 1 352 ? -5.996 -19.641 -18.703 1 98.62 352 THR B O 1
ATOM 5718 N N . PRO B 1 353 ? -4.605 -21.062 -19.766 1 98.5 353 PRO B N 1
ATOM 5719 C CA . PRO B 1 353 ? -4.137 -21.594 -18.484 1 98.5 353 PRO B CA 1
ATOM 5720 C C . PRO B 1 353 ? -3.297 -20.594 -17.688 1 98.5 353 PRO B C 1
ATOM 5722 O O . PRO B 1 353 ? -2.525 -19.828 -18.281 1 98.5 353 PRO B O 1
ATOM 5725 N N . VAL B 1 354 ? -3.365 -20.641 -16.391 1 98.31 354 VAL B N 1
ATOM 5726 C CA . VAL B 1 354 ? -2.709 -19.734 -15.461 1 98.31 354 VAL B CA 1
ATOM 5727 C C . VAL B 1 354 ? -1.197 -19.766 -15.672 1 98.31 354 VAL B C 1
ATOM 5729 O O . VAL B 1 354 ? -0.53 -18.734 -15.617 1 98.31 354 VAL B O 1
ATOM 5732 N N . PRO B 1 355 ? -0.572 -20.953 -16.016 1 98.38 355 PRO B N 1
ATOM 5733 C CA . PRO B 1 355 ? 0.886 -21 -16.156 1 98.38 355 PRO B CA 1
ATOM 5734 C C . PRO B 1 355 ? 1.412 -20.047 -17.219 1 98.38 355 PRO B C 1
ATOM 5736 O O . PRO B 1 355 ? 2.555 -19.594 -17.141 1 98.38 355 PRO B O 1
ATOM 5739 N N . ILE B 1 356 ? 0.614 -19.719 -18.203 1 98.5 356 ILE B N 1
ATOM 5740 C CA . ILE B 1 356 ? 1.024 -18.75 -19.219 1 98.5 356 ILE B CA 1
ATOM 5741 C C . ILE B 1 356 ? 1.377 -17.422 -18.547 1 98.5 356 ILE B C 1
ATOM 5743 O O . ILE B 1 356 ? 2.398 -16.812 -18.875 1 98.5 356 ILE B O 1
ATOM 5747 N N . GLY B 1 357 ? 0.595 -17.047 -17.609 1 97.88 357 GLY B N 1
ATOM 5748 C CA . GLY B 1 357 ? 0.851 -15.82 -16.875 1 97.88 357 GLY B CA 1
ATOM 5749 C C . GLY B 1 357 ? 1.903 -15.992 -15.789 1 97.88 357 GLY B C 1
ATOM 5750 O O . GLY B 1 357 ? 2.639 -15.055 -15.477 1 97.88 357 GLY B O 1
ATOM 5751 N N . ASP B 1 358 ? 2.068 -17.141 -15.266 1 97.31 358 ASP B N 1
ATOM 5752 C CA . ASP B 1 358 ? 3.008 -17.422 -14.18 1 97.31 358 ASP B CA 1
ATOM 5753 C C . ASP B 1 358 ? 4.453 -17.297 -14.664 1 97.31 358 ASP B C 1
ATOM 5755 O O . ASP B 1 358 ? 5.348 -16.969 -13.875 1 97.31 358 ASP B O 1
ATOM 5759 N N . TYR B 1 359 ? 4.582 -17.547 -15.984 1 98.12 359 TYR B N 1
ATOM 5760 C CA . TYR B 1 359 ? 5.977 -17.75 -16.359 1 98.12 359 TYR B CA 1
ATOM 5761 C C . TYR B 1 359 ? 6.395 -16.797 -17.469 1 98.12 359 TYR B C 1
ATOM 5763 O O . TYR B 1 359 ? 7.547 -16.359 -17.516 1 98.12 359 TYR B O 1
ATOM 5771 N N . ILE B 1 360 ? 5.398 -16.453 -18.375 1 98.31 360 ILE B N 1
ATOM 5772 C CA . ILE B 1 360 ? 6.113 -15.992 -19.562 1 98.31 360 ILE B CA 1
ATOM 5773 C C . ILE B 1 360 ? 5.27 -14.953 -20.312 1 98.31 360 ILE B C 1
ATOM 5775 O O . ILE B 1 360 ? 5.77 -14.25 -21.188 1 98.31 360 ILE B O 1
ATOM 5779 N N . ALA B 1 361 ? 4.008 -14.727 -19.969 1 98.12 361 ALA B N 1
ATOM 5780 C CA . ALA B 1 361 ? 3.143 -13.852 -20.75 1 98.12 361 ALA B CA 1
ATOM 5781 C C . ALA B 1 361 ? 3.518 -12.383 -20.547 1 98.12 361 ALA B C 1
ATOM 5783 O O . ALA B 1 361 ? 3.451 -11.586 -21.469 1 98.12 361 ALA B O 1
ATOM 5784 N N . GLY B 1 362 ? 3.844 -12.039 -19.266 1 98.25 362 GLY B N 1
ATOM 5785 C CA . GLY B 1 362 ? 4.184 -10.641 -19.047 1 98.25 362 GLY B CA 1
ATOM 5786 C C . GLY B 1 362 ? 3.842 -10.156 -17.641 1 98.25 362 GLY B C 1
ATOM 5787 O O . GLY B 1 362 ? 4.727 -9.75 -16.891 1 98.25 362 GLY B O 1
ATOM 5788 N N . PRO B 1 363 ? 2.588 -10.25 -17.281 1 98.38 363 PRO B N 1
ATOM 5789 C CA . PRO B 1 363 ? 2.215 -9.75 -15.961 1 98.38 363 PRO B CA 1
ATOM 5790 C C . PRO B 1 363 ? 2.914 -10.5 -14.828 1 98.38 363 PRO B C 1
ATOM 5792 O O . PRO B 1 363 ? 3.195 -11.695 -14.953 1 98.38 363 PRO B O 1
ATOM 5795 N N . SER B 1 364 ? 3.164 -9.812 -13.773 1 98.38 364 SER B N 1
ATOM 5796 C CA . SER B 1 364 ? 3.785 -10.453 -12.617 1 98.38 364 SER B CA 1
ATOM 5797 C C . SER B 1 364 ? 2.842 -11.469 -11.977 1 98.38 364 SER B C 1
ATOM 5799 O O . SER B 1 364 ? 1.641 -11.219 -11.859 1 98.38 364 SER B O 1
ATOM 5801 N N . HIS B 1 365 ? 3.436 -12.602 -11.57 1 97.88 365 HIS B N 1
ATOM 5802 C CA . HIS B 1 365 ? 2.633 -13.625 -10.906 1 97.88 365 HIS B CA 1
ATOM 5803 C C . HIS B 1 365 ? 2.646 -13.445 -9.398 1 97.88 365 HIS B C 1
ATOM 5805 O O . HIS B 1 365 ? 2.16 -14.305 -8.656 1 97.88 365 HIS B O 1
ATOM 5811 N N . ALA B 1 366 ? 3.395 -12.375 -8.898 1 97.56 366 ALA B N 1
ATOM 5812 C CA . ALA B 1 366 ? 3.236 -11.977 -7.504 1 97.56 366 ALA B CA 1
ATOM 5813 C C . ALA B 1 366 ? 1.918 -11.234 -7.293 1 97.56 366 ALA B C 1
ATOM 5815 O O . ALA B 1 366 ? 1.842 -10.023 -7.488 1 97.56 366 ALA B O 1
ATOM 5816 N N . LEU B 1 367 ? 0.935 -11.969 -6.852 1 97.94 367 LEU B N 1
ATOM 5817 C CA . LEU B 1 367 ? -0.448 -11.5 -6.812 1 97.94 367 LEU B CA 1
ATOM 5818 C C . LEU B 1 367 ? -1.017 -11.602 -5.402 1 97.94 367 LEU B C 1
ATOM 5820 O O . LEU B 1 367 ? -0.508 -12.367 -4.578 1 97.94 367 LEU B O 1
ATOM 5824 N N . PRO B 1 368 ? -2.041 -10.812 -5.152 1 96.25 368 PRO B N 1
ATOM 5825 C CA . PRO B 1 368 ? -2.688 -10.93 -3.846 1 96.25 368 PRO B CA 1
ATOM 5826 C C . PRO B 1 368 ? -3.336 -12.297 -3.631 1 96.25 368 PRO B C 1
ATOM 5828 O O . PRO B 1 368 ? -4.004 -12.812 -4.527 1 96.25 368 PRO B O 1
ATOM 5831 N N . THR B 1 369 ? -3.172 -12.867 -2.486 1 93.88 369 THR B N 1
ATOM 5832 C CA . THR B 1 369 ? -3.762 -14.148 -2.104 1 93.88 369 THR B CA 1
ATOM 5833 C C . THR B 1 369 ? -4.742 -13.969 -0.948 1 93.88 369 THR B C 1
ATOM 5835 O O . THR B 1 369 ? -4.859 -12.875 -0.39 1 93.88 369 THR B O 1
ATOM 5838 N N . GLY B 1 370 ? -5.473 -14.969 -0.662 1 90.56 370 GLY B N 1
ATOM 5839 C CA . GLY B 1 370 ? -6.324 -14.969 0.518 1 90.56 370 GLY B CA 1
ATOM 5840 C C . GLY B 1 370 ? -7.383 -13.883 0.49 1 90.56 370 GLY B C 1
ATOM 5841 O O . GLY B 1 370 ? -7.559 -13.156 1.469 1 90.56 370 GLY B O 1
ATOM 5842 N N . ALA B 1 371 ? -7.922 -13.578 -0.649 1 93.25 371 ALA B N 1
ATOM 5843 C CA . ALA B 1 371 ? -9.047 -12.672 -0.847 1 93.25 371 ALA B CA 1
ATOM 5844 C C . ALA B 1 371 ? -8.594 -11.211 -0.8 1 93.25 371 ALA B C 1
ATOM 5846 O O . ALA B 1 371 ? -9.422 -10.297 -0.772 1 93.25 371 ALA B O 1
ATOM 5847 N N . THR B 1 372 ? -7.262 -11.031 -0.774 1 95.5 372 THR B N 1
ATOM 5848 C CA . THR B 1 372 ? -6.773 -9.664 -0.643 1 95.5 372 THR B CA 1
ATOM 5849 C C . THR B 1 372 ? -6.887 -8.914 -1.97 1 95.5 372 THR B C 1
ATOM 5851 O O . THR B 1 372 ? -6.707 -7.699 -2.02 1 95.5 372 THR B O 1
ATOM 5854 N N . ALA B 1 373 ? -7.32 -9.609 -3 1 97.06 373 ALA B N 1
ATOM 5855 C CA . ALA B 1 373 ? -7.582 -8.93 -4.27 1 97.06 373 ALA B CA 1
ATOM 5856 C C . ALA B 1 373 ? -8.734 -7.941 -4.133 1 97.06 373 ALA B C 1
ATOM 5858 O O . ALA B 1 373 ? -8.969 -7.129 -5.035 1 97.06 373 ALA B O 1
ATOM 5859 N N . ARG B 1 374 ? -9.383 -7.977 -3.021 1 96.56 374 ARG B N 1
ATOM 5860 C CA . ARG B 1 374 ? -10.438 -7.012 -2.74 1 96.56 374 ARG B CA 1
ATOM 5861 C C . ARG B 1 374 ? -9.867 -5.609 -2.551 1 96.56 374 ARG B C 1
ATOM 5863 O O . ARG B 1 374 ? -10.57 -4.613 -2.721 1 96.56 374 ARG B O 1
ATOM 5870 N N . PHE B 1 375 ? -8.523 -5.562 -2.178 1 97.56 375 PHE B N 1
ATOM 5871 C CA . PHE B 1 375 ? -7.992 -4.238 -1.887 1 97.56 375 PHE B CA 1
ATOM 5872 C C . PHE B 1 375 ? -6.547 -4.125 -2.352 1 97.56 375 PHE B C 1
ATOM 5874 O O . PHE B 1 375 ? -5.926 -3.066 -2.217 1 97.56 375 PHE B O 1
ATOM 5881 N N . ALA B 1 376 ? -5.938 -5.176 -2.863 1 97.31 376 ALA B N 1
ATOM 5882 C CA . ALA B 1 376 ? -4.535 -5.18 -3.264 1 97.31 376 ALA B CA 1
ATOM 5883 C C . ALA B 1 376 ? -4.387 -5.551 -4.738 1 97.31 376 ALA B C 1
ATOM 5885 O O . ALA B 1 376 ? -5.289 -6.145 -5.328 1 97.31 376 ALA B O 1
ATOM 5886 N N . SER B 1 377 ? -3.314 -5.184 -5.34 1 97.75 377 SER B N 1
ATOM 5887 C CA . SER B 1 377 ? -2.967 -5.465 -6.727 1 97.75 377 SER B CA 1
ATOM 5888 C C . SER B 1 377 ? -1.713 -6.328 -6.82 1 97.75 377 SER B C 1
ATOM 5890 O O . SER B 1 377 ? -0.945 -6.422 -5.863 1 97.75 377 SER B O 1
ATOM 5892 N N . GLY B 1 378 ? -1.572 -6.945 -7.906 1 97.69 378 GLY B N 1
ATOM 5893 C CA . GLY B 1 378 ? -0.308 -7.621 -8.156 1 97.69 378 GLY B CA 1
ATOM 5894 C C . GLY B 1 378 ? 0.858 -6.664 -8.312 1 97.69 378 GLY B C 1
ATOM 5895 O O . GLY B 1 378 ? 0.662 -5.473 -8.555 1 97.69 378 GLY B O 1
ATOM 5896 N N . VAL B 1 379 ? 2.066 -7.207 -8.164 1 98.44 379 VAL B N 1
ATOM 5897 C CA . VAL B 1 379 ? 3.268 -6.398 -8.328 1 98.44 379 VAL B CA 1
ATOM 5898 C C . VAL B 1 379 ? 3.285 -5.773 -9.719 1 98.44 379 VAL B C 1
ATOM 5900 O O . VAL B 1 379 ? 3.014 -6.453 -10.711 1 98.44 379 VAL B O 1
ATOM 5903 N N . GLY B 1 380 ? 3.486 -4.539 -9.875 1 97.81 380 GLY B N 1
ATOM 5904 C CA . GLY B 1 380 ? 3.654 -3.744 -11.078 1 97.81 380 GLY B CA 1
ATOM 5905 C C . GLY B 1 380 ? 4.586 -2.562 -10.891 1 97.81 380 GLY B C 1
ATOM 5906 O O . GLY B 1 380 ? 5.281 -2.467 -9.875 1 97.81 380 GLY B O 1
ATOM 5907 N N . VAL B 1 381 ? 4.648 -1.717 -11.875 1 97.81 381 VAL B N 1
ATOM 5908 C CA . VAL B 1 381 ? 5.551 -0.569 -11.836 1 97.81 381 VAL B CA 1
ATOM 5909 C C . VAL B 1 381 ? 5.191 0.326 -10.648 1 97.81 381 VAL B C 1
ATOM 5911 O O . VAL B 1 381 ? 6.078 0.854 -9.977 1 97.81 381 VAL B O 1
ATOM 5914 N N . ASP B 1 382 ? 3.936 0.431 -10.367 1 96.38 382 ASP B N 1
ATOM 5915 C CA . ASP B 1 382 ? 3.453 1.305 -9.297 1 96.38 382 ASP B CA 1
ATOM 5916 C C . ASP B 1 382 ? 3.939 0.826 -7.934 1 96.38 382 ASP B C 1
ATOM 5918 O O . ASP B 1 382 ? 4.074 1.623 -7.004 1 96.38 382 ASP B O 1
ATOM 5922 N N . THR B 1 383 ? 4.207 -0.477 -7.82 1 98.12 383 THR B N 1
ATOM 5923 C CA . THR B 1 383 ? 4.73 -1.035 -6.578 1 98.12 383 THR B CA 1
ATOM 5924 C C . THR B 1 383 ? 6.039 -0.353 -6.191 1 98.12 383 THR B C 1
ATOM 5926 O O . THR B 1 383 ? 6.387 -0.293 -5.008 1 98.12 383 THR B O 1
ATOM 5929 N N . PHE B 1 384 ? 6.699 0.252 -7.148 1 98.69 384 PHE B N 1
ATOM 5930 C CA . PHE B 1 384 ? 8.062 0.731 -6.941 1 98.69 384 PHE B CA 1
ATOM 5931 C C . PHE B 1 384 ? 8.133 2.246 -7.09 1 98.69 384 PHE B C 1
ATOM 5933 O O . PHE B 1 384 ? 9.219 2.818 -7.168 1 98.69 384 PHE B O 1
ATOM 5940 N N . LEU B 1 385 ? 6.969 2.873 -7.133 1 97.94 385 LEU B N 1
ATOM 5941 C CA . LEU B 1 385 ? 6.891 4.316 -7.312 1 97.94 385 LEU B CA 1
ATOM 5942 C C . LEU B 1 385 ? 6.211 4.98 -6.121 1 97.94 385 LEU B C 1
ATOM 5944 O O . LEU B 1 385 ? 5.449 4.332 -5.398 1 97.94 385 LEU B O 1
ATOM 5948 N N . LYS B 1 386 ? 6.512 6.164 -5.883 1 97.06 386 LYS B N 1
ATOM 5949 C CA . LYS B 1 386 ? 5.801 7.02 -4.938 1 97.06 386 LYS B CA 1
ATOM 5950 C C . LYS B 1 386 ? 5.438 8.359 -5.574 1 97.06 386 LYS B C 1
ATOM 5952 O O . LYS B 1 386 ? 6.047 8.766 -6.562 1 97.06 386 LYS B O 1
ATOM 5957 N N . ARG B 1 387 ? 4.492 8.977 -5.008 1 96.88 387 ARG B N 1
ATOM 5958 C CA . ARG B 1 387 ? 4.016 10.266 -5.504 1 96.88 387 ARG B CA 1
ATOM 595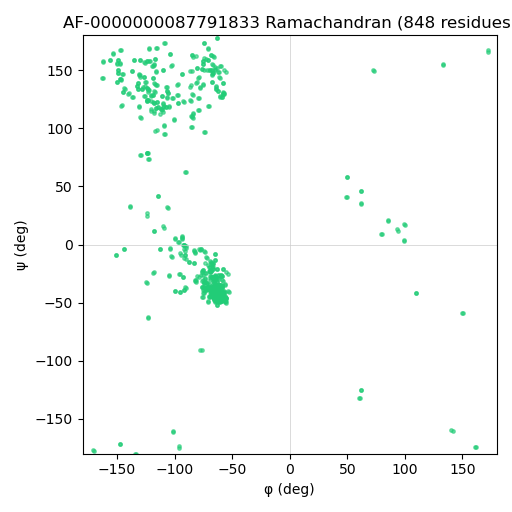9 C C . ARG B 1 387 ? 4.184 11.359 -4.453 1 96.88 387 ARG B C 1
ATOM 5961 O O . ARG B 1 387 ? 3.973 11.117 -3.262 1 96.88 387 ARG B O 1
ATOM 5968 N N . THR B 1 388 ? 4.52 12.547 -4.895 1 98.12 388 THR B N 1
ATOM 5969 C CA . THR B 1 388 ? 4.645 13.75 -4.078 1 98.12 388 THR B CA 1
ATOM 5970 C C . THR B 1 388 ? 3.795 14.883 -4.652 1 98.12 388 THR B C 1
ATOM 5972 O O . THR B 1 388 ? 3.9 15.203 -5.836 1 98.12 388 THR B O 1
ATOM 5975 N N . SER B 1 389 ? 2.971 15.477 -3.84 1 98.31 389 SER B N 1
ATOM 5976 C CA . SER B 1 389 ? 2.195 16.625 -4.285 1 98.31 389 SER B CA 1
ATOM 5977 C C . SER B 1 389 ? 3.037 17.891 -4.277 1 98.31 389 SER B C 1
ATOM 5979 O O . SER B 1 389 ? 3.877 18.078 -3.395 1 98.31 389 SER B O 1
ATOM 5981 N N . LEU B 1 390 ? 2.801 18.719 -5.215 1 98.56 390 LEU B N 1
ATOM 5982 C CA . LEU B 1 390 ? 3.447 20.016 -5.312 1 98.56 390 LEU B CA 1
ATOM 5983 C C . LEU B 1 390 ? 2.42 21.141 -5.227 1 98.56 390 LEU B C 1
ATOM 5985 O O . LEU B 1 390 ? 1.369 21.078 -5.871 1 98.56 390 LEU B O 1
ATOM 5989 N N . VAL B 1 391 ? 2.699 22.109 -4.402 1 98.81 391 VAL B N 1
ATOM 5990 C CA . VAL B 1 391 ? 1.825 23.266 -4.242 1 98.81 391 VAL B CA 1
ATOM 5991 C C . VAL B 1 391 ? 2.646 24.547 -4.324 1 98.81 391 VAL B C 1
ATOM 5993 O O . VAL B 1 391 ? 3.557 24.766 -3.521 1 98.81 391 VAL B O 1
ATOM 5996 N N . SER B 1 392 ? 2.369 25.328 -5.242 1 98.69 392 SER B N 1
ATOM 5997 C CA . SER B 1 392 ? 2.945 26.656 -5.395 1 98.69 392 SER B CA 1
ATOM 5998 C C . SER B 1 392 ? 1.862 27.719 -5.602 1 98.69 392 SER B C 1
ATOM 6000 O O . SER B 1 392 ? 1.273 27.797 -6.68 1 98.69 392 SER B O 1
ATOM 6002 N N . ALA B 1 393 ? 1.684 28.547 -4.562 1 98.38 393 ALA B N 1
ATOM 6003 C CA . ALA B 1 393 ? 0.638 29.562 -4.621 1 98.38 393 ALA B CA 1
ATOM 6004 C C . ALA B 1 393 ? 1.235 30.969 -4.543 1 98.38 393 ALA B C 1
ATOM 6006 O O . ALA B 1 393 ? 1.915 31.312 -3.57 1 98.38 393 ALA B O 1
ATOM 6007 N N . PRO B 1 394 ? 0.941 31.766 -5.59 1 97.06 394 PRO B N 1
ATOM 6008 C CA . PRO B 1 394 ? 1.352 33.156 -5.465 1 97.06 394 PRO B CA 1
ATOM 6009 C C . PRO B 1 394 ? 0.557 33.938 -4.398 1 97.06 394 PRO B C 1
ATOM 6011 O O . PRO B 1 394 ? -0.501 33.469 -3.969 1 97.06 394 PRO B O 1
ATOM 6014 N N . ARG B 1 395 ? 1.069 35.062 -3.994 1 97.25 395 ARG B N 1
ATOM 6015 C CA . ARG B 1 395 ? 0.486 35.844 -2.918 1 97.25 395 ARG B CA 1
ATOM 6016 C C . ARG B 1 395 ? -0.992 36.125 -3.178 1 97.25 395 ARG B C 1
ATOM 6018 O O . ARG B 1 395 ? -1.809 36.062 -2.256 1 97.25 395 ARG B O 1
ATOM 6025 N N . GLU B 1 396 ? -1.339 36.406 -4.391 1 97.38 396 GLU B N 1
ATOM 6026 C CA . GLU B 1 396 ? -2.725 36.719 -4.734 1 97.38 396 GLU B CA 1
ATOM 6027 C C . GLU B 1 396 ? -3.629 35.5 -4.5 1 97.38 396 GLU B C 1
ATOM 6029 O O . GLU B 1 396 ? -4.754 35.656 -4.012 1 97.38 396 GLU B O 1
ATOM 6034 N N . SER B 1 397 ? -3.127 34.344 -4.883 1 97.81 397 SER B N 1
ATOM 6035 C CA . SER B 1 397 ? -3.861 33.125 -4.645 1 97.81 397 SER B CA 1
ATOM 6036 C C . SER B 1 397 ? -4.043 32.875 -3.15 1 97.81 397 SER B C 1
ATOM 6038 O O . SER B 1 397 ? -5.141 32.531 -2.703 1 97.81 397 SER B O 1
ATOM 6040 N N . ILE B 1 398 ? -3.025 33.062 -2.381 1 98.44 398 ILE B N 1
ATOM 6041 C CA . ILE B 1 398 ? -3.07 32.875 -0.936 1 98.44 398 ILE B CA 1
ATOM 6042 C C . ILE B 1 398 ? -4.082 33.844 -0.318 1 98.44 398 ILE B C 1
ATOM 6044 O O . ILE B 1 398 ? -4.91 33.438 0.505 1 98.44 398 ILE B O 1
ATOM 6048 N N . ALA B 1 399 ? -4.031 35.031 -0.744 1 97.94 399 ALA B N 1
ATOM 6049 C CA . ALA B 1 399 ? -4.938 36.062 -0.222 1 97.94 399 ALA B CA 1
ATOM 6050 C C . ALA B 1 399 ? -6.395 35.688 -0.512 1 97.94 399 ALA B C 1
ATOM 6052 O O . ALA B 1 399 ? -7.27 35.906 0.328 1 97.94 399 ALA B O 1
ATOM 6053 N N . GLY B 1 400 ? -6.637 35.188 -1.707 1 97.75 400 GLY B N 1
ATOM 6054 C CA . GLY B 1 400 ? -7.98 34.812 -2.105 1 97.75 400 GLY B CA 1
ATOM 6055 C C . GLY B 1 400 ? -8.523 33.625 -1.318 1 97.75 400 GLY B C 1
ATOM 6056 O O . GLY B 1 400 ? -9.742 33.469 -1.198 1 97.75 400 GLY B O 1
ATOM 6057 N N . LEU B 1 401 ? -7.621 32.812 -0.716 1 98 401 LEU B N 1
ATOM 6058 C CA . LEU B 1 401 ? -8.016 31.609 -0.006 1 98 401 LEU B CA 1
ATOM 6059 C C . LEU B 1 401 ? -7.992 31.844 1.503 1 98 401 LEU B C 1
ATOM 6061 O O . LEU B 1 401 ? -8.508 31.016 2.264 1 98 401 LEU B O 1
ATOM 6065 N N . ALA B 1 402 ? -7.469 32.906 1.945 1 98.06 402 ALA B N 1
ATOM 6066 C CA . ALA B 1 402 ? -7.07 33.125 3.338 1 98.06 402 ALA B CA 1
ATOM 6067 C C . ALA B 1 402 ? -8.289 33.125 4.258 1 98.06 402 ALA B C 1
ATOM 6069 O O . ALA B 1 402 ? -8.258 32.5 5.328 1 98.06 402 ALA B O 1
ATOM 6070 N N . ASP B 1 403 ? -9.383 33.781 3.852 1 98.12 403 ASP B N 1
ATOM 6071 C CA . ASP B 1 403 ? -10.555 33.875 4.711 1 98.12 403 ASP B CA 1
ATOM 6072 C C . ASP B 1 403 ? -11.18 32.5 4.938 1 98.12 403 ASP B C 1
ATOM 6074 O O . ASP B 1 403 ? -11.492 32.125 6.07 1 98.12 403 ASP B O 1
ATOM 6078 N N . ASP B 1 404 ? -11.367 31.781 3.842 1 98.31 404 ASP B N 1
ATOM 6079 C CA . ASP B 1 404 ? -11.938 30.438 3.939 1 98.31 404 ASP B CA 1
ATOM 6080 C C . ASP B 1 404 ? -11.039 29.516 4.766 1 98.31 404 ASP B C 1
ATOM 6082 O O . ASP B 1 404 ? -11.523 28.797 5.633 1 98.31 404 ASP B O 1
ATOM 6086 N N . LEU B 1 405 ? -9.766 29.594 4.465 1 98.31 405 LEU B N 1
ATOM 6087 C CA . LEU B 1 405 ? -8.805 28.766 5.188 1 98.31 405 LEU B CA 1
ATOM 6088 C C . LEU B 1 405 ? -8.828 29.078 6.68 1 98.31 405 LEU B C 1
ATOM 6090 O O . LEU B 1 405 ? -8.859 28.172 7.512 1 98.31 405 LEU B O 1
ATOM 6094 N N . GLU B 1 406 ? -8.781 30.328 7.02 1 97.81 406 GLU B N 1
ATOM 6095 C CA . GLU B 1 406 ? -8.82 30.734 8.422 1 97.81 406 GLU B CA 1
ATOM 6096 C C . GLU B 1 406 ? -10.078 30.219 9.109 1 97.81 406 GLU B C 1
ATOM 6098 O O . GLU B 1 406 ? -10.031 29.781 10.266 1 97.81 406 GLU B O 1
ATOM 6103 N N . THR B 1 407 ? -11.18 30.297 8.398 1 98 407 THR B N 1
ATOM 6104 C CA . THR B 1 407 ? -12.445 29.812 8.945 1 98 407 THR B CA 1
ATOM 6105 C C . THR B 1 407 ? -12.344 28.344 9.32 1 98 407 THR B C 1
ATOM 6107 O O . THR B 1 407 ? -12.734 27.953 10.422 1 98 407 THR B O 1
ATOM 6110 N N . ILE B 1 408 ? -11.797 27.516 8.461 1 97.81 408 ILE B N 1
ATOM 6111 C CA . ILE B 1 408 ? -11.688 26.078 8.719 1 97.81 408 ILE B CA 1
ATOM 6112 C C . ILE B 1 408 ? -10.672 25.828 9.828 1 97.81 408 ILE B C 1
ATOM 6114 O O . ILE B 1 408 ? -10.914 25.031 10.734 1 97.81 408 ILE B O 1
ATOM 6118 N N . ALA B 1 409 ? -9.5 26.5 9.758 1 96.81 409 ALA B N 1
ATOM 6119 C CA . ALA B 1 409 ? -8.445 26.328 10.75 1 96.81 409 ALA B CA 1
ATOM 6120 C C . ALA B 1 409 ? -8.953 26.625 12.156 1 96.81 409 ALA B C 1
ATOM 6122 O O . ALA B 1 409 ? -8.648 25.906 13.109 1 96.81 409 ALA B O 1
ATOM 6123 N N . LEU B 1 410 ? -9.75 27.656 12.273 1 94.5 410 LEU B N 1
ATOM 6124 C CA . LEU B 1 410 ? -10.266 28.047 13.578 1 94.5 410 LEU B CA 1
ATOM 6125 C C . LEU B 1 410 ? -11.352 27.078 14.047 1 94.5 410 LEU B C 1
ATOM 6127 O O . LEU B 1 410 ? -11.484 26.828 15.25 1 94.5 410 LEU B O 1
ATOM 6131 N N . LEU B 1 411 ? -12.078 26.578 13.07 1 92.75 411 LEU B N 1
ATOM 6132 C CA . LEU B 1 411 ? -13.031 25.516 13.406 1 92.75 411 LEU B CA 1
ATOM 6133 C C . LEU B 1 411 ? -12.32 24.328 14.031 1 92.75 411 LEU B C 1
ATOM 6135 O O . LEU B 1 411 ? -12.875 23.641 14.898 1 92.75 411 LEU B O 1
ATOM 6139 N N . GLU B 1 412 ? -11.086 24.094 13.656 1 93.69 412 GLU B N 1
ATOM 6140 C CA . GLU B 1 412 ? -10.297 22.969 14.133 1 93.69 412 GLU B CA 1
ATOM 6141 C C . GLU B 1 412 ? -9.383 23.375 15.289 1 93.69 412 GLU B C 1
ATOM 6143 O O . GLU B 1 412 ? -8.531 22.609 15.719 1 93.69 412 GLU B O 1
ATOM 6148 N N . GLU B 1 413 ? -9.477 24.641 15.695 1 91.56 413 GLU B N 1
ATOM 6149 C CA . GLU B 1 413 ? -8.719 25.203 16.812 1 91.56 413 GLU B CA 1
ATOM 6150 C C . GLU B 1 413 ? -7.223 25.141 16.547 1 91.56 413 GLU B C 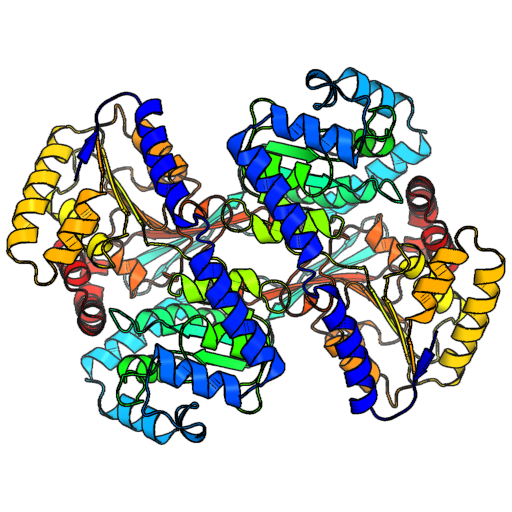1
ATOM 6152 O O . GLU B 1 413 ? -6.449 24.719 17.406 1 91.56 413 GLU B O 1
ATOM 6157 N N . LEU B 1 414 ? -6.887 25.531 15.383 1 93.62 414 LEU B N 1
ATOM 6158 C CA . LEU B 1 414 ? -5.484 25.625 14.984 1 93.62 414 LEU B CA 1
ATOM 6159 C C . LEU B 1 414 ? -5.145 27.031 14.531 1 93.62 414 LEU B C 1
ATOM 6161 O O . LEU B 1 414 ? -4.898 27.266 13.344 1 93.62 414 LEU B O 1
ATOM 6165 N N . PRO B 1 415 ? -5.047 27.922 15.5 1 94.44 415 PRO B N 1
ATOM 6166 C CA . PRO B 1 415 ? -4.82 29.328 15.172 1 94.44 415 PRO B CA 1
ATOM 6167 C C . PRO B 1 415 ? -3.463 29.578 14.516 1 94.44 415 PRO B C 1
ATOM 6169 O O . PRO B 1 415 ? -3.301 30.531 13.758 1 94.44 415 PRO B O 1
ATOM 6172 N N . GLY B 1 416 ? -2.447 28.734 14.82 1 94.69 416 GLY B N 1
ATOM 6173 C CA . GLY B 1 416 ? -1.153 28.875 14.172 1 94.69 416 GLY B CA 1
ATOM 6174 C C . GLY B 1 416 ? -1.226 28.734 12.664 1 94.69 416 GLY B C 1
ATOM 6175 O O . GLY B 1 416 ? -0.54 29.453 11.93 1 94.69 416 GLY B O 1
ATOM 6176 N N . HIS B 1 417 ? -2.074 27.859 12.203 1 96.62 417 HIS B N 1
ATOM 6177 C CA . HIS B 1 417 ? -2.287 27.672 10.766 1 96.62 417 HIS B CA 1
ATOM 6178 C C . HIS B 1 417 ? -2.889 28.938 10.141 1 96.62 417 HIS B C 1
ATOM 6180 O O . HIS B 1 417 ? -2.438 29.375 9.086 1 96.62 417 HIS B O 1
ATOM 6186 N N . ALA B 1 418 ? -3.871 29.484 10.844 1 96.56 418 ALA B N 1
ATOM 6187 C CA . ALA B 1 418 ? -4.492 30.719 10.367 1 96.56 418 ALA B CA 1
ATOM 6188 C C . ALA B 1 418 ? -3.477 31.859 10.297 1 96.56 418 ALA B C 1
ATOM 6190 O O . ALA B 1 418 ? -3.438 32.594 9.32 1 96.56 418 ALA B O 1
ATOM 6191 N N . ALA B 1 419 ? -2.678 31.953 11.297 1 96 419 ALA B N 1
ATOM 6192 C CA . ALA B 1 419 ? -1.688 33.031 11.375 1 96 419 ALA B CA 1
ATOM 6193 C C . ALA B 1 419 ? -0.657 32.906 10.258 1 96 419 ALA B C 1
ATOM 6195 O O . ALA B 1 419 ? -0.245 33.906 9.672 1 96 419 ALA B O 1
ATOM 6196 N N . ALA B 1 420 ? -0.233 31.688 9.961 1 97.5 420 ALA B N 1
ATOM 6197 C CA . ALA B 1 420 ? 0.762 31.453 8.914 1 97.5 420 ALA B CA 1
ATOM 6198 C C . ALA B 1 420 ? 0.253 31.922 7.559 1 97.5 420 ALA B C 1
ATOM 6200 O O . ALA B 1 420 ? 0.986 32.562 6.805 1 97.5 420 ALA B O 1
ATOM 6201 N N . VAL B 1 421 ? -0.95 31.672 7.273 1 97.94 421 VAL B N 1
ATOM 6202 C CA . VAL B 1 421 ? -1.51 32 5.973 1 97.94 421 VAL B CA 1
ATOM 6203 C C . VAL B 1 421 ? -1.762 33.531 5.898 1 97.94 421 VAL B C 1
ATOM 6205 O O . VAL B 1 421 ? -1.536 34.156 4.859 1 97.94 421 VAL B O 1
ATOM 6208 N N . ARG B 1 422 ? -2.213 34.094 6.973 1 96.69 422 ARG B N 1
ATOM 6209 C CA . ARG B 1 422 ? -2.453 35.531 7 1 96.69 422 ARG B CA 1
ATOM 6210 C C . ARG B 1 422 ? -1.159 36.312 6.77 1 96.69 422 ARG B C 1
ATOM 6212 O O . ARG B 1 422 ? -1.155 37.312 6.074 1 96.69 422 ARG B O 1
ATOM 6219 N N . ARG B 1 423 ? -0.188 35.875 7.344 1 95.94 423 ARG B N 1
ATOM 6220 C CA . ARG B 1 423 ? 1.107 36.5 7.164 1 95.94 423 ARG B CA 1
ATOM 6221 C C . ARG B 1 423 ? 1.561 36.438 5.707 1 95.94 423 ARG B C 1
ATOM 6223 O O . ARG B 1 423 ? 2.061 37.406 5.152 1 95.94 423 ARG B O 1
ATOM 6230 N N . ALA B 1 424 ? 1.399 35.25 5.129 1 96.06 424 ALA B N 1
ATOM 6231 C CA . ALA B 1 424 ? 1.817 35.062 3.746 1 96.06 424 ALA B CA 1
ATOM 6232 C C . ALA B 1 424 ? 0.951 35.875 2.785 1 96.06 424 ALA B C 1
ATOM 6234 O O . ALA B 1 424 ? 1.406 36.25 1.706 1 96.06 424 ALA B O 1
ATOM 6235 N N . ALA B 1 425 ? -0.241 36.094 3.191 1 95.31 425 ALA B N 1
ATOM 6236 C CA . ALA B 1 425 ? -1.186 36.844 2.357 1 95.31 425 ALA B CA 1
ATOM 6237 C C . ALA B 1 425 ? -0.882 38.344 2.377 1 95.31 425 ALA B C 1
ATOM 6239 O O . ALA B 1 425 ? -1.315 39.062 1.489 1 95.31 425 ALA B O 1
ATOM 6240 N N . ALA B 1 426 ? -0.271 38.844 3.416 1 90.06 426 ALA B N 1
ATOM 6241 C CA . ALA B 1 426 ? 0.015 40.25 3.594 1 90.06 426 ALA B CA 1
ATOM 6242 C C . ALA B 1 426 ? 1.248 40.688 2.795 1 90.06 426 ALA B C 1
ATOM 6244 O O . ALA B 1 426 ? 2.15 39.875 2.568 1 90.06 426 ALA B O 1
#

Organism: NCBI:txid1960156

InterPro domains:
  IPR001692 Histidinol dehydrogenase, conserved site [PS00611] (230-262)
  IPR012131 Histidinol dehydrogenase [PF00815] (23-422)
  IPR012131 Histidinol dehydrogenase [PR00083] (33-57)
  IPR012131 Histidinol dehydrogenase [PR00083] (136-162)
  IPR012131 Histidinol dehydrogenase [PR00083] (171-197)
  IPR012131 Histidinol dehydrogenase [PR00083] (201-226)
  IPR012131 Histidinol dehydrogenase [PR00083] (230-251)
  IPR012131 Histidinol dehydrogenase [PR00083] (252-271)
  IPR012131 Histidinol dehydrogenase [PR00083] (320-345)
  IPR012131 Histidinol dehydrogenase [PR00083] (359-377)
  IPR012131 Histidinol dehydrogenase [PTHR21256] (17-422)
  IPR012131 Histidinol dehydrogenase [TIGR00069] (33-422)
  IPR012131 Histidinol dehydrogenase [cd06572] (29-417)
  IPR016161 Aldehyde/histidinol dehydrogenase [SSF53720] (27-422)
  IPR022695 Histidinol dehydrogenase, monofunctional [PIRSF000099] (16-422)

pLDDT: mean 94.56, std 6.09, range [61.0, 98.88]

Foldseek 3Di:
DDEDEDALVVVLVLLLVLLVPFQDDDVVLLVVLVVLLVCCLVPPLVSLLVVLCVPAAVQDDSVLQWPDPVLLVVLQVPDDPVLLVQLLQQLVLQLVQQLPDDDQKDWDQDPLGKIKIKHKAFFAAEEEEFEPDPHGCLQQLSLFLSQSVSLPHDHYEYEYAAHHNSGDDSSNSNSCVSSVHRTYGRGAASSSLSCQLNPHPRGGHGQEYEDAHPPSNQSSQVVSPPSHHYQHGAGAAEEEEEEEPPDDLLVVLVLQLVSQLVFLSYEYEYEYQDPVSLVSNVVNNVVVLVPDPSNVRNVSRVVRYYYYHHNDSLSSLVSQLSSLHAEYEYHDPCQVVSVVSRQRYQDYHYNDRCVCVPGHNHHRSQGHHSNCSVPHYGDHSVSRMDMDMDIGHALSSLLVCLVVQCVVCVVVPNVVSSVVSVVSND/DDEDEDALVVLLVLLLVLLQPFQDDDVVLLVVLVVLLVCCLVPPLVSLLVVLCVPAAVQDDSVLFWPDPVLLVVLQVPQDPVLLVQLLQQLVLQLVQQLPDDDQKDWDQDPLGKIKIKHKAFFAAEEEEFEPDPHGCLQQLSLFLSQSVSLPHDHYEYEYAAHHNSGDDSSNSNSCVSSVHRTYGRGAASSSLSCQLNPHPRGGHGQEYEDAHPPSNQSSQVVSPPSHHYQHGAGAAEEEEQEEPPDDLLVVLVLQLVSQLVFLSYEYEYEYQDPVSLVSNVVSNVVVLVPDPSNVRNVSRVVRYYYYHHNDSLSSLVSQLSSLHAEYEYHDPCQVVSVVSRQRYQDYHYNDRCVCVPGHNHHRSQGHHSNCSVPHYGDHNVSRMDMDMDIGHALSSLLVCLVVQCVVCVVVPNVVSSVVSVVSND

Nearest PDB structures (foldseek):
  4g07-assembly1_A-2  TM=9.491E-01  e=1.003E-41  Brucella suis 1330
  4gic-assembly1_B  TM=9.368E-01  e=1.711E-37  Methylococcus capsulatus str. Bath
  8v35-assembly1_A  TM=8.841E-01  e=2.552E-29  Cupriavidus pinatubonensis JMP134
  8v36-assembly1_A  TM=9.137E-01  e=1.516E-28  Cupriavidus pinatubonensis JMP134
  8v37-assembly1_A  TM=8.766E-01  e=8.687E-29  Cupriavidus pinatubonensis JMP134

=== Feature glossary ===
Each block in this record encodes a different view of the same protein. In brief:

Predicted aligned error. PAE(i, j) answers: if I align the predicted and true structures on residue i, how far off (in Å) do I expect residue j to be? A block-diagonal PAE matrix with low values on the blocks and high values off-diagonal is the signature of a multi-domain protein with confidently predicted domains but uncertain inter-domain orientation.

Contact-map, Ramachandran, and PAE plots. Plot images: a contact map (which residues are close in 3D, as an N×N binary image), a Ramachandran scatter (backbone torsion angles, revealing secondary-structure composition at a glance), and — for AlphaFold structures — a PAE heatmap (pairwise prediction confidence).

Backbone torsions (φ/ψ). φ (phi) and ψ (psi) are the two rotatable backbone dihedrals per residue: φ is the C(i-1)–N–Cα–C torsion, ψ is the N–Cα–C–N(i+1) torsion, both in degrees on (−180°, 180°]. α-helical residues cluster near (−60°, −45°); β-strand residues near (−120°, +130°). A Ramachandran plot is simply a scatter of (φ, ψ) for every residue.

Foldseek 3Di. A 3Di character summarizes, for each residue, the relative orientation of the Cα frame of its nearest spatial neighbor. Because it encodes fold topology rather than chemistry, 3Di alignments detect remote structural similarity that sequence alignment misses.

Radius of gyration, Cα contacts, bounding box. Three whole-structure scalars: the radius of gyration (RMS distance of Cα from centroid, in Å), the count of Cα–Cα contacts (pairs closer than 8 Å and separated by more than four residues in sequence — i.e. tertiary, not local, contacts), and the bounding-box dimensions. Together they distinguish compact globular folds from extended fibres or disordered chains.

Sequence. Sequence gives the chain of amino acids in standard one-letter code (A=alanine, C=cysteine, …, Y=tyrosine), read N→C. It is the only feature that is directly encoded by the gene; all structural features are derived from the folded form of this sequence.

mmCIF coordinates. Atomic coordinates in PDBx/mmCIF format — the same representation the Protein Data Bank distributes. Each line of the _atom_site loop places one backbone atom in Cartesian space (units: ångströms, origin: arbitrary).

Secondary structure (3-state, P-SEA). Three-state secondary structure (P-SEA) collapses the eight DSSP classes into helix (a), strand (b), and coil (c). P-SEA assigns these from Cα geometry alone — distances and angles — without requiring backbone oxygens, so it works on any Cα trace.

InterPro / GO / CATH / organism. Functional annotations link the protein to curated databases. InterPro entries identify conserved domains and families by matching the sequence against member-database signatures (Pfam, PROSITE, CDD, …). Gene Ontology (GO) terms describe molecular function, biological process, and cellular component in a controlled vocabulary. CATH places the structure in a hierarchical fold classification (Class/Architecture/Topology/Homologous-superfamily). The organism is the source species.

B-factor. B-factor (Debye–Waller factor) reflects atomic displacement in the crystal lattice. It is an experimental observable (units Å²), not a prediction; low values mean the atom is pinned down, high values mean it moves or is heterogeneous across the crystal.

Rendered structure images. Structure images are PyMOL renders from six orthogonal camera directions. Cartoon representation draws helices as coils and strands as arrows; sticks shows the backbone as bonds; surface shows the solvent-excluded envelope. Rainbow coloring maps sequence position to hue (blue→red, N→C); chain coloring assigns a distinct color per polypeptide.

Solvent-accessible surface area. Solvent-accessible surface area (SASA) is the area in Å² traced out by the centre of a 1.4 Å probe sphere (a water molecule) rolled over the protein's van der Waals surface (Shrake–Rupley / Lee–Richards construction). Buried residues have near-zero SASA; fully exposed residues can exceed 200 Å². The total SASA scales roughly with the number of surface residues.

Secondary structure (8-state, DSSP). The SS8 string is DSSP's per-residue secondary-structure call. α-helix (H) means an i→i+4 H-bond ladder; β-strand (E) means the residue participates in a β-sheet; 3₁₀ (G) and π (I) are tighter and wider helices; T/S are turns/bends; '-' is loop.

pLDDT. For AlphaFold models, the B-factor field carries pLDDT — the model's own estimate of local accuracy on a 0–100 scale. Regions with pLDDT<50 should be treated as essentially unmodeled; they often correspond to intrinsically disordered segments.

Nearest PDB structures. Nearest PDB neighbors are the top structural matches found by Foldseek when searching this structure against the entire Protein Data Bank. Each hit reports a TM-score (0 to 1; >0.5 almost always implies the same fold) and an E-value. These are *structural* homologs — they may share no detectable sequence similarity.